Protein 1O7J (pdb70)

Nearest PDB structures (foldseek):
  1hg0-assembly1_D  TM=1.002E+00  e=1.610E-68  Dickeya chrysanthemi
  5i4b-assembly1_A  TM=1.000E+00  e=1.815E-68  Dickeya chrysanthemi
  5i3z-assembly1_D  TM=9.999E-01  e=3.718E-68  Dickeya chrysanthemi
  7u6m-assembly1_D  TM=1.000E+00  e=1.229E-67  Dickeya chrysanthemi
  5i48-assembly1_D  TM=9.981E-01  e=1.425E-66  Dickeya chrysanthemi

B-factor: mean 16.08, std 10.12, range [6.37, 108.49]

Sequence (1300 aa):
KLPNIVILATGGTIAGSSAATGTQTTGYKAGALGVDTLINAVPEVKKLANVKGEQFSNMASENMTGDVVLKLSQRVNELLARDDVDGVVITHGTDTVEESAYFLHLTVKSDKPVVFVAAMRPATAISADGPMNLLEAVRVAGDKQSRGRGVMVVINDRIGSARYITKTNASTLDTFRANEEGYLGVIIGNRIYYQNRIDKLHTTRSVFDVRGLTSLPKVDILYGYQDDPEYLYDAAIQHGVKGIVYAGMGAGSVSVRGIAGMRKALEKGVVVMRSTRTGNGIVPPDEELPGLVSDSLNPAHARILLMLALTRTSDPKVIQEYFHTYKLPNIVILATGGTIAGSAATGTQTTGYKAGALGVDTLINAVPEVKKLANVKGEQFSNMASENMTGDVVLKLSQRVNELLARDDVDGVVITHGTDTVEESAYFLHLTVKSDKPVVFVAAMRPATAISADGPMNLLEAVRVAGDKQSRGRGVMVVINDRIGSARYITKTNASTLDTFRANEEGYLGVIIGNRIYYQNRIDKLHTTRSVFFDVRGLTSLPKVDILYGYQDDPEYLYDAAIQHGVKGIVYAGMGAGSVSVRGIAGMRKALEKGVVVMRSTRTGNGIVPPDEELPGLVSDSLNPAHARILLMLALTRTSDPKVIQEYFHTYKLPNIVILATGGTIAGSAATGTQTTGYKAGALGVDTLINAVPEVKKLANVKGEQFSNMASENMTGDVVLKLSQRVNELLARDDVDGVVITHGTDTVEESAYFLHLTVKSDKPVVFVAAMRPATAISADGPMNLLEAVRVAGDKQSRGRGVMVVINDRIGSARYITKTNASTLDTFRANEEGYLGVIIGNRIYYQNRIDKLHTTRSVFDVRGLTSLPKVDILYGYQDDPEYLYDAAIQHGVKGIVYAGMGAGSVSVRGIAGMRKALEKGVVVMRSTRTGNGIVPPDEELPGLVSDSLNPAHARILLMLALTRTSDPKVIQEYFHTYKLPNIVILATGGTIAGSAATGTQTTGYKAGALGVDTLINAVPEVKKLANVKGEQFSNMASENMTGDVVLKLSQRVNELLARDDVDGVVITHGTDTVEESAYFLHLTVKSDKPVVFVAAMRPATAISADGPMNLLEAVRVAGDKQSRGRGVMVVINDRIGSARYITKTNASTLDTFRANEEGYLGVIIGNRIYYQNRIDKLHTTRSVFDVRRGGLTSLPKVDILYGYQDDPEYLYDAAIQHGVKGIVYAGMGAGSVSVRGIAGMRKALEKGVVVMRSTRTGNGIVPPDEELPGLVSDSLNPAHARILLMLALTRTSDPKVIQEYFHTY

Organism: Dickeya chrysanthemi (NCBI:txid556)

Radius of gyration: 29.21 Å; Cα contacts (8 Å, |Δi|>4): 3507; chains: 4; bounding box: 79×82×82 Å

Secondary structure (DSSP, 8-state):
---EEEEEEEESGGG---SSTT--SS--SS-S-HHHHHHH-GGGGGT-EEEEEEEEEE-GGG--HHHHHHHHHHHHHHHTSTT--EEEEE--STTHHHHHHHHHHH----S-EEEE--SS-TTSTT-SHHHHHHHHHHHHH-GGGTTS--EEEETTEEEETTT-EE-BSS-TT-EE-TTT--SEEEETTEEEE-EEESS--GGG-----TT-S----EEEEE--TT--THHHHHHHHTT-SEEEEEEBTTTB--HHHHHHHHHHHHTT-EEEEEESSSBS-B---TTSSSEE-BT--HHHHHHHHHHHTTT---HHHHHHHHHH-/---EEEEEEEESGGG-B-SSTT-SSSSBSS-S-HHHHHHHSGGGGGT-EEEEEEEEEE-GGG--HHHHHHHHHHHHHHHHSTT--EEEEE--STTHHHHHHHHHHH----S-EEEE--SS-TTSTT-SHHHHHHHHHHHHH-GGGTTS--EEEETTEEEETTT-EE-BSS-TT-EE-TTT--SEEEETTEEEE-EEESS--GGG-----TT-S----EEEEE--TT--THHHHHHHHTT-SEEEEEEBTTTB--HHHHHHHHHHHHTT-EEEEEESSSBS-B---TTSSSEE-BT--HHHHHHHHHHHTTT---HHHHHHHHHH-/---EEEEEEEESGGG-B-SSTT--SS-BSS-S-HHHHHHHSTTHHHH-EEEEEEEEEE-GGG--HHHHHHHHHHHHHHHTSTT--EEEEE--STTHHHHHHHHHHH---SS-EEEE--SS-TTSTT-SHHHHHHHHHHHHH-GGGTTS--EEEETTEEEETTT-EE-BSS-TT-EE-TTT--SEEEETTEEEE-EEE-S--GGG-----TT------EEEEE--TT--THHHHHHHHTT-SEEEEEEBTTTB--HHHHHHHHHHHHTT-EEEEEESSSBS-B---TTSSSEE-BT--HHHHHHHHHHHHTT---HHHHHHHHHH-/-PPEEEEEEEESGGG-B-SSTT--SS-BTT-S-HHHHHHT-GGGGGT-EEEEEEEEEE-GGG--HHHHHHHHHHHHHHHTSTT--EEEEE--STTHHHHHHHHHHH---SS-EEEE--SS-TTSTT-SHHHHHHHHHHHHH-GGGTTS--EEEETTEEEETTT-EE-BSS-TT-EE-TTT--SEEEETTEEEE-EEE-S--GGG-----TT------EEEEE--TT--THHHHHHHHTT-SEEEEEEBTTTB--HHHHHHHHHHHHTT-EEEEEESSSBS-B---TTSSSEE-BT--HHHHHHHHHHHHTT---HHHHHHHHHH-

CATH classification: 3.40.50.1170 (+1 more: 3.40.50.40)

Solvent-accessible surface area: 39413 Å² total; per-residue (Å²): 156,78,28,52,2,13,0,0,2,2,1,0,14,6,3,0,48,17,96,64,21,36,62,23,41,39,55,116,17,4,50,41,32,10,89,73,13,21,104,69,2,60,55,3,141,167,34,1,82,43,145,24,47,79,54,21,54,48,20,5,30,42,1,30,5,66,39,1,0,112,0,0,38,77,0,14,102,7,7,86,129,146,74,6,59,0,0,0,0,0,0,4,8,14,0,0,2,0,0,0,0,1,0,0,0,0,0,60,18,55,42,6,3,0,0,0,0,1,18,14,0,40,52,9,25,15,9,9,6,33,16,2,4,13,12,0,0,70,0,2,23,52,159,98,0,115,28,11,8,1,0,1,0,4,10,10,7,0,0,2,0,5,13,1,18,8,12,7,2,22,4,8,6,0,7,49,6,59,12,16,4,14,4,0,7,5,10,25,66,97,28,12,21,8,1,93,16,38,31,70,25,5,68,191,10,72,0,52,0,129,80,63,111,58,20,31,78,2,1,1,5,19,0,1,0,40,2,10,54,22,7,4,38,8,0,29,140,95,45,6,123,0,0,0,0,0,0,0,0,27,0,20,3,0,96,58,0,54,38,0,0,116,90,0,66,164,154,60,9,11,1,0,2,0,4,32,12,32,30,14,3,0,10,71,37,166,131,38,2,27,24,3,0,2,18,2,27,5,2,4,0,5,2,0,0,6,0,0,30,45,126,29,83,66,72,176,58,0,33,96,30,0,22,41,5,154,69,28,57,2,16,0,0,2,2,1,0,14,6,2,0,27,10,92,65,18,44,48,26,46,47,61,111,31,13,52,45,32,10,88,72,14,8,88,73,2,62,61,0,103,173,40,1,78,33,147,21,48,78,53,21,60,48,18,5,32,50,1,28,4,73,38,0,1,133,0,0,39,79,0,15,100,8,7,84,127,146,71,7,61,0,0,0,0,0,0,3,10,14,0,0,2,0,0,0,0,1,0,0,0,0,0,69,18,55,44,6,3,0,0,0,0,1,21,15,0,40,54,10,23,16,10,8,4,35,10,2,3,6,10,0,0,63,0,2,24,47,162,95,1,115,25,11,8,1,0,1,0,3,11,9,6,0,1,2,0,4,14,2,19,7,12,7,2,21,3,8,6,1,7,50,6,61,14,16,4,14,3,0,7,5,10,24,56,96,29,11,22,7,1,89,15,38,30,39,24,6,69,177,8,64,0,54,1,140,71,67,120,72,29,18,68,2,1,1,5,18,0,1,1,46,3,18,68,24,6,5,48,9,0,32,144,93,49,9,114,0,0,0,0,0,0,0,0,26,0,21,4,0,96,59,1,33,38,0,0,143,79,0,78,110,124,64,9,13,1,0,1,0,4,33,14,32,31,12,4,0,10,59,31,168,145,42,18,26,26,4,0,3,18,2,26,5,2,3,0,5,1,0,0,4,0,0,14,49,119,29,82,68,75,174,58,0,34,98,27,0,23,41,6,157,77,29,51,2,15,0,0,3,2,0,0,14,5,3,0,29,21,103,77,16,44,63,24,34,40,58,134,23,8,35,46,32,10,87,74,12,8,88,68,1,67,43,0,104,154,40,1,80,36,150,22,50,79,54,21,61,49,21,5,31,41,1,32,5,65,31,1,2,123,0,0,49,74,0,34,104,8,6,86,128,147,75,7,56,0,0,0,0,0,0,3,8,14,0,0,2,0,0,0,0,1,0,0,0,1,0,75,18,56,43,5,4,0,0,0,0,1,18,13,0,39,56,10,25,15,9,8,6,33,11,2,2,8,10,0,1,66,0,2,23,52,173,123,0,105,32,11,8,0,0,1,0,3,11,9,7,0,1,2,0,4,13,2,21,8,13,6,2,22,4,8,7,1,8,46,7,62,13,16,4,15,4,0,7,6,12,26,56,96,26,10,22,7,1,98,14,43,33,65,24,5,70,193,16,68,1,54,3,192,72,63,119,71,22,26,74,2,1,1,5,18,0,0,0,39,3,11,52,20,5,5,46,7,0,30,147,94,43,6,121,0,0,0,0,0,0,0,0,25,0,21,2,0,98,59,1,34,36,0,0,140,80,0,75,147,153,60,9,9,1,0,2,0,4,33,15,31,30,12,4,0,10,71,36,178,132,38,14,29,23,4,0,3,20,3,26,5,2,4,0,4,3,0,0,5,0,0,30,49,121,30,77,66,73,177,59,0,32,98,31,0,24,42,5,156,73,30,54,2,13,0,0,4,2,1,0,14,6,3,0,36,20,105,73,17,35,60,24,34,35,54,148,26,12,48,42,32,10,87,71,14,8,97,71,2,75,54,0,113,172,41,0,79,32,150,21,49,81,51,22,59,48,21,5,31,43,1,31,7,74,36,1,1,129,0,0,52,76,0,44,101,7,7,84,127,143,72,7,57,0,0,0,0,1,0,3,8,13,0,0,2,0,0,0,0,1,0,0,0,0,0,84,19,62,44,5,4,0,0,0,0,0,19,13,0,40,54,10,22,15,9,9,5,34,19,2,4,11,11,0,0,66,0,2,20,48,175,123,1,114,32,12,9,1,0,2,0,3,11,10,7,0,1,2,0,4,14,2,20,8,13,6,2,22,4,7,7,1,8,46,7,62,15,17,5,15,3,0,6,5,11,24,68,95,28,10,21,8,1,98,15,42,34,61,20,5,64,174,14,76,0,56,5,196,70,62,112,69,27,30,102,3,4,1,5,19,0,0,1,42,2,10,53,17,5,4,43,7,0,32,144,80,40,6,122,0,0,0,0,0,0,0,0,26,0,22,3,0,95,55,0,35,34,0,0,136,77,0,71,149,158,56,10,7,1,0,2,0,4,32,14,32,31,14,2,0,9,70,44,176,145,40,16,30,21,4,0,2,21,2,27,5,1,3,0,6,3,0,0,4,0,0,29,33,122,36,73,66,72,177,62,0,32,100,30,0,21,41,5

InterPro domains:
  IPR004550 L-asparaginase, type II [TIGR00520] (15-348)
  IPR006034 Asparaginase/glutaminase-like [PIRSF001220] (25-343)
  IPR006034 Asparaginase/glutaminase-like [PR00139] (28-39)
  IPR006034 Asparaginase/glutaminase-like [PR00139] (108-126)
  IPR006034 Asparaginase/glutaminase-like [PR00139] (287-305)
  IPR006034 Asparaginase/glutaminase-like [PS51732] (26-348)
  IPR006034 Asparaginase/glutaminase-like [PTHR11707] (20-308)
  IPR006034 Asparaginase/glutaminase-like [SM00870] (27-342)
  IPR020827 Asparaginase/glutaminase, active site 1 [PS00144] (30-38)
  IPR027473 L-asparaginase, C-terminal [G3DSA:3.40.50.40] (240-348)
  IPR027474 L-asparaginase, N-terminal [PF00710] (27-219)
  IPR027475 Asparaginase/glutaminase, active site 2 [PS00917] (109-119)
  IPR036152 Asparaginase/glutaminase-like superfamily [SSF53774] (25-347)
  IPR037152 L-asparaginase, N-terminal domain superfamily [G3DSA:3.40.50.1170] (22-239)
  IPR040919 Asparaginase/glutaminase, C-terminal [PF17763] (240-345)

Foldseek 3Di:
DAAEEEEEEAWALQQWDDPAQADFDDTAIQHHAPVVLCVVQVVLVVHHNYDYDYLHGHHQVPDDQLSLLVVLLVLLVQQVDPRHQFYEYEHHQQQCLLSQLLSFQAAQFQQEYEYEHWSGHPSYDVTFSNVQVSVRSNLNGDPVNGNQGYWYTFPQFTAHSQQWHQCDPHDRPRTARPPPGTQWGQDPNDIGGDDRDQFDTHNRHPQHCNPDSGWAAEEEAEEDPPGALVVLVVCQVVRHQEYEYQYDDLLDADPSRQVSLVVCVVSLRAYERAHVPRFAANDDDVVGDHAYQGTGGRSSSRSLVRRVVVPDSPRVSSNVNSVHD/DAAEEEEEEAWALQQWDAPAQAPLDDTAIFHHAPVVLCVVQVVLVVRHVYDYDYLHGHHQVPDDPLSLLVVLQVLLVQQPDPRHQFYEYEHHQQCCLLSQLLSQQAAQFQQEYEYEHWSGHPSHDVTFSSVQVSVRSNLNRDPVNGPQGYWYTFDQFTAHSQQWHQCDDHDRPRTARPVPGTQWGQDPNDIGGDDRDQFDGHNRHPQHCPPDSDWAAEEEAEEDPPGALVVLVVCLVVRHQEYEYQYDDLLDDDPRRQVSLVVCVVSNHAYERAHVPRFAANDDDVVGDHAYQGTGGRSSSRSLVRSVVVPDSDRVVSNVNSVHD/DAAEEEEEEAKALLQWDDPAQADFPPTAIQHHAPVVLCVVQVCLVVRHNYDYDYLHRHHQVPDDPLSLLVVLQVLLVQQVDPRHQFYEYEHHQQQCLLSQLLSFQARQFQQEYEYEYWLGHPSHDVTFSNVQVSVRSNLNGDPVNGPQTYWYTFDQFTAHSQQWHQCDDHDRPRTARPPPGTQWGADPNDIGGDDRDQFDTHNRHPQHSPPDRDWAAEEEAEEDPPGALVVLVVCVVVRHQEYEYQYDDLLDADPRRQVSLVVCVVSNRAYERAHVPRFAANDDDVVGDHAYQGTGGRSSSRSLVRSVVVPDSPRVVSNVNSVHD/DAAEEEEEEAWALQQWDDPAQADFPDTAIQPHAPVVLCVVAVVLVVRHNYDYDYLHRHHQVPDDQLSLLVVLLVLLVQQPDPRHQFYEYEHHQQCCLLSQLLSQQERQFQQEYEYEHWLGHPSHDVTFSNVQVSVRSNLRRDPVNGNQTYWYTFDQFTAHSQQWHQCDDHDRPRTARPVPGTQWGADPNDIGGDDRDQFDTHNRHPQYCNPPSDWAAEEEAEEDPPGALVVLVVCVVVRHQEYEYQYDDLLDADPSRQVSLVVCVVSNRAYERAHVPRFAANDDDPVGDHAYQGTGGRSSSRSLVRSVVVPDSDRVVSNVSSVHD

Structure (mmCIF, N/CA/C/O backbone):
data_1O7J
#
_entry.id   1O7J
#
_cell.length_a   106.380
_cell.length_b   90.350
_cell.length_c   127.590
_cell.angle_alpha   90.00
_cell.angle_beta   91.40
_cell.angle_gamma   90.00
#
_symmetry.space_group_name_H-M   'C 1 2 1'
#
loop_
_entity.id
_entity.type
_entity.pdbx_description
1 polymer L-ASPARAGINASE
2 non-polymer 'SULFATE ION'
3 non-polymer GLYCEROL
4 non-polymer 1,2-ETHANEDIOL
5 water water
#
loop_
_atom_site.group_PDB
_atom_site.id
_atom_site.type_symbol
_atom_site.label_atom_id
_atom_site.label_alt_id
_atom_site.label_comp_id
_atom_site.label_asym_id
_atom_site.label_entity_id
_atom_site.label_seq_id
_atom_site.pdbx_PDB_ins_code
_atom_site.Cartn_x
_atom_site.Cartn_y
_atom_site.Cartn_z
_atom_site.occupancy
_atom_site.B_iso_or_equiv
_atom_site.auth_seq_id
_atom_site.auth_comp_id
_atom_site.auth_asym_id
_atom_site.auth_atom_id
_atom_site.pdbx_PDB_model_num
ATOM 1 N N . LYS A 1 3 ? 35.775 39.285 22.715 1.00 57.75 3 LYS A N 1
ATOM 2 C CA . LYS A 1 3 ? 36.574 39.355 23.921 1.00 46.54 3 LYS A CA 1
ATOM 3 C C . LYS A 1 3 ? 36.492 38.068 24.742 1.00 35.94 3 LYS A C 1
ATOM 4 O O . LYS A 1 3 ? 35.475 37.376 24.629 1.00 41.80 3 LYS A O 1
ATOM 10 N N . LEU A 1 4 ? 37.494 37.747 25.556 1.00 27.38 4 LEU A N 1
ATOM 11 C CA . LEU A 1 4 ? 37.465 36.489 26.312 1.00 21.08 4 LEU A CA 1
ATOM 12 C C . LEU A 1 4 ? 36.512 36.551 27.503 1.00 19.66 4 LEU A C 1
ATOM 13 O O . LEU A 1 4 ? 36.291 37.592 28.154 1.00 21.56 4 LEU A O 1
ATOM 29 N N . PRO A 1 5 ? 35.911 35.385 27.843 1.00 17.01 5 PRO A N 1
ATOM 30 C CA . PRO A 1 5 ? 35.086 35.351 29.039 1.00 17.77 5 PRO A CA 1
ATOM 31 C C . PRO A 1 5 ? 35.908 35.559 30.305 1.00 15.47 5 PRO A C 1
ATOM 32 O O . PRO A 1 5 ? 37.065 35.182 30.344 1.00 16.48 5 PRO A O 1
ATOM 43 N N . ASN A 1 6 ? 35.227 36.077 31.346 1.00 16.31 6 ASN A N 1
ATOM 44 C CA . ASN A 1 6 ? 35.784 36.293 32.655 1.00 14.86 6 ASN A CA 1
ATOM 45 C C . ASN A 1 6 ? 35.379 35.140 33.566 1.00 12.57 6 ASN A C 1
ATOM 46 O O . ASN A 1 6 ? 34.162 34.979 33.804 1.00 14.13 6 ASN A O 1
ATOM 57 N N . ILE A 1 7 ? 36.295 34.304 33.971 1.00 11.70 7 ILE A N 1
ATOM 58 C CA . ILE A 1 7 ? 36.020 33.093 34.720 1.00 11.70 7 ILE A CA 1
ATOM 59 C C . ILE A 1 7 ? 36.752 33.133 36.035 1.00 11.72 7 ILE A C 1
ATOM 60 O O . ILE A 1 7 ? 37.972 33.351 36.107 1.00 13.74 7 ILE A O 1
ATOM 76 N N . VAL A 1 8 ? 35.997 32.895 37.120 1.00 11.75 8 VAL A N 1
ATOM 77 C CA . VAL A 1 8 ? 36.570 32.744 38.442 1.00 11.38 8 VAL A CA 1
ATOM 78 C C . VAL A 1 8 ? 36.823 31.242 38.664 1.00 10.81 8 VAL A C 1
ATOM 79 O O . VAL A 1 8 ? 35.917 30.439 38.453 1.00 12.10 8 VAL A O 1
ATOM 92 N N . ILE A 1 9 ? 38.023 30.922 39.119 1.00 10.52 9 ILE A N 1
ATOM 93 C CA . ILE A 1 9 ? 38.390 29.568 39.561 1.00 10.98 9 ILE A CA 1
ATOM 94 C C . ILE A 1 9 ? 38.356 29.585 41.103 1.00 10.58 9 ILE A C 1
ATOM 95 O O . ILE A 1 9 ? 39.201 30.210 41.747 1.00 11.90 9 ILE A O 1
ATOM 111 N N . LEU A 1 10 ? 37.340 28.955 41.671 1.00 10.00 10 LEU A N 1
ATOM 112 C CA . LEU A 1 10 ? 37.030 28.949 43.093 1.00 10.32 10 LEU A CA 1
ATOM 113 C C . LEU A 1 10 ? 37.472 27.615 43.621 1.00 10.33 10 LEU A C 1
ATOM 114 O O . LEU A 1 10 ? 36.893 26.557 43.309 1.00 11.01 10 LEU A O 1
ATOM 130 N N . ALA A 1 11 ? 38.547 27.614 44.428 1.00 10.26 11 ALA A N 1
ATOM 131 C CA . ALA A 1 11 ? 39.190 26.365 44.844 1.00 9.62 11 ALA A CA 1
ATOM 132 C C . ALA A 1 11 ? 38.768 25.931 46.203 1.00 9.91 11 ALA A C 1
ATOM 133 O O . ALA A 1 11 ? 38.687 26.732 47.162 1.00 10.55 11 ALA A O 1
ATOM 140 N N . THR A 1 12 ? 38.482 24.609 46.349 1.00 9.43 12 THR A N 1
ATOM 141 C CA . THR A 1 12 ? 38.040 24.042 47.607 1.00 9.50 12 THR A CA 1
ATOM 142 C C . THR A 1 12 ? 38.963 22.964 48.136 1.00 9.32 12 THR A C 1
ATOM 143 O O . THR A 1 12 ? 38.794 22.530 49.290 1.00 10.17 12 THR A O 1
ATOM 154 N N . GLY A 1 13 ? 39.958 22.503 47.368 1.00 9.49 13 GLY A N 1
ATOM 155 C CA . GLY A 1 13 ? 40.837 21.402 47.750 1.00 9.84 13 GLY A CA 1
ATOM 156 C C . GLY A 1 13 ? 40.822 20.275 46.743 1.00 9.93 13 GLY A C 1
ATOM 157 O O . GLY A 1 13 ? 40.794 20.465 45.515 1.00 10.64 13 GLY A O 1
ATOM 161 N N . GLY A 1 14 ? 40.897 19.046 47.262 1.00 9.36 14 GLY A N 1
ATOM 162 C CA . GLY A 1 14 ? 40.874 17.854 46.449 1.00 8.79 14 GLY A CA 1
ATOM 163 C C . GLY A 1 14 ? 42.236 17.343 45.992 1.00 8.77 14 GLY A C 1
ATOM 164 O O . GLY A 1 14 ? 43.271 18.024 46.058 1.00 9.91 14 GLY A O 1
ATOM 168 N N . THR A 1 15 ? 42.212 16.123 45.458 1.00 9.01 15 THR A N 1
ATOM 169 C CA . THR A 1 15 ? 43.405 15.515 44.851 1.00 8.94 15 THR A CA 1
ATOM 170 C C . THR A 1 15 ? 43.968 16.333 43.697 1.00 9.12 15 THR A C 1
ATOM 171 O O . THR A 1 15 ? 45.187 16.325 43.455 1.00 10.27 15 THR A O 1
ATOM 182 N N . ILE A 1 16 ? 43.112 17.087 42.995 1.00 9.06 16 ILE A N 1
ATOM 183 C CA . ILE A 1 16 ? 43.573 18.013 41.945 1.00 9.45 16 ILE A CA 1
ATOM 184 C C . ILE A 1 16 ? 44.620 18.985 42.503 1.00 9.74 16 ILE A C 1
ATOM 185 O O . ILE A 1 16 ? 45.513 19.416 41.756 1.00 10.94 16 ILE A O 1
ATOM 201 N N . ALA A 1 17 ? 44.541 19.308 43.787 1.00 10.10 17 ALA A N 1
ATOM 202 C CA . ALA A 1 17 ? 45.480 20.187 44.495 1.00 11.29 17 ALA A CA 1
ATOM 203 C C . ALA A 1 17 ? 46.394 19.407 45.428 1.00 11.82 17 ALA A C 1
ATOM 204 O O . ALA A 1 17 ? 46.978 19.970 46.344 1.00 16.18 17 ALA A O 1
ATOM 211 N N . GLY A 1 18 ? 46.558 18.121 45.191 1.00 11.92 18 GLY A N 1
ATOM 212 C CA . GLY A 1 18 ? 47.384 17.282 46.052 1.00 13.56 18 GLY A CA 1
ATOM 213 C C . GLY A 1 18 ? 48.788 17.120 45.535 1.00 13.15 18 GLY A C 1
ATOM 214 O O . GLY A 1 18 ? 49.052 17.124 44.326 1.00 12.25 18 GLY A O 1
ATOM 218 N N A SER A 1 19 ? 49.822 16.991 46.352 0.55 19.68 19 SER A N 1
ATOM 219 N N B SER A 1 19 ? 49.655 16.992 46.522 0.45 19.28 19 SER A N 1
ATOM 220 C CA A SER A 1 19 ? 51.246 16.970 45.956 0.55 19.60 19 SER A CA 1
ATOM 221 C CA B SER A 1 19 ? 51.075 16.767 46.354 0.45 22.08 19 SER A CA 1
ATOM 222 C C A SER A 1 19 ? 51.988 15.941 46.804 0.55 21.07 19 SER A C 1
ATOM 223 C C B SER A 1 19 ? 51.448 15.450 47.004 0.45 21.48 19 SER A C 1
ATOM 224 O O A SER A 1 19 ? 52.284 16.253 47.972 0.55 22.51 19 SER A O 1
ATOM 225 O O B SER A 1 19 ? 51.072 15.078 48.114 0.45 20.69 19 SER A O 1
ATOM 230 N N . ALA A 1 20 ? 52.303 14.764 46.264 1.00 19.61 20 ALA A N 1
ATOM 231 C CA . ALA A 1 20 ? 53.024 13.643 46.822 1.00 20.76 20 ALA A CA 1
ATOM 232 C C . ALA A 1 20 ? 54.533 13.748 46.583 1.00 20.42 20 ALA A C 1
ATOM 233 O O . ALA A 1 20 ? 55.012 14.534 45.747 1.00 24.94 20 ALA A O 1
ATOM 239 N N . ALA A 1 21 ? 55.309 12.921 47.318 1.00 25.28 21 ALA A N 1
ATOM 240 C CA . ALA A 1 21 ? 56.751 12.999 47.355 1.00 27.73 21 ALA A CA 1
ATOM 241 C C . ALA A 1 21 ? 57.358 12.466 46.082 1.00 23.95 21 ALA A C 1
ATOM 242 O O . ALA A 1 21 ? 58.510 12.879 45.838 1.00 29.87 21 ALA A O 1
ATOM 249 N N . THR A 1 22 ? 56.658 11.564 45.401 1.00 18.85 22 THR A N 1
ATOM 250 C CA . THR A 1 22 ? 57.247 11.039 44.144 1.00 17.34 22 THR A CA 1
ATOM 251 C C . THR A 1 22 ? 56.165 11.021 43.093 1.00 16.00 22 THR A C 1
ATOM 252 O O . THR A 1 22 ? 55.004 11.078 43.406 1.00 17.77 22 THR A O 1
ATOM 263 N N . GLY A 1 23 ? 56.590 10.855 41.819 1.00 17.80 23 GLY A N 1
ATOM 264 C CA . GLY A 1 23 ? 55.634 10.834 40.685 1.00 16.69 23 GLY A CA 1
ATOM 265 C C . GLY A 1 23 ? 54.845 9.560 40.610 1.00 15.08 23 GLY A C 1
ATOM 266 O O . GLY A 1 23 ? 53.845 9.492 39.885 1.00 15.68 23 GLY A O 1
ATOM 270 N N . THR A 1 24 ? 55.322 8.512 41.297 1.00 18.00 24 THR A N 1
ATOM 271 C CA . THR A 1 24 ? 54.639 7.239 41.220 1.00 18.77 24 THR A CA 1
ATOM 272 C C . THR A 1 24 ? 53.600 7.103 42.308 1.00 23.76 24 THR A C 1
ATOM 273 O O . THR A 1 24 ? 52.813 6.185 42.240 1.00 33.89 24 THR A O 1
ATOM 284 N N . GLN A 1 25 ? 53.578 7.975 43.313 1.00 21.32 25 GLN A N 1
ATOM 285 C CA . GLN A 1 25 ? 52.523 7.822 44.325 1.00 23.85 25 GLN A CA 1
ATOM 286 C C . GLN A 1 25 ? 51.184 8.390 43.849 1.00 21.86 25 GLN A C 1
ATOM 287 O O . GLN A 1 25 ? 51.004 9.563 43.491 1.00 31.61 25 GLN A O 1
ATOM 299 N N . THR A 1 26 ? 50.193 7.482 43.742 1.00 20.90 26 THR A N 1
ATOM 300 C CA . THR A 1 26 ? 48.875 7.807 43.243 1.00 18.25 26 THR A CA 1
ATOM 301 C C . THR A 1 26 ? 47.835 7.431 44.299 1.00 18.76 26 THR A C 1
ATOM 302 O O . THR A 1 26 ? 46.599 7.667 44.119 1.00 22.08 26 THR A O 1
ATOM 313 N N . THR A 1 27 ? 48.329 6.857 45.373 1.00 21.78 27 THR A N 1
ATOM 314 C CA . THR A 1 27 ? 47.422 6.496 46.480 1.00 26.99 27 THR A CA 1
ATOM 315 C C . THR A 1 27 ? 48.150 7.046 47.711 1.00 31.95 27 THR A C 1
ATOM 316 O O . THR A 1 27 ? 49.402 7.083 47.750 1.00 38.67 27 THR A O 1
ATOM 327 N N . GLY A 1 28 ? 47.483 7.529 48.766 1.00 35.47 28 GLY A N 1
ATOM 328 C CA . GLY A 1 28 ? 48.219 7.868 49.980 1.00 35.32 28 GLY A CA 1
ATOM 329 C C . GLY A 1 28 ? 48.976 9.166 50.061 1.00 40.17 28 GLY A C 1
ATOM 330 O O . GLY A 1 28 ? 49.863 9.254 50.921 1.00 40.70 28 GLY A O 1
ATOM 334 N N . TYR A 1 29 ? 48.603 10.113 49.208 1.00 41.67 29 TYR A N 1
ATOM 335 C CA . TYR A 1 29 ? 49.143 11.476 49.120 1.00 37.32 29 TYR A CA 1
ATOM 336 C C . TYR A 1 29 ? 48.218 12.402 49.914 1.00 37.57 29 TYR A C 1
ATOM 337 O O . TYR A 1 29 ? 47.171 11.965 50.454 1.00 39.20 29 TYR A O 1
ATOM 355 N N . LYS A 1 30 ? 48.552 13.699 50.011 1.00 41.62 30 LYS A N 1
ATOM 356 C CA . LYS A 1 30 ? 47.778 14.733 50.699 1.00 31.38 30 LYS A CA 1
ATOM 357 C C . LYS A 1 30 ? 46.894 15.629 49.838 1.00 33.04 30 LYS A C 1
ATOM 358 O O . LYS A 1 30 ? 47.373 16.487 49.092 1.00 34.32 30 LYS A O 1
ATOM 377 N N . ALA A 1 31 ? 45.561 15.487 49.930 1.00 26.59 31 ALA A N 1
ATOM 378 C CA . ALA A 1 31 ? 44.622 16.119 48.996 1.00 19.83 31 ALA A CA 1
ATOM 379 C C . ALA A 1 31 ? 44.579 17.543 49.549 1.00 27.78 31 ALA A C 1
ATOM 380 O O . ALA A 1 31 ? 44.786 17.671 50.830 1.00 40.96 31 ALA A O 1
ATOM 387 N N . GLY A 1 32 ? 44.441 18.637 48.870 1.00 20.64 32 GLY A N 1
ATOM 388 C CA . GLY A 1 32 ? 44.181 19.960 49.296 1.00 21.97 32 GLY A CA 1
ATOM 389 C C . GLY A 1 32 ? 45.429 20.628 49.876 1.00 23.26 32 GLY A C 1
ATOM 390 O O . GLY A 1 32 ? 45.338 21.305 50.909 1.00 29.04 32 GLY A O 1
ATOM 394 N N . ALA A 1 33 ? 46.585 20.491 49.177 1.00 24.32 33 ALA A N 1
ATOM 395 C CA . ALA A 1 33 ? 47.808 21.165 49.524 1.00 24.99 33 ALA A CA 1
ATOM 396 C C . ALA A 1 33 ? 48.254 22.363 48.705 1.00 24.71 33 ALA A C 1
ATOM 397 O O . ALA A 1 33 ? 48.787 23.319 49.286 1.00 30.15 33 ALA A O 1
ATOM 404 N N . LEU A 1 34 ? 48.088 22.383 47.395 1.00 17.66 34 LEU A N 1
ATOM 405 C CA . LEU A 1 34 ? 48.469 23.422 46.463 1.00 16.07 34 LEU A CA 1
ATOM 406 C C . LEU A 1 34 ? 47.438 24.533 46.385 1.00 13.71 34 LEU A C 1
ATOM 407 O O . LEU A 1 34 ? 46.231 24.256 46.432 1.00 15.56 34 LEU A O 1
ATOM 423 N N . GLY A 1 35 ? 47.910 25.813 46.237 1.00 14.34 35 GLY A N 1
ATOM 424 C CA . GLY A 1 35 ? 47.000 26.917 46.080 1.00 12.80 35 GLY A CA 1
ATOM 425 C C . GLY A 1 35 ? 46.455 27.028 44.688 1.00 12.95 35 GLY A C 1
ATOM 426 O O . GLY A 1 35 ? 47.006 26.540 43.711 1.00 13.56 35 GLY A O 1
ATOM 430 N N . VAL A 1 36 ? 45.318 27.742 44.584 1.00 12.65 36 VAL A N 1
ATOM 431 C CA . VAL A 1 36 ? 44.656 27.944 43.295 1.00 12.27 36 VAL A CA 1
ATOM 432 C C . VAL A 1 36 ? 45.579 28.515 42.240 1.00 13.09 36 VAL A C 1
ATOM 433 O O . VAL A 1 36 ? 45.533 28.127 41.058 1.00 13.59 36 VAL A O 1
ATOM 446 N N . ASP A 1 37 ? 46.438 29.494 42.602 1.00 13.73 37 ASP A N 1
ATOM 447 C CA . ASP A 1 37 ? 47.276 30.094 41.573 1.00 14.91 37 ASP A CA 1
ATOM 448 C C . ASP A 1 37 ? 48.309 29.096 41.063 1.00 14.39 37 ASP A C 1
ATOM 449 O O . ASP A 1 37 ? 48.701 29.160 39.882 1.00 15.62 37 ASP A O 1
ATOM 458 N N . THR A 1 38 ? 48.751 28.180 41.894 1.00 15.37 38 THR A N 1
ATOM 459 C CA . THR A 1 38 ? 49.652 27.100 41.430 1.00 15.57 38 THR A CA 1
ATOM 460 C C . THR A 1 38 ? 48.984 26.154 40.441 1.00 14.52 38 THR A C 1
ATOM 461 O O . THR A 1 38 ? 49.595 25.695 39.477 1.00 16.58 38 THR A O 1
ATOM 472 N N . LEU A 1 39 ? 47.705 25.841 40.656 1.00 13.26 39 LEU A N 1
ATOM 473 C CA . LEU A 1 39 ? 46.930 25.072 39.671 1.00 12.87 39 LEU A CA 1
ATOM 474 C C . LEU A 1 39 ? 46.857 25.812 38.337 1.00 12.94 39 LEU A C 1
ATOM 475 O O . LEU A 1 39 ? 47.086 25.226 37.264 1.00 13.66 39 LEU A O 1
ATOM 491 N N . ILE A 1 40 ? 46.517 27.128 38.411 1.00 12.56 40 ILE A N 1
ATOM 492 C CA . ILE A 1 40 ? 46.391 27.904 37.167 1.00 12.13 40 ILE A CA 1
ATOM 493 C C . ILE A 1 40 ? 47.741 27.957 36.435 1.00 13.49 40 ILE A C 1
ATOM 494 O O . ILE A 1 40 ? 47.819 27.811 35.204 1.00 14.33 40 ILE A O 1
ATOM 510 N N . ASN A 1 41 ? 48.820 28.194 37.212 1.00 13.64 41 ASN A N 1
ATOM 511 C CA . ASN A 1 41 ? 50.106 28.384 36.573 1.00 14.53 41 ASN A CA 1
ATOM 512 C C . ASN A 1 41 ? 50.725 27.107 36.036 1.00 13.40 41 ASN A C 1
ATOM 513 O O . ASN A 1 41 ? 51.664 27.213 35.223 1.00 15.90 41 ASN A O 1
ATOM 524 N N . ALA A 1 42 ? 50.193 25.966 36.409 1.00 13.65 42 ALA A N 1
ATOM 525 C CA . ALA A 1 42 ? 50.628 24.708 35.753 1.00 13.79 42 ALA A CA 1
ATOM 526 C C . ALA A 1 42 ? 50.047 24.579 34.353 1.00 15.09 42 ALA A C 1
ATOM 527 O O . ALA A 1 42 ? 50.609 23.779 33.578 1.00 19.39 42 ALA A O 1
ATOM 534 N N . VAL A 1 43 ? 49.023 25.307 33.988 1.00 13.86 43 VAL A N 1
ATOM 535 C CA . VAL A 1 43 ? 48.375 25.288 32.672 1.00 14.63 43 VAL A CA 1
ATOM 536 C C . VAL A 1 43 ? 48.229 26.704 32.128 1.00 14.69 43 VAL A C 1
ATOM 537 O O . VAL A 1 43 ? 47.092 27.218 31.940 1.00 16.99 43 VAL A O 1
ATOM 550 N N . PRO A 1 44 ? 49.336 27.386 31.886 1.00 15.76 44 PRO A N 1
ATOM 551 C CA . PRO A 1 44 ? 49.232 28.794 31.483 1.00 18.18 44 PRO A CA 1
ATOM 552 C C . PRO A 1 44 ? 48.465 28.944 30.142 1.00 18.69 44 PRO A C 1
ATOM 553 O O . PRO A 1 44 ? 47.988 30.068 29.879 1.00 21.62 44 PRO A O 1
ATOM 564 N N . GLU A 1 45 ? 48.255 27.890 29.351 1.00 19.61 45 GLU A N 1
ATOM 565 C CA . GLU A 1 45 ? 47.377 27.840 28.180 1.00 22.23 45 GLU A CA 1
ATOM 566 C C . GLU A 1 45 ? 45.968 28.330 28.452 1.00 18.29 45 GLU A C 1
ATOM 567 O O . GLU A 1 45 ? 45.193 28.768 27.597 1.00 20.04 45 GLU A O 1
ATOM 579 N N . VAL A 1 46 ? 45.589 28.263 29.734 1.00 17.53 46 VAL A N 1
ATOM 580 C CA . VAL A 1 46 ? 44.276 28.725 30.119 1.00 17.35 46 VAL A CA 1
ATOM 581 C C . VAL A 1 46 ? 44.024 30.202 29.771 1.00 18.90 46 VAL A C 1
ATOM 582 O O . VAL A 1 46 ? 42.845 30.545 29.571 1.00 18.81 46 VAL A O 1
ATOM 595 N N . LYS A 1 47 ? 45.108 30.997 29.706 1.00 20.95 47 LYS A N 1
ATOM 596 C CA . LYS A 1 47 ? 44.952 32.422 29.454 1.00 25.80 47 LYS A CA 1
ATOM 597 C C . LYS A 1 47 ? 44.491 32.677 28.036 1.00 24.86 47 LYS A C 1
ATOM 598 O O . LYS A 1 47 ? 44.071 33.791 27.665 1.00 31.40 47 LYS A O 1
ATOM 617 N N . LYS A 1 48 ? 44.514 31.681 27.197 1.00 23.29 48 LYS A N 1
ATOM 618 C CA . LYS A 1 48 ? 43.990 31.773 25.833 1.00 26.83 48 LYS A CA 1
ATOM 619 C C . LYS A 1 48 ? 42.511 31.417 25.783 1.00 26.11 48 LYS A C 1
ATOM 620 O O . LYS A 1 48 ? 41.826 31.593 24.773 1.00 30.00 48 LYS A O 1
ATOM 639 N N . LEU A 1 49 ? 41.958 30.874 26.857 1.00 18.01 49 LEU A N 1
ATOM 640 C CA . LEU A 1 49 ? 40.556 30.486 26.897 1.00 18.20 49 LEU A CA 1
ATOM 641 C C . LEU A 1 49 ? 39.696 31.520 27.625 1.00 16.17 49 LEU A C 1
ATOM 642 O O . LEU A 1 49 ? 38.523 31.655 27.394 1.00 18.07 49 LEU A O 1
ATOM 658 N N . ALA A 1 50 ? 40.292 32.236 28.567 1.00 15.92 50 ALA A N 1
ATOM 659 C CA . ALA A 1 50 ? 39.530 33.073 29.501 1.00 14.54 50 ALA A CA 1
ATOM 660 C C . ALA A 1 50 ? 40.513 34.021 30.198 1.00 14.77 50 ALA A C 1
ATOM 661 O O . ALA A 1 50 ? 41.689 33.756 30.325 1.00 16.75 50 ALA A O 1
ATOM 668 N N . ASN A 1 51 ? 39.891 35.107 30.691 1.00 14.66 51 ASN A N 1
ATOM 669 C CA . ASN A 1 51 ? 40.575 35.913 31.697 1.00 13.88 51 ASN A CA 1
ATOM 670 C C . ASN A 1 51 ? 40.194 35.276 33.041 1.00 13.48 51 ASN A C 1
ATOM 671 O O . ASN A 1 51 ? 39.017 35.303 33.427 1.00 15.30 51 ASN A O 1
ATOM 682 N N . VAL A 1 52 ? 41.184 34.649 33.679 1.00 14.07 52 VAL A N 1
ATOM 683 C CA . VAL A 1 52 ? 40.905 33.873 34.880 1.00 14.00 52 VAL A CA 1
ATOM 684 C C . VAL A 1 52 ? 41.428 34.605 36.125 1.00 14.17 52 VAL A C 1
ATOM 685 O O . VAL A 1 52 ? 42.450 35.295 36.105 1.00 18.20 52 VAL A O 1
ATOM 698 N N . LYS A 1 53 ? 40.697 34.408 37.221 1.00 14.82 53 LYS A N 1
ATOM 699 C CA . LYS A 1 53 ? 41.037 34.880 38.546 1.00 15.13 53 LYS A CA 1
ATOM 700 C C . LYS A 1 53 ? 40.833 33.764 39.527 1.00 13.63 53 LYS A C 1
ATOM 701 O O . LYS A 1 53 ? 39.767 33.173 39.538 1.00 15.78 53 LYS A O 1
ATOM 720 N N . GLY A 1 54 ? 41.817 33.448 40.346 1.00 13.63 54 GLY A N 1
ATOM 721 C CA . GLY A 1 54 ? 41.683 32.431 41.367 1.00 13.59 54 GLY A CA 1
ATOM 722 C C . GLY A 1 54 ? 41.226 32.984 42.697 1.00 13.47 54 GLY A C 1
ATOM 723 O O . GLY A 1 54 ? 41.630 34.095 43.079 1.00 16.05 54 GLY A O 1
ATOM 727 N N . GLU A 1 55 ? 40.396 32.227 43.412 1.00 12.18 55 GLU A N 1
ATOM 728 C CA . GLU A 1 55 ? 39.953 32.558 44.765 1.00 11.87 55 GLU A CA 1
ATOM 729 C C . GLU A 1 55 ? 40.047 31.274 45.571 1.00 11.53 55 GLU A C 1
ATOM 730 O O . GLU A 1 55 ? 39.471 30.262 45.175 1.00 12.76 55 GLU A O 1
ATOM 742 N N . GLN A 1 56 ? 40.688 31.335 46.702 1.00 11.55 56 GLN A N 1
ATOM 743 C CA . GLN A 1 56 ? 40.808 30.171 47.606 1.00 11.34 56 GLN A CA 1
ATOM 744 C C . GLN A 1 56 ? 39.661 30.121 48.605 1.00 12.22 56 GLN A C 1
ATOM 745 O O . GLN A 1 56 ? 39.674 30.858 49.602 1.00 17.28 56 GLN A O 1
ATOM 759 N N . PHE A 1 57 ? 38.672 29.286 48.417 1.00 11.26 57 PHE A N 1
ATOM 760 C CA . PHE A 1 57 ? 37.515 29.129 49.271 1.00 10.61 57 PHE A CA 1
ATOM 761 C C . PHE A 1 57 ? 37.855 28.248 50.478 1.00 11.26 57 PHE A C 1
ATOM 762 O O . PHE A 1 57 ? 37.521 28.553 51.625 1.00 12.50 57 PHE A O 1
ATOM 779 N N . SER A 1 58 ? 38.481 27.099 50.212 1.00 11.04 58 SER A N 1
ATOM 780 C CA . SER A 1 58 ? 38.909 26.148 51.222 1.00 10.92 58 SER A CA 1
ATOM 781 C C . SER A 1 58 ? 40.050 25.322 50.631 1.00 10.86 58 SER A C 1
ATOM 782 O O . SER A 1 58 ? 40.407 25.492 49.426 1.00 11.71 58 SER A O 1
ATOM 790 N N . ASN A 1 59 ? 40.608 24.408 51.419 1.00 11.65 59 ASN A N 1
ATOM 791 C CA . ASN A 1 59 ? 41.667 23.532 50.886 1.00 12.16 59 ASN A CA 1
ATOM 792 C C . ASN A 1 59 ? 41.622 22.235 51.688 1.00 12.61 59 ASN A C 1
ATOM 793 O O . ASN A 1 59 ? 42.421 21.968 52.605 1.00 17.65 59 ASN A O 1
ATOM 804 N N . MET A 1 60 ? 40.621 21.397 51.379 1.00 10.24 60 MET A N 1
ATOM 805 C CA . MET A 1 60 ? 40.393 20.156 52.133 1.00 10.47 60 MET A CA 1
ATOM 806 C C . MET A 1 60 ? 40.211 18.991 51.135 1.00 9.65 60 MET A C 1
ATOM 807 O O . MET A 1 60 ? 39.794 19.159 49.990 1.00 10.80 60 MET A O 1
ATOM 821 N N . ALA A 1 61 ? 40.469 17.799 51.636 1.00 10.22 61 ALA A N 1
ATOM 822 C CA . ALA A 1 61 ? 40.084 16.542 50.982 1.00 9.64 61 ALA A CA 1
ATOM 823 C C . ALA A 1 61 ? 38.558 16.428 51.041 1.00 9.12 61 ALA A C 1
ATOM 824 O O . ALA A 1 61 ? 37.918 16.764 52.035 1.00 10.26 61 ALA A O 1
ATOM 831 N N . SER A 1 62 ? 37.941 15.976 49.921 1.00 9.06 62 SER A N 1
ATOM 832 C CA . SER A 1 62 ? 36.468 16.110 49.859 1.00 9.00 62 SER A CA 1
ATOM 833 C C . SER A 1 62 ? 35.680 15.169 50.760 1.00 8.71 62 SER A C 1
ATOM 834 O O . SER A 1 62 ? 34.504 15.453 51.007 1.00 9.16 62 SER A O 1
ATOM 842 N N . GLU A 1 63 ? 36.307 14.135 51.309 1.00 8.87 63 GLU A N 1
ATOM 843 C CA . GLU A 1 63 ? 35.623 13.334 52.318 1.00 9.19 63 GLU A CA 1
ATOM 844 C C . GLU A 1 63 ? 35.317 14.154 53.549 1.00 9.32 63 GLU A C 1
ATOM 845 O O . GLU A 1 63 ? 34.460 13.731 54.340 1.00 10.05 63 GLU A O 1
ATOM 857 N N . ASN A 1 64 ? 35.966 15.314 53.722 1.00 9.15 64 ASN A N 1
ATOM 858 C CA . ASN A 1 64 ? 35.699 16.209 54.851 1.00 9.32 64 ASN A CA 1
ATOM 859 C C . ASN A 1 64 ? 34.784 17.370 54.519 1.00 9.66 64 ASN A C 1
ATOM 860 O O . ASN A 1 64 ? 34.475 18.175 55.428 1.00 9.98 64 ASN A O 1
ATOM 871 N N . MET A 1 65 ? 34.292 17.508 53.301 1.00 9.47 65 MET A N 1
ATOM 872 C CA . MET A 1 65 ? 33.330 18.562 52.967 1.00 9.42 65 MET A CA 1
ATOM 873 C C . MET A 1 65 ? 32.030 18.297 53.739 1.00 9.30 65 MET A C 1
ATOM 874 O O . MET A 1 65 ? 31.549 17.156 53.861 1.00 10.06 65 MET A O 1
ATOM 884 N N . THR A 1 66 ? 31.405 19.347 54.254 1.00 9.42 66 THR A N 1
ATOM 885 C CA . THR A 1 66 ? 30.231 19.290 55.088 1.00 9.62 66 THR A CA 1
ATOM 886 C C . THR A 1 66 ? 29.115 20.183 54.562 1.00 9.51 66 THR A C 1
ATOM 887 O O . THR A 1 66 ? 29.417 21.194 53.879 1.00 9.78 66 THR A O 1
ATOM 898 N N . GLY A 1 67 ? 27.863 19.882 54.871 1.00 9.68 67 GLY A N 1
ATOM 899 C CA . GLY A 1 67 ? 26.734 20.692 54.413 1.00 9.68 67 GLY A CA 1
ATOM 900 C C . GLY A 1 67 ? 26.843 22.158 54.743 1.00 9.45 67 GLY A C 1
ATOM 901 O O . GLY A 1 67 ? 26.515 23.012 53.938 1.00 10.61 67 GLY A O 1
ATOM 905 N N . ASP A 1 68 ? 27.312 22.468 55.975 1.00 10.09 68 ASP A N 1
ATOM 906 C CA . ASP A 1 68 ? 27.427 23.876 56.328 1.00 10.24 68 ASP A CA 1
ATOM 907 C C . ASP A 1 68 ? 28.399 24.624 55.406 1.00 10.19 68 ASP A C 1
ATOM 908 O O . ASP A 1 68 ? 28.200 25.797 55.098 1.00 11.67 68 ASP A O 1
ATOM 917 N N . VAL A 1 69 ? 29.465 23.928 54.995 1.00 9.84 69 VAL A N 1
ATOM 918 C CA . VAL A 1 69 ? 30.452 24.498 54.092 1.00 9.66 69 VAL A CA 1
ATOM 919 C C . VAL A 1 69 ? 29.939 24.546 52.644 1.00 9.58 69 VAL A C 1
ATOM 920 O O . VAL A 1 69 ? 30.145 25.556 51.935 1.00 10.19 69 VAL A O 1
ATOM 933 N N . VAL A 1 70 ? 29.270 23.497 52.192 1.00 9.68 70 VAL A N 1
ATOM 934 C CA . VAL A 1 70 ? 28.664 23.472 50.863 1.00 9.44 70 VAL A CA 1
ATOM 935 C C . VAL A 1 70 ? 27.654 24.615 50.739 1.00 9.62 70 VAL A C 1
ATOM 936 O O . VAL A 1 70 ? 27.553 25.265 49.702 1.00 10.22 70 VAL A O 1
ATOM 949 N N . LEU A 1 71 ? 26.902 24.870 51.837 1.00 10.29 71 LEU A N 1
ATOM 950 C CA . LEU A 1 71 ? 25.950 25.973 51.817 1.00 10.79 71 LEU A CA 1
ATOM 951 C C . LEU A 1 71 ? 26.671 27.297 51.581 1.00 10.74 71 LEU A C 1
ATOM 952 O O . LEU A 1 71 ? 26.268 28.125 50.764 1.00 11.32 71 LEU A O 1
ATOM 962 N N . LYS A 1 72 ? 27.776 27.541 52.289 1.00 10.48 72 LYS A N 1
ATOM 963 C CA . LYS A 1 72 ? 28.586 28.723 52.056 1.00 11.34 72 LYS A CA 1
ATOM 964 C C . LYS A 1 72 ? 29.119 28.808 50.645 1.00 10.92 72 LYS A C 1
ATOM 965 O O . LYS A 1 72 ? 29.209 29.874 50.058 1.00 11.48 72 LYS A O 1
ATOM 984 N N . LEU A 1 73 ? 29.539 27.669 50.062 1.00 10.10 73 LEU A N 1
ATOM 985 C CA . LEU A 1 73 ? 30.015 27.611 48.695 1.00 10.08 73 LEU A CA 1
ATOM 986 C C . LEU A 1 73 ? 28.918 28.079 47.737 1.00 9.76 73 LEU A C 1
ATOM 987 O O . LEU A 1 73 ? 29.163 28.885 46.836 1.00 10.43 73 LEU A O 1
ATOM 1003 N N . SER A 1 74 ? 27.711 27.572 47.917 1.00 9.59 74 SER A N 1
ATOM 1004 C CA . SER A 1 74 ? 26.565 27.977 47.078 1.00 9.91 74 SER A CA 1
ATOM 1005 C C . SER A 1 74 ? 26.333 29.476 47.226 1.00 9.74 74 SER A C 1
ATOM 1006 O O . SER A 1 74 ? 26.059 30.153 46.238 1.00 10.47 74 SER A O 1
ATOM 1012 N N . GLN A 1 75 ? 26.389 29.984 48.446 1.00 10.44 75 GLN A N 1
ATOM 1013 C CA . GLN A 1 75 ? 26.157 31.428 48.655 1.00 11.16 75 GLN A CA 1
ATOM 1014 C C . GLN A 1 75 ? 27.223 32.254 47.971 1.00 10.87 75 GLN A C 1
ATOM 1015 O O . GLN A 1 75 ? 26.933 33.305 47.353 1.00 12.18 75 GLN A O 1
ATOM 1029 N N . ARG A 1 76 ? 28.463 31.840 48.030 1.00 10.91 76 ARG A N 1
ATOM 1030 C CA . ARG A 1 76 ? 29.570 32.564 47.395 1.00 10.84 76 ARG A CA 1
ATOM 1031 C C . ARG A 1 76 ? 29.444 32.534 45.870 1.00 10.89 76 ARG A C 1
ATOM 1032 O O . ARG A 1 76 ? 29.635 33.540 45.199 1.00 11.73 76 ARG A O 1
ATOM 1053 N N . VAL A 1 77 ? 29.084 31.356 45.326 1.00 10.64 77 VAL A N 1
ATOM 1054 C CA . VAL A 1 77 ? 28.878 31.285 43.879 1.00 10.47 77 VAL A CA 1
ATOM 1055 C C . VAL A 1 77 ? 27.723 32.186 43.454 1.00 11.00 77 VAL A C 1
ATOM 1056 O O . VAL A 1 77 ? 27.833 32.868 42.425 1.00 11.63 77 VAL A O 1
ATOM 1069 N N . ASN A 1 78 ? 26.622 32.215 44.216 1.00 10.76 78 ASN A N 1
ATOM 1070 C CA . ASN A 1 78 ? 25.537 33.142 43.886 1.00 11.52 78 ASN A CA 1
ATOM 1071 C C . ASN A 1 78 ? 26.037 34.596 43.895 1.00 12.34 78 ASN A C 1
ATOM 1072 O O . ASN A 1 78 ? 25.645 35.350 43.011 1.00 13.91 78 ASN A O 1
ATOM 1083 N N . GLU A 1 79 ? 26.874 34.953 44.859 1.00 12.32 79 GLU A N 1
ATOM 1084 C CA . GLU A 1 79 ? 27.394 36.330 44.884 1.00 13.49 79 GLU A CA 1
ATOM 1085 C C . GLU A 1 79 ? 28.238 36.615 43.629 1.00 13.23 79 GLU A C 1
ATOM 1086 O O . GLU A 1 79 ? 28.136 37.685 43.003 1.00 14.58 79 GLU A O 1
ATOM 1098 N N . LEU A 1 80 ? 29.095 35.675 43.255 1.00 12.17 80 LEU A N 1
ATOM 1099 C CA . LEU A 1 80 ? 29.964 35.868 42.100 1.00 12.86 80 LEU A CA 1
ATOM 1100 C C . LEU A 1 80 ? 29.181 36.022 40.803 1.00 12.77 80 LEU A C 1
ATOM 1101 O O . LEU A 1 80 ? 29.440 36.894 39.994 1.00 13.20 80 LEU A O 1
ATOM 1117 N N . LEU A 1 81 ? 28.198 35.132 40.614 1.00 12.26 81 LEU A N 1
ATOM 1118 C CA . LEU A 1 81 ? 27.434 35.142 39.371 1.00 12.10 81 LEU A CA 1
ATOM 1119 C C . LEU A 1 81 ? 26.482 36.335 39.281 1.00 12.94 81 LEU A C 1
ATOM 1120 O O . LEU A 1 81 ? 26.011 36.662 38.178 1.00 14.17 81 LEU A O 1
ATOM 1136 N N . ALA A 1 82 ? 26.166 36.987 40.413 1.00 14.34 82 ALA A N 1
ATOM 1137 C CA . ALA A 1 82 ? 25.364 38.223 40.364 1.00 16.57 82 ALA A CA 1
ATOM 1138 C C . ALA A 1 82 ? 26.173 39.366 39.781 1.00 16.62 82 ALA A C 1
ATOM 1139 O O . ALA A 1 82 ? 25.607 40.385 39.390 1.00 19.78 82 ALA A O 1
ATOM 1146 N N . ARG A 1 83 ? 27.493 39.297 39.702 1.00 16.84 83 ARG A N 1
ATOM 1147 C CA . ARG A 1 83 ? 28.332 40.338 39.153 1.00 17.82 83 ARG A CA 1
ATOM 1148 C C . ARG A 1 83 ? 28.301 40.346 37.627 1.00 17.20 83 ARG A C 1
ATOM 1149 O O . ARG A 1 83 ? 28.441 39.303 36.983 1.00 17.73 83 ARG A O 1
ATOM 1170 N N . ASP A 1 84 ? 28.217 41.549 37.011 1.00 20.65 84 ASP A N 1
ATOM 1171 C CA . ASP A 1 84 ? 28.335 41.638 35.551 1.00 20.51 84 ASP A CA 1
ATOM 1172 C C . ASP A 1 84 ? 29.709 41.247 35.049 1.00 20.35 84 ASP A C 1
ATOM 1173 O O . ASP A 1 84 ? 29.796 40.799 33.887 1.00 23.03 84 ASP A O 1
ATOM 1182 N N . ASP A 1 85 ? 30.770 41.375 35.833 1.00 19.45 85 ASP A N 1
ATOM 1183 C CA . ASP A 1 85 ? 32.116 41.033 35.369 1.00 18.87 85 ASP A CA 1
ATOM 1184 C C . ASP A 1 85 ? 32.537 39.588 35.578 1.00 17.12 85 ASP A C 1
ATOM 1185 O O . ASP A 1 85 ? 33.723 39.258 35.410 1.00 19.11 85 ASP A O 1
ATOM 1194 N N . VAL A 1 86 ? 31.571 38.710 35.920 1.00 15.54 86 VAL A N 1
ATOM 1195 C CA . VAL A 1 86 ? 31.819 37.281 35.998 1.00 13.90 86 VAL A CA 1
ATOM 1196 C C . VAL A 1 86 ? 30.898 36.553 35.003 1.00 13.42 86 VAL A C 1
ATOM 1197 O O . VAL A 1 86 ? 29.680 36.683 35.119 1.00 15.11 86 VAL A O 1
ATOM 1210 N N . ASP A 1 87 ? 31.488 35.803 34.087 1.00 12.31 87 ASP A N 1
ATOM 1211 C CA . ASP A 1 87 ? 30.667 35.063 33.108 1.00 12.41 87 ASP A CA 1
ATOM 1212 C C . ASP A 1 87 ? 30.443 33.612 33.478 1.00 11.62 87 ASP A C 1
ATOM 1213 O O . ASP A 1 87 ? 29.547 32.958 32.931 1.00 12.12 87 ASP A O 1
ATOM 1222 N N . GLY A 1 88 ? 31.232 33.079 34.413 1.00 12.17 88 GLY A N 1
ATOM 1223 C CA . GLY A 1 88 ? 31.066 31.658 34.823 1.00 10.89 88 GLY A CA 1
ATOM 1224 C C . GLY A 1 88 ? 32.085 31.380 35.915 1.00 10.17 88 GLY A C 1
ATOM 1225 O O . GLY A 1 88 ? 33.011 32.190 36.139 1.00 11.14 88 GLY A O 1
ATOM 1229 N N . VAL A 1 89 ? 31.893 30.223 36.574 1.00 10.01 89 VAL A N 1
ATOM 1230 C CA . VAL A 1 89 ? 32.749 29.809 37.666 1.00 9.60 89 VAL A CA 1
ATOM 1231 C C . VAL A 1 89 ? 33.144 28.349 37.473 1.00 9.51 89 VAL A C 1
ATOM 1232 O O . VAL A 1 89 ? 32.304 27.510 37.147 1.00 10.81 89 VAL A O 1
ATOM 1245 N N . VAL A 1 90 ? 34.430 28.090 37.689 1.00 9.29 90 VAL A N 1
ATOM 1246 C CA . VAL A 1 90 ? 35.007 26.707 37.782 1.00 8.89 90 VAL A CA 1
ATOM 1247 C C . VAL A 1 90 ? 35.314 26.474 39.244 1.00 8.90 90 VAL A C 1
ATOM 1248 O O . VAL A 1 90 ? 35.978 27.311 39.859 1.00 10.49 90 VAL A O 1
ATOM 1261 N N . ILE A 1 91 ? 34.879 25.367 39.802 1.00 8.63 91 ILE A N 1
ATOM 1262 C CA . ILE A 1 91 ? 35.086 25.024 41.205 1.00 8.76 91 ILE A CA 1
ATOM 1263 C C . ILE A 1 91 ? 35.994 23.802 41.251 1.00 8.28 91 ILE A C 1
ATOM 1264 O O . ILE A 1 91 ? 35.583 22.705 40.823 1.00 9.20 91 ILE A O 1
ATOM 1280 N N . THR A 1 92 ? 37.241 23.953 41.720 1.00 8.64 92 THR A N 1
ATOM 1281 C CA . THR A 1 92 ? 38.145 22.805 41.907 1.00 8.44 92 THR A CA 1
ATOM 1282 C C . THR A 1 92 ? 37.773 22.109 43.194 1.00 8.48 92 THR A C 1
ATOM 1283 O O . THR A 1 92 ? 37.585 22.749 44.253 1.00 9.56 92 THR A O 1
ATOM 1294 N N . HIS A 1 93 ? 37.629 20.792 43.149 1.00 8.26 93 HIS A N 1
ATOM 1295 C CA . HIS A 1 93 ? 37.056 20.030 44.265 1.00 8.55 93 HIS A CA 1
ATOM 1296 C C . HIS A 1 93 ? 37.591 18.617 44.265 1.00 8.13 93 HIS A C 1
ATOM 1297 O O . HIS A 1 93 ? 38.010 18.109 43.202 1.00 8.92 93 HIS A O 1
ATOM 1311 N N . GLY A 1 94 ? 37.502 17.954 45.394 1.00 8.43 94 GLY A N 1
ATOM 1312 C CA . GLY A 1 94 ? 37.850 16.532 45.416 1.00 8.44 94 GLY A CA 1
ATOM 1313 C C . GLY A 1 94 ? 36.834 15.683 44.707 1.00 8.07 94 GLY A C 1
ATOM 1314 O O . GLY A 1 94 ? 35.664 16.031 44.555 1.00 8.99 94 GLY A O 1
ATOM 1318 N N . THR A 1 95 ? 37.280 14.494 44.241 1.00 8.08 95 THR A N 1
ATOM 1319 C CA . THR A 1 95 ? 36.359 13.584 43.543 1.00 7.92 95 THR A CA 1
ATOM 1320 C C . THR A 1 95 ? 35.362 12.860 44.476 1.00 7.97 95 THR A C 1
ATOM 1321 O O . THR A 1 95 ? 34.241 12.581 44.059 1.00 8.42 95 THR A O 1
ATOM 1332 N N . ASP A 1 96 ? 35.764 12.526 45.713 1.00 7.88 96 ASP A N 1
ATOM 1333 C CA . ASP A 1 96 ? 34.961 11.618 46.515 1.00 8.11 96 ASP A CA 1
ATOM 1334 C C . ASP A 1 96 ? 33.542 12.103 46.719 1.00 8.55 96 ASP A C 1
ATOM 1335 O O . ASP A 1 96 ? 32.596 11.288 46.691 1.00 9.21 96 ASP A O 1
ATOM 1344 N N . THR A 1 97 ? 33.348 13.406 46.969 1.00 7.87 97 THR A N 1
ATOM 1345 C CA . THR A 1 97 ? 32.019 13.935 47.256 1.00 8.11 97 THR A CA 1
ATOM 1346 C C . THR A 1 97 ? 31.624 15.066 46.323 1.00 7.64 97 THR A C 1
ATOM 1347 O O . THR A 1 97 ? 30.666 15.791 46.605 1.00 8.43 97 THR A O 1
ATOM 1358 N N . VAL A 1 98 ? 32.292 15.198 45.158 1.00 8.22 98 VAL A N 1
ATOM 1359 C CA . VAL A 1 98 ? 31.870 16.202 44.184 1.00 7.85 98 VAL A CA 1
ATOM 1360 C C . VAL A 1 98 ? 30.425 16.038 43.801 1.00 7.76 98 VAL A C 1
ATOM 1361 O O . VAL A 1 98 ? 29.722 17.032 43.536 1.00 8.44 98 VAL A O 1
ATOM 1374 N N . GLU A 1 99 ? 29.901 14.798 43.724 1.00 8.02 99 GLU A N 1
ATOM 1375 C CA . GLU A 1 99 ? 28.513 14.625 43.295 1.00 8.39 99 GLU A CA 1
ATOM 1376 C C . GLU A 1 99 ? 27.528 15.261 44.279 1.00 8.24 99 GLU A C 1
ATOM 1377 O O . GLU A 1 99 ? 26.459 15.726 43.902 1.00 9.63 99 GLU A O 1
ATOM 1389 N N . GLU A 1 100 ? 27.895 15.241 45.575 1.00 8.24 100 GLU A N 1
ATOM 1390 C CA . GLU A 1 100 ? 27.057 15.844 46.625 1.00 8.19 100 GLU A CA 1
ATOM 1391 C C . GLU A 1 100 ? 27.099 17.367 46.532 1.00 8.00 100 GLU A C 1
ATOM 1392 O O . GLU A 1 100 ? 26.066 18.034 46.491 1.00 8.61 100 GLU A O 1
ATOM 1404 N N . SER A 1 101 ? 28.323 17.934 46.528 1.00 7.80 101 SER A N 1
ATOM 1405 C CA . SER A 1 101 ? 28.434 19.419 46.424 1.00 8.04 101 SER A CA 1
ATOM 1406 C C . SER A 1 101 ? 27.821 19.942 45.150 1.00 7.95 101 SER A C 1
ATOM 1407 O O . SER A 1 101 ? 27.132 20.974 45.141 1.00 8.56 101 SER A O 1
ATOM 1415 N N . ALA A 1 102 ? 28.076 19.246 44.023 1.00 8.01 102 ALA A N 1
ATOM 1416 C CA . ALA A 1 102 ? 27.593 19.732 42.742 1.00 7.89 102 ALA A CA 1
ATOM 1417 C C . ALA A 1 102 ? 26.086 19.706 42.690 1.00 7.84 102 ALA A C 1
ATOM 1418 O O . ALA A 1 102 ? 25.446 20.629 42.196 1.00 8.29 102 ALA A O 1
ATOM 1425 N N . TYR A 1 103 ? 25.441 18.603 43.184 1.00 7.89 103 TYR A N 1
ATOM 1426 C CA . TYR A 1 103 ? 23.992 18.546 43.156 1.00 7.84 103 TYR A CA 1
ATOM 1427 C C . TYR A 1 103 ? 23.375 19.591 44.099 1.00 8.17 103 TYR A C 1
ATOM 1428 O O . TYR A 1 103 ? 22.328 20.193 43.789 1.00 8.38 103 TYR A O 1
ATOM 1446 N N . PHE A 1 104 ? 24.030 19.866 45.236 1.00 8.04 104 PHE A N 1
ATOM 1447 C CA . PHE A 1 104 ? 23.509 20.935 46.117 1.00 8.31 104 PHE A CA 1
ATOM 1448 C C . PHE A 1 104 ? 23.480 22.271 45.338 1.00 8.18 104 PHE A C 1
ATOM 1449 O O . PHE A 1 104 ? 22.458 22.988 45.358 1.00 9.08 104 PHE A O 1
ATOM 1466 N N . LEU A 1 105 ? 24.573 22.632 44.670 1.00 8.34 105 LEU A N 1
ATOM 1467 C CA . LEU A 1 105 ? 24.617 23.882 43.919 1.00 8.66 105 LEU A CA 1
ATOM 1468 C C . LEU A 1 105 ? 23.649 23.873 42.736 1.00 8.41 105 LEU A C 1
ATOM 1469 O O . LEU A 1 105 ? 23.026 24.886 42.397 1.00 8.95 105 LEU A O 1
ATOM 1485 N N . HIS A 1 106 ? 23.465 22.701 42.113 1.00 8.36 106 HIS A N 1
ATOM 1486 C CA . HIS A 1 106 ? 22.507 22.539 41.028 1.00 8.65 106 HIS A CA 1
ATOM 1487 C C . HIS A 1 106 ? 21.105 22.992 41.420 1.00 8.71 106 HIS A C 1
ATOM 1488 O O . HIS A 1 106 ? 20.360 23.516 40.589 1.00 9.72 106 HIS A O 1
ATOM 1502 N N . LEU A 1 107 ? 20.735 22.771 42.683 1.00 8.65 107 LEU A N 1
ATOM 1503 C CA . LEU A 1 107 ? 19.437 23.077 43.211 1.00 9.54 107 LEU A CA 1
ATOM 1504 C C . LEU A 1 107 ? 19.306 24.503 43.769 1.00 9.69 107 LEU A C 1
ATOM 1505 O O . LEU A 1 107 ? 18.152 24.956 43.989 1.00 11.40 107 LEU A O 1
ATOM 1521 N N . THR A 1 108 ? 20.421 25.151 44.042 1.00 9.38 108 THR A N 1
ATOM 1522 C CA . THR A 1 108 ? 20.410 26.414 44.840 1.00 9.38 108 THR A CA 1
ATOM 1523 C C . THR A 1 108 ? 21.077 27.604 44.139 1.00 10.27 108 THR A C 1
ATOM 1524 O O . THR A 1 108 ? 20.943 28.726 44.683 1.00 11.04 108 THR A O 1
ATOM 1535 N N . VAL A 1 109 ? 21.766 27.436 43.032 1.00 10.02 109 VAL A N 1
ATOM 1536 C CA . VAL A 1 109 ? 22.357 28.563 42.301 1.00 10.39 109 VAL A CA 1
ATOM 1537 C C . VAL A 1 109 ? 21.280 29.208 41.424 1.00 10.28 109 VAL A C 1
ATOM 1538 O O . VAL A 1 109 ? 20.673 28.570 40.580 1.00 14.09 109 VAL A O 1
ATOM 1551 N N . LYS A 1 110 ? 21.087 30.500 41.602 1.00 11.26 110 LYS A N 1
ATOM 1552 C CA . LYS A 1 110 ? 20.027 31.289 40.977 1.00 12.74 110 LYS A CA 1
ATOM 1553 C C . LYS A 1 110 ? 20.536 32.060 39.770 1.00 12.94 110 LYS A C 1
ATOM 1554 O O . LYS A 1 110 ? 20.357 33.272 39.652 1.00 18.43 110 LYS A O 1
ATOM 1573 N N . SER A 1 111 ? 21.202 31.366 38.856 1.00 12.73 111 SER A N 1
ATOM 1574 C CA . SER A 1 111 ? 21.788 31.944 37.652 1.00 11.69 111 SER A CA 1
ATOM 1575 C C . SER A 1 111 ? 21.856 30.884 36.583 1.00 11.32 111 SER A C 1
ATOM 1576 O O . SER A 1 111 ? 21.992 29.692 36.889 1.00 12.63 111 SER A O 1
ATOM 1584 N N . ASP A 1 112 ? 21.797 31.318 35.339 1.00 11.69 112 ASP A N 1
ATOM 1585 C CA . ASP A 1 112 ? 22.041 30.500 34.178 1.00 11.83 112 ASP A CA 1
ATOM 1586 C C . ASP A 1 112 ? 23.472 30.486 33.730 1.00 10.60 112 ASP A C 1
ATOM 1587 O O . ASP A 1 112 ? 23.839 29.756 32.793 1.00 11.88 112 ASP A O 1
ATOM 1596 N N . LYS A 1 113 ? 24.354 31.294 34.329 1.00 10.87 113 LYS A N 1
ATOM 1597 C CA . LYS A 1 113 ? 25.763 31.300 33.974 1.00 10.54 113 LYS A CA 1
ATOM 1598 C C . LYS A 1 113 ? 26.417 29.963 34.362 1.00 10.02 113 LYS A C 1
ATOM 1599 O O . LYS A 1 113 ? 26.033 29.384 35.393 1.00 10.66 113 LYS A O 1
ATOM 1618 N N . PRO A 1 114 ? 27.397 29.473 33.586 1.00 10.08 114 PRO A N 1
ATOM 1619 C CA . PRO A 1 114 ? 27.924 28.124 33.910 1.00 10.36 114 PRO A CA 1
ATOM 1620 C C . PRO A 1 114 ? 28.602 28.040 35.253 1.00 9.82 114 PRO A C 1
ATOM 1621 O O . PRO A 1 114 ? 29.451 28.898 35.588 1.00 10.35 114 PRO A O 1
ATOM 1632 N N . VAL A 1 115 ? 28.346 26.938 35.954 1.00 9.86 115 VAL A N 1
ATOM 1633 C CA . VAL A 1 115 ? 29.008 26.500 37.145 1.00 9.31 115 VAL A CA 1
ATOM 1634 C C . VAL A 1 115 ? 29.542 25.103 36.862 1.00 8.70 115 VAL A C 1
ATOM 1635 O O . VAL A 1 115 ? 28.749 24.159 36.679 1.00 9.62 115 VAL A O 1
ATOM 1648 N N . VAL A 1 116 ? 30.856 24.998 36.805 1.00 8.65 116 VAL A N 1
ATOM 1649 C CA . VAL A 1 116 ? 31.537 23.771 36.388 1.00 8.25 116 VAL A CA 1
ATOM 1650 C C . VAL A 1 116 ? 32.455 23.299 37.505 1.00 8.56 116 VAL A C 1
ATOM 1651 O O . VAL A 1 116 ? 33.501 23.926 37.760 1.00 10.02 116 VAL A O 1
ATOM 1664 N N . PHE A 1 117 ? 32.100 22.180 38.165 1.00 8.19 117 PHE A N 1
ATOM 1665 C CA . PHE A 1 117 ? 33.015 21.523 39.079 1.00 8.04 117 PHE A CA 1
ATOM 1666 C C . PHE A 1 117 ? 34.041 20.737 38.271 1.00 7.87 117 PHE A C 1
ATOM 1667 O O . PHE A 1 117 ? 33.721 20.140 37.237 1.00 9.23 117 PHE A O 1
ATOM 1684 N N . VAL A 1 118 ? 35.274 20.719 38.756 1.00 7.99 118 VAL A N 1
ATOM 1685 C CA . VAL A 1 118 ? 36.366 19.969 38.149 1.00 7.88 118 VAL A CA 1
ATOM 1686 C C . VAL A 1 118 ? 37.147 19.302 39.277 1.00 7.81 118 VAL A C 1
ATOM 1687 O O . VAL A 1 118 ? 37.235 19.795 40.389 1.00 8.59 118 VAL A O 1
ATOM 1700 N N . ALA A 1 119 ? 37.762 18.142 38.963 1.00 8.50 119 ALA A N 1
ATOM 1701 C CA . ALA A 1 119 ? 38.421 17.308 39.944 1.00 8.40 119 ALA A CA 1
ATOM 1702 C C . ALA A 1 119 ? 39.491 16.501 39.212 1.00 8.09 119 ALA A C 1
ATOM 1703 O O . ALA A 1 119 ? 39.611 16.581 37.989 1.00 9.15 119 ALA A O 1
ATOM 1710 N N . ALA A 1 120 ? 40.276 15.723 39.978 1.00 8.37 120 ALA A N 1
ATOM 1711 C CA . ALA A 1 120 ? 41.316 14.863 39.409 1.00 8.26 120 ALA A CA 1
ATOM 1712 C C . ALA A 1 120 ? 41.398 13.596 40.237 1.00 8.22 120 ALA A C 1
ATOM 1713 O O . ALA A 1 120 ? 41.306 13.656 41.485 1.00 8.55 120 ALA A O 1
ATOM 1720 N N . MET A 1 121 ? 41.633 12.478 39.538 1.00 8.09 121 MET A N 1
ATOM 1721 C CA . MET A 1 121 ? 41.853 11.189 40.223 1.00 8.25 121 MET A CA 1
ATOM 1722 C C . MET A 1 121 ? 43.318 10.932 40.576 1.00 8.77 121 MET A C 1
ATOM 1723 O O . MET A 1 121 ? 43.556 10.083 41.455 1.00 11.12 121 MET A O 1
ATOM 1737 N N . ARG A 1 122 ? 44.276 11.627 39.962 1.00 8.44 122 ARG A N 1
ATOM 1738 C CA . ARG A 1 122 ? 45.679 11.526 40.286 1.00 8.92 122 ARG A CA 1
ATOM 1739 C C . ARG A 1 122 ? 46.158 12.877 40.860 1.00 8.82 122 ARG A C 1
ATOM 1740 O O . ARG A 1 122 ? 45.677 13.923 40.371 1.00 9.41 122 ARG A O 1
ATOM 1761 N N . PRO A 1 123 ? 47.053 12.884 41.828 1.00 9.44 123 PRO A N 1
ATOM 1762 C CA . PRO A 1 123 ? 47.530 14.180 42.360 1.00 10.10 123 PRO A CA 1
ATOM 1763 C C . PRO A 1 123 ? 48.354 14.918 41.329 1.00 9.75 123 PRO A C 1
ATOM 1764 O O . PRO A 1 123 ? 48.812 14.373 40.302 1.00 10.05 123 PRO A O 1
ATOM 1775 N N . ALA A 1 124 ? 48.542 16.230 41.557 1.00 10.53 124 ALA A N 1
ATOM 1776 C CA . ALA A 1 124 ? 49.224 17.099 40.634 1.00 11.14 124 ALA A CA 1
ATOM 1777 C C . ALA A 1 124 ? 50.658 16.672 40.325 1.00 10.83 124 ALA A C 1
ATOM 1778 O O . ALA A 1 124 ? 51.166 17.013 39.228 1.00 12.48 124 ALA A O 1
ATOM 1785 N N . THR A 1 125 ? 51.295 15.958 41.249 1.00 11.02 125 THR A N 1
ATOM 1786 C CA . THR A 1 125 ? 52.662 15.447 41.078 1.00 11.90 125 THR A CA 1
ATOM 1787 C C . THR A 1 125 ? 52.751 14.173 40.270 1.00 11.41 125 THR A C 1
ATOM 1788 O O . THR A 1 125 ? 53.891 13.696 40.024 1.00 12.46 125 THR A O 1
ATOM 1799 N N . ALA A 1 126 ? 51.650 13.511 39.983 1.00 10.67 126 ALA A N 1
ATOM 1800 C CA . ALA A 1 126 ? 51.727 12.173 39.456 1.00 10.65 126 ALA A CA 1
ATOM 1801 C C . ALA A 1 126 ? 52.184 12.132 38.022 1.00 9.93 126 ALA A C 1
ATOM 1802 O O . ALA A 1 126 ? 51.873 13.048 37.219 1.00 10.80 126 ALA A O 1
ATOM 1809 N N . ILE A 1 127 ? 52.855 11.054 37.645 1.00 10.37 127 ILE A N 1
ATOM 1810 C CA . ILE A 1 127 ? 53.062 10.718 36.246 1.00 10.54 127 ILE A CA 1
ATOM 1811 C C . ILE A 1 127 ? 51.700 10.668 35.549 1.00 9.27 127 ILE A C 1
ATOM 1812 O O . ILE A 1 127 ? 50.759 10.066 36.032 1.00 10.00 127 ILE A O 1
ATOM 1828 N N . SER A 1 128 ? 51.584 11.347 34.414 1.00 9.30 128 SER A N 1
ATOM 1829 C CA . SER A 1 128 ? 50.325 11.376 33.676 1.00 9.01 128 SER A CA 1
ATOM 1830 C C . SER A 1 128 ? 49.154 11.906 34.512 1.00 8.86 128 SER A C 1
ATOM 1831 O O . SER A 1 128 ? 47.991 11.481 34.352 1.00 9.24 128 SER A O 1
ATOM 1839 N N . ALA A 1 129 ? 49.419 12.892 35.359 1.00 9.14 129 ALA A N 1
ATOM 1840 C CA . ALA A 1 129 ? 48.318 13.510 36.132 1.00 9.20 129 ALA A CA 1
ATOM 1841 C C . ALA A 1 129 ? 47.228 14.029 35.211 1.00 8.21 129 ALA A C 1
ATOM 1842 O O . ALA A 1 129 ? 47.543 14.669 34.203 1.00 8.88 129 ALA A O 1
ATOM 1849 N N . ASP A 1 130 ? 45.973 13.819 35.600 1.00 8.31 130 ASP A N 1
ATOM 1850 C CA . ASP A 1 130 ? 44.798 14.209 34.829 1.00 8.19 130 ASP A CA 1
ATOM 1851 C C . ASP A 1 130 ? 44.350 15.639 35.088 1.00 8.32 130 ASP A C 1
ATOM 1852 O O . ASP A 1 130 ? 43.614 16.231 34.278 1.00 9.13 130 ASP A O 1
ATOM 1861 N N . GLY A 1 131 ? 44.672 16.214 36.264 1.00 8.71 131 GLY A N 1
ATOM 1862 C CA . GLY A 1 131 ? 44.155 17.503 36.623 1.00 9.01 131 GLY A CA 1
ATOM 1863 C C . GLY A 1 131 ? 44.439 18.621 35.663 1.00 8.73 131 GLY A C 1
ATOM 1864 O O . GLY A 1 131 ? 43.538 19.461 35.439 1.00 9.38 131 GLY A O 1
ATOM 1868 N N . PRO A 1 132 ? 45.639 18.735 35.096 1.00 9.20 132 PRO A N 1
ATOM 1869 C CA . PRO A 1 132 ? 45.910 19.845 34.146 1.00 9.23 132 PRO A CA 1
ATOM 1870 C C . PRO A 1 132 ? 44.929 19.872 33.005 1.00 9.08 132 PRO A C 1
ATOM 1871 O O . PRO A 1 132 ? 44.280 20.912 32.728 1.00 9.28 132 PRO A O 1
ATOM 1882 N N . MET A 1 133 ? 44.733 18.761 32.291 1.00 9.05 133 MET A N 1
ATOM 1883 C CA . MET A 1 133 ? 43.797 18.748 31.176 1.00 8.76 133 MET A CA 1
ATOM 1884 C C . MET A 1 133 ? 42.370 18.915 31.673 1.00 8.14 133 MET A C 1
ATOM 1885 O O . MET A 1 133 ? 41.567 19.611 31.032 1.00 8.73 133 MET A O 1
ATOM 1897 N N . ASN A 1 134 ? 41.997 18.298 32.795 1.00 8.18 134 ASN A N 1
ATOM 1898 C CA . ASN A 1 134 ? 40.630 18.474 33.293 1.00 8.27 134 ASN A CA 1
ATOM 1899 C C . ASN A 1 134 ? 40.321 19.954 33.521 1.00 8.04 134 ASN A C 1
ATOM 1900 O O . ASN A 1 134 ? 39.251 20.432 33.193 1.00 8.41 134 ASN A O 1
ATOM 1911 N N . LEU A 1 135 ? 41.263 20.684 34.146 1.00 8.65 135 LEU A N 1
ATOM 1912 C CA . LEU A 1 135 ? 41.062 22.096 34.439 1.00 8.72 135 LEU A CA 1
ATOM 1913 C C . LEU A 1 135 ? 40.951 22.906 33.162 1.00 8.83 135 LEU A C 1
ATOM 1914 O O . LEU A 1 135 ? 40.060 23.776 33.060 1.00 9.39 135 LEU A O 1
ATOM 1930 N N . LEU A 1 136 ? 41.789 22.656 32.169 1.00 9.29 136 LEU A N 1
ATOM 1931 C CA . LEU A 1 136 ? 41.657 23.359 30.856 1.00 9.73 136 LEU A CA 1
ATOM 1932 C C . LEU A 1 136 ? 40.312 23.114 30.254 1.00 9.38 136 LEU A C 1
ATOM 1933 O O . LEU A 1 136 ? 39.642 24.052 29.771 1.00 10.41 136 LEU A O 1
ATOM 1943 N N . GLU A 1 137 ? 39.840 21.850 30.260 1.00 9.52 137 GLU A N 1
ATOM 1944 C CA . GLU A 1 137 ? 38.517 21.527 29.727 1.00 9.61 137 GLU A CA 1
ATOM 1945 C C . GLU A 1 137 ? 37.418 22.231 30.483 1.00 9.13 137 GLU A C 1
ATOM 1946 O O . GLU A 1 137 ? 36.451 22.719 29.898 1.00 9.55 137 GLU A O 1
ATOM 1958 N N . ALA A 1 138 ? 37.527 22.277 31.823 1.00 9.02 138 ALA A N 1
ATOM 1959 C CA . ALA A 1 138 ? 36.477 22.931 32.627 1.00 8.79 138 ALA A CA 1
ATOM 1960 C C . ALA A 1 138 ? 36.397 24.435 32.296 1.00 8.98 138 ALA A C 1
ATOM 1961 O O . ALA A 1 138 ? 35.280 24.970 32.243 1.00 9.37 138 ALA A O 1
ATOM 1968 N N . VAL A 1 139 ? 37.545 25.085 32.140 1.00 9.52 139 VAL A N 1
ATOM 1969 C CA . VAL A 1 139 ? 37.538 26.529 31.773 1.00 9.42 139 VAL A CA 1
ATOM 1970 C C . VAL A 1 139 ? 36.915 26.700 30.383 1.00 9.26 139 VAL A C 1
ATOM 1971 O O . VAL A 1 139 ? 36.123 27.637 30.168 1.00 10.42 139 VAL A O 1
ATOM 1984 N N . ARG A 1 140 ? 37.245 25.830 29.433 1.00 9.75 140 ARG A N 1
ATOM 1985 C CA . ARG A 1 140 ? 36.632 25.929 28.108 1.00 10.26 140 ARG A CA 1
ATOM 1986 C C . ARG A 1 140 ? 35.104 25.806 28.210 1.00 10.01 140 ARG A C 1
ATOM 1987 O O . ARG A 1 140 ? 34.353 26.605 27.613 1.00 10.83 140 ARG A O 1
ATOM 2008 N N . VAL A 1 141 ? 34.627 24.823 28.982 1.00 9.62 141 VAL A N 1
ATOM 2009 C CA . VAL A 1 141 ? 33.179 24.654 29.181 1.00 9.84 141 VAL A CA 1
ATOM 2010 C C . VAL A 1 141 ? 32.550 25.895 29.841 1.00 9.74 141 VAL A C 1
ATOM 2011 O O . VAL A 1 141 ? 31.498 26.394 29.403 1.00 10.81 141 VAL A O 1
ATOM 2024 N N . ALA A 1 142 ? 33.160 26.381 30.899 1.00 9.36 142 ALA A N 1
ATOM 2025 C CA . ALA A 1 142 ? 32.573 27.495 31.645 1.00 10.02 142 ALA A CA 1
ATOM 2026 C C . ALA A 1 142 ? 32.478 28.783 30.827 1.00 10.55 142 ALA A C 1
ATOM 2027 O O . ALA A 1 142 ? 31.618 29.596 31.084 1.00 11.64 142 ALA A O 1
ATOM 2034 N N . GLY A 1 143 ? 33.379 28.955 29.893 1.00 10.81 143 GLY A N 1
ATOM 2035 C CA . GLY A 1 143 ? 33.477 30.152 29.065 1.00 12.38 143 GLY A CA 1
ATOM 2036 C C . GLY A 1 143 ? 32.670 30.131 27.802 1.00 12.78 143 GLY A C 1
ATOM 2037 O O . GLY A 1 143 ? 32.565 31.147 27.134 1.00 16.67 143 GLY A O 1
ATOM 2041 N N . ASP A 1 144 ? 32.105 28.982 27.424 1.00 13.10 144 ASP A N 1
ATOM 2042 C CA . ASP A 1 144 ? 31.375 28.878 26.162 1.00 14.02 144 ASP A CA 1
ATOM 2043 C C . ASP A 1 144 ? 29.932 29.366 26.355 1.00 14.34 144 ASP A C 1
ATOM 2044 O O . ASP A 1 144 ? 29.220 28.922 27.274 1.00 14.94 144 ASP A O 1
ATOM 2053 N N . LYS A 1 145 ? 29.461 30.266 25.504 1.00 18.25 145 LYS A N 1
ATOM 2054 C CA . LYS A 1 145 ? 28.071 30.728 25.574 1.00 23.02 145 LYS A CA 1
ATOM 2055 C C . LYS A 1 145 ? 27.084 29.565 25.499 1.00 22.48 145 LYS A C 1
ATOM 2056 O O . LYS A 1 145 ? 25.972 29.601 26.072 1.00 20.87 145 LYS A O 1
ATOM 2075 N N . GLN A 1 146 ? 27.453 28.500 24.777 1.00 20.72 146 GLN A N 1
ATOM 2076 C CA . GLN A 1 146 ? 26.496 27.420 24.613 1.00 20.20 146 GLN A CA 1
ATOM 2077 C C . GLN A 1 146 ? 26.323 26.610 25.904 1.00 15.68 146 GLN A C 1
ATOM 2078 O O . GLN A 1 146 ? 25.420 25.813 26.004 1.00 16.69 146 GLN A O 1
ATOM 2092 N N . SER A 1 147 ? 27.151 26.884 26.895 1.00 13.36 147 SER A N 1
ATOM 2093 C CA . SER A 1 147 ? 27.067 26.189 28.168 1.00 12.29 147 SER A CA 1
ATOM 2094 C C . SER A 1 147 ? 26.038 26.772 29.130 1.00 11.48 147 SER A C 1
ATOM 2095 O O . SER A 1 147 ? 25.789 26.145 30.184 1.00 12.21 147 SER A O 1
ATOM 2103 N N . ARG A 1 148 ? 25.432 27.898 28.834 1.00 11.85 148 ARG A N 1
ATOM 2104 C CA . ARG A 1 148 ? 24.460 28.540 29.721 1.00 11.40 148 ARG A CA 1
ATOM 2105 C C . ARG A 1 148 ? 23.171 27.708 29.857 1.00 10.83 148 ARG A C 1
ATOM 2106 O O . ARG A 1 148 ? 22.713 27.091 28.903 1.00 12.12 148 ARG A O 1
ATOM 2127 N N . GLY A 1 149 ? 22.578 27.741 31.054 1.00 10.99 149 GLY A N 1
ATOM 2128 C CA . GLY A 1 149 ? 21.274 27.136 31.295 1.00 11.60 149 GLY A CA 1
ATOM 2129 C C . GLY A 1 149 ? 21.250 25.634 31.319 1.00 10.75 149 GLY A C 1
ATOM 2130 O O . GLY A 1 149 ? 20.177 25.050 31.196 1.00 14.42 149 GLY A O 1
ATOM 2134 N N . ARG A 1 150 ? 22.374 24.991 31.539 1.00 9.80 150 ARG A N 1
ATOM 2135 C CA . ARG A 1 150 ? 22.467 23.533 31.518 1.00 9.98 150 ARG A CA 1
ATOM 2136 C C . ARG A 1 150 ? 22.371 22.872 32.872 1.00 9.09 150 ARG A C 1
ATOM 2137 O O . ARG A 1 150 ? 22.412 21.642 32.946 1.00 9.69 150 ARG A O 1
ATOM 2158 N N . GLY A 1 151 ? 22.267 23.666 33.919 1.00 9.26 151 GLY A N 1
ATOM 2159 C CA . GLY A 1 151 ? 22.392 23.159 35.280 1.00 9.07 151 GLY A CA 1
ATOM 2160 C C . GLY A 1 151 ? 23.856 23.023 35.648 1.00 8.23 151 GLY A C 1
ATOM 2161 O O . GLY A 1 151 ? 24.757 23.331 34.845 1.00 9.35 151 GLY A O 1
ATOM 2165 N N . VAL A 1 152 ? 24.135 22.605 36.883 1.00 8.47 152 VAL A N 1
ATOM 2166 C CA . VAL A 1 152 ? 25.518 22.495 37.299 1.00 8.12 152 VAL A CA 1
ATOM 2167 C C . VAL A 1 152 ? 26.155 21.290 36.634 1.00 7.81 152 VAL A C 1
ATOM 2168 O O . VAL A 1 152 ? 25.494 20.243 36.441 1.00 8.59 152 VAL A O 1
ATOM 2181 N N . MET A 1 153 ? 27.437 21.417 36.264 1.00 8.58 153 MET A N 1
ATOM 2182 C CA . MET A 1 153 ? 28.179 20.413 35.497 1.00 8.80 153 MET A CA 1
ATOM 2183 C C . MET A 1 153 ? 29.413 19.935 36.278 1.00 8.54 153 MET A C 1
ATOM 2184 O O . MET A 1 153 ? 29.962 20.690 37.098 1.00 9.95 153 MET A O 1
ATOM 2198 N N . VAL A 1 154 ? 29.841 18.711 36.002 1.00 8.66 154 VAL A N 1
ATOM 2199 C CA . VAL A 1 154 ? 31.070 18.120 36.484 1.00 8.18 154 VAL A CA 1
ATOM 2200 C C . VAL A 1 154 ? 31.911 17.738 35.267 1.00 8.01 154 VAL A C 1
ATOM 2201 O O . VAL A 1 154 ? 31.424 16.937 34.427 1.00 9.33 154 VAL A O 1
ATOM 2214 N N . VAL A 1 155 ? 33.095 18.300 35.127 1.00 8.04 155 VAL A N 1
ATOM 2215 C CA . VAL A 1 155 ? 33.974 18.079 33.952 1.00 8.06 155 VAL A CA 1
ATOM 2216 C C . VAL A 1 155 ? 35.217 17.354 34.402 1.00 8.16 155 VAL A C 1
ATOM 2217 O O . VAL A 1 155 ? 35.933 17.793 35.303 1.00 8.73 155 VAL A O 1
ATOM 2230 N N . ILE A 1 156 ? 35.533 16.245 33.705 1.00 7.78 156 ILE A N 1
ATOM 2231 C CA . ILE A 1 156 ? 36.659 15.392 34.041 1.00 7.92 156 ILE A CA 1
ATOM 2232 C C . ILE A 1 156 ? 36.795 14.359 32.916 1.00 7.32 156 ILE A C 1
ATOM 2233 O O . ILE A 1 156 ? 35.772 13.864 32.418 1.00 7.65 156 ILE A O 1
ATOM 2249 N N . ASN A 1 157 ? 38.020 14.042 32.527 1.00 7.85 157 ASN A N 1
ATOM 2250 C CA . ASN A 1 157 ? 38.276 12.960 31.574 1.00 7.59 157 ASN A CA 1
ATOM 2251 C C . ASN A 1 157 ? 37.488 13.167 30.271 1.00 7.54 157 ASN A C 1
ATOM 2252 O O . ASN A 1 157 ? 36.940 12.186 29.725 1.00 7.78 157 ASN A O 1
ATOM 2263 N N . ASP A 1 158 ? 37.499 14.394 29.746 1.00 7.69 158 ASP A N 1
ATOM 2264 C CA . ASP A 1 158 ? 36.870 14.736 28.474 1.00 8.12 158 ASP A CA 1
ATOM 2265 C C . ASP A 1 158 ? 35.338 14.688 28.483 1.00 7.66 158 ASP A C 1
ATOM 2266 O O . ASP A 1 158 ? 34.737 14.806 27.402 1.00 8.53 158 ASP A O 1
ATOM 2275 N N . ARG A 1 159 ? 34.716 14.510 29.637 1.00 7.51 159 ARG A N 1
ATOM 2276 C CA . ARG A 1 159 ? 33.277 14.382 29.752 1.00 7.34 159 ARG A CA 1
ATOM 2277 C C . ARG A 1 159 ? 32.672 15.543 30.526 1.00 7.96 159 ARG A C 1
ATOM 2278 O O . ARG A 1 159 ? 33.279 16.060 31.476 1.00 9.13 159 ARG A O 1
ATOM 2299 N N . ILE A 1 160 ? 31.403 15.858 30.164 1.00 7.80 160 ILE A N 1
ATOM 2300 C CA . ILE A 1 160 ? 30.580 16.880 30.873 1.00 7.69 160 ILE A CA 1
ATOM 2301 C C . ILE A 1 160 ? 29.355 16.169 31.445 1.00 7.70 160 ILE A C 1
ATOM 2302 O O . ILE A 1 160 ? 28.460 15.755 30.688 1.00 8.54 160 ILE A O 1
ATOM 2318 N N . GLY A 1 161 ? 29.295 15.995 32.760 1.00 7.78 161 GLY A N 1
ATOM 2319 C CA . GLY A 1 161 ? 28.210 15.311 33.427 1.00 7.99 161 GLY A CA 1
ATOM 2320 C C . GLY A 1 161 ? 27.245 16.262 34.115 1.00 7.75 161 GLY A C 1
ATOM 2321 O O . GLY A 1 161 ? 27.685 17.246 34.746 1.00 9.47 161 GLY A O 1
ATOM 2325 N N . SER A 1 162 ? 25.947 15.979 34.086 1.00 7.65 162 SER A N 1
ATOM 2326 C CA . SER A 1 162 ? 25.000 16.756 34.925 1.00 7.46 162 SER A CA 1
ATOM 2327 C C . SER A 1 162 ? 25.171 16.431 36.366 1.00 7.48 162 SER A C 1
ATOM 2328 O O . SER A 1 162 ? 25.216 15.222 36.730 1.00 8.17 162 SER A O 1
ATOM 2336 N N . ALA A 1 163 ? 25.153 17.406 37.251 1.00 7.66 163 ALA A N 1
ATOM 2337 C CA . ALA A 1 163 ? 25.187 17.131 38.687 1.00 7.82 163 ALA A CA 1
ATOM 2338 C C . ALA A 1 163 ? 24.110 16.219 39.170 1.00 8.11 163 ALA A C 1
ATOM 2339 O O . ALA A 1 163 ? 24.291 15.538 40.178 1.00 9.23 163 ALA A O 1
ATOM 2346 N N . ARG A 1 164 ? 22.931 16.195 38.527 1.00 8.17 164 ARG A N 1
ATOM 2347 C CA . ARG A 1 164 ? 21.799 15.353 38.968 1.00 8.61 164 ARG A CA 1
ATOM 2348 C C . ARG A 1 164 ? 22.037 13.871 38.679 1.00 8.17 164 ARG A C 1
ATOM 2349 O O . ARG A 1 164 ? 21.423 13.026 39.341 1.00 8.75 164 ARG A O 1
ATOM 2370 N N . TYR A 1 165 ? 22.843 13.543 37.656 1.00 7.69 165 TYR A N 1
ATOM 2371 C CA . TYR A 1 165 ? 23.018 12.152 37.211 1.00 7.64 165 TYR A CA 1
ATOM 2372 C C . TYR A 1 165 ? 24.421 11.601 37.464 1.00 8.05 165 TYR A C 1
ATOM 2373 O O . TYR A 1 165 ? 24.597 10.384 37.688 1.00 8.95 165 TYR A O 1
ATOM 2391 N N . ILE A 1 166 ? 25.466 12.416 37.351 1.00 8.05 166 ILE A N 1
ATOM 2392 C CA . ILE A 1 166 ? 26.829 11.929 37.422 1.00 8.22 166 ILE A CA 1
ATOM 2393 C C . ILE A 1 166 ? 27.144 11.418 38.819 1.00 8.05 166 ILE A C 1
ATOM 2394 O O . ILE A 1 166 ? 26.678 11.986 39.845 1.00 9.62 166 ILE A O 1
ATOM 2410 N N . THR A 1 167 ? 27.973 10.392 38.889 1.00 8.06 167 THR A N 1
ATOM 2411 C CA . THR A 1 167 ? 28.396 9.814 40.165 1.00 8.07 167 THR A CA 1
ATOM 2412 C C . THR A 1 167 ? 29.773 9.200 39.968 1.00 7.58 167 THR A C 1
ATOM 2413 O O . THR A 1 167 ? 30.157 8.806 38.856 1.00 7.85 167 THR A O 1
ATOM 2424 N N . LYS A 1 168 ? 30.524 9.118 41.078 1.00 7.55 168 LYS A N 1
ATOM 2425 C CA . LYS A 1 168 ? 31.826 8.407 41.079 1.00 7.46 168 LYS A CA 1
ATOM 2426 C C . LYS A 1 168 ? 31.493 6.908 41.196 1.00 7.12 168 LYS A C 1
ATOM 2427 O O . LYS A 1 168 ? 30.997 6.443 42.209 1.00 7.87 168 LYS A O 1
ATOM 2446 N N . THR A 1 169 ? 31.740 6.170 40.101 1.00 7.02 169 THR A N 1
ATOM 2447 C CA . THR A 1 169 ? 31.344 4.756 40.007 1.00 7.50 169 THR A CA 1
ATOM 2448 C C . THR A 1 169 ? 32.481 3.777 40.328 1.00 7.25 169 THR A C 1
ATOM 2449 O O . THR A 1 169 ? 32.206 2.595 40.536 1.00 8.26 169 THR A O 1
ATOM 2460 N N . ASN A 1 170 ? 33.705 4.251 40.359 1.00 7.23 170 ASN A N 1
ATOM 2461 C CA . ASN A 1 170 ? 34.877 3.405 40.601 1.00 7.32 170 ASN A CA 1
ATOM 2462 C C . ASN A 1 170 ? 35.747 4.087 41.649 1.00 7.18 170 ASN A C 1
ATOM 2463 O O . ASN A 1 170 ? 35.998 5.302 41.630 1.00 8.16 170 ASN A O 1
ATOM 2474 N N . ALA A 1 171 ? 36.271 3.280 42.572 1.00 7.56 171 ALA A N 1
ATOM 2475 C CA . ALA A 1 171 ? 37.142 3.820 43.625 1.00 7.69 171 ALA A CA 1
ATOM 2476 C C . ALA A 1 171 ? 38.340 4.596 43.084 1.00 7.81 171 ALA A C 1
ATOM 2477 O O . ALA A 1 171 ? 38.785 5.527 43.769 1.00 8.58 171 ALA A O 1
ATOM 2484 N N . SER A 1 172 ? 38.928 4.140 41.972 1.00 7.53 172 SER A N 1
ATOM 2485 C CA . SER A 1 172 ? 40.319 4.459 41.679 1.00 7.75 172 SER A CA 1
ATOM 2486 C C . SER A 1 172 ? 40.678 4.826 40.252 1.00 7.79 172 SER A C 1
ATOM 2487 O O . SER A 1 172 ? 41.842 5.217 40.033 1.00 10.06 172 SER A O 1
ATOM 2495 N N . THR A 1 173 ? 39.805 4.705 39.256 1.00 7.93 173 THR A N 1
ATOM 2496 C CA . THR A 1 173 ? 40.160 4.924 37.852 1.00 7.83 173 THR A CA 1
ATOM 2497 C C . THR A 1 173 ? 39.913 6.336 37.367 1.00 7.68 173 THR A C 1
ATOM 2498 O O . THR A 1 173 ? 39.073 7.083 37.904 1.00 7.81 173 THR A O 1
ATOM 2509 N N . LEU A 1 174 ? 40.625 6.719 36.291 1.00 7.61 174 LEU A N 1
ATOM 2510 C CA . LEU A 1 174 ? 40.455 8.050 35.725 1.00 7.83 174 LEU A CA 1
ATOM 2511 C C . LEU A 1 174 ? 39.074 8.291 35.184 1.00 7.43 174 LEU A C 1
ATOM 2512 O O . LEU A 1 174 ? 38.579 9.427 35.147 1.00 8.26 174 LEU A O 1
ATOM 2528 N N . ASP A 1 175 ? 38.432 7.204 34.677 1.00 7.43 175 ASP A N 1
ATOM 2529 C CA . ASP A 1 175 ? 37.140 7.216 33.999 1.00 7.33 175 ASP A CA 1
ATOM 2530 C C . ASP A 1 175 ? 35.985 6.906 34.916 1.00 7.99 175 ASP A C 1
ATOM 2531 O O . ASP A 1 175 ? 34.863 6.568 34.489 1.00 11.17 175 ASP A O 1
ATOM 2540 N N . THR A 1 176 ? 36.191 7.071 36.227 1.00 7.35 176 THR A N 1
ATOM 2541 C CA . THR A 1 176 ? 35.185 6.770 37.223 1.00 7.26 176 THR A CA 1
ATOM 2542 C C . THR A 1 176 ? 33.864 7.493 37.121 1.00 6.97 176 THR A C 1
ATOM 2543 O O . THR A 1 176 ? 32.806 6.933 37.488 1.00 7.56 176 THR A O 1
ATOM 2554 N N . PHE A 1 177 ? 33.854 8.771 36.662 1.00 7.27 177 PHE A N 1
ATOM 2555 C CA . PHE A 1 177 ? 32.584 9.500 36.626 1.00 7.45 177 PHE A CA 1
ATOM 2556 C C . PHE A 1 177 ? 31.773 9.093 35.411 1.00 7.73 177 PHE A C 1
ATOM 2557 O O . PHE A 1 177 ? 32.209 9.341 34.252 1.00 9.65 177 PHE A O 1
ATOM 2574 N N . ARG A 1 178 ? 30.607 8.535 35.656 1.00 8.01 178 ARG A N 1
ATOM 2575 C CA . ARG A 1 178 ? 29.688 8.023 34.633 1.00 8.26 178 ARG A CA 1
ATOM 2576 C C . ARG A 1 178 ? 28.268 8.225 35.126 1.00 8.14 178 ARG A C 1
ATOM 2577 O O . ARG A 1 178 ? 28.003 8.271 36.328 1.00 10.42 178 ARG A O 1
ATOM 2598 N N . ALA A 1 179 ? 27.317 8.265 34.188 1.00 8.54 179 ALA A N 1
ATOM 2599 C CA . ALA A 1 179 ? 25.893 8.237 34.450 1.00 9.39 179 ALA A CA 1
ATOM 2600 C C . ALA A 1 179 ? 25.363 7.101 33.559 1.00 8.90 179 ALA A C 1
ATOM 2601 O O . ALA A 1 179 ? 25.060 7.300 32.376 1.00 9.86 179 ALA A O 1
ATOM 2608 N N . ASN A 1 180 ? 25.351 5.862 34.079 1.00 8.96 180 ASN A N 1
ATOM 2609 C CA . ASN A 1 180 ? 25.190 4.747 33.153 1.00 9.41 180 ASN A CA 1
ATOM 2610 C C . ASN A 1 180 ? 23.898 4.838 32.332 1.00 9.17 180 ASN A C 1
ATOM 2611 O O . ASN A 1 180 ? 23.900 4.533 31.129 1.00 12.97 180 ASN A O 1
ATOM 2622 N N . GLU A 1 181 ? 22.783 5.202 32.947 1.00 7.53 181 GLU A N 1
ATOM 2623 C CA . GLU A 1 181 ? 21.481 5.232 32.269 1.00 7.72 181 GLU A CA 1
ATOM 2624 C C . GLU A 1 181 ? 21.194 6.554 31.585 1.00 7.58 181 GLU A C 1
ATOM 2625 O O . GLU A 1 181 ? 20.342 6.592 30.679 1.00 8.35 181 GLU A O 1
ATOM 2637 N N . GLU A 1 182 ? 21.827 7.635 32.017 1.00 8.02 182 GLU A N 1
ATOM 2638 C CA . GLU A 1 182 ? 21.507 8.988 31.542 1.00 8.69 182 GLU A CA 1
ATOM 2639 C C . GLU A 1 182 ? 22.587 9.600 30.648 1.00 8.50 182 GLU A C 1
ATOM 2640 O O . GLU A 1 182 ? 22.319 10.640 30.016 1.00 9.83 182 GLU A O 1
ATOM 2652 N N . GLY A 1 183 ? 23.776 9.021 30.576 1.00 8.43 183 GLY A N 1
ATOM 2653 C CA . GLY A 1 183 ? 24.847 9.532 29.753 1.00 9.93 183 GLY A CA 1
ATOM 2654 C C . GLY A 1 183 ? 25.370 10.870 30.231 1.00 7.93 183 GLY A C 1
ATOM 2655 O O . GLY A 1 183 ? 25.071 11.375 31.299 1.00 9.24 183 GLY A O 1
ATOM 2659 N N . TYR A 1 184 ? 26.213 11.435 29.356 1.00 7.92 184 TYR A N 1
ATOM 2660 C CA . TYR A 1 184 ? 26.835 12.721 29.572 1.00 7.41 184 TYR A CA 1
ATOM 2661 C C . TYR A 1 184 ? 26.019 13.825 28.880 1.00 7.74 184 TYR A C 1
ATOM 2662 O O . TYR A 1 184 ? 25.474 13.640 27.788 1.00 8.38 184 TYR A O 1
ATOM 2680 N N . LEU A 1 185 ? 26.012 15.037 29.465 1.00 7.72 185 LEU A N 1
ATOM 2681 C CA . LEU A 1 185 ? 25.484 16.173 28.775 1.00 7.81 185 LEU A CA 1
ATOM 2682 C C . LEU A 1 185 ? 26.286 16.475 27.531 1.00 7.76 185 LEU A C 1
ATOM 2683 O O . LEU A 1 185 ? 25.715 16.969 26.512 1.00 8.68 185 LEU A O 1
ATOM 2699 N N . GLY A 1 186 ? 27.609 16.267 27.530 1.00 8.05 186 GLY A N 1
ATOM 2700 C CA . GLY A 1 186 ? 28.472 16.568 26.410 1.00 8.75 186 GLY A CA 1
ATOM 2701 C C . GLY A 1 186 ? 29.846 15.984 26.629 1.00 7.77 186 GLY A C 1
ATOM 2702 O O . GLY A 1 186 ? 30.127 15.377 27.664 1.00 8.23 186 GLY A O 1
ATOM 2706 N N . VAL A 1 187 ? 30.718 16.170 25.631 1.00 8.55 187 VAL A N 1
ATOM 2707 C CA . VAL A 1 187 ? 32.125 15.745 25.667 1.00 8.42 187 VAL A CA 1
ATOM 2708 C C . VAL A 1 187 ? 33.005 16.866 25.111 1.00 9.09 187 VAL A C 1
ATOM 2709 O O . VAL A 1 187 ? 32.525 17.753 24.388 1.00 10.55 187 VAL A O 1
ATOM 2722 N N . ILE A 1 188 ? 34.280 16.833 25.422 1.00 9.62 188 ILE A N 1
ATOM 2723 C CA . ILE A 1 188 ? 35.274 17.808 24.942 1.00 9.42 188 ILE A CA 1
ATOM 2724 C C . ILE A 1 188 ? 36.390 17.000 24.240 1.00 8.69 188 ILE A C 1
ATOM 2725 O O . ILE A 1 188 ? 37.128 16.264 24.898 1.00 9.64 188 ILE A O 1
ATOM 2741 N N . ILE A 1 189 ? 36.449 17.097 22.920 1.00 8.91 189 ILE A N 1
ATOM 2742 C CA . ILE A 1 189 ? 37.418 16.333 22.112 1.00 9.50 189 ILE A CA 1
ATOM 2743 C C . ILE A 1 189 ? 38.060 17.272 21.131 1.00 10.06 189 ILE A C 1
ATOM 2744 O O . ILE A 1 189 ? 37.368 18.055 20.466 1.00 9.84 189 ILE A O 1
ATOM 2760 N N . GLY A 1 190 ? 39.381 17.242 20.985 1.00 12.32 190 GLY A N 1
ATOM 2761 C CA . GLY A 1 190 ? 40.035 18.096 19.997 1.00 12.73 190 GLY A CA 1
ATOM 2762 C C . GLY A 1 190 ? 39.798 19.553 20.224 1.00 12.88 190 GLY A C 1
ATOM 2763 O O . GLY A 1 190 ? 39.675 20.322 19.275 1.00 13.39 190 GLY A O 1
ATOM 2767 N N . ASN A 1 191 ? 39.749 19.956 21.501 1.00 13.57 191 ASN A N 1
ATOM 2768 C CA . ASN A 1 191 ? 39.545 21.365 21.887 1.00 15.33 191 ASN A CA 1
ATOM 2769 C C . ASN A 1 191 ? 38.199 21.923 21.448 1.00 12.75 191 ASN A C 1
ATOM 2770 O O . ASN A 1 191 ? 38.016 23.151 21.304 1.00 16.63 191 ASN A O 1
ATOM 2781 N N . ARG A 1 192 ? 37.202 21.056 21.249 1.00 12.43 192 ARG A N 1
ATOM 2782 C CA . ARG A 1 192 ? 35.851 21.459 20.847 1.00 11.55 192 ARG A CA 1
ATOM 2783 C C . ARG A 1 192 ? 34.833 20.776 21.759 1.00 9.56 192 ARG A C 1
ATOM 2784 O O . ARG A 1 192 ? 34.990 19.594 22.092 1.00 10.53 192 ARG A O 1
ATOM 2805 N N . ILE A 1 193 ? 33.785 21.495 22.145 1.00 10.00 193 ILE A N 1
ATOM 2806 C CA . ILE A 1 193 ? 32.668 20.970 22.944 1.00 9.50 193 ILE A CA 1
ATOM 2807 C C . ILE A 1 193 ? 31.581 20.409 22.042 1.00 10.04 193 ILE A C 1
ATOM 2808 O O . ILE A 1 193 ? 31.163 21.075 21.089 1.00 11.69 193 ILE A O 1
ATOM 2824 N N . TYR A 1 194 ? 31.116 19.214 22.354 1.00 8.83 194 TYR A N 1
ATOM 2825 C CA . TYR A 1 194 ? 30.005 18.558 21.684 1.00 9.24 194 TYR A CA 1
ATOM 2826 C C . TYR A 1 194 ? 28.899 18.350 22.731 1.00 8.72 194 TYR A C 1
ATOM 2827 O O . TYR A 1 194 ? 29.008 17.469 23.606 1.00 10.62 194 TYR A O 1
ATOM 2845 N N . TYR A 1 195 ? 27.837 19.143 22.662 1.00 9.27 195 TYR A N 1
ATOM 2846 C CA . TYR A 1 195 ? 26.684 18.998 23.561 1.00 8.65 195 TYR A CA 1
ATOM 2847 C C . TYR A 1 195 ? 25.685 17.994 22.977 1.00 8.48 195 TYR A C 1
ATOM 2848 O O . TYR A 1 195 ? 25.260 18.091 21.828 1.00 10.03 195 TYR A O 1
ATOM 2866 N N . GLN A 1 196 ? 25.337 17.031 23.832 1.00 8.24 196 GLN A N 1
ATOM 2867 C CA . GLN A 1 196 ? 24.486 15.880 23.464 1.00 8.16 196 GLN A CA 1
ATOM 2868 C C . GLN A 1 196 ? 23.070 15.970 23.974 1.00 7.75 196 GLN A C 1
ATOM 2869 O O . GLN A 1 196 ? 22.105 15.596 23.268 1.00 7.95 196 GLN A O 1
ATOM 2883 N N . ASN A 1 197 ? 22.892 16.370 25.232 1.00 8.27 197 ASN A N 1
ATOM 2884 C CA . ASN A 1 197 ? 21.638 16.303 25.950 1.00 8.20 197 ASN A CA 1
ATOM 2885 C C . ASN A 1 197 ? 21.420 17.592 26.757 1.00 8.47 197 ASN A C 1
ATOM 2886 O O . ASN A 1 197 ? 22.414 18.195 27.180 1.00 9.51 197 ASN A O 1
ATOM 2897 N N . ARG A 1 198 ? 20.147 17.906 27.023 1.00 8.51 198 ARG A N 1
ATOM 2898 C CA . ARG A 1 198 ? 19.747 18.781 28.105 1.00 8.73 198 ARG A CA 1
ATOM 2899 C C . ARG A 1 198 ? 18.966 17.945 29.110 1.00 8.24 198 ARG A C 1
ATOM 2900 O O . ARG A 1 198 ? 18.108 17.151 28.754 1.00 9.37 198 ARG A O 1
ATOM 2921 N N . ILE A 1 199 ? 19.252 18.114 30.420 1.00 9.29 199 ILE A N 1
ATOM 2922 C CA . ILE A 1 199 ? 18.521 17.324 31.408 1.00 9.03 199 ILE A CA 1
ATOM 2923 C C . ILE A 1 199 ? 17.058 17.771 31.451 1.00 9.13 199 ILE A C 1
ATOM 2924 O O . ILE A 1 199 ? 16.713 18.966 31.408 1.00 11.20 199 ILE A O 1
ATOM 2934 N N . ASP A 1 200 ? 16.152 16.802 31.601 1.00 9.57 200 ASP A N 1
ATOM 2935 C CA . ASP A 1 200 ? 14.713 17.044 31.676 1.00 9.99 200 ASP A CA 1
ATOM 2936 C C . ASP A 1 200 ? 14.260 17.069 33.131 1.00 10.08 200 ASP A C 1
ATOM 2937 O O . ASP A 1 200 ? 13.410 16.270 33.579 1.00 12.24 200 ASP A O 1
ATOM 2946 N N . LYS A 1 201 ? 14.824 17.962 33.921 1.00 10.39 201 LYS A N 1
ATOM 2947 C CA . LYS A 1 201 ? 14.536 18.137 35.327 1.00 9.82 201 LYS A CA 1
ATOM 2948 C C . LYS A 1 201 ? 14.662 19.623 35.679 1.00 10.04 201 LYS A C 1
ATOM 2949 O O . LYS A 1 201 ? 15.344 20.376 34.942 1.00 11.76 201 LYS A O 1
ATOM 2968 N N . LEU A 1 202 ? 14.041 20.049 36.755 1.00 9.81 202 LEU A N 1
ATOM 2969 C CA . LEU A 1 202 ? 14.146 21.399 37.264 1.00 10.57 202 LEU A CA 1
ATOM 2970 C C . LEU A 1 202 ? 15.521 21.618 37.917 1.00 9.98 202 LEU A C 1
ATOM 2971 O O . LEU A 1 202 ? 16.020 20.726 38.628 1.00 10.56 202 LEU A O 1
ATOM 2987 N N . HIS A 1 203 ? 16.074 22.829 37.812 1.00 9.97 203 HIS A N 1
ATOM 2988 C CA . HIS A 1 203 ? 17.348 23.138 38.411 1.00 10.20 203 HIS A CA 1
ATOM 2989 C C . HIS A 1 203 ? 17.489 24.678 38.414 1.00 9.92 203 HIS A C 1
ATOM 2990 O O . HIS A 1 203 ? 16.734 25.392 37.770 1.00 10.66 203 HIS A O 1
ATOM 3004 N N . THR A 1 204 ? 18.542 25.120 39.109 1.00 9.80 204 THR A N 1
ATOM 3005 C CA . THR A 1 204 ? 19.057 26.498 39.112 1.00 10.58 204 THR A CA 1
ATOM 3006 C C . THR A 1 204 ? 17.950 27.527 39.093 1.00 10.59 204 THR A C 1
ATOM 3007 O O . THR A 1 204 ? 17.218 27.678 40.072 1.00 11.89 204 THR A O 1
ATOM 3018 N N . THR A 1 205 ? 17.768 28.274 38.021 1.00 11.79 205 THR A N 1
ATOM 3019 C CA . THR A 1 205 ? 16.803 29.393 37.962 1.00 13.30 205 THR A CA 1
ATOM 3020 C C . THR A 1 205 ? 15.365 28.946 37.966 1.00 13.38 205 THR A C 1
ATOM 3021 O O . THR A 1 205 ? 14.436 29.784 38.136 1.00 18.67 205 THR A O 1
ATOM 3032 N N . ARG A 1 206 ? 15.041 27.687 37.846 1.00 13.15 206 ARG A N 1
ATOM 3033 C CA . ARG A 1 206 ? 13.656 27.167 37.923 1.00 14.39 206 ARG A CA 1
ATOM 3034 C C . ARG A 1 206 ? 13.434 26.355 39.189 1.00 15.17 206 ARG A C 1
ATOM 3035 O O . ARG A 1 206 ? 12.360 25.745 39.393 1.00 24.79 206 ARG A O 1
ATOM 3056 N N . SER A 1 207 ? 14.398 26.384 40.123 1.00 13.12 207 SER A N 1
ATOM 3057 C CA . SER A 1 207 ? 14.289 25.640 41.369 1.00 13.04 207 SER A CA 1
ATOM 3058 C C . SER A 1 207 ? 13.683 26.488 42.483 1.00 13.12 207 SER A C 1
ATOM 3059 O O . SER A 1 207 ? 14.002 27.667 42.634 1.00 15.54 207 SER A O 1
ATOM 3067 N N . VAL A 1 208 ? 12.836 25.875 43.300 1.00 12.92 208 VAL A N 1
ATOM 3068 C CA . VAL A 1 208 ? 12.237 26.551 44.453 1.00 14.11 208 VAL A CA 1
ATOM 3069 C C . VAL A 1 208 ? 13.176 26.631 45.644 1.00 13.93 208 VAL A C 1
ATOM 3070 O O . VAL A 1 208 ? 12.890 27.345 46.612 1.00 17.17 208 VAL A O 1
ATOM 3078 N N . PHE A 1 209 ? 14.291 25.921 45.627 1.00 13.33 209 PHE A N 1
ATOM 3079 C CA . PHE A 1 209 ? 15.185 25.845 46.795 1.00 13.64 209 PHE A CA 1
ATOM 3080 C C . PHE A 1 209 ? 16.076 27.073 46.838 1.00 16.12 209 PHE A C 1
ATOM 3081 O O . PHE A 1 209 ? 16.710 27.497 45.883 1.00 26.60 209 PHE A O 1
ATOM 3098 N N . ASP A 1 210 ? 15.992 27.813 47.871 1.00 23.43 210 ASP A N 1
ATOM 3099 C CA . ASP A 1 210 ? 16.779 29.030 48.061 1.00 21.30 210 ASP A CA 1
ATOM 3100 C C . ASP A 1 210 ? 17.265 28.943 49.503 1.00 20.16 210 ASP A C 1
ATOM 3101 O O . ASP A 1 210 ? 16.511 28.810 50.462 1.00 23.73 210 ASP A O 1
ATOM 3110 N N . VAL A 1 211 ? 18.580 29.001 49.582 1.00 17.99 211 VAL A N 1
ATOM 3111 C CA . VAL A 1 211 ? 19.203 28.869 50.907 1.00 18.26 211 VAL A CA 1
ATOM 3112 C C . VAL A 1 211 ? 20.053 30.111 51.212 1.00 15.41 211 VAL A C 1
ATOM 3113 O O . VAL A 1 211 ? 20.859 30.084 52.133 1.00 16.34 211 VAL A O 1
ATOM 3126 N N . ARG A 1 212 ? 19.893 31.205 50.484 1.00 15.61 212 ARG A N 1
ATOM 3127 C CA . ARG A 1 212 ? 20.698 32.406 50.796 1.00 18.71 212 ARG A CA 1
ATOM 3128 C C . ARG A 1 212 ? 20.318 32.924 52.169 1.00 22.03 212 ARG A C 1
ATOM 3129 O O . ARG A 1 212 ? 21.141 33.599 52.792 1.00 30.82 212 ARG A O 1
ATOM 3150 N N . GLY A 1 213 ? 19.160 32.614 52.769 1.00 22.63 213 GLY A N 1
ATOM 3151 C CA . GLY A 1 213 ? 19.036 33.112 54.133 1.00 30.73 213 GLY A CA 1
ATOM 3152 C C . GLY A 1 213 ? 19.290 32.086 55.198 1.00 28.02 213 GLY A C 1
ATOM 3153 O O . GLY A 1 213 ? 18.916 32.306 56.378 1.00 40.24 213 GLY A O 1
ATOM 3157 N N . LEU A 1 214 ? 19.928 30.963 54.905 1.00 19.30 214 LEU A N 1
ATOM 3158 C CA . LEU A 1 214 ? 20.237 29.919 55.895 1.00 16.67 214 LEU A CA 1
ATOM 3159 C C . LEU A 1 214 ? 21.721 29.790 56.205 1.00 15.54 214 LEU A C 1
ATOM 3160 O O . LEU A 1 214 ? 22.535 30.292 55.426 1.00 17.41 214 LEU A O 1
ATOM 3176 N N . THR A 1 215 ? 22.042 29.147 57.348 1.00 14.81 215 THR A N 1
ATOM 3177 C CA . THR A 1 215 ? 23.438 28.852 57.672 1.00 15.51 215 THR A CA 1
ATOM 3178 C C . THR A 1 215 ? 23.672 27.367 57.969 1.00 15.16 215 THR A C 1
ATOM 3179 O O . THR A 1 215 ? 24.837 26.964 58.142 1.00 16.06 215 THR A O 1
ATOM 3190 N N . SER A 1 216 ? 22.658 26.523 57.926 1.00 13.96 216 SER A N 1
ATOM 3191 C CA . SER A 1 216 ? 22.804 25.077 58.030 1.00 13.16 216 SER A CA 1
ATOM 3192 C C . SER A 1 216 ? 21.576 24.439 57.435 1.00 12.46 216 SER A C 1
ATOM 3193 O O . SER A 1 216 ? 20.580 25.125 57.121 1.00 15.23 216 SER A O 1
ATOM 3199 N N . LEU A 1 217 ? 21.627 23.122 57.237 1.00 12.27 217 LEU A N 1
ATOM 3200 C CA . LEU A 1 217 ? 20.546 22.354 56.656 1.00 11.41 217 LEU A CA 1
ATOM 3201 C C . LEU A 1 217 ? 19.997 21.319 57.659 1.00 10.63 217 LEU A C 1
ATOM 3202 O O . LEU A 1 217 ? 20.744 20.853 58.534 1.00 10.96 217 LEU A O 1
ATOM 3218 N N . PRO A 1 218 ? 18.745 20.860 57.496 1.00 10.75 218 PRO A N 1
ATOM 3219 C CA . PRO A 1 218 ? 18.237 19.755 58.294 1.00 10.47 218 PRO A CA 1
ATOM 3220 C C . PRO A 1 218 ? 19.104 18.506 58.214 1.00 10.20 218 PRO A C 1
ATOM 3221 O O . PRO A 1 218 ? 19.632 18.122 57.150 1.00 11.81 218 PRO A O 1
ATOM 3232 N N . LYS A 1 219 ? 19.244 17.837 59.366 1.00 9.77 219 LYS A N 1
ATOM 3233 C CA . LYS A 1 219 ? 20.119 16.643 59.472 1.00 9.28 219 LYS A CA 1
ATOM 3234 C C . LYS A 1 219 ? 19.464 15.429 58.826 1.00 9.06 219 LYS A C 1
ATOM 3235 O O . LYS A 1 219 ? 18.307 15.069 59.144 1.00 9.65 219 LYS A O 1
ATOM 3254 N N . VAL A 1 220 ? 20.202 14.774 57.926 1.00 8.73 220 VAL A N 1
ATOM 3255 C CA . VAL A 1 220 ? 19.726 13.568 57.251 1.00 8.73 220 VAL A CA 1
ATOM 3256 C C . VAL A 1 220 ? 20.858 12.553 57.267 1.00 8.54 220 VAL A C 1
ATOM 3257 O O . VAL A 1 220 ? 21.989 12.843 56.821 1.00 9.33 220 VAL A O 1
ATOM 3270 N N . ASP A 1 221 ? 20.577 11.326 57.731 1.00 8.90 221 ASP A N 1
ATOM 3271 C CA . ASP A 1 221 ? 21.553 10.230 57.698 1.00 8.54 221 ASP A CA 1
ATOM 3272 C C . ASP A 1 221 ? 21.118 9.178 56.701 1.00 8.83 221 ASP A C 1
ATOM 3273 O O . ASP A 1 221 ? 19.980 9.110 56.283 1.00 9.53 221 ASP A O 1
ATOM 3282 N N . ILE A 1 222 ? 22.126 8.354 56.290 1.00 8.81 222 ILE A N 1
ATOM 3283 C CA . ILE A 1 222 ? 21.950 7.295 55.314 1.00 8.36 222 ILE A CA 1
ATOM 3284 C C . ILE A 1 222 ? 22.227 5.961 55.986 1.00 8.18 222 ILE A C 1
ATOM 3285 O O . ILE A 1 222 ? 23.304 5.799 56.578 1.00 9.21 222 ILE A O 1
ATOM 3301 N N . LEU A 1 223 ? 21.272 5.025 55.883 1.00 8.53 223 LEU A N 1
ATOM 3302 C CA . LEU A 1 223 ? 21.385 3.669 56.426 1.00 8.81 223 LEU A CA 1
ATOM 3303 C C . LEU A 1 223 ? 21.361 2.671 55.281 1.00 8.32 223 LEU A C 1
ATOM 3304 O O . LEU A 1 223 ? 20.562 2.781 54.346 1.00 9.45 223 LEU A O 1
ATOM 3320 N N . TYR A 1 224 ? 22.267 1.684 55.331 1.00 8.99 224 TYR A N 1
ATOM 3321 C CA . TYR A 1 224 ? 22.419 0.684 54.272 1.00 8.63 224 TYR A CA 1
ATOM 3322 C C . TYR A 1 224 ? 21.419 -0.465 54.454 1.00 8.76 224 TYR A C 1
ATOM 3323 O O . TYR A 1 224 ? 21.032 -0.810 55.564 1.00 10.58 224 TYR A O 1
ATOM 3341 N N . GLY A 1 225 ? 21.071 -1.096 53.328 1.00 8.88 225 GLY A N 1
ATOM 3342 C CA . GLY A 1 225 ? 20.260 -2.298 53.303 1.00 9.40 225 GLY A CA 1
ATOM 3343 C C . GLY A 1 225 ? 21.075 -3.523 52.867 1.00 8.80 225 GLY A C 1
ATOM 3344 O O . GLY A 1 225 ? 21.828 -3.442 51.887 1.00 9.85 225 GLY A O 1
ATOM 3348 N N . TYR A 1 226 ? 20.900 -4.601 53.593 1.00 9.21 226 TYR A N 1
ATOM 3349 C CA . TYR A 1 226 ? 21.693 -5.821 53.402 1.00 8.76 226 TYR A CA 1
ATOM 3350 C C . TYR A 1 226 ? 21.073 -6.920 54.251 1.00 8.60 226 TYR A C 1
ATOM 3351 O O . TYR A 1 226 ? 20.268 -6.654 55.162 1.00 9.26 226 TYR A O 1
ATOM 3369 N N . GLN A 1 227 ? 21.484 -8.158 53.977 1.00 8.52 227 GLN A N 1
ATOM 3370 C CA . GLN A 1 227 ? 20.998 -9.277 54.807 1.00 8.53 227 GLN A CA 1
ATOM 3371 C C . GLN A 1 227 ? 21.359 -9.010 56.268 1.00 8.64 227 GLN A C 1
ATOM 3372 O O . GLN A 1 227 ? 22.482 -8.607 56.573 1.00 9.21 227 GLN A O 1
ATOM 3386 N N . ASP A 1 228 ? 20.420 -9.257 57.170 1.00 9.02 228 ASP A N 1
ATOM 3387 C CA . ASP A 1 228 ? 20.598 -9.077 58.624 1.00 9.37 228 ASP A CA 1
ATOM 3388 C C . ASP A 1 228 ? 20.729 -7.616 59.021 1.00 9.79 228 ASP A C 1
ATOM 3389 O O . ASP A 1 228 ? 21.212 -7.326 60.161 1.00 11.33 228 ASP A O 1
ATOM 3398 N N . ASP A 1 229 ? 20.267 -6.671 58.232 1.00 9.71 229 ASP A N 1
ATOM 3399 C CA . ASP A 1 229 ? 20.397 -5.289 58.610 1.00 10.20 229 ASP A CA 1
ATOM 3400 C C . ASP A 1 229 ? 19.692 -5.010 59.943 1.00 10.11 229 ASP A C 1
ATOM 3401 O O . ASP A 1 229 ? 18.578 -5.465 60.179 1.00 11.24 229 ASP A O 1
ATOM 3410 N N . PRO A 1 230 ? 20.311 -4.201 60.820 1.00 10.51 230 PRO A N 1
ATOM 3411 C CA . PRO A 1 230 ? 19.761 -4.090 62.184 1.00 12.60 230 PRO A CA 1
ATOM 3412 C C . PRO A 1 230 ? 18.768 -2.956 62.380 1.00 10.90 230 PRO A C 1
ATOM 3413 O O . PRO A 1 230 ? 18.931 -1.825 61.921 1.00 12.20 230 PRO A O 1
ATOM 3424 N N . GLU A 1 231 ? 17.735 -3.229 63.170 1.00 11.81 231 GLU A N 1
ATOM 3425 C CA . GLU A 1 231 ? 16.764 -2.221 63.582 1.00 11.80 231 GLU A CA 1
ATOM 3426 C C . GLU A 1 231 ? 17.415 -1.125 64.413 1.00 11.64 231 GLU A C 1
ATOM 3427 O O . GLU A 1 231 ? 16.989 0.042 64.368 1.00 12.46 231 GLU A O 1
ATOM 3439 N N . TYR A 1 232 ? 18.451 -1.488 65.212 1.00 12.12 232 TYR A N 1
ATOM 3440 C CA . TYR A 1 232 ? 18.990 -0.521 66.211 1.00 12.30 232 TYR A CA 1
ATOM 3441 C C . TYR A 1 232 ? 19.608 0.701 65.531 1.00 11.24 232 TYR A C 1
ATOM 3442 O O . TYR A 1 232 ? 19.709 1.739 66.182 1.00 13.43 232 TYR A O 1
ATOM 3460 N N . LEU A 1 233 ? 20.043 0.630 64.273 1.00 11.21 233 LEU A N 1
ATOM 3461 C CA . LEU A 1 233 ? 20.621 1.823 63.630 1.00 11.42 233 LEU A CA 1
ATOM 3462 C C . LEU A 1 233 ? 19.544 2.866 63.351 1.00 11.13 233 LEU A C 1
ATOM 3463 O O . LEU A 1 233 ? 19.823 4.065 63.391 1.00 11.68 233 LEU A O 1
ATOM 3479 N N . TYR A 1 234 ? 18.297 2.426 63.096 1.00 11.33 234 TYR A N 1
ATOM 3480 C CA . TYR A 1 234 ? 17.163 3.345 63.026 1.00 11.31 234 TYR A CA 1
ATOM 3481 C C . TYR A 1 234 ? 16.947 4.034 64.375 1.00 11.59 234 TYR A C 1
ATOM 3482 O O . TYR A 1 234 ? 16.762 5.255 64.452 1.00 12.47 234 TYR A O 1
ATOM 3500 N N . ASP A 1 235 ? 16.914 3.228 65.438 1.00 12.78 235 ASP A N 1
ATOM 3501 C CA . ASP A 1 235 ? 16.763 3.815 66.779 1.00 12.40 235 ASP A CA 1
ATOM 3502 C C . ASP A 1 235 ? 17.842 4.855 67.050 1.00 12.14 235 ASP A C 1
ATOM 3503 O O . ASP A 1 235 ? 17.554 5.941 67.606 1.00 12.57 235 ASP A O 1
ATOM 3512 N N . ALA A 1 236 ? 19.077 4.578 66.702 1.00 11.63 236 ALA A N 1
ATOM 3513 C CA . ALA A 1 236 ? 20.198 5.465 66.976 1.00 11.53 236 ALA A CA 1
ATOM 3514 C C . ALA A 1 236 ? 20.027 6.771 66.169 1.00 11.10 236 ALA A C 1
ATOM 3515 O O . ALA A 1 236 ? 20.230 7.873 66.732 1.00 12.34 236 ALA A O 1
ATOM 3522 N N . ALA A 1 237 ? 19.657 6.661 64.890 1.00 11.80 237 ALA A N 1
ATOM 3523 C CA . ALA A 1 237 ? 19.425 7.894 64.112 1.00 11.34 237 ALA A CA 1
ATOM 3524 C C . ALA A 1 237 ? 18.320 8.758 64.703 1.00 11.10 237 ALA A C 1
ATOM 3525 O O . ALA A 1 237 ? 18.464 9.981 64.851 1.00 11.74 237 ALA A O 1
ATOM 3532 N N . ILE A 1 238 ? 17.206 8.121 65.032 1.00 11.68 238 ILE A N 1
ATOM 3533 C CA . ILE A 1 238 ? 16.073 8.840 65.646 1.00 12.50 238 ILE A CA 1
ATOM 3534 C C . ILE A 1 238 ? 16.549 9.595 66.898 1.00 11.52 238 ILE A C 1
ATOM 3535 O O . ILE A 1 238 ? 16.283 10.790 67.112 1.00 12.32 238 ILE A O 1
ATOM 3551 N N . GLN A 1 239 ? 17.219 8.851 67.754 1.00 11.91 239 GLN A N 1
ATOM 3552 C CA . GLN A 1 239 ? 17.666 9.420 69.048 1.00 12.98 239 GLN A CA 1
ATOM 3553 C C . GLN A 1 239 ? 18.662 10.575 68.875 1.00 12.50 239 GLN A C 1
ATOM 3554 O O . GLN A 1 239 ? 18.725 11.437 69.766 1.00 13.81 239 GLN A O 1
ATOM 3566 N N . HIS A 1 240 ? 19.408 10.636 67.767 1.00 11.94 240 HIS A N 1
ATOM 3567 C CA . HIS A 1 240 ? 20.375 11.699 67.504 1.00 11.78 240 HIS A CA 1
ATOM 3568 C C . HIS A 1 240 ? 19.755 12.843 66.679 1.00 11.79 240 HIS A C 1
ATOM 3569 O O . HIS A 1 240 ? 20.505 13.701 66.224 1.00 13.32 240 HIS A O 1
ATOM 3583 N N . GLY A 1 241 ? 18.432 12.887 66.585 1.00 11.91 241 GLY A N 1
ATOM 3584 C CA . GLY A 1 241 ? 17.796 14.092 66.089 1.00 12.30 241 GLY A CA 1
ATOM 3585 C C . GLY A 1 241 ? 17.715 14.226 64.584 1.00 11.10 241 GLY A C 1
ATOM 3586 O O . GLY A 1 241 ? 17.486 15.310 64.077 1.00 12.43 241 GLY A O 1
ATOM 3590 N N . VAL A 1 242 ? 17.848 13.127 63.819 1.00 10.32 242 VAL A N 1
ATOM 3591 C CA . VAL A 1 242 ? 17.668 13.248 62.397 1.00 9.78 242 VAL A CA 1
ATOM 3592 C C . VAL A 1 242 ? 16.275 13.805 62.077 1.00 9.36 242 VAL A C 1
ATOM 3593 O O . VAL A 1 242 ? 15.288 13.482 62.736 1.00 10.55 242 VAL A O 1
ATOM 3606 N N . LYS A 1 243 ? 16.208 14.585 61.008 1.00 9.35 243 LYS A N 1
ATOM 3607 C CA . LYS A 1 243 ? 14.966 15.036 60.373 1.00 9.51 243 LYS A CA 1
ATOM 3608 C C . LYS A 1 243 ? 14.562 14.107 59.225 1.00 9.51 243 LYS A C 1
ATOM 3609 O O . LYS A 1 243 ? 13.372 14.034 58.884 1.00 10.15 243 LYS A O 1
ATOM 3628 N N . GLY A 1 244 ? 15.540 13.420 58.626 1.00 9.51 244 GLY A N 1
ATOM 3629 C CA . GLY A 1 244 ? 15.268 12.477 57.540 1.00 9.44 244 GLY A CA 1
ATOM 3630 C C . GLY A 1 244 ? 16.241 11.329 57.631 1.00 9.10 244 GLY A C 1
ATOM 3631 O O . GLY A 1 244 ? 17.372 11.448 58.152 1.00 9.54 244 GLY A O 1
ATOM 3635 N N . ILE A 1 245 ? 15.822 10.190 57.049 1.00 8.86 245 ILE A N 1
ATOM 3636 C CA . ILE A 1 245 ? 16.662 9.027 56.852 1.00 9.25 245 ILE A CA 1
ATOM 3637 C C . ILE A 1 245 ? 16.537 8.636 55.368 1.00 8.83 245 ILE A C 1
ATOM 3638 O O . ILE A 1 245 ? 15.412 8.389 54.935 1.00 9.84 245 ILE A O 1
ATOM 3654 N N . VAL A 1 246 ? 17.673 8.527 54.695 1.00 8.54 246 VAL A N 1
ATOM 3655 C CA . VAL A 1 246 ? 17.740 7.962 53.353 1.00 8.56 246 VAL A CA 1
ATOM 3656 C C . VAL A 1 246 ? 18.218 6.501 53.507 1.00 8.42 246 VAL A C 1
ATOM 3657 O O . VAL A 1 246 ? 19.213 6.241 54.173 1.00 9.33 246 VAL A O 1
ATOM 3670 N N . TYR A 1 247 ? 17.482 5.604 52.924 1.00 9.10 247 TYR A N 1
ATOM 3671 C CA . TYR A 1 247 ? 17.736 4.153 52.977 1.00 8.64 247 TYR A CA 1
ATOM 3672 C C . TYR A 1 247 ? 18.376 3.705 51.696 1.00 8.78 247 TYR A C 1
ATOM 3673 O O . TYR A 1 247 ? 17.765 3.831 50.604 1.00 9.17 247 TYR A O 1
ATOM 3691 N N . ALA A 1 248 ? 19.620 3.245 51.725 1.00 8.48 248 ALA A N 1
ATOM 3692 C CA . ALA A 1 248 ? 20.371 2.726 50.553 1.00 8.85 248 ALA A CA 1
ATOM 3693 C C . ALA A 1 248 ? 19.960 1.271 50.413 1.00 9.10 248 ALA A C 1
ATOM 3694 O O . ALA A 1 248 ? 20.654 0.341 50.861 1.00 10.27 248 ALA A O 1
ATOM 3701 N N . GLY A 1 249 ? 18.768 1.064 49.841 1.00 9.26 249 GLY A N 1
ATOM 3702 C CA . GLY A 1 249 ? 18.071 -0.194 50.012 1.00 9.69 249 GLY A CA 1
ATOM 3703 C C . GLY A 1 249 ? 18.547 -1.323 49.131 1.00 8.91 249 GLY A C 1
ATOM 3704 O O . GLY A 1 249 ? 19.223 -1.183 48.109 1.00 9.18 249 GLY A O 1
ATOM 3708 N N . MET A 1 250 ? 18.173 -2.527 49.564 1.00 9.59 250 MET A N 1
ATOM 3709 C CA . MET A 1 250 ? 18.305 -3.704 48.720 1.00 9.02 250 MET A CA 1
ATOM 3710 C C . MET A 1 250 ? 17.419 -3.559 47.491 1.00 9.23 250 MET A C 1
ATOM 3711 O O . MET A 1 250 ? 16.244 -3.210 47.591 1.00 10.80 250 MET A O 1
ATOM 3725 N N . GLY A 1 251 ? 17.954 -3.856 46.302 1.00 8.96 251 GLY A N 1
ATOM 3726 C CA . GLY A 1 251 ? 17.155 -3.761 45.112 1.00 8.60 251 GLY A CA 1
ATOM 3727 C C . GLY A 1 251 ? 16.391 -2.450 44.999 1.00 8.57 251 GLY A C 1
ATOM 3728 O O . GLY A 1 251 ? 16.972 -1.363 45.165 1.00 9.77 251 GLY A O 1
ATOM 3732 N N . ALA A 1 252 ? 15.105 -2.541 44.667 1.00 8.83 252 ALA A N 1
ATOM 3733 C CA . ALA A 1 252 ? 14.253 -1.369 44.420 1.00 9.52 252 ALA A CA 1
ATOM 3734 C C . ALA A 1 252 ? 13.684 -0.825 45.734 1.00 9.28 252 ALA A C 1
ATOM 3735 O O . ALA A 1 252 ? 12.475 -0.733 45.965 1.00 10.74 252 ALA A O 1
ATOM 3742 N N . GLY A 1 253 ? 14.582 -0.441 46.650 1.00 9.37 253 GLY A N 1
ATOM 3743 C CA . GLY A 1 253 ? 14.182 0.091 47.944 1.00 9.83 253 GLY A CA 1
ATOM 3744 C C . GLY A 1 253 ? 13.498 -0.911 48.838 1.00 9.16 253 GLY A C 1
ATOM 3745 O O . GLY A 1 253 ? 12.727 -0.500 49.718 1.00 10.54 253 GLY A O 1
ATOM 3749 N N . SER A 1 254 ? 13.742 -2.202 48.655 1.00 9.29 254 SER A N 1
ATOM 3750 C CA . SER A 1 254 ? 13.046 -3.216 49.432 1.00 9.44 254 SER A CA 1
ATOM 3751 C C . SER A 1 254 ? 13.568 -3.253 50.849 1.00 9.20 254 SER A C 1
ATOM 3752 O O . SER A 1 254 ? 14.769 -2.967 51.058 1.00 10.46 254 SER A O 1
ATOM 3758 N N . VAL A 1 255 ? 12.676 -3.610 51.786 1.00 9.85 255 VAL A N 1
ATOM 3759 C CA . VAL A 1 255 ? 12.945 -3.432 53.217 1.00 9.76 255 VAL A CA 1
ATOM 3760 C C . VAL A 1 255 ? 12.683 -4.737 53.964 1.00 10.10 255 VAL A C 1
ATOM 3761 O O . VAL A 1 255 ? 11.614 -5.344 53.813 1.00 11.07 255 VAL A O 1
ATOM 3774 N N . SER A 1 256 ? 13.651 -5.172 54.776 1.00 9.91 256 SER A N 1
ATOM 3775 C CA . SER A 1 256 ? 13.471 -6.331 55.628 1.00 9.96 256 SER A CA 1
ATOM 3776 C C . SER A 1 256 ? 12.470 -6.049 56.748 1.00 10.01 256 SER A C 1
ATOM 3777 O O . SER A 1 256 ? 12.104 -4.896 57.020 1.00 10.67 256 SER A O 1
ATOM 3785 N N . VAL A 1 257 ? 12.046 -7.108 57.455 1.00 10.52 257 VAL A N 1
ATOM 3786 C CA . VAL A 1 257 ? 11.109 -6.921 58.576 1.00 11.07 257 VAL A CA 1
ATOM 3787 C C . VAL A 1 257 ? 11.729 -6.003 59.601 1.00 11.10 257 VAL A C 1
ATOM 3788 O O . VAL A 1 257 ? 11.000 -5.243 60.288 1.00 12.26 257 VAL A O 1
ATOM 3796 N N . ARG A 1 258 ? 13.061 -6.040 59.778 1.00 11.01 258 ARG A N 1
ATOM 3797 C CA . ARG A 1 258 ? 13.759 -5.179 60.763 1.00 10.90 258 ARG A CA 1
ATOM 3798 C C . ARG A 1 258 ? 13.791 -3.739 60.311 1.00 10.50 258 ARG A C 1
ATOM 3799 O O . ARG A 1 258 ? 13.535 -2.803 61.097 1.00 11.52 258 ARG A O 1
ATOM 3820 N N . GLY A 1 259 ? 14.105 -3.507 59.046 1.00 10.44 259 GLY A N 1
ATOM 3821 C CA . GLY A 1 259 ? 14.057 -2.157 58.486 1.00 10.42 259 GLY A CA 1
ATOM 3822 C C . GLY A 1 259 ? 12.655 -1.557 58.551 1.00 10.28 259 GLY A C 1
ATOM 3823 O O . GLY A 1 259 ? 12.510 -0.359 58.840 1.00 11.01 259 GLY A O 1
ATOM 3827 N N . ILE A 1 260 ? 11.600 -2.356 58.323 1.00 10.65 260 ILE A N 1
ATOM 3828 C CA . ILE A 1 260 ? 10.245 -1.824 58.382 1.00 10.89 260 ILE A CA 1
ATOM 3829 C C . ILE A 1 260 ? 9.946 -1.379 59.790 1.00 10.97 260 ILE A C 1
ATOM 3830 O O . ILE A 1 260 ? 9.357 -0.272 59.997 1.00 12.24 260 ILE A O 1
ATOM 3846 N N . ALA A 1 261 ? 10.292 -2.168 60.806 1.00 11.23 261 ALA A N 1
ATOM 3847 C CA . ALA A 1 261 ? 10.047 -1.751 62.174 1.00 12.38 261 ALA A CA 1
ATOM 3848 C C . ALA A 1 261 ? 10.788 -0.460 62.485 1.00 11.79 261 ALA A C 1
ATOM 3849 O O . ALA A 1 261 ? 10.255 0.428 63.154 1.00 12.95 261 ALA A O 1
ATOM 3856 N N . GLY A 1 262 ? 12.026 -0.340 62.056 1.00 11.12 262 GLY A N 1
ATOM 3857 C CA . GLY A 1 262 ? 12.786 0.889 62.243 1.00 11.44 262 GLY A CA 1
ATOM 3858 C C . GLY A 1 262 ? 12.178 2.091 61.589 1.00 10.97 262 GLY A C 1
ATOM 3859 O O . GLY A 1 262 ? 12.089 3.197 62.162 1.00 11.74 262 GLY A O 1
ATOM 3863 N N . MET A 1 263 ? 11.742 1.910 60.334 1.00 10.67 263 MET A N 1
ATOM 3864 C CA . MET A 1 263 ? 11.104 3.012 59.591 1.00 10.50 263 MET A CA 1
ATOM 3865 C C . MET A 1 263 ? 9.790 3.446 60.224 1.00 11.05 263 MET A C 1
ATOM 3866 O O . MET A 1 263 ? 9.482 4.640 60.291 1.00 12.02 263 MET A O 1
ATOM 3880 N N . ARG A 1 264 ? 8.988 2.504 60.734 1.00 11.78 264 ARG A N 1
ATOM 3881 C CA . ARG A 1 264 ? 7.734 2.879 61.350 1.00 12.70 264 ARG A CA 1
ATOM 3882 C C . ARG A 1 264 ? 8.010 3.681 62.613 1.00 12.66 264 ARG A C 1
ATOM 3883 O O . ARG A 1 264 ? 7.268 4.657 62.882 1.00 13.85 264 ARG A O 1
ATOM 3899 N N . LYS A 1 265 ? 9.044 3.346 63.383 1.00 12.76 265 LYS A N 1
ATOM 3900 C CA . LYS A 1 265 ? 9.414 4.140 64.569 1.00 13.10 265 LYS A CA 1
ATOM 3901 C C . LYS A 1 265 ? 9.792 5.572 64.127 1.00 13.32 265 LYS A C 1
ATOM 3902 O O . LYS A 1 265 ? 9.422 6.558 64.770 1.00 14.32 265 LYS A O 1
ATOM 3921 N N . ALA A 1 266 ? 10.569 5.663 63.052 1.00 11.44 266 ALA A N 1
ATOM 3922 C CA . ALA A 1 266 ? 10.997 6.993 62.559 1.00 11.53 266 ALA A CA 1
ATOM 3923 C C . ALA A 1 266 ? 9.783 7.844 62.176 1.00 11.59 266 ALA A C 1
ATOM 3924 O O . ALA A 1 266 ? 9.664 9.029 62.542 1.00 12.24 266 ALA A O 1
ATOM 3931 N N . LEU A 1 267 ? 8.878 7.236 61.422 1.00 11.80 267 LEU A N 1
ATOM 3932 C CA . LEU A 1 267 ? 7.672 7.957 60.979 1.00 13.16 267 LEU A CA 1
ATOM 3933 C C . LEU A 1 267 ? 6.838 8.459 62.163 1.00 12.97 267 LEU A C 1
ATOM 3934 O O . LEU A 1 267 ? 6.307 9.574 62.143 1.00 14.58 267 LEU A O 1
ATOM 3950 N N . GLU A 1 268 ? 6.729 7.648 63.220 1.00 14.41 268 GLU A N 1
ATOM 3951 C CA . GLU A 1 268 ? 5.954 8.047 64.395 1.00 14.65 268 GLU A CA 1
ATOM 3952 C C . GLU A 1 268 ? 6.576 9.250 65.084 1.00 14.43 268 GLU A C 1
ATOM 3953 O O . GLU A 1 268 ? 5.821 10.006 65.746 1.00 19.17 268 GLU A O 1
ATOM 3965 N N . LYS A 1 269 ? 7.887 9.486 64.925 1.00 13.77 269 LYS A N 1
ATOM 3966 C CA . LYS A 1 269 ? 8.598 10.613 65.486 1.00 14.47 269 LYS A CA 1
ATOM 3967 C C . LYS A 1 269 ? 8.673 11.797 64.535 1.00 14.59 269 LYS A C 1
ATOM 3968 O O . LYS A 1 269 ? 9.331 12.798 64.866 1.00 17.34 269 LYS A O 1
ATOM 3987 N N . GLY A 1 270 ? 7.998 11.724 63.368 1.00 13.36 270 GLY A N 1
ATOM 3988 C CA . GLY A 1 270 ? 8.015 12.844 62.451 1.00 13.72 270 GLY A CA 1
ATOM 3989 C C . GLY A 1 270 ? 9.215 12.917 61.550 1.00 12.44 270 GLY A C 1
ATOM 3990 O O . GLY A 1 270 ? 9.425 13.908 60.852 1.00 13.96 270 GLY A O 1
ATOM 3994 N N . VAL A 1 271 ? 10.062 11.866 61.514 1.00 11.74 271 VAL A N 1
ATOM 3995 C CA . VAL A 1 271 ? 11.202 11.768 60.628 1.00 10.95 271 VAL A CA 1
ATOM 3996 C C . VAL A 1 271 ? 10.699 11.364 59.226 1.00 10.84 271 VAL A C 1
ATOM 3997 O O . VAL A 1 271 ? 9.845 10.474 59.141 1.00 13.43 271 VAL A O 1
ATOM 4010 N N . VAL A 1 272 ? 11.192 12.020 58.200 1.00 10.35 272 VAL A N 1
ATOM 4011 C CA . VAL A 1 272 ? 10.843 11.622 56.811 1.00 10.42 272 VAL A CA 1
ATOM 4012 C C . VAL A 1 272 ? 11.784 10.501 56.385 1.00 10.20 272 VAL A C 1
ATOM 4013 O O . VAL A 1 272 ? 13.011 10.642 56.455 1.00 11.24 272 VAL A O 1
ATOM 4026 N N . VAL A 1 273 ? 11.217 9.390 55.905 1.00 10.27 273 VAL A N 1
ATOM 4027 C CA . VAL A 1 273 ? 11.963 8.256 55.406 1.00 9.70 273 VAL A CA 1
ATOM 4028 C C . VAL A 1 273 ? 11.912 8.241 53.885 1.00 9.24 273 VAL A C 1
ATOM 4029 O O . VAL A 1 273 ? 10.814 8.328 53.308 1.00 10.05 273 VAL A O 1
ATOM 4042 N N . MET A 1 274 ? 13.083 8.141 53.268 1.00 8.86 274 MET A N 1
ATOM 4043 C CA . MET A 1 274 ? 13.231 8.147 51.800 1.00 8.81 274 MET A CA 1
ATOM 4044 C C . MET A 1 274 ? 13.958 6.871 51.373 1.00 8.43 274 MET A C 1
ATOM 4045 O O . MET A 1 274 ? 15.113 6.654 51.740 1.00 9.87 274 MET A O 1
ATOM 4059 N N . ARG A 1 275 ? 13.295 6.028 50.600 1.00 8.28 275 ARG A N 1
ATOM 4060 C CA . ARG A 1 275 ? 13.847 4.763 50.144 1.00 8.46 275 ARG A CA 1
ATOM 4061 C C . ARG A 1 275 ? 14.526 4.946 48.784 1.00 7.82 275 ARG A C 1
ATOM 4062 O O . ARG A 1 275 ? 13.883 5.216 47.774 1.00 8.71 275 ARG A O 1
ATOM 4083 N N . SER A 1 276 ? 15.862 4.812 48.784 1.00 8.08 276 SER A N 1
ATOM 4084 C CA . SER A 1 276 ? 16.735 4.753 47.608 1.00 8.07 276 SER A CA 1
ATOM 4085 C C . SER A 1 276 ? 17.241 3.303 47.440 1.00 7.77 276 SER A C 1
ATOM 4086 O O . SER A 1 276 ? 16.612 2.350 47.952 1.00 8.55 276 SER A O 1
ATOM 4094 N N . THR A 1 277 ? 18.368 3.142 46.750 1.00 7.91 277 THR A N 1
ATOM 4095 C CA . THR A 1 277 ? 18.934 1.844 46.395 1.00 8.05 277 THR A CA 1
ATOM 4096 C C . THR A 1 277 ? 20.429 1.859 46.536 1.00 7.55 277 THR A C 1
ATOM 4097 O O . THR A 1 277 ? 21.090 2.832 46.211 1.00 8.66 277 THR A O 1
ATOM 4108 N N . ARG A 1 278 ? 20.989 0.727 47.002 1.00 8.20 278 ARG A N 1
ATOM 4109 C CA . ARG A 1 278 ? 22.441 0.499 47.041 1.00 7.86 278 ARG A CA 1
ATOM 4110 C C . ARG A 1 278 ? 22.991 0.059 45.707 1.00 7.87 278 ARG A C 1
ATOM 4111 O O . ARG A 1 278 ? 24.217 -0.067 45.546 1.00 9.02 278 ARG A O 1
ATOM 4127 N N . THR A 1 279 ? 22.137 -0.246 44.729 1.00 7.68 279 THR A N 1
ATOM 4128 C CA . THR A 1 279 ? 22.599 -0.961 43.523 1.00 7.57 279 THR A CA 1
ATOM 4129 C C . THR A 1 279 ? 23.533 -0.123 42.671 1.00 7.64 279 THR A C 1
ATOM 4130 O O . THR A 1 279 ? 24.462 -0.689 42.035 1.00 7.97 279 THR A O 1
ATOM 4141 N N . GLY A 1 280 ? 23.274 1.177 42.572 1.00 7.95 280 GLY A N 1
ATOM 4142 C CA . GLY A 1 280 ? 24.052 2.107 41.788 1.00 8.18 280 GLY A CA 1
ATOM 4143 C C . GLY A 1 280 ? 23.269 2.902 40.760 1.00 7.84 280 GLY A C 1
ATOM 4144 O O . GLY A 1 280 ? 23.752 3.941 40.316 1.00 9.03 280 GLY A O 1
ATOM 4148 N N . ASN A 1 281 ? 22.118 2.378 40.317 1.00 7.94 281 ASN A N 1
ATOM 4149 C CA . ASN A 1 281 ? 21.429 2.943 39.193 1.00 8.24 281 ASN A CA 1
ATOM 4150 C C . ASN A 1 281 ? 19.930 2.611 39.253 1.00 8.10 281 ASN A C 1
ATOM 4151 O O . ASN A 1 281 ? 19.514 1.595 39.840 1.00 8.35 281 ASN A O 1
ATOM 4162 N N . GLY A 1 282 ? 19.126 3.412 38.564 1.00 8.73 282 GLY A N 1
ATOM 4163 C CA . GLY A 1 282 ? 17.758 3.031 38.230 1.00 8.65 282 GLY A CA 1
ATOM 4164 C C . GLY A 1 282 ? 16.717 3.561 39.185 1.00 8.20 282 GLY A C 1
ATOM 4165 O O . GLY A 1 282 ? 16.963 4.360 40.091 1.00 9.74 282 GLY A O 1
ATOM 4169 N N . ILE A 1 283 ? 15.465 3.131 38.928 1.00 8.82 283 ILE A N 1
ATOM 4170 C CA . ILE A 1 283 ? 14.278 3.674 39.565 1.00 8.79 283 ILE A CA 1
ATOM 4171 C C . ILE A 1 283 ? 13.819 2.878 40.761 1.00 8.36 283 ILE A C 1
ATOM 4172 O O . ILE A 1 283 ? 13.593 1.667 40.671 1.00 9.03 283 ILE A O 1
ATOM 4188 N N . VAL A 1 284 ? 13.622 3.552 41.893 1.00 8.27 284 VAL A N 1
ATOM 4189 C CA . VAL A 1 284 ? 12.864 2.981 43.022 1.00 8.54 284 VAL A CA 1
ATOM 4190 C C . VAL A 1 284 ? 11.407 3.397 42.838 1.00 8.94 284 VAL A C 1
ATOM 4191 O O . VAL A 1 284 ? 11.099 4.613 42.964 1.00 9.23 284 VAL A O 1
ATOM 4204 N N . PRO A 1 285 ? 10.522 2.479 42.520 1.00 9.52 285 PRO A N 1
ATOM 4205 C CA . PRO A 1 285 ? 9.126 2.821 42.207 1.00 9.67 285 PRO A CA 1
ATOM 4206 C C . PRO A 1 285 ? 8.283 2.949 43.449 1.00 9.97 285 PRO A C 1
ATOM 4207 O O . PRO A 1 285 ? 8.580 2.379 44.502 1.00 10.66 285 PRO A O 1
ATOM 4218 N N . PRO A 1 286 ? 7.133 3.651 43.371 1.00 10.00 286 PRO A N 1
ATOM 4219 C CA . PRO A 1 286 ? 6.231 3.726 44.529 1.00 11.81 286 PRO A CA 1
ATOM 4220 C C . PRO A 1 286 ? 5.678 2.364 44.889 1.00 11.13 286 PRO A C 1
ATOM 4221 O O . PRO A 1 286 ? 5.488 1.464 44.032 1.00 12.57 286 PRO A O 1
ATOM 4232 N N . ASP A 1 287 ? 5.416 2.180 46.187 1.00 11.72 287 ASP A N 1
ATOM 4233 C CA . ASP A 1 287 ? 4.822 0.978 46.715 1.00 11.73 287 ASP A CA 1
ATOM 4234 C C . ASP A 1 287 ? 4.102 1.315 48.039 1.00 12.44 287 ASP A C 1
ATOM 4235 O O . ASP A 1 287 ? 4.787 1.454 49.060 1.00 13.31 287 ASP A O 1
ATOM 4244 N N . GLU A 1 288 ? 2.780 1.445 48.027 1.00 14.94 288 GLU A N 1
ATOM 4245 C CA . GLU A 1 288 ? 2.012 1.851 49.199 1.00 18.35 288 GLU A CA 1
ATOM 4246 C C . GLU A 1 288 ? 2.045 0.819 50.316 1.00 16.50 288 GLU A C 1
ATOM 4247 O O . GLU A 1 288 ? 1.639 1.205 51.414 1.00 20.64 288 GLU A O 1
ATOM 4259 N N . GLU A 1 289 ? 2.508 -0.401 50.008 1.00 15.25 289 GLU A N 1
ATOM 4260 C CA . GLU A 1 289 ? 2.628 -1.379 51.104 1.00 15.72 289 GLU A CA 1
ATOM 4261 C C . GLU A 1 289 ? 3.890 -1.196 51.946 1.00 15.15 289 GLU A C 1
ATOM 4262 O O . GLU A 1 289 ? 4.031 -1.918 52.970 1.00 20.01 289 GLU A O 1
ATOM 4274 N N . LEU A 1 290 ? 4.809 -0.340 51.558 1.00 12.83 290 LEU A N 1
ATOM 4275 C CA . LEU A 1 290 ? 6.054 -0.123 52.271 1.00 12.00 290 LEU A CA 1
ATOM 4276 C C . LEU A 1 290 ? 6.028 1.260 52.925 1.00 11.71 290 LEU A C 1
ATOM 4277 O O . LEU A 1 290 ? 5.396 2.210 52.390 1.00 12.09 290 LEU A O 1
ATOM 4293 N N . PRO A 1 291 ? 6.727 1.431 54.029 1.00 12.71 291 PRO A N 1
ATOM 4294 C CA . PRO A 1 291 ? 6.855 2.750 54.660 1.00 12.29 291 PRO A CA 1
ATOM 4295 C C . PRO A 1 291 ? 7.669 3.698 53.780 1.00 11.24 291 PRO A C 1
ATOM 4296 O O . PRO A 1 291 ? 8.568 3.328 53.028 1.00 13.26 291 PRO A O 1
ATOM 4307 N N . GLY A 1 292 ? 7.419 5.000 54.025 1.00 11.70 292 GLY A N 1
ATOM 4308 C CA . GLY A 1 292 ? 8.300 6.021 53.455 1.00 12.68 292 GLY A CA 1
ATOM 4309 C C . GLY A 1 292 ? 7.947 6.424 52.036 1.00 10.13 292 GLY A C 1
ATOM 4310 O O . GLY A 1 292 ? 6.994 5.999 51.411 1.00 11.72 292 GLY A O 1
ATOM 4314 N N . LEU A 1 293 ? 8.808 7.309 51.536 1.00 9.39 293 LEU A N 1
ATOM 4315 C CA . LEU A 1 293 ? 8.799 7.820 50.173 1.00 9.25 293 LEU A CA 1
ATOM 4316 C C . LEU A 1 293 ? 9.804 7.059 49.325 1.00 8.73 293 LEU A C 1
ATOM 4317 O O . LEU A 1 293 ? 10.588 6.259 49.857 1.00 9.25 293 LEU A O 1
ATOM 4333 N N . VAL A 1 294 ? 9.805 7.310 48.032 1.00 8.96 294 VAL A N 1
ATOM 4334 C CA . VAL A 1 294 ? 10.733 6.672 47.086 1.00 8.70 294 VAL A CA 1
ATOM 4335 C C . VAL A 1 294 ? 11.567 7.699 46.363 1.00 8.35 294 VAL A C 1
ATOM 4336 O O . VAL A 1 294 ? 11.157 8.840 46.080 1.00 9.25 294 VAL A O 1
ATOM 4349 N N . SER A 1 295 ? 12.790 7.293 45.986 1.00 8.31 295 SER A N 1
ATOM 4350 C CA . SER A 1 295 ? 13.783 8.250 45.495 1.00 8.53 295 SER A CA 1
ATOM 4351 C C . SER A 1 295 ? 13.847 8.421 43.999 1.00 8.29 295 SER A C 1
ATOM 4352 O O . SER A 1 295 ? 14.766 9.129 43.539 1.00 8.73 295 SER A O 1
ATOM 4360 N N . ASP A 1 296 ? 12.937 7.842 43.235 1.00 8.53 296 ASP A N 1
ATOM 4361 C CA . ASP A 1 296 ? 12.994 7.993 41.780 1.00 8.90 296 ASP A CA 1
ATOM 4362 C C . ASP A 1 296 ? 14.352 7.432 41.336 1.00 8.54 296 ASP A C 1
ATOM 4363 O O . ASP A 1 296 ? 14.738 6.339 41.827 1.00 9.67 296 ASP A O 1
ATOM 4372 N N . SER A 1 297 ? 15.128 8.116 40.501 1.00 8.45 297 SER A N 1
ATOM 4373 C CA . SER A 1 297 ? 16.449 7.640 40.094 1.00 8.22 297 SER A CA 1
ATOM 4374 C C . SER A 1 297 ? 17.593 8.253 40.917 1.00 8.20 297 SER A C 1
ATOM 4375 O O . SER A 1 297 ? 18.770 8.108 40.562 1.00 9.23 297 SER A O 1
ATOM 4383 N N . LEU A 1 298 ? 17.286 8.933 42.022 1.00 7.98 298 LEU A N 1
ATOM 4384 C CA . LEU A 1 298 ? 18.356 9.514 42.844 1.00 8.49 298 LEU A CA 1
ATOM 4385 C C . LEU A 1 298 ? 19.032 8.427 43.668 1.00 8.13 298 LEU A C 1
ATOM 4386 O O . LEU A 1 298 ? 18.364 7.673 44.391 1.00 9.15 298 LEU A O 1
ATOM 4396 N N . ASN A 1 299 ? 20.359 8.373 43.568 1.00 7.66 299 ASN A N 1
ATOM 4397 C CA . ASN A 1 299 ? 21.167 7.473 44.402 1.00 7.78 299 ASN A CA 1
ATOM 4398 C C . ASN A 1 299 ? 21.201 8.006 45.837 1.00 7.50 299 ASN A C 1
ATOM 4399 O O . ASN A 1 299 ? 20.660 9.087 46.139 1.00 8.51 299 ASN A O 1
ATOM 4410 N N . PRO A 1 300 ? 21.750 7.256 46.781 1.00 7.97 300 PRO A N 1
ATOM 4411 C CA . PRO A 1 300 ? 21.629 7.689 48.203 1.00 8.01 300 PRO A CA 1
ATOM 4412 C C . PRO A 1 300 ? 22.244 9.051 48.476 1.00 8.04 300 PRO A C 1
ATOM 4413 O O . PRO A 1 300 ? 21.670 9.868 49.198 1.00 8.90 300 PRO A O 1
ATOM 4424 N N . ALA A 1 301 ? 23.452 9.277 47.916 1.00 8.29 301 ALA A N 1
ATOM 4425 C CA . ALA A 1 301 ? 24.154 10.545 48.189 1.00 8.57 301 ALA A CA 1
ATOM 4426 C C . ALA A 1 301 ? 23.351 11.733 47.672 1.00 8.30 301 ALA A C 1
ATOM 4427 O O . ALA A 1 301 ? 23.236 12.783 48.315 1.00 9.17 301 ALA A O 1
ATOM 4434 N N . HIS A 1 302 ? 22.812 11.609 46.426 1.00 8.00 302 HIS A N 1
ATOM 4435 C CA . HIS A 1 302 ? 21.974 12.671 45.844 1.00 8.11 302 HIS A CA 1
ATOM 4436 C C . HIS A 1 302 ? 20.661 12.806 46.584 1.00 7.82 302 HIS A C 1
ATOM 4437 O O . HIS A 1 302 ? 20.157 13.922 46.820 1.00 8.43 302 HIS A O 1
ATOM 4451 N N . ALA A 1 303 ? 20.024 11.674 46.955 1.00 7.86 303 ALA A N 1
ATOM 4452 C CA . ALA A 1 303 ? 18.751 11.704 47.662 1.00 8.05 303 ALA A CA 1
ATOM 4453 C C . ALA A 1 303 ? 18.864 12.433 48.987 1.00 7.96 303 ALA A C 1
ATOM 4454 O O . ALA A 1 303 ? 17.965 13.183 49.379 1.00 8.67 303 ALA A O 1
ATOM 4461 N N . ARG A 1 304 ? 19.999 12.233 49.680 1.00 8.04 304 ARG A N 1
ATOM 4462 C CA . ARG A 1 304 ? 20.193 12.956 50.946 1.00 8.35 304 ARG A CA 1
ATOM 4463 C C . ARG A 1 304 ? 20.230 14.462 50.705 1.00 8.01 304 ARG A C 1
ATOM 4464 O O . ARG A 1 304 ? 19.593 15.224 51.470 1.00 8.57 304 ARG A O 1
ATOM 4485 N N . ILE A 1 305 ? 20.953 14.938 49.699 1.00 8.39 305 ILE A N 1
ATOM 4486 C CA . ILE A 1 305 ? 21.021 16.371 49.394 1.00 8.14 305 ILE A CA 1
ATOM 4487 C C . ILE A 1 305 ? 19.632 16.932 49.105 1.00 8.24 305 ILE A C 1
ATOM 4488 O O . ILE A 1 305 ? 19.234 17.969 49.664 1.00 9.03 305 ILE A O 1
ATOM 4504 N N . LEU A 1 306 ? 18.859 16.266 48.232 1.00 8.35 306 LEU A N 1
ATOM 4505 C CA . LEU A 1 306 ? 17.535 16.774 47.925 1.00 8.57 306 LEU A CA 1
ATOM 4506 C C . LEU A 1 306 ? 16.622 16.731 49.132 1.00 8.81 306 LEU A C 1
ATOM 4507 O O . LEU A 1 306 ? 15.782 17.652 49.350 1.00 9.85 306 LEU A O 1
ATOM 4523 N N . LEU A 1 307 ? 16.727 15.702 49.985 1.00 8.83 307 LEU A N 1
ATOM 4524 C CA . LEU A 1 307 ? 15.865 15.625 51.163 1.00 9.17 307 LEU A CA 1
ATOM 4525 C C . LEU A 1 307 ? 16.183 16.753 52.141 1.00 8.89 307 LEU A C 1
ATOM 4526 O O . LEU A 1 307 ? 15.254 17.370 52.721 1.00 9.85 307 LEU A O 1
ATOM 4542 N N . MET A 1 308 ? 17.469 17.044 52.348 1.00 8.94 308 MET A N 1
ATOM 4543 C CA . MET A 1 308 ? 17.869 18.155 53.219 1.00 9.43 308 MET A CA 1
ATOM 4544 C C . MET A 1 308 ? 17.222 19.444 52.723 1.00 9.57 308 MET A C 1
ATOM 4545 O O . MET A 1 308 ? 16.657 20.237 53.519 1.00 10.28 308 MET A O 1
ATOM 4555 N N . LEU A 1 309 ? 17.319 19.713 51.429 1.00 9.65 309 LEU A N 1
ATOM 4556 C CA . LEU A 1 309 ? 16.749 20.940 50.845 1.00 9.89 309 LEU A CA 1
ATOM 4557 C C . LEU A 1 309 ? 15.226 20.913 50.935 1.00 10.51 309 LEU A C 1
ATOM 4558 O O . LEU A 1 309 ? 14.581 21.935 51.272 1.00 11.60 309 LEU A O 1
ATOM 4574 N N . ALA A 1 310 ? 14.556 19.779 50.663 1.00 10.26 310 ALA A N 1
ATOM 4575 C CA . ALA A 1 310 ? 13.118 19.662 50.759 1.00 10.40 310 ALA A CA 1
ATOM 4576 C C . ALA A 1 310 ? 12.637 20.081 52.166 1.00 10.32 310 ALA A C 1
ATOM 4577 O O . ALA A 1 310 ? 11.651 20.792 52.314 1.00 11.27 310 ALA A O 1
ATOM 4584 N N . LEU A 1 311 ? 13.352 19.606 53.194 1.00 10.66 311 LEU A N 1
ATOM 4585 C CA . LEU A 1 311 ? 13.004 19.845 54.581 1.00 10.99 311 LEU A CA 1
ATOM 4586 C C . LEU A 1 311 ? 13.185 21.291 55.013 1.00 11.93 311 LEU A C 1
ATOM 4587 O O . LEU A 1 311 ? 12.681 21.670 56.077 1.00 14.15 311 LEU A O 1
ATOM 4603 N N . THR A 1 312 ? 13.845 22.117 54.215 1.00 11.93 312 THR A N 1
ATOM 4604 C CA . THR A 1 312 ? 13.872 23.569 54.469 1.00 12.67 312 THR A CA 1
ATOM 4605 C C . THR A 1 312 ? 12.552 24.231 54.107 1.00 13.51 312 THR A C 1
ATOM 4606 O O . THR A 1 312 ? 12.300 25.353 54.530 1.00 16.42 312 THR A O 1
ATOM 4617 N N . ARG A 1 313 ? 11.733 23.566 53.305 1.00 13.84 313 ARG A N 1
ATOM 4618 C CA . ARG A 1 313 ? 10.481 24.126 52.793 1.00 15.15 313 ARG A CA 1
ATOM 4619 C C . ARG A 1 313 ? 9.216 23.495 53.302 1.00 16.01 313 ARG A C 1
ATOM 4620 O O . ARG A 1 313 ? 8.178 24.182 53.332 1.00 20.58 313 ARG A O 1
ATOM 4636 N N . THR A 1 314 ? 9.242 22.207 53.634 1.00 15.41 314 THR A N 1
ATOM 4637 C CA . THR A 1 314 ? 8.047 21.480 53.975 1.00 15.87 314 THR A CA 1
ATOM 4638 C C . THR A 1 314 ? 8.372 20.219 54.776 1.00 16.45 314 THR A C 1
ATOM 4639 O O . THR A 1 314 ? 9.478 19.704 54.673 1.00 17.47 314 THR A O 1
ATOM 4650 N N . SER A 1 315 ? 7.386 19.704 55.527 1.00 19.60 315 SER A N 1
ATOM 4651 C CA . SER A 1 315 ? 7.475 18.330 56.000 1.00 24.45 315 SER A CA 1
ATOM 4652 C C . SER A 1 315 ? 6.332 17.501 55.449 1.00 21.59 315 SER A C 1
ATOM 4653 O O . SER A 1 315 ? 6.108 16.366 55.834 1.00 28.93 315 SER A O 1
ATOM 4661 N N . ASP A 1 316 ? 5.612 18.016 54.468 1.00 18.07 316 ASP A N 1
ATOM 4662 C CA . ASP A 1 316 ? 4.465 17.278 53.883 1.00 17.68 316 ASP A CA 1
ATOM 4663 C C . ASP A 1 316 ? 4.981 16.210 52.942 1.00 15.58 316 ASP A C 1
ATOM 4664 O O . ASP A 1 316 ? 5.604 16.537 51.898 1.00 15.39 316 ASP A O 1
ATOM 4673 N N . PRO A 1 317 ? 4.782 14.937 53.271 1.00 16.46 317 PRO A N 1
ATOM 4674 C CA . PRO A 1 317 ? 5.369 13.877 52.408 1.00 16.40 317 PRO A CA 1
ATOM 4675 C C . PRO A 1 317 ? 4.897 13.955 50.965 1.00 14.47 317 PRO A C 1
ATOM 4676 O O . PRO A 1 317 ? 5.668 13.544 50.068 1.00 14.59 317 PRO A O 1
ATOM 4687 N N . LYS A 1 318 ? 3.682 14.416 50.684 1.00 15.83 318 LYS A N 1
ATOM 4688 C CA . LYS A 1 318 ? 3.222 14.502 49.293 1.00 16.39 318 LYS A CA 1
ATOM 4689 C C . LYS A 1 318 ? 4.030 15.500 48.495 1.00 14.40 318 LYS A C 1
ATOM 4690 O O . LYS A 1 318 ? 4.340 15.267 47.323 1.00 14.30 318 LYS A O 1
ATOM 4702 N N . VAL A 1 319 ? 4.358 16.638 49.129 1.00 13.91 319 VAL A N 1
ATOM 4703 C CA . VAL A 1 319 ? 5.157 17.662 48.477 1.00 12.81 319 VAL A CA 1
ATOM 4704 C C . VAL A 1 319 ? 6.591 17.146 48.242 1.00 11.46 319 VAL A C 1
ATOM 4705 O O . VAL A 1 319 ? 7.163 17.295 47.160 1.00 12.05 319 VAL A O 1
ATOM 4718 N N . ILE A 1 320 ? 7.164 16.551 49.301 1.00 11.27 320 ILE A N 1
ATOM 4719 C CA . ILE A 1 320 ? 8.520 16.008 49.151 1.00 10.37 320 ILE A CA 1
ATOM 4720 C C . ILE A 1 320 ? 8.583 14.950 48.033 1.00 10.04 320 ILE A C 1
ATOM 4721 O O . ILE A 1 320 ? 9.534 14.932 47.236 1.00 10.50 320 ILE A O 1
ATOM 4737 N N . GLN A 1 321 ? 7.597 14.072 48.013 1.00 10.41 321 GLN A N 1
ATOM 4738 C CA . GLN A 1 321 ? 7.592 13.037 46.954 1.00 10.40 321 GLN A CA 1
ATOM 4739 C C . GLN A 1 321 ? 7.586 13.665 45.574 1.00 10.08 321 GLN A C 1
ATOM 4740 O O . GLN A 1 321 ? 8.300 13.162 44.662 1.00 10.40 321 GLN A O 1
ATOM 4754 N N . GLU A 1 322 ? 6.785 14.710 45.379 1.00 10.74 322 GLU A N 1
ATOM 4755 C CA . GLU A 1 322 ? 6.758 15.395 44.077 1.00 10.97 322 GLU A CA 1
ATOM 4756 C C . GLU A 1 322 ? 8.102 16.023 43.749 1.00 10.06 322 GLU A C 1
ATOM 4757 O O . GLU A 1 322 ? 8.567 15.977 42.599 1.00 10.79 322 GLU A O 1
ATOM 4769 N N . TYR A 1 323 ? 8.807 16.629 44.724 1.00 10.22 323 TYR A N 1
ATOM 4770 C CA . TYR A 1 323 ? 10.145 17.121 44.463 1.00 10.05 323 TYR A CA 1
ATOM 4771 C C . TYR A 1 323 ? 11.065 16.013 43.914 1.00 9.44 323 TYR A C 1
ATOM 4772 O O . TYR A 1 323 ? 11.857 16.229 42.991 1.00 9.68 323 TYR A O 1
ATOM 4790 N N . PHE A 1 324 ? 10.993 14.822 44.491 1.00 9.61 324 PHE A N 1
ATOM 4791 C CA . PHE A 1 324 ? 11.855 13.719 44.089 1.00 9.74 324 PHE A CA 1
ATOM 4792 C C . PHE A 1 324 ? 11.545 13.236 42.665 1.00 9.34 324 PHE A C 1
ATOM 4793 O O . PHE A 1 324 ? 12.452 12.644 42.038 1.00 9.81 324 PHE A O 1
ATOM 4810 N N . HIS A 1 325 ? 10.357 13.505 42.141 1.00 9.44 325 HIS A N 1
ATOM 4811 C CA . HIS A 1 325 ? 10.048 13.183 40.751 1.00 9.92 325 HIS A CA 1
ATOM 4812 C C . HIS A 1 325 ? 10.376 14.303 39.762 1.00 9.58 325 HIS A C 1
ATOM 4813 O O . HIS A 1 325 ? 10.294 14.068 38.555 1.00 11.49 325 HIS A O 1
ATOM 4827 N N . THR A 1 326 ? 10.698 15.497 40.249 1.00 9.80 326 THR A N 1
ATOM 4828 C CA . THR A 1 326 ? 10.859 16.633 39.364 1.00 10.13 326 THR A CA 1
ATOM 4829 C C . THR A 1 326 ? 12.246 17.297 39.408 1.00 9.13 326 THR A C 1
ATOM 4830 O O . THR A 1 326 ? 12.554 18.019 38.424 1.00 10.13 326 THR A O 1
ATOM 4841 N N . TYR A 1 327 ? 13.044 17.062 40.418 1.00 8.84 327 TYR A N 1
ATOM 4842 C CA . TYR A 1 327 ? 14.405 17.609 40.605 1.00 8.82 327 TYR A CA 1
ATOM 4843 C C . TYR A 1 327 ? 15.517 16.571 40.397 1.00 8.99 327 TYR A C 1
ATOM 4844 O O . TYR A 1 327 ? 15.194 15.411 40.038 1.00 10.38 327 TYR A O 1
ATOM 4863 N N . LYS B 1 3 ? 68.374 -9.614 39.668 1.00 70.65 3 LYS B N 1
ATOM 4864 C CA . LYS B 1 3 ? 67.330 -9.198 40.594 1.00 57.13 3 LYS B CA 1
ATOM 4865 C C . LYS B 1 3 ? 66.076 -8.736 39.886 1.00 43.03 3 LYS B C 1
ATOM 4866 O O . LYS B 1 3 ? 64.982 -9.276 39.940 1.00 51.37 3 LYS B O 1
ATOM 4872 N N . LEU B 1 4 ? 66.268 -7.622 39.173 1.00 26.35 4 LEU B N 1
ATOM 4873 C CA . LEU B 1 4 ? 65.201 -7.110 38.333 1.00 18.94 4 LEU B CA 1
ATOM 4874 C C . LEU B 1 4 ? 65.090 -7.977 37.078 1.00 18.82 4 LEU B C 1
ATOM 4875 O O . LEU B 1 4 ? 66.081 -8.513 36.569 1.00 21.71 4 LEU B O 1
ATOM 4891 N N . PRO B 1 5 ? 63.872 -8.085 36.568 1.00 17.08 5 PRO B N 1
ATOM 4892 C CA . PRO B 1 5 ? 63.613 -8.804 35.296 1.00 18.47 5 PRO B CA 1
ATOM 4893 C C . PRO B 1 5 ? 64.234 -8.044 34.136 1.00 16.21 5 PRO B C 1
ATOM 4894 O O . PRO B 1 5 ? 64.317 -6.798 34.193 1.00 17.17 5 PRO B O 1
ATOM 4905 N N . ASN B 1 6 ? 64.635 -8.781 33.115 1.00 16.08 6 ASN B N 1
ATOM 4906 C CA . ASN B 1 6 ? 65.172 -8.229 31.873 1.00 15.17 6 ASN B CA 1
ATOM 4907 C C . ASN B 1 6 ? 64.005 -8.082 30.881 1.00 13.40 6 ASN B C 1
ATOM 4908 O O . ASN B 1 6 ? 63.470 -9.104 30.432 1.00 14.11 6 ASN B O 1
ATOM 4919 N N . ILE B 1 7 ? 63.662 -6.851 30.548 1.00 12.59 7 ILE B N 1
ATOM 4920 C CA . ILE B 1 7 ? 62.533 -6.557 29.661 1.00 11.62 7 ILE B CA 1
ATOM 4921 C C . ILE B 1 7 ? 63.039 -5.784 28.446 1.00 11.95 7 ILE B C 1
ATOM 4922 O O . ILE B 1 7 ? 63.701 -4.793 28.555 1.00 14.44 7 ILE B O 1
ATOM 4938 N N . VAL B 1 8 ? 62.691 -6.318 27.264 1.00 11.59 8 VAL B N 1
ATOM 4939 C CA . VAL B 1 8 ? 62.948 -5.587 26.036 1.00 11.68 8 VAL B CA 1
ATOM 4940 C C . VAL B 1 8 ? 61.713 -4.747 25.675 1.00 10.38 8 VAL B C 1
ATOM 4941 O O . VAL B 1 8 ? 60.594 -5.238 25.694 1.00 12.04 8 VAL B O 1
ATOM 4954 N N . ILE B 1 9 ? 61.947 -3.467 25.387 1.00 10.65 9 ILE B N 1
ATOM 4955 C CA . ILE B 1 9 ? 60.927 -2.569 24.888 1.00 10.76 9 ILE B CA 1
ATOM 4956 C C . ILE B 1 9 ? 61.128 -2.453 23.392 1.00 10.57 9 ILE B C 1
ATOM 4957 O O . ILE B 1 9 ? 62.090 -1.840 22.919 1.00 12.50 9 ILE B O 1
ATOM 4973 N N . LEU B 1 10 ? 60.222 -3.070 22.655 1.00 10.38 10 LEU B N 1
ATOM 4974 C CA . LEU B 1 10 ? 60.252 -3.191 21.205 1.00 10.70 10 LEU B CA 1
ATOM 4975 C C . LEU B 1 10 ? 59.291 -2.171 20.634 1.00 10.79 10 LEU B C 1
ATOM 4976 O O . LEU B 1 10 ? 58.083 -2.310 20.781 1.00 11.50 10 LEU B O 1
ATOM 4992 N N . ALA B 1 11 ? 59.856 -1.118 19.993 1.00 10.38 11 ALA B N 1
ATOM 4993 C CA . ALA B 1 11 ? 59.059 0.022 19.605 1.00 9.89 11 ALA B CA 1
ATOM 4994 C C . ALA B 1 11 ? 58.653 -0.053 18.130 1.00 9.93 11 ALA B C 1
ATOM 4995 O O . ALA B 1 11 ? 59.493 -0.318 17.265 1.00 10.76 11 ALA B O 1
ATOM 5002 N N . THR B 1 12 ? 57.349 0.219 17.871 1.00 9.51 12 THR B N 1
ATOM 5003 C CA . THR B 1 12 ? 56.827 0.176 16.504 1.00 9.55 12 THR B CA 1
ATOM 5004 C C . THR B 1 12 ? 56.298 1.494 16.018 1.00 9.65 12 THR B C 1
ATOM 5005 O O . THR B 1 12 ? 55.978 1.598 14.795 1.00 10.29 12 THR B O 1
ATOM 5016 N N . GLY B 1 13 ? 56.118 2.492 16.852 1.00 9.96 13 GLY B N 1
ATOM 5017 C CA . GLY B 1 13 ? 55.530 3.755 16.543 1.00 10.23 13 GLY B CA 1
ATOM 5018 C C . GLY B 1 13 ? 54.361 4.126 17.411 1.00 9.71 13 GLY B C 1
ATOM 5019 O O . GLY B 1 13 ? 54.353 3.878 18.618 1.00 11.41 13 GLY B O 1
ATOM 5023 N N . GLY B 1 14 ? 53.337 4.740 16.807 1.00 9.72 14 GLY B N 1
ATOM 5024 C CA . GLY B 1 14 ? 52.118 5.122 17.473 1.00 9.69 14 GLY B CA 1
ATOM 5025 C C . GLY B 1 14 ? 52.156 6.514 18.069 1.00 9.83 14 GLY B C 1
ATOM 5026 O O . GLY B 1 14 ? 53.167 7.179 18.211 1.00 11.20 14 GLY B O 1
ATOM 5030 N N . THR B 1 15 ? 50.929 6.963 18.491 1.00 9.99 15 THR B N 1
ATOM 5031 C CA . THR B 1 15 ? 50.748 8.239 19.211 1.00 9.96 15 THR B CA 1
ATOM 5032 C C . THR B 1 15 ? 51.580 8.303 20.472 1.00 9.87 15 THR B C 1
ATOM 5033 O O . THR B 1 15 ? 52.012 9.397 20.845 1.00 11.35 15 THR B O 1
ATOM 5044 N N . ILE B 1 16 ? 51.823 7.151 21.136 1.00 10.11 16 ILE B N 1
ATOM 5045 C CA . ILE B 1 16 ? 52.713 7.136 22.293 1.00 10.33 16 ILE B CA 1
ATOM 5046 C C . ILE B 1 16 ? 54.094 7.721 21.984 1.00 11.18 16 ILE B C 1
ATOM 5047 O O . ILE B 1 16 ? 54.733 8.297 22.891 1.00 12.02 16 ILE B O 1
ATOM 5063 N N . ALA B 1 17 ? 54.547 7.635 20.745 1.00 11.74 17 ALA B N 1
ATOM 5064 C CA . ALA B 1 17 ? 55.800 8.211 20.227 1.00 12.63 17 ALA B CA 1
ATOM 5065 C C . ALA B 1 17 ? 55.568 9.445 19.365 1.00 14.43 17 ALA B C 1
ATOM 5066 O O . ALA B 1 17 ? 56.471 9.825 18.591 1.00 19.79 17 ALA B O 1
ATOM 5073 N N . GLY B 1 18 ? 54.418 10.061 19.500 1.00 13.68 18 GLY B N 1
ATOM 5074 C CA . GLY B 1 18 ? 54.141 11.238 18.652 1.00 16.16 18 GLY B CA 1
ATOM 5075 C C . GLY B 1 18 ? 54.501 12.531 19.371 1.00 14.86 18 GLY B C 1
ATOM 5076 O O . GLY B 1 18 ? 54.415 12.651 20.590 1.00 14.60 18 GLY B O 1
ATOM 5080 N N . SER B 1 19 ? 54.901 13.522 18.559 1.00 21.84 19 SER B N 1
ATOM 5081 C CA . SER B 1 19 ? 55.220 14.875 19.064 1.00 26.77 19 SER B CA 1
ATOM 5082 C C . SER B 1 19 ? 54.360 15.846 18.261 1.00 29.84 19 SER B C 1
ATOM 5083 O O . SER B 1 19 ? 54.234 15.793 17.028 1.00 46.25 19 SER B O 1
ATOM 5091 N N . ALA B 1 20 ? 53.708 16.786 18.924 1.00 28.22 20 ALA B N 1
ATOM 5092 C CA . ALA B 1 20 ? 53.027 17.908 18.288 1.00 27.22 20 ALA B CA 1
ATOM 5093 C C . ALA B 1 20 ? 53.631 19.234 18.700 1.00 27.69 20 ALA B C 1
ATOM 5094 O O . ALA B 1 20 ? 54.509 19.253 19.559 1.00 27.99 20 ALA B O 1
ATOM 5101 N N . ALA B 1 21 ? 53.213 20.362 18.086 1.00 24.23 21 ALA B N 1
ATOM 5102 C CA . ALA B 1 21 ? 53.869 21.621 18.218 1.00 24.51 21 ALA B CA 1
ATOM 5103 C C . ALA B 1 21 ? 53.425 22.308 19.514 1.00 28.56 21 ALA B C 1
ATOM 5104 O O . ALA B 1 21 ? 54.154 23.174 20.029 1.00 36.14 21 ALA B O 1
ATOM 5111 N N . THR B 1 22 ? 52.262 21.918 20.030 1.00 28.09 22 THR B N 1
ATOM 5112 C CA . THR B 1 22 ? 51.834 22.511 21.302 1.00 28.08 22 THR B CA 1
ATOM 5113 C C . THR B 1 22 ? 51.312 21.428 22.224 1.00 25.02 22 THR B C 1
ATOM 5114 O O . THR B 1 22 ? 51.015 20.322 21.795 1.00 23.42 22 THR B O 1
ATOM 5125 N N . GLY B 1 23 ? 51.197 21.738 23.522 1.00 27.67 23 GLY B N 1
ATOM 5126 C CA . GLY B 1 23 ? 50.645 20.722 24.412 1.00 23.25 23 GLY B CA 1
ATOM 5127 C C . GLY B 1 23 ? 49.152 20.490 24.292 1.00 24.20 23 GLY B C 1
ATOM 5128 O O . GLY B 1 23 ? 48.569 19.549 24.924 1.00 21.78 23 GLY B O 1
ATOM 5132 N N . THR B 1 24 ? 48.491 21.349 23.527 1.00 28.12 24 THR B N 1
ATOM 5133 C CA . THR B 1 24 ? 47.057 21.303 23.335 1.00 34.50 24 THR B CA 1
ATOM 5134 C C . THR B 1 24 ? 46.686 20.529 22.083 1.00 34.93 24 THR B C 1
ATOM 5135 O O . THR B 1 24 ? 45.556 20.107 21.777 1.00 40.11 24 THR B O 1
ATOM 5146 N N . GLN B 1 25 ? 47.655 20.359 21.205 1.00 34.40 25 GLN B N 1
ATOM 5147 C CA . GLN B 1 25 ? 47.351 19.509 20.061 1.00 38.54 25 GLN B CA 1
ATOM 5148 C C . GLN B 1 25 ? 47.219 18.064 20.553 1.00 44.15 25 GLN B C 1
ATOM 5149 O O . GLN B 1 25 ? 48.133 17.397 21.092 1.00 47.51 25 GLN B O 1
ATOM 5163 N N . THR B 1 26 ? 46.008 17.526 20.389 1.00 41.79 26 THR B N 1
ATOM 5164 C CA . THR B 1 26 ? 45.644 16.157 20.702 1.00 42.76 26 THR B CA 1
ATOM 5165 C C . THR B 1 26 ? 44.985 15.390 19.528 1.00 39.21 26 THR B C 1
ATOM 5166 O O . THR B 1 26 ? 44.751 14.184 19.645 1.00 40.19 26 THR B O 1
ATOM 5177 N N . THR B 1 27 ? 44.681 16.074 18.459 1.00 39.63 27 THR B N 1
ATOM 5178 C CA . THR B 1 27 ? 43.987 15.662 17.263 1.00 47.89 27 THR B CA 1
ATOM 5179 C C . THR B 1 27 ? 44.501 16.451 16.037 1.00 55.45 27 THR B C 1
ATOM 5180 O O . THR B 1 27 ? 43.688 17.138 15.410 1.00 73.43 27 THR B O 1
ATOM 5191 N N . GLY B 1 28 ? 45.778 16.312 15.725 1.00 57.54 28 GLY B N 1
ATOM 5192 C CA . GLY B 1 28 ? 46.461 16.737 14.527 1.00 60.71 28 GLY B CA 1
ATOM 5193 C C . GLY B 1 28 ? 47.972 16.646 14.408 1.00 59.55 28 GLY B C 1
ATOM 5194 O O . GLY B 1 28 ? 48.420 17.188 13.382 1.00 58.61 28 GLY B O 1
ATOM 5198 N N . TYR B 1 29 ? 48.718 16.041 15.320 1.00 59.27 29 TYR B N 1
ATOM 5199 C CA . TYR B 1 29 ? 50.129 15.803 15.536 1.00 55.69 29 TYR B CA 1
ATOM 5200 C C . TYR B 1 29 ? 50.687 14.670 14.687 1.00 59.37 29 TYR B C 1
ATOM 5201 O O . TYR B 1 29 ? 50.014 14.208 13.753 1.00 77.44 29 TYR B O 1
ATOM 5219 N N . LYS B 1 30 ? 51.890 14.148 14.951 1.00 59.86 30 LYS B N 1
ATOM 5220 C CA . LYS B 1 30 ? 52.426 13.071 14.122 1.00 48.69 30 LYS B CA 1
ATOM 5221 C C . LYS B 1 30 ? 52.743 11.774 14.874 1.00 48.16 30 LYS B C 1
ATOM 5222 O O . LYS B 1 30 ? 53.712 11.886 15.643 1.00 48.25 30 LYS B O 1
ATOM 5241 N N . ALA B 1 31 ? 52.032 10.675 14.636 1.00 42.08 31 ALA B N 1
ATOM 5242 C CA . ALA B 1 31 ? 52.236 9.374 15.297 1.00 27.67 31 ALA B CA 1
ATOM 5243 C C . ALA B 1 31 ? 53.545 8.762 14.782 1.00 38.71 31 ALA B C 1
ATOM 5244 O O . ALA B 1 31 ? 53.886 8.759 13.567 1.00 42.37 31 ALA B O 1
ATOM 5251 N N . GLY B 1 32 ? 54.462 8.264 15.615 1.00 26.11 32 GLY B N 1
ATOM 5252 C CA . GLY B 1 32 ? 55.639 7.509 15.264 1.00 27.26 32 GLY B CA 1
ATOM 5253 C C . GLY B 1 32 ? 56.847 8.339 14.925 1.00 24.93 32 GLY B C 1
ATOM 5254 O O . GLY B 1 32 ? 57.451 8.076 13.869 1.00 30.80 32 GLY B O 1
ATOM 5258 N N . ALA B 1 33 ? 57.213 9.314 15.733 1.00 29.02 33 ALA B N 1
ATOM 5259 C CA . ALA B 1 33 ? 58.204 10.348 15.625 1.00 30.07 33 ALA B CA 1
ATOM 5260 C C . ALA B 1 33 ? 59.346 10.290 16.632 1.00 29.76 33 ALA B C 1
ATOM 5261 O O . ALA B 1 33 ? 60.456 10.591 16.162 1.00 39.61 33 ALA B O 1
ATOM 5268 N N . LEU B 1 34 ? 59.152 9.948 17.897 1.00 21.82 34 LEU B N 1
ATOM 5269 C CA . LEU B 1 34 ? 60.184 9.793 18.931 1.00 19.30 34 LEU B CA 1
ATOM 5270 C C . LEU B 1 34 ? 60.804 8.392 19.005 1.00 17.67 34 LEU B C 1
ATOM 5271 O O . LEU B 1 34 ? 60.096 7.411 18.723 1.00 19.15 34 LEU B O 1
ATOM 5287 N N . GLY B 1 35 ? 62.103 8.255 19.353 1.00 15.30 35 GLY B N 1
ATOM 5288 C CA . GLY B 1 35 ? 62.742 6.954 19.444 1.00 15.79 35 GLY B CA 1
ATOM 5289 C C . GLY B 1 35 ? 62.473 6.314 20.787 1.00 13.77 35 GLY B C 1
ATOM 5290 O O . GLY B 1 35 ? 62.122 6.927 21.757 1.00 16.48 35 GLY B O 1
ATOM 5294 N N . VAL B 1 36 ? 62.721 4.982 20.810 1.00 13.85 36 VAL B N 1
ATOM 5295 C CA . VAL B 1 36 ? 62.471 4.192 22.020 1.00 13.55 36 VAL B CA 1
ATOM 5296 C C . VAL B 1 36 ? 63.252 4.668 23.218 1.00 15.53 36 VAL B C 1
ATOM 5297 O O . VAL B 1 36 ? 62.709 4.688 24.345 1.00 16.55 36 VAL B O 1
ATOM 5310 N N . ASP B 1 37 ? 64.523 5.088 23.060 1.00 16.48 37 ASP B N 1
ATOM 5311 C CA . ASP B 1 37 ? 65.228 5.568 24.264 1.00 18.80 37 ASP B CA 1
ATOM 5312 C C . ASP B 1 37 ? 64.630 6.893 24.749 1.00 18.92 37 ASP B C 1
ATOM 5313 O O . ASP B 1 37 ? 64.724 7.133 25.952 1.00 22.00 37 ASP B O 1
ATOM 5322 N N . THR B 1 38 ? 64.045 7.750 23.900 1.00 19.08 38 THR B N 1
ATOM 5323 C CA . THR B 1 38 ? 63.335 8.975 24.328 1.00 20.94 38 THR B CA 1
ATOM 5324 C C . THR B 1 38 ? 62.121 8.610 25.162 1.00 19.98 38 THR B C 1
ATOM 5325 O O . THR B 1 38 ? 61.880 9.246 26.171 1.00 24.41 38 THR B O 1
ATOM 5336 N N . LEU B 1 39 ? 61.383 7.577 24.820 1.00 15.87 39 LEU B N 1
ATOM 5337 C CA . LEU B 1 39 ? 60.218 7.112 25.583 1.00 15.43 39 LEU B CA 1
ATOM 5338 C C . LEU B 1 39 ? 60.702 6.647 26.954 1.00 14.84 39 LEU B C 1
ATOM 5339 O O . LEU B 1 39 ? 60.076 6.991 27.952 1.00 15.04 39 LEU B O 1
ATOM 5355 N N . ILE B 1 40 ? 61.742 5.830 26.965 1.00 13.98 40 ILE B N 1
ATOM 5356 C CA . ILE B 1 40 ? 62.264 5.258 28.215 1.00 14.94 40 ILE B CA 1
ATOM 5357 C C . ILE B 1 40 ? 62.785 6.358 29.135 1.00 17.91 40 ILE B C 1
ATOM 5358 O O . ILE B 1 40 ? 62.429 6.393 30.293 1.00 17.61 40 ILE B O 1
ATOM 5374 N N . ASN B 1 41 ? 63.564 7.293 28.564 1.00 20.93 41 ASN B N 1
ATOM 5375 C CA . ASN B 1 41 ? 64.192 8.280 29.430 1.00 22.68 41 ASN B CA 1
ATOM 5376 C C . ASN B 1 41 ? 63.180 9.299 29.915 1.00 24.34 41 ASN B C 1
ATOM 5377 O O . ASN B 1 41 ? 63.501 9.920 30.952 1.00 28.96 41 ASN B O 1
ATOM 5388 N N . ALA B 1 42 ? 61.995 9.402 29.305 1.00 22.33 42 ALA B N 1
ATOM 5389 C CA . ALA B 1 42 ? 60.889 10.271 29.732 1.00 23.02 42 ALA B CA 1
ATOM 5390 C C . ALA B 1 42 ? 60.125 9.699 30.899 1.00 21.51 42 ALA B C 1
ATOM 5391 O O . ALA B 1 42 ? 59.375 10.412 31.592 1.00 23.85 42 ALA B O 1
ATOM 5398 N N . VAL B 1 43 ? 60.253 8.391 31.154 1.00 18.01 43 VAL B N 1
ATOM 5399 C CA . VAL B 1 43 ? 59.567 7.761 32.302 1.00 15.67 43 VAL B CA 1
ATOM 5400 C C . VAL B 1 43 ? 60.627 6.856 32.923 1.00 14.91 43 VAL B C 1
ATOM 5401 O O . VAL B 1 43 ? 60.560 5.608 32.937 1.00 16.78 43 VAL B O 1
ATOM 5414 N N . PRO B 1 44 ? 61.726 7.449 33.440 1.00 14.84 44 PRO B N 1
ATOM 5415 C CA . PRO B 1 44 ? 62.896 6.692 33.839 1.00 17.18 44 PRO B CA 1
ATOM 5416 C C . PRO B 1 44 ? 62.583 5.811 35.024 1.00 14.49 44 PRO B C 1
ATOM 5417 O O . PRO B 1 44 ? 63.391 4.894 35.328 1.00 15.91 44 PRO B O 1
ATOM 5428 N N . GLU B 1 45 ? 61.494 5.983 35.698 1.00 14.29 45 GLU B N 1
ATOM 5429 C CA . GLU B 1 45 ? 60.948 5.071 36.734 1.00 14.48 45 GLU B CA 1
ATOM 5430 C C . GLU B 1 45 ? 60.860 3.631 36.220 1.00 13.67 45 GLU B C 1
ATOM 5431 O O . GLU B 1 45 ? 60.912 2.719 37.062 1.00 14.67 45 GLU B O 1
ATOM 5443 N N . VAL B 1 46 ? 60.746 3.415 34.920 1.00 13.04 46 VAL B N 1
ATOM 5444 C CA . VAL B 1 46 ? 60.736 2.018 34.447 1.00 13.16 46 VAL B CA 1
ATOM 5445 C C . VAL B 1 46 ? 62.015 1.267 34.856 1.00 13.49 46 VAL B C 1
ATOM 5446 O O . VAL B 1 46 ? 61.981 0.026 35.021 1.00 15.02 46 VAL B O 1
ATOM 5459 N N . LYS B 1 47 ? 63.148 1.947 34.969 1.00 13.87 47 LYS B N 1
ATOM 5460 C CA . LYS B 1 47 ? 64.414 1.356 35.289 1.00 13.94 47 LYS B CA 1
ATOM 5461 C C . LYS B 1 47 ? 64.511 0.813 36.692 1.00 14.18 47 LYS B C 1
ATOM 5462 O O . LYS B 1 47 ? 65.421 0.048 37.019 1.00 17.44 47 LYS B O 1
ATOM 5481 N N . LYS B 1 48 ? 63.578 1.221 37.569 1.00 14.78 48 LYS B N 1
ATOM 5482 C CA . LYS B 1 48 ? 63.472 0.665 38.875 1.00 15.58 48 LYS B CA 1
ATOM 5483 C C . LYS B 1 48 ? 62.634 -0.608 38.899 1.00 16.81 48 LYS B C 1
ATOM 5484 O O . LYS B 1 48 ? 62.689 -1.335 39.871 1.00 19.53 48 LYS B O 1
ATOM 5503 N N . LEU B 1 49 ? 61.853 -0.885 37.863 1.00 14.77 49 LEU B N 1
ATOM 5504 C CA . LEU B 1 49 ? 61.019 -2.101 37.749 1.00 15.76 49 LEU B CA 1
ATOM 5505 C C . LEU B 1 49 ? 61.648 -3.204 36.956 1.00 13.81 49 LEU B C 1
ATOM 5506 O O . LEU B 1 49 ? 61.252 -4.340 37.096 1.00 15.87 49 LEU B O 1
ATOM 5522 N N . ALA B 1 50 ? 62.599 -2.871 36.095 1.00 13.59 50 ALA B N 1
ATOM 5523 C CA . ALA B 1 50 ? 63.184 -3.807 35.169 1.00 12.91 50 ALA B CA 1
ATOM 5524 C C . ALA B 1 50 ? 64.524 -3.273 34.672 1.00 12.81 50 ALA B C 1
ATOM 5525 O O . ALA B 1 50 ? 64.717 -2.055 34.632 1.00 14.87 50 ALA B O 1
ATOM 5532 N N . ASN B 1 51 ? 65.393 -4.170 34.228 1.00 13.30 51 ASN B N 1
ATOM 5533 C CA . ASN B 1 51 ? 66.533 -3.808 33.382 1.00 14.61 51 ASN B CA 1
ATOM 5534 C C . ASN B 1 51 ? 65.955 -3.748 31.966 1.00 13.53 51 ASN B C 1
ATOM 5535 O O . ASN B 1 51 ? 65.610 -4.798 31.426 1.00 15.88 51 ASN B O 1
ATOM 5546 N N . VAL B 1 52 ? 65.806 -2.542 31.435 1.00 14.85 52 VAL B N 1
ATOM 5547 C CA . VAL B 1 52 ? 65.132 -2.358 30.176 1.00 14.08 52 VAL B CA 1
ATOM 5548 C C . VAL B 1 52 ? 66.145 -2.097 29.068 1.00 15.03 52 VAL B C 1
ATOM 5549 O O . VAL B 1 52 ? 67.149 -1.447 29.244 1.00 17.23 52 VAL B O 1
ATOM 5562 N N . LYS B 1 53 ? 65.850 -2.658 27.880 1.00 14.63 53 LYS B N 1
ATOM 5563 C CA . LYS B 1 53 ? 66.649 -2.459 26.708 1.00 15.33 53 LYS B CA 1
ATOM 5564 C C . LYS B 1 53 ? 65.691 -2.073 25.564 1.00 13.42 53 LYS B C 1
ATOM 5565 O O . LYS B 1 53 ? 64.756 -2.849 25.252 1.00 14.50 53 LYS B O 1
ATOM 5584 N N . GLY B 1 54 ? 65.887 -0.925 24.935 1.00 15.08 54 GLY B N 1
ATOM 5585 C CA . GLY B 1 54 ? 65.044 -0.504 23.823 1.00 14.52 54 GLY B CA 1
ATOM 5586 C C . GLY B 1 54 ? 65.564 -1.045 22.512 1.00 13.41 54 GLY B C 1
ATOM 5587 O O . GLY B 1 54 ? 66.773 -1.080 22.271 1.00 17.35 54 GLY B O 1
ATOM 5591 N N . GLU B 1 55 ? 64.662 -1.457 21.663 1.00 12.88 55 GLU B N 1
ATOM 5592 C CA . GLU B 1 55 ? 64.944 -1.884 20.322 1.00 13.08 55 GLU B CA 1
ATOM 5593 C C . GLU B 1 55 ? 63.918 -1.194 19.381 1.00 13.06 55 GLU B C 1
ATOM 5594 O O . GLU B 1 55 ? 62.709 -1.348 19.595 1.00 13.70 55 GLU B O 1
ATOM 5606 N N . GLN B 1 56 ? 64.395 -0.461 18.360 1.00 13.08 56 GLN B N 1
ATOM 5607 C CA . GLN B 1 56 ? 63.517 0.189 17.420 1.00 12.63 56 GLN B CA 1
ATOM 5608 C C . GLN B 1 56 ? 63.161 -0.755 16.253 1.00 13.39 56 GLN B C 1
ATOM 5609 O O . GLN B 1 56 ? 63.996 -0.924 15.349 1.00 20.05 56 GLN B O 1
ATOM 5623 N N . PHE B 1 57 ? 61.989 -1.303 16.286 1.00 11.28 57 PHE B N 1
ATOM 5624 C CA . PHE B 1 57 ? 61.524 -2.216 15.231 1.00 11.23 57 PHE B CA 1
ATOM 5625 C C . PHE B 1 57 ? 60.990 -1.452 14.016 1.00 11.22 57 PHE B C 1
ATOM 5626 O O . PHE B 1 57 ? 61.290 -1.801 12.886 1.00 12.79 57 PHE B O 1
ATOM 5643 N N . SER B 1 58 ? 60.165 -0.435 14.257 1.00 11.42 58 SER B N 1
ATOM 5644 C CA . SER B 1 58 ? 59.589 0.414 13.224 1.00 11.34 58 SER B CA 1
ATOM 5645 C C . SER B 1 58 ? 59.198 1.730 13.852 1.00 11.19 58 SER B C 1
ATOM 5646 O O . SER B 1 58 ? 59.331 1.920 15.052 1.00 11.61 58 SER B O 1
ATOM 5654 N N . ASN B 1 59 ? 58.685 2.683 13.046 1.00 11.56 59 ASN B N 1
ATOM 5655 C CA . ASN B 1 59 ? 58.235 3.945 13.631 1.00 12.69 59 ASN B CA 1
ATOM 5656 C C . ASN B 1 59 ? 57.131 4.492 12.717 1.00 12.50 59 ASN B C 1
ATOM 5657 O O . ASN B 1 59 ? 57.316 5.342 11.873 1.00 18.21 59 ASN B O 1
ATOM 5668 N N . MET B 1 60 ? 55.916 3.915 12.861 1.00 10.87 60 MET B N 1
ATOM 5669 C CA . MET B 1 60 ? 54.769 4.250 12.019 1.00 10.89 60 MET B CA 1
ATOM 5670 C C . MET B 1 60 ? 53.510 4.431 12.865 1.00 10.41 60 MET B C 1
ATOM 5671 O O . MET B 1 60 ? 53.372 3.878 13.951 1.00 11.56 60 MET B O 1
ATOM 5685 N N . ALA B 1 61 ? 52.588 5.177 12.292 1.00 10.54 61 ALA B N 1
ATOM 5686 C CA . ALA B 1 61 ? 51.224 5.270 12.823 1.00 10.03 61 ALA B CA 1
ATOM 5687 C C . ALA B 1 61 ? 50.516 3.961 12.589 1.00 9.11 61 ALA B C 1
ATOM 5688 O O . ALA B 1 61 ? 50.661 3.342 11.513 1.00 10.04 61 ALA B O 1
ATOM 5695 N N . SER B 1 62 ? 49.684 3.506 13.546 1.00 9.17 62 SER B N 1
ATOM 5696 C CA . SER B 1 62 ? 49.209 2.117 13.434 1.00 8.95 62 SER B CA 1
ATOM 5697 C C . SER B 1 62 ? 48.156 1.885 12.373 1.00 9.18 62 SER B C 1
ATOM 5698 O O . SER B 1 62 ? 47.974 0.695 11.993 1.00 9.13 62 SER B O 1
ATOM 5706 N N . GLU B 1 63 ? 47.540 2.916 11.834 1.00 8.73 63 GLU B N 1
ATOM 5707 C CA . GLU B 1 63 ? 46.643 2.707 10.685 1.00 9.47 63 GLU B CA 1
ATOM 5708 C C . GLU B 1 63 ? 47.461 2.180 9.464 1.00 9.16 63 GLU B C 1
ATOM 5709 O O . GLU B 1 63 ? 46.843 1.658 8.519 1.00 9.99 63 GLU B O 1
ATOM 5721 N N . ASN B 1 64 ? 48.772 2.322 9.484 1.00 9.27 64 ASN B N 1
ATOM 5722 C CA . ASN B 1 64 ? 49.645 1.824 8.401 1.00 9.50 64 ASN B CA 1
ATOM 5723 C C . ASN B 1 64 ? 50.317 0.520 8.700 1.00 9.32 64 ASN B C 1
ATOM 5724 O O . ASN B 1 64 ? 51.063 0.005 7.839 1.00 10.19 64 ASN B O 1
ATOM 5735 N N . MET B 1 65 ? 50.077 -0.081 9.861 1.00 9.49 65 MET B N 1
ATOM 5736 C CA . MET B 1 65 ? 50.626 -1.409 10.195 1.00 9.78 65 MET B CA 1
ATOM 5737 C C . MET B 1 65 ? 49.998 -2.433 9.224 1.00 9.40 65 MET B C 1
ATOM 5738 O O . MET B 1 65 ? 48.771 -2.403 8.987 1.00 10.15 65 MET B O 1
ATOM 5752 N N . THR B 1 66 ? 50.782 -3.340 8.711 1.00 9.65 66 THR B N 1
ATOM 5753 C CA . THR B 1 66 ? 50.381 -4.336 7.720 1.00 10.02 66 THR B CA 1
ATOM 5754 C C . THR B 1 66 ? 50.728 -5.733 8.218 1.00 9.72 66 THR B C 1
ATOM 5755 O O . THR B 1 66 ? 51.690 -5.933 8.993 1.00 10.44 66 THR B O 1
ATOM 5766 N N . GLY B 1 67 ? 49.984 -6.724 7.710 1.00 10.43 67 GLY B N 1
ATOM 5767 C CA . GLY B 1 67 ? 50.270 -8.109 8.094 1.00 11.02 67 GLY B CA 1
ATOM 5768 C C . GLY B 1 67 ? 51.682 -8.559 7.856 1.00 10.48 67 GLY B C 1
ATOM 5769 O O . GLY B 1 67 ? 52.233 -9.330 8.654 1.00 11.90 67 GLY B O 1
ATOM 5773 N N . ASP B 1 68 ? 52.304 -8.149 6.757 1.00 11.44 68 ASP B N 1
ATOM 5774 C CA . ASP B 1 68 ? 53.676 -8.537 6.531 1.00 12.57 68 ASP B CA 1
ATOM 5775 C C . ASP B 1 68 ? 54.620 -8.041 7.586 1.00 11.64 68 ASP B C 1
ATOM 5776 O O . ASP B 1 68 ? 55.581 -8.752 7.956 1.00 13.13 68 ASP B O 1
ATOM 5785 N N . VAL B 1 69 ? 54.366 -6.855 8.099 1.00 10.77 69 VAL B N 1
ATOM 5786 C CA . VAL B 1 69 ? 55.169 -6.316 9.201 1.00 10.94 69 VAL B CA 1
ATOM 5787 C C . VAL B 1 69 ? 54.821 -6.998 10.497 1.00 10.03 69 VAL B C 1
ATOM 5788 O O . VAL B 1 69 ? 55.729 -7.312 11.298 1.00 10.64 69 VAL B O 1
ATOM 5801 N N . VAL B 1 70 ? 53.546 -7.271 10.767 1.00 10.03 70 VAL B N 1
ATOM 5802 C CA . VAL B 1 70 ? 53.141 -7.996 11.968 1.00 10.21 70 VAL B CA 1
ATOM 5803 C C . VAL B 1 70 ? 53.807 -9.383 12.008 1.00 10.43 70 VAL B C 1
ATOM 5804 O O . VAL B 1 70 ? 54.198 -9.858 13.076 1.00 10.76 70 VAL B O 1
ATOM 5817 N N . LEU B 1 71 ? 53.897 -10.029 10.857 1.00 11.32 71 LEU B N 1
ATOM 5818 C CA . LEU B 1 71 ? 54.581 -11.321 10.771 1.00 12.95 71 LEU B CA 1
ATOM 5819 C C . LEU B 1 71 ? 56.024 -11.182 11.262 1.00 11.60 71 LEU B C 1
ATOM 5820 O O . LEU B 1 71 ? 56.501 -11.995 12.054 1.00 12.85 71 LEU B O 1
ATOM 5830 N N . LYS B 1 72 ? 56.728 -10.147 10.807 1.00 11.41 72 LYS B N 1
ATOM 5831 C CA . LYS B 1 72 ? 58.103 -9.895 11.241 1.00 12.02 72 LYS B CA 1
ATOM 5832 C C . LYS B 1 72 ? 58.165 -9.555 12.738 1.00 10.55 72 LYS B C 1
ATOM 5833 O O . LYS B 1 72 ? 59.107 -9.976 13.431 1.00 11.44 72 LYS B O 1
ATOM 5847 N N . LEU B 1 73 ? 57.189 -8.835 13.239 1.00 9.97 73 LEU B N 1
ATOM 5848 C CA . LEU B 1 73 ? 57.108 -8.513 14.674 1.00 9.41 73 LEU B CA 1
ATOM 5849 C C . LEU B 1 73 ? 56.987 -9.794 15.488 1.00 9.38 73 LEU B C 1
ATOM 5850 O O . LEU B 1 73 ? 57.660 -9.985 16.496 1.00 9.70 73 LEU B O 1
ATOM 5866 N N . SER B 1 74 ? 56.075 -10.688 15.063 1.00 9.51 74 SER B N 1
ATOM 5867 C CA . SER B 1 74 ? 55.884 -11.961 15.765 1.00 9.81 74 SER B CA 1
ATOM 5868 C C . SER B 1 74 ? 57.197 -12.774 15.760 1.00 9.28 74 SER B C 1
ATOM 5869 O O . SER B 1 74 ? 57.552 -13.395 16.740 1.00 9.94 74 SER B O 1
ATOM 5875 N N . GLN B 1 75 ? 57.877 -12.809 14.592 1.00 10.29 75 GLN B N 1
ATOM 5876 C CA . GLN B 1 75 ? 59.147 -13.565 14.486 1.00 11.36 75 GLN B CA 1
ATOM 5877 C C . GLN B 1 75 ? 60.163 -12.995 15.484 1.00 11.18 75 GLN B C 1
ATOM 5878 O O . GLN B 1 75 ? 60.873 -13.754 16.132 1.00 11.39 75 GLN B O 1
ATOM 5890 N N . ARG B 1 76 ? 60.268 -11.656 15.533 1.00 10.94 76 ARG B N 1
ATOM 5891 C CA . ARG B 1 76 ? 61.284 -11.032 16.409 1.00 11.53 76 ARG B CA 1
ATOM 5892 C C . ARG B 1 76 ? 60.934 -11.332 17.867 1.00 10.75 76 ARG B C 1
ATOM 5893 O O . ARG B 1 76 ? 61.840 -11.622 18.660 1.00 11.55 76 ARG B O 1
ATOM 5914 N N . VAL B 1 77 ? 59.662 -11.221 18.229 1.00 10.66 77 VAL B N 1
ATOM 5915 C CA . VAL B 1 77 ? 59.252 -11.513 19.638 1.00 10.21 77 VAL B CA 1
ATOM 5916 C C . VAL B 1 77 ? 59.575 -12.963 19.980 1.00 10.27 77 VAL B C 1
ATOM 5917 O O . VAL B 1 77 ? 60.082 -13.276 21.049 1.00 10.62 77 VAL B O 1
ATOM 5930 N N . ASN B 1 78 ? 59.288 -13.892 19.032 1.00 9.68 78 ASN B N 1
ATOM 5931 C CA . ASN B 1 78 ? 59.645 -15.296 19.312 1.00 10.62 78 ASN B CA 1
ATOM 5932 C C . ASN B 1 78 ? 61.146 -15.447 19.499 1.00 10.55 78 ASN B C 1
ATOM 5933 O O . ASN B 1 78 ? 61.570 -16.204 20.409 1.00 11.80 78 ASN B O 1
ATOM 5944 N N . GLU B 1 79 ? 61.994 -14.784 18.716 1.00 11.14 79 GLU B N 1
ATOM 5945 C CA . GLU B 1 79 ? 63.435 -14.862 18.902 1.00 12.37 79 GLU B CA 1
ATOM 5946 C C . GLU B 1 79 ? 63.882 -14.280 20.220 1.00 12.23 79 GLU B C 1
ATOM 5947 O O . GLU B 1 79 ? 64.687 -14.918 20.956 1.00 14.07 79 GLU B O 1
ATOM 5959 N N . LEU B 1 80 ? 63.321 -13.140 20.621 1.00 11.52 80 LEU B N 1
ATOM 5960 C CA . LEU B 1 80 ? 63.680 -12.549 21.916 1.00 11.92 80 LEU B CA 1
ATOM 5961 C C . LEU B 1 80 ? 63.302 -13.458 23.054 1.00 11.62 80 LEU B C 1
ATOM 5962 O O . LEU B 1 80 ? 64.102 -13.671 23.969 1.00 12.98 80 LEU B O 1
ATOM 5978 N N . LEU B 1 81 ? 62.068 -14.001 23.055 1.00 10.96 81 LEU B N 1
ATOM 5979 C CA . LEU B 1 81 ? 61.594 -14.785 24.166 1.00 11.35 81 LEU B CA 1
ATOM 5980 C C . LEU B 1 81 ? 62.278 -16.155 24.244 1.00 11.87 81 LEU B C 1
ATOM 5981 O O . LEU B 1 81 ? 62.255 -16.793 25.315 1.00 12.69 81 LEU B O 1
ATOM 5997 N N . ALA B 1 82 ? 62.891 -16.598 23.142 1.00 12.70 82 ALA B N 1
ATOM 5998 C CA . ALA B 1 82 ? 63.704 -17.852 23.158 1.00 13.46 82 ALA B CA 1
ATOM 5999 C C . ALA B 1 82 ? 64.980 -17.655 23.929 1.00 15.18 82 ALA B C 1
ATOM 6000 O O . ALA B 1 82 ? 65.618 -18.635 24.376 1.00 17.74 82 ALA B O 1
ATOM 6007 N N . ARG B 1 83 ? 65.460 -16.437 24.166 1.00 14.82 83 ARG B N 1
ATOM 6008 C CA . ARG B 1 83 ? 66.678 -16.195 24.934 1.00 15.97 83 ARG B CA 1
ATOM 6009 C C . ARG B 1 83 ? 66.456 -16.384 26.413 1.00 15.79 83 ARG B C 1
ATOM 6010 O O . ARG B 1 83 ? 65.461 -15.929 26.978 1.00 16.40 83 ARG B O 1
ATOM 6031 N N . ASP B 1 84 ? 67.418 -17.006 27.083 1.00 17.28 84 ASP B N 1
ATOM 6032 C CA . ASP B 1 84 ? 67.302 -17.145 28.521 1.00 19.51 84 ASP B CA 1
ATOM 6033 C C . ASP B 1 84 ? 67.450 -15.816 29.250 1.00 19.96 84 ASP B C 1
ATOM 6034 O O . ASP B 1 84 ? 66.975 -15.713 30.382 1.00 23.12 84 ASP B O 1
ATOM 6043 N N . ASP B 1 85 ? 68.077 -14.847 28.603 1.00 18.57 85 ASP B N 1
ATOM 6044 C CA . ASP B 1 85 ? 68.297 -13.558 29.298 1.00 19.92 85 ASP B CA 1
ATOM 6045 C C . ASP B 1 85 ? 67.180 -12.554 29.059 1.00 19.81 85 ASP B C 1
ATOM 6046 O O . ASP B 1 85 ? 67.341 -11.363 29.403 1.00 20.88 85 ASP B O 1
ATOM 6055 N N . VAL B 1 86 ? 66.043 -12.946 28.488 1.00 16.59 86 VAL B N 1
ATOM 6056 C CA . VAL B 1 86 ? 64.885 -12.080 28.286 1.00 14.57 86 VAL B CA 1
ATOM 6057 C C . VAL B 1 86 ? 63.716 -12.665 29.075 1.00 14.62 86 VAL B C 1
ATOM 6058 O O . VAL B 1 86 ? 63.318 -13.822 28.899 1.00 16.76 86 VAL B O 1
ATOM 6071 N N . ASP B 1 87 ? 63.139 -11.865 29.950 1.00 13.11 87 ASP B N 1
ATOM 6072 C CA . ASP B 1 87 ? 62.032 -12.291 30.766 1.00 12.82 87 ASP B CA 1
ATOM 6073 C C . ASP B 1 87 ? 60.637 -11.926 30.243 1.00 11.17 87 ASP B C 1
ATOM 6074 O O . ASP B 1 87 ? 59.635 -12.511 30.612 1.00 12.21 87 ASP B O 1
ATOM 6083 N N . GLY B 1 88 ? 60.586 -10.910 29.344 1.00 12.11 88 GLY B N 1
ATOM 6084 C CA . GLY B 1 88 ? 59.310 -10.435 28.814 1.00 11.56 88 GLY B CA 1
ATOM 6085 C C . GLY B 1 88 ? 59.600 -9.302 27.824 1.00 10.32 88 GLY B C 1
ATOM 6086 O O . GLY B 1 88 ? 60.722 -8.784 27.759 1.00 11.18 88 GLY B O 1
ATOM 6090 N N . VAL B 1 89 ? 58.553 -8.958 27.075 1.00 9.63 89 VAL B N 1
ATOM 6091 C CA . VAL B 1 89 ? 58.654 -7.898 26.065 1.00 9.53 89 VAL B CA 1
ATOM 6092 C C . VAL B 1 89 ? 57.458 -6.969 26.202 1.00 9.06 89 VAL B C 1
ATOM 6093 O O . VAL B 1 89 ? 56.300 -7.428 26.363 1.00 10.76 89 VAL B O 1
ATOM 6101 N N . VAL B 1 90 ? 57.743 -5.669 26.125 1.00 9.18 90 VAL B N 1
ATOM 6102 C CA . VAL B 1 90 ? 56.716 -4.630 26.010 1.00 8.77 90 VAL B CA 1
ATOM 6103 C C . VAL B 1 90 ? 56.820 -4.085 24.595 1.00 8.61 90 VAL B C 1
ATOM 6104 O O . VAL B 1 90 ? 57.924 -3.768 24.116 1.00 10.56 90 VAL B O 1
ATOM 6117 N N . ILE B 1 91 ? 55.694 -3.982 23.887 1.00 8.45 91 ILE B N 1
ATOM 6118 C CA . ILE B 1 91 ? 55.661 -3.497 22.507 1.00 8.54 91 ILE B CA 1
ATOM 6119 C C . ILE B 1 91 ? 54.903 -2.188 22.473 1.00 8.23 91 ILE B C 1
ATOM 6120 O O . ILE B 1 91 ? 53.699 -2.170 22.744 1.00 8.67 91 ILE B O 1
ATOM 6136 N N . THR B 1 92 ? 55.616 -1.093 22.179 1.00 8.71 92 THR B N 1
ATOM 6137 C CA . THR B 1 92 ? 54.916 0.202 22.048 1.00 8.78 92 THR B CA 1
ATOM 6138 C C . THR B 1 92 ? 54.331 0.274 20.633 1.00 8.96 92 THR B C 1
ATOM 6139 O O . THR B 1 92 ? 54.989 -0.077 19.614 1.00 10.16 92 THR B O 1
ATOM 6150 N N . HIS B 1 93 ? 53.057 0.683 20.557 1.00 8.68 93 HIS B N 1
ATOM 6151 C CA . HIS B 1 93 ? 52.304 0.572 19.313 1.00 8.47 93 HIS B CA 1
ATOM 6152 C C . HIS B 1 93 ? 51.218 1.637 19.296 1.00 8.48 93 HIS B C 1
ATOM 6153 O O . HIS B 1 93 ? 50.784 2.159 20.343 1.00 8.87 93 HIS B O 1
ATOM 6167 N N . GLY B 1 94 ? 50.715 1.935 18.102 1.00 8.37 94 GLY B N 1
ATOM 6168 C CA . GLY B 1 94 ? 49.564 2.806 17.996 1.00 8.19 94 GLY B CA 1
ATOM 6169 C C . GLY B 1 94 ? 48.274 2.185 18.508 1.00 8.12 94 GLY B C 1
ATOM 6170 O O . GLY B 1 94 ? 48.126 0.950 18.565 1.00 9.14 94 GLY B O 1
ATOM 6174 N N . THR B 1 95 ? 47.307 3.015 18.930 1.00 8.01 95 THR B N 1
ATOM 6175 C CA . THR B 1 95 ? 46.033 2.494 19.417 1.00 8.07 95 THR B CA 1
ATOM 6176 C C . THR B 1 95 ? 45.114 1.980 18.321 1.00 7.58 95 THR B C 1
ATOM 6177 O O . THR B 1 95 ? 44.347 1.034 18.576 1.00 8.46 95 THR B O 1
ATOM 6188 N N . ASP B 1 96 ? 45.103 2.597 17.141 1.00 7.75 96 ASP B N 1
ATOM 6189 C CA . ASP B 1 96 ? 44.051 2.304 16.164 1.00 7.95 96 ASP B CA 1
ATOM 6190 C C . ASP B 1 96 ? 43.972 0.819 15.807 1.00 7.97 96 ASP B C 1
ATOM 6191 O O . ASP B 1 96 ? 42.873 0.310 15.656 1.00 9.01 96 ASP B O 1
ATOM 6200 N N . THR B 1 97 ? 45.122 0.153 15.651 1.00 7.91 97 THR B N 1
ATOM 6201 C CA . THR B 1 97 ? 45.127 -1.256 15.238 1.00 7.87 97 THR B CA 1
ATOM 6202 C C . THR B 1 97 ? 45.871 -2.150 16.244 1.00 7.52 97 THR B C 1
ATOM 6203 O O . THR B 1 97 ? 46.216 -3.295 15.889 1.00 7.95 97 THR B O 1
ATOM 6214 N N . VAL B 1 98 ? 46.084 -1.705 17.471 1.00 7.74 98 VAL B N 1
ATOM 6215 C CA . VAL B 1 98 ? 46.717 -2.569 18.443 1.00 7.53 98 VAL B CA 1
ATOM 6216 C C . VAL B 1 98 ? 45.930 -3.858 18.641 1.00 7.75 98 VAL B C 1
ATOM 6217 O O . VAL B 1 98 ? 46.553 -4.915 18.907 1.00 8.04 98 VAL B O 1
ATOM 6230 N N . GLU B 1 99 ? 44.612 -3.827 18.562 1.00 7.52 99 GLU B N 1
ATOM 6231 C CA . GLU B 1 99 ? 43.832 -5.052 18.786 1.00 7.79 99 GLU B CA 1
ATOM 6232 C C . GLU B 1 99 ? 44.163 -6.118 17.744 1.00 7.86 99 GLU B C 1
ATOM 6233 O O . GLU B 1 99 ? 44.087 -7.318 18.015 1.00 8.77 99 GLU B O 1
ATOM 6245 N N . GLU B 1 100 ? 44.463 -5.661 16.519 1.00 7.51 100 GLU B N 1
ATOM 6246 C CA . GLU B 1 100 ? 44.826 -6.570 15.407 1.00 7.69 100 GLU B CA 1
ATOM 6247 C C . GLU B 1 100 ? 46.228 -7.149 15.617 1.00 7.65 100 GLU B C 1
ATOM 6248 O O . GLU B 1 100 ? 46.412 -8.382 15.591 1.00 8.22 100 GLU B O 1
ATOM 6260 N N . SER B 1 101 ? 47.235 -6.306 15.829 1.00 7.36 101 SER B N 1
ATOM 6261 C CA . SER B 1 101 ? 48.578 -6.800 16.051 1.00 7.58 101 SER B CA 1
ATOM 6262 C C . SER B 1 101 ? 48.661 -7.695 17.287 1.00 7.43 101 SER B C 1
ATOM 6263 O O . SER B 1 101 ? 49.342 -8.734 17.286 1.00 8.10 101 SER B O 1
ATOM 6271 N N . ALA B 1 102 ? 48.009 -7.268 18.371 1.00 7.61 102 ALA B N 1
ATOM 6272 C CA . ALA B 1 102 ? 48.074 -8.019 19.631 1.00 7.46 102 ALA B CA 1
ATOM 6273 C C . ALA B 1 102 ? 47.411 -9.370 19.468 1.00 7.26 102 ALA B C 1
ATOM 6274 O O . ALA B 1 102 ? 47.940 -10.379 19.963 1.00 7.93 102 ALA B O 1
ATOM 6281 N N . TYR B 1 103 ? 46.241 -9.455 18.815 1.00 7.28 103 TYR B N 1
ATOM 6282 C CA . TYR B 1 103 ? 45.594 -10.752 18.651 1.00 7.40 103 TYR B CA 1
ATOM 6283 C C . TYR B 1 103 ? 46.415 -11.655 17.728 1.00 7.41 103 TYR B C 1
ATOM 6284 O O . TYR B 1 103 ? 46.481 -12.880 17.940 1.00 8.06 103 TYR B O 1
ATOM 6302 N N . PHE B 1 104 ? 47.067 -11.081 16.705 1.00 7.39 104 PHE B N 1
ATOM 6303 C CA . PHE B 1 104 ? 47.983 -11.910 15.859 1.00 7.69 104 PHE B CA 1
ATOM 6304 C C . PHE B 1 104 ? 49.028 -12.554 16.737 1.00 7.86 104 PHE B C 1
ATOM 6305 O O . PHE B 1 104 ? 49.247 -13.772 16.669 1.00 9.00 104 PHE B O 1
ATOM 6322 N N . LEU B 1 105 ? 49.763 -11.747 17.530 1.00 7.76 105 LEU B N 1
ATOM 6323 C CA . LEU B 1 105 ? 50.824 -12.332 18.372 1.00 7.72 105 LEU B CA 1
ATOM 6324 C C . LEU B 1 105 ? 50.261 -13.282 19.431 1.00 7.48 105 LEU B C 1
ATOM 6325 O O . LEU B 1 105 ? 50.927 -14.264 19.785 1.00 8.22 105 LEU B O 1
ATOM 6341 N N . HIS B 1 106 ? 49.059 -13.030 19.924 1.00 7.73 106 HIS B N 1
ATOM 6342 C CA . HIS B 1 106 ? 48.374 -13.929 20.880 1.00 7.85 106 HIS B CA 1
ATOM 6343 C C . HIS B 1 106 ? 48.311 -15.349 20.301 1.00 7.88 106 HIS B C 1
ATOM 6344 O O . HIS B 1 106 ? 48.358 -16.333 21.067 1.00 8.82 106 HIS B O 1
ATOM 6358 N N . LEU B 1 107 ? 48.108 -15.451 19.008 1.00 7.80 107 LEU B N 1
ATOM 6359 C CA . LEU B 1 107 ? 47.971 -16.730 18.310 1.00 8.26 107 LEU B CA 1
ATOM 6360 C C . LEU B 1 107 ? 49.298 -17.322 17.876 1.00 8.35 107 LEU B C 1
ATOM 6361 O O . LEU B 1 107 ? 49.361 -18.556 17.678 1.00 9.79 107 LEU B O 1
ATOM 6377 N N . THR B 1 108 ? 50.373 -16.540 17.695 1.00 8.60 108 THR B N 1
ATOM 6378 C CA . THR B 1 108 ? 51.604 -16.959 17.040 1.00 8.90 108 THR B CA 1
ATOM 6379 C C . THR B 1 108 ? 52.856 -16.965 17.898 1.00 9.00 108 THR B C 1
ATOM 6380 O O . THR B 1 108 ? 53.890 -17.465 17.430 1.00 9.90 108 THR B O 1
ATOM 6391 N N . VAL B 1 109 ? 52.830 -16.419 19.104 1.00 9.20 109 VAL B N 1
ATOM 6392 C CA . VAL B 1 109 ? 53.982 -16.390 19.978 1.00 9.71 109 VAL B CA 1
ATOM 6393 C C . VAL B 1 109 ? 54.026 -17.683 20.798 1.00 10.07 109 VAL B C 1
ATOM 6394 O O . VAL B 1 109 ? 53.102 -17.988 21.531 1.00 14.05 109 VAL B O 1
ATOM 6407 N N . LYS B 1 110 ? 55.142 -18.412 20.682 1.00 10.11 110 LYS B N 1
ATOM 6408 C CA . LYS B 1 110 ? 55.321 -19.743 21.226 1.00 12.74 110 LYS B CA 1
ATOM 6409 C C . LYS B 1 110 ? 56.033 -19.697 22.556 1.00 12.84 110 LYS B C 1
ATOM 6410 O O . LYS B 1 110 ? 57.064 -20.353 22.773 1.00 18.23 110 LYS B O 1
ATOM 6429 N N . SER B 1 111 ? 55.586 -18.862 23.464 1.00 11.70 111 SER B N 1
ATOM 6430 C CA . SER B 1 111 ? 56.173 -18.676 24.790 1.00 11.21 111 SER B CA 1
ATOM 6431 C C . SER B 1 111 ? 55.082 -18.293 25.780 1.00 10.73 111 SER B C 1
ATOM 6432 O O . SER B 1 111 ? 54.104 -17.646 25.400 1.00 11.34 111 SER B O 1
ATOM 6440 N N . ASP B 1 112 ? 55.307 -18.664 27.047 1.00 10.76 112 ASP B N 1
ATOM 6441 C CA . ASP B 1 112 ? 54.499 -18.209 28.144 1.00 10.78 112 ASP B CA 1
ATOM 6442 C C . ASP B 1 112 ? 55.022 -16.934 28.804 1.00 10.28 112 ASP B C 1
ATOM 6443 O O . ASP B 1 112 ? 54.387 -16.408 29.741 1.00 10.73 112 ASP B O 1
ATOM 6452 N N . LYS B 1 113 ? 56.195 -16.447 28.399 1.00 10.35 113 LYS B N 1
ATOM 6453 C CA . LYS B 1 113 ? 56.721 -15.191 28.970 1.00 10.26 113 LYS B CA 1
ATOM 6454 C C . LYS B 1 113 ? 55.813 -14.029 28.536 1.00 9.36 113 LYS B C 1
ATOM 6455 O O . LYS B 1 113 ? 55.239 -14.037 27.459 1.00 10.12 113 LYS B O 1
ATOM 6474 N N . PRO B 1 114 ? 55.676 -12.994 29.381 1.00 9.45 114 PRO B N 1
ATOM 6475 C CA . PRO B 1 114 ? 54.706 -11.935 29.033 1.00 9.46 114 PRO B CA 1
ATOM 6476 C C . PRO B 1 114 ? 55.099 -11.149 27.794 1.00 8.82 114 PRO B C 1
ATOM 6477 O O . PRO B 1 114 ? 56.228 -10.734 27.609 1.00 10.08 114 PRO B O 1
ATOM 6488 N N . VAL B 1 115 ? 54.033 -10.886 27.011 1.00 9.06 115 VAL B N 1
ATOM 6489 C CA . VAL B 1 115 ? 54.056 -10.003 25.847 1.00 8.69 115 VAL B CA 1
ATOM 6490 C C . VAL B 1 115 ? 52.960 -8.974 26.058 1.00 8.29 115 VAL B C 1
ATOM 6491 O O . VAL B 1 115 ? 51.772 -9.312 26.113 1.00 9.00 115 VAL B O 1
ATOM 6504 N N . VAL B 1 116 ? 53.398 -7.716 26.275 1.00 8.47 116 VAL B N 1
ATOM 6505 C CA . VAL B 1 116 ? 52.495 -6.655 26.690 1.00 8.04 116 VAL B CA 1
ATOM 6506 C C . VAL B 1 116 ? 52.560 -5.540 25.674 1.00 8.29 116 VAL B C 1
ATOM 6507 O O . VAL B 1 116 ? 53.583 -4.821 25.575 1.00 9.72 116 VAL B O 1
ATOM 6520 N N . PHE B 1 117 ? 51.488 -5.347 24.906 1.00 7.70 117 PHE B N 1
ATOM 6521 C CA . PHE B 1 117 ? 51.367 -4.172 24.060 1.00 7.74 117 PHE B CA 1
ATOM 6522 C C . PHE B 1 117 ? 50.950 -2.991 24.922 1.00 7.74 117 PHE B C 1
ATOM 6523 O O . PHE B 1 117 ? 50.100 -3.132 25.810 1.00 9.14 117 PHE B O 1
ATOM 6540 N N . VAL B 1 118 ? 51.484 -1.806 24.576 1.00 7.86 118 VAL B N 1
ATOM 6541 C CA . VAL B 1 118 ? 51.133 -0.565 25.268 1.00 7.83 118 VAL B CA 1
ATOM 6542 C C . VAL B 1 118 ? 50.984 0.508 24.189 1.00 8.13 118 VAL B C 1
ATOM 6543 O O . VAL B 1 118 ? 51.620 0.459 23.138 1.00 8.64 118 VAL B O 1
ATOM 6556 N N . ALA B 1 119 ? 50.113 1.490 24.506 1.00 8.57 119 ALA B N 1
ATOM 6557 C CA . ALA B 1 119 ? 49.745 2.527 23.538 1.00 8.26 119 ALA B CA 1
ATOM 6558 C C . ALA B 1 119 ? 49.332 3.772 24.325 1.00 8.39 119 ALA B C 1
ATOM 6559 O O . ALA B 1 119 ? 49.274 3.732 25.563 1.00 9.13 119 ALA B O 1
ATOM 6566 N N . ALA B 1 120 ? 49.034 4.853 23.631 1.00 8.58 120 ALA B N 1
ATOM 6567 C CA . ALA B 1 120 ? 48.579 6.102 24.260 1.00 8.47 120 ALA B CA 1
ATOM 6568 C C . ALA B 1 120 ? 47.590 6.768 23.345 1.00 7.98 120 ALA B C 1
ATOM 6569 O O . ALA B 1 120 ? 47.773 6.762 22.112 1.00 8.88 120 ALA B O 1
ATOM 6576 N N . MET B 1 121 ? 46.562 7.362 23.940 1.00 8.26 121 MET B N 1
ATOM 6577 C CA . MET B 1 121 ? 45.565 8.156 23.194 1.00 8.73 121 MET B CA 1
ATOM 6578 C C . MET B 1 121 ? 45.951 9.618 22.993 1.00 9.24 121 MET B C 1
ATOM 6579 O O . MET B 1 121 ? 45.406 10.250 22.083 1.00 11.73 121 MET B O 1
ATOM 6593 N N . ARG B 1 122 ? 46.879 10.150 23.801 1.00 8.70 122 ARG B N 1
ATOM 6594 C CA . ARG B 1 122 ? 47.403 11.499 23.624 1.00 9.47 122 ARG B CA 1
ATOM 6595 C C . ARG B 1 122 ? 48.880 11.405 23.268 1.00 9.69 122 ARG B C 1
ATOM 6596 O O . ARG B 1 122 ? 49.590 10.526 23.748 1.00 9.97 122 ARG B O 1
ATOM 6617 N N . PRO B 1 123 ? 49.401 12.310 22.431 1.00 10.32 123 PRO B N 1
ATOM 6618 C CA . PRO B 1 123 ? 50.826 12.276 22.070 1.00 11.28 123 PRO B CA 1
ATOM 6619 C C . PRO B 1 123 ? 51.699 12.604 23.291 1.00 10.89 123 PRO B C 1
ATOM 6620 O O . PRO B 1 123 ? 51.248 13.159 24.298 1.00 11.09 123 PRO B O 1
ATOM 6631 N N . ALA B 1 124 ? 52.980 12.281 23.164 1.00 12.40 124 ALA B N 1
ATOM 6632 C CA . ALA B 1 124 ? 53.948 12.449 24.232 1.00 12.85 124 ALA B CA 1
ATOM 6633 C C . ALA B 1 124 ? 54.086 13.895 24.703 1.00 12.45 124 ALA B C 1
ATOM 6634 O O . ALA B 1 124 ? 54.429 14.128 25.843 1.00 14.92 124 ALA B O 1
ATOM 6641 N N . THR B 1 125 ? 53.799 14.855 23.825 1.00 13.37 125 THR B N 1
ATOM 6642 C CA . THR B 1 125 ? 53.865 16.291 24.082 1.00 14.08 125 THR B CA 1
ATOM 6643 C C . THR B 1 125 ? 52.603 16.859 24.718 1.00 13.90 125 THR B C 1
ATOM 6644 O O . THR B 1 125 ? 52.605 18.036 25.093 1.00 16.21 125 THR B O 1
ATOM 6655 N N . ALA B 1 126 ? 51.533 16.083 24.872 1.00 13.14 126 ALA B N 1
ATOM 6656 C CA . ALA B 1 126 ? 50.263 16.612 25.315 1.00 12.34 126 ALA B CA 1
ATOM 6657 C C . ALA B 1 126 ? 50.253 16.934 26.814 1.00 11.51 126 ALA B C 1
ATOM 6658 O O . ALA B 1 126 ? 50.861 16.253 27.621 1.00 12.48 126 ALA B O 1
ATOM 6665 N N . ILE B 1 127 ? 49.484 17.942 27.194 1.00 12.38 127 ILE B N 1
ATOM 6666 C CA . ILE B 1 127 ? 49.076 18.137 28.574 1.00 12.13 127 ILE B CA 1
ATOM 6667 C C . ILE B 1 127 ? 48.370 16.852 29.049 1.00 10.70 127 ILE B C 1
ATOM 6668 O O . ILE B 1 127 ? 47.520 16.287 28.383 1.00 10.95 127 ILE B O 1
ATOM 6684 N N . SER B 1 128 ? 48.797 16.336 30.218 1.00 10.07 128 SER B N 1
ATOM 6685 C CA . SER B 1 128 ? 48.186 15.149 30.809 1.00 8.95 128 SER B CA 1
ATOM 6686 C C . SER B 1 128 ? 48.338 13.963 29.838 1.00 8.79 128 SER B C 1
ATOM 6687 O O . SER B 1 128 ? 47.450 13.062 29.805 1.00 9.24 128 SER B O 1
ATOM 6695 N N . ALA B 1 129 ? 49.442 13.856 29.131 1.00 9.50 129 ALA B N 1
ATOM 6696 C CA . ALA B 1 129 ? 49.717 12.695 28.271 1.00 9.61 129 ALA B CA 1
ATOM 6697 C C . ALA B 1 129 ? 49.617 11.405 29.083 1.00 8.53 129 ALA B C 1
ATOM 6698 O O . ALA B 1 129 ? 50.147 11.318 30.180 1.00 9.36 129 ALA B O 1
ATOM 6705 N N . ASP B 1 130 ? 48.948 10.390 28.518 1.00 8.96 130 ASP B N 1
ATOM 6706 C CA . ASP B 1 130 ? 48.723 9.122 29.149 1.00 8.66 130 ASP B CA 1
ATOM 6707 C C . ASP B 1 130 ? 49.863 8.124 28.937 1.00 8.75 130 ASP B C 1
ATOM 6708 O O . ASP B 1 130 ? 49.984 7.148 29.711 1.00 9.58 130 ASP B O 1
ATOM 6717 N N . GLY B 1 131 ? 50.691 8.286 27.897 1.00 9.06 131 GLY B N 1
ATOM 6718 C CA . GLY B 1 131 ? 51.723 7.332 27.585 1.00 9.34 131 GLY B CA 1
ATOM 6719 C C . GLY B 1 131 ? 52.711 7.022 28.689 1.00 8.80 131 GLY B C 1
ATOM 6720 O O . GLY B 1 131 ? 53.079 5.855 28.847 1.00 9.48 131 GLY B O 1
ATOM 6724 N N . PRO B 1 132 ? 53.204 8.022 29.416 1.00 9.25 132 PRO B N 1
ATOM 6725 C CA . PRO B 1 132 ? 54.189 7.708 30.493 1.00 9.91 132 PRO B CA 1
ATOM 6726 C C . PRO B 1 132 ? 53.648 6.701 31.475 1.00 9.01 132 PRO B C 1
ATOM 6727 O O . PRO B 1 132 ? 54.312 5.687 31.765 1.00 9.65 132 PRO B O 1
ATOM 6738 N N . MET B 1 133 ? 52.462 6.940 32.048 1.00 8.97 133 MET B N 1
ATOM 6739 C CA . MET B 1 133 ? 51.919 6.005 33.017 1.00 8.95 133 MET B CA 1
ATOM 6740 C C . MET B 1 133 ? 51.605 4.646 32.346 1.00 8.70 133 MET B C 1
ATOM 6741 O O . MET B 1 133 ? 51.795 3.597 32.937 1.00 8.86 133 MET B O 1
ATOM 6753 N N . ASN B 1 134 ? 51.033 4.690 31.134 1.00 8.40 134 ASN B N 1
ATOM 6754 C CA . ASN B 1 134 ? 50.729 3.430 30.471 1.00 8.04 134 ASN B CA 1
ATOM 6755 C C . ASN B 1 134 ? 51.995 2.592 30.323 1.00 8.11 134 ASN B C 1
ATOM 6756 O O . ASN B 1 134 ? 51.957 1.359 30.563 1.00 8.36 134 ASN B O 1
ATOM 6767 N N . LEU B 1 135 ? 53.109 3.198 29.921 1.00 8.65 135 LEU B N 1
ATOM 6768 C CA . LEU B 1 135 ? 54.371 2.474 29.749 1.00 8.83 135 LEU B CA 1
ATOM 6769 C C . LEU B 1 135 ? 54.884 1.924 31.051 1.00 8.85 135 LEU B C 1
ATOM 6770 O O . LEU B 1 135 ? 55.358 0.783 31.136 1.00 9.35 135 LEU B O 1
ATOM 6786 N N . LEU B 1 136 ? 54.836 2.737 32.124 1.00 9.11 136 LEU B N 1
ATOM 6787 C CA . LEU B 1 136 ? 55.266 2.253 33.422 1.00 9.72 136 LEU B CA 1
ATOM 6788 C C . LEU B 1 136 ? 54.468 1.037 33.842 1.00 9.15 136 LEU B C 1
ATOM 6789 O O . LEU B 1 136 ? 55.011 0.027 34.313 1.00 10.25 136 LEU B O 1
ATOM 6805 N N . GLU B 1 137 ? 53.127 1.102 33.674 1.00 9.15 137 GLU B N 1
ATOM 6806 C CA . GLU B 1 137 ? 52.246 -0.023 33.985 1.00 9.48 137 GLU B CA 1
ATOM 6807 C C . GLU B 1 137 ? 52.589 -1.241 33.165 1.00 8.75 137 GLU B C 1
ATOM 6808 O O . GLU B 1 137 ? 52.559 -2.379 33.654 1.00 9.27 137 GLU B O 1
ATOM 6820 N N . ALA B 1 138 ? 52.851 -1.035 31.870 1.00 8.91 138 ALA B N 1
ATOM 6821 C CA . ALA B 1 138 ? 53.178 -2.162 30.981 1.00 8.89 138 ALA B CA 1
ATOM 6822 C C . ALA B 1 138 ? 54.446 -2.868 31.389 1.00 8.50 138 ALA B C 1
ATOM 6823 O O . ALA B 1 138 ? 54.527 -4.090 31.367 1.00 9.21 138 ALA B O 1
ATOM 6830 N N . VAL B 1 139 ? 55.494 -2.097 31.790 1.00 9.05 139 VAL B N 1
ATOM 6831 C CA . VAL B 1 139 ? 56.732 -2.713 32.254 1.00 9.62 139 VAL B CA 1
ATOM 6832 C C . VAL B 1 139 ? 56.467 -3.490 33.561 1.00 9.65 139 VAL B C 1
ATOM 6833 O O . VAL B 1 139 ? 56.980 -4.580 33.763 1.00 10.14 139 VAL B O 1
ATOM 6846 N N . ARG B 1 140 ? 55.647 -2.917 34.474 1.00 9.74 140 ARG B N 1
ATOM 6847 C CA . ARG B 1 140 ? 55.291 -3.616 35.689 1.00 10.10 140 ARG B CA 1
ATOM 6848 C C . ARG B 1 140 ? 54.640 -4.975 35.389 1.00 9.63 140 ARG B C 1
ATOM 6849 O O . ARG B 1 140 ? 54.991 -6.027 35.955 1.00 10.65 140 ARG B O 1
ATOM 6870 N N . VAL B 1 141 ? 53.661 -4.970 34.490 1.00 9.15 141 VAL B N 1
ATOM 6871 C CA . VAL B 1 141 ? 52.977 -6.191 34.097 1.00 9.18 141 VAL B CA 1
ATOM 6872 C C . VAL B 1 141 ? 53.956 -7.174 33.453 1.00 9.16 141 VAL B C 1
ATOM 6873 O O . VAL B 1 141 ? 53.954 -8.392 33.786 1.00 10.82 141 VAL B O 1
ATOM 6886 N N . ALA B 1 142 ? 54.804 -6.718 32.519 1.00 9.37 142 ALA B N 1
ATOM 6887 C CA . ALA B 1 142 ? 55.681 -7.629 31.790 1.00 10.02 142 ALA B CA 1
ATOM 6888 C C . ALA B 1 142 ? 56.709 -8.301 32.709 1.00 10.57 142 ALA B C 1
ATOM 6889 O O . ALA B 1 142 ? 57.150 -9.427 32.394 1.00 11.90 142 ALA B O 1
ATOM 6896 N N . GLY B 1 143 ? 57.117 -7.599 33.781 1.00 11.32 143 GLY B N 1
ATOM 6897 C CA . GLY B 1 143 ? 58.102 -8.127 34.717 1.00 12.80 143 GLY B CA 1
ATOM 6898 C C . GLY B 1 143 ? 57.594 -8.903 35.901 1.00 13.28 143 GLY B C 1
ATOM 6899 O O . GLY B 1 143 ? 58.417 -9.451 36.625 1.00 16.20 143 GLY B O 1
ATOM 6903 N N . ASP B 1 144 ? 56.285 -8.999 36.062 1.00 12.92 144 ASP B N 1
ATOM 6904 C CA . ASP B 1 144 ? 55.724 -9.727 37.200 1.00 14.42 144 ASP B CA 1
ATOM 6905 C C . ASP B 1 144 ? 55.634 -11.243 36.920 1.00 13.84 144 ASP B C 1
ATOM 6906 O O . ASP B 1 144 ? 55.094 -11.636 35.894 1.00 14.96 144 ASP B O 1
ATOM 6915 N N . LYS B 1 145 ? 56.161 -12.091 37.793 1.00 20.33 145 LYS B N 1
ATOM 6916 C CA . LYS B 1 145 ? 56.072 -13.531 37.546 1.00 23.23 145 LYS B CA 1
ATOM 6917 C C . LYS B 1 145 ? 54.615 -13.963 37.468 1.00 20.92 145 LYS B C 1
ATOM 6918 O O . LYS B 1 145 ? 54.306 -14.984 36.790 1.00 24.31 145 LYS B O 1
ATOM 6937 N N . GLN B 1 146 ? 53.721 -13.198 38.144 1.00 19.04 146 GLN B N 1
ATOM 6938 C CA . GLN B 1 146 ? 52.315 -13.643 38.068 1.00 17.93 146 GLN B CA 1
ATOM 6939 C C . GLN B 1 146 ? 51.737 -13.433 36.679 1.00 15.19 146 GLN B C 1
ATOM 6940 O O . GLN B 1 146 ? 50.618 -13.913 36.447 1.00 15.00 146 GLN B O 1
ATOM 6954 N N . SER B 1 147 ? 52.416 -12.742 35.799 1.00 13.49 147 SER B N 1
ATOM 6955 C CA . SER B 1 147 ? 51.905 -12.419 34.484 1.00 11.99 147 SER B CA 1
ATOM 6956 C C . SER B 1 147 ? 52.095 -13.539 33.446 1.00 11.14 147 SER B C 1
ATOM 6957 O O . SER B 1 147 ? 51.601 -13.417 32.323 1.00 12.19 147 SER B O 1
ATOM 6965 N N . ARG B 1 148 ? 52.839 -14.590 33.776 1.00 11.35 148 ARG B N 1
ATOM 6966 C CA . ARG B 1 148 ? 53.134 -15.639 32.791 1.00 11.42 148 ARG B CA 1
ATOM 6967 C C . ARG B 1 148 ? 51.890 -16.419 32.441 1.00 10.58 148 ARG B C 1
ATOM 6968 O O . ARG B 1 148 ? 50.976 -16.705 33.242 1.00 11.54 148 ARG B O 1
ATOM 6989 N N . GLY B 1 149 ? 51.838 -16.884 31.206 1.00 10.23 149 GLY B N 1
ATOM 6990 C CA . GLY B 1 149 ? 50.819 -17.796 30.749 1.00 10.85 149 GLY B CA 1
ATOM 6991 C C . GLY B 1 149 ? 49.468 -17.226 30.522 1.00 10.47 149 GLY B C 1
ATOM 6992 O O . GLY B 1 149 ? 48.480 -17.972 30.427 1.00 13.35 149 GLY B O 1
ATOM 6996 N N . ARG B 1 150 ? 49.339 -15.894 30.403 1.00 9.62 150 ARG B N 1
ATOM 6997 C CA . ARG B 1 150 ? 48.046 -15.219 30.346 1.00 8.99 150 ARG B CA 1
ATOM 6998 C C . ARG B 1 150 ? 47.587 -14.892 28.937 1.00 8.16 150 ARG B C 1
ATOM 6999 O O . ARG B 1 150 ? 46.471 -14.349 28.770 1.00 8.85 150 ARG B O 1
ATOM 7020 N N . GLY B 1 151 ? 48.389 -15.231 27.935 1.00 8.46 151 GLY B N 1
ATOM 7021 C CA . GLY B 1 151 ? 48.140 -14.781 26.585 1.00 8.30 151 GLY B CA 1
ATOM 7022 C C . GLY B 1 151 ? 48.662 -13.359 26.400 1.00 7.95 151 GLY B C 1
ATOM 7023 O O . GLY B 1 151 ? 49.165 -12.751 27.343 1.00 8.64 151 GLY B O 1
ATOM 7027 N N . VAL B 1 152 ? 48.541 -12.829 25.191 1.00 7.77 152 VAL B N 1
ATOM 7028 C CA . VAL B 1 152 ? 49.054 -11.499 24.930 1.00 7.65 152 VAL B CA 1
ATOM 7029 C C . VAL B 1 152 ? 48.088 -10.496 25.583 1.00 7.45 152 VAL B C 1
ATOM 7030 O O . VAL B 1 152 ? 46.872 -10.672 25.593 1.00 8.04 152 VAL B O 1
ATOM 7043 N N . MET B 1 153 ? 48.684 -9.426 26.113 1.00 8.29 153 MET B N 1
ATOM 7044 C CA . MET B 1 153 ? 47.960 -8.409 26.886 1.00 8.14 153 MET B CA 1
ATOM 7045 C C . MET B 1 153 ? 48.117 -7.044 26.239 1.00 8.38 153 MET B C 1
ATOM 7046 O O . MET B 1 153 ? 49.131 -6.775 25.586 1.00 9.40 153 MET B O 1
ATOM 7060 N N . VAL B 1 154 ? 47.102 -6.194 26.487 1.00 8.08 154 VAL B N 1
ATOM 7061 C CA . VAL B 1 154 ? 47.133 -4.771 26.066 1.00 8.04 154 VAL B CA 1
ATOM 7062 C C . VAL B 1 154 ? 46.936 -3.982 27.385 1.00 7.67 154 VAL B C 1
ATOM 7063 O O . VAL B 1 154 ? 45.910 -4.168 28.061 1.00 8.62 154 VAL B O 1
ATOM 7076 N N . VAL B 1 155 ? 47.895 -3.128 27.721 1.00 7.41 155 VAL B N 1
ATOM 7077 C CA . VAL B 1 155 ? 47.888 -2.356 28.965 1.00 7.83 155 VAL B CA 1
ATOM 7078 C C . VAL B 1 155 ? 47.785 -0.884 28.628 1.00 7.99 155 VAL B C 1
ATOM 7079 O O . VAL B 1 155 ? 48.580 -0.330 27.835 1.00 8.69 155 VAL B O 1
ATOM 7092 N N . ILE B 1 156 ? 46.788 -0.236 29.237 1.00 7.73 156 ILE B N 1
ATOM 7093 C CA . ILE B 1 156 ? 46.489 1.187 28.980 1.00 7.87 156 ILE B CA 1
ATOM 7094 C C . ILE B 1 156 ? 45.451 1.622 29.997 1.00 7.44 156 ILE B C 1
ATOM 7095 O O . ILE B 1 156 ? 44.525 0.847 30.368 1.00 7.77 156 ILE B O 1
ATOM 7111 N N . ASN B 1 157 ? 45.585 2.827 30.551 1.00 7.59 157 ASN B N 1
ATOM 7112 C CA . ASN B 1 157 ? 44.553 3.393 31.437 1.00 7.42 157 ASN B CA 1
ATOM 7113 C C . ASN B 1 157 ? 44.248 2.505 32.636 1.00 7.33 157 ASN B C 1
ATOM 7114 O O . ASN B 1 157 ? 43.084 2.333 33.015 1.00 7.59 157 ASN B O 1
ATOM 7125 N N . ASP B 1 158 ? 45.312 1.964 33.255 1.00 7.83 158 ASP B N 1
ATOM 7126 C CA . ASP B 1 158 ? 45.220 1.168 34.463 1.00 7.94 158 ASP B CA 1
ATOM 7127 C C . ASP B 1 158 ? 44.575 -0.195 34.262 1.00 7.42 158 ASP B C 1
ATOM 7128 O O . ASP B 1 158 ? 44.303 -0.896 35.268 1.00 8.35 158 ASP B O 1
ATOM 7137 N N . ARG B 1 159 ? 44.353 -0.600 33.019 1.00 7.35 159 ARG B N 1
ATOM 7138 C CA . ARG B 1 159 ? 43.679 -1.860 32.730 1.00 7.46 159 ARG B CA 1
ATOM 7139 C C . ARG B 1 159 ? 44.601 -2.816 31.956 1.00 7.54 159 ARG B C 1
ATOM 7140 O O . ARG B 1 159 ? 45.425 -2.389 31.168 1.00 8.84 159 ARG B O 1
ATOM 7161 N N . ILE B 1 160 ? 44.370 -4.114 32.177 1.00 7.59 160 ILE B N 1
ATOM 7162 C CA . ILE B 1 160 ? 45.057 -5.186 31.483 1.00 7.65 160 ILE B CA 1
ATOM 7163 C C . ILE B 1 160 ? 43.983 -5.982 30.702 1.00 7.36 160 ILE B C 1
ATOM 7164 O O . ILE B 1 160 ? 43.159 -6.675 31.301 1.00 8.58 160 ILE B O 1
ATOM 7180 N N . GLY B 1 161 ? 43.992 -5.843 29.368 1.00 7.51 161 GLY B N 1
ATOM 7181 C CA . GLY B 1 161 ? 43.006 -6.530 28.550 1.00 8.17 161 GLY B CA 1
ATOM 7182 C C . GLY B 1 161 ? 43.616 -7.694 27.794 1.00 7.72 161 GLY B C 1
ATOM 7183 O O . GLY B 1 161 ? 44.762 -7.639 27.315 1.00 8.69 161 GLY B O 1
ATOM 7187 N N . SER B 1 162 ? 42.833 -8.773 27.639 1.00 7.50 162 SER B N 1
ATOM 7188 C CA . SER B 1 162 ? 43.289 -9.858 26.782 1.00 7.49 162 SER B CA 1
ATOM 7189 C C . SER B 1 162 ? 43.209 -9.429 25.314 1.00 7.10 162 SER B C 1
ATOM 7190 O O . SER B 1 162 ? 42.199 -8.880 24.880 1.00 7.63 162 SER B O 1
ATOM 7198 N N . ALA B 1 163 ? 44.251 -9.762 24.522 1.00 7.38 163 ALA B N 1
ATOM 7199 C CA . ALA B 1 163 ? 44.218 -9.490 23.092 1.00 7.36 163 ALA B CA 1
ATOM 7200 C C . ALA B 1 163 ? 42.985 -10.047 22.404 1.00 7.73 163 ALA B C 1
ATOM 7201 O O . ALA B 1 163 ? 42.556 -9.494 21.379 1.00 8.60 163 ALA B O 1
ATOM 7208 N N . ARG B 1 164 ? 42.428 -11.163 22.889 1.00 7.46 164 ARG B N 1
ATOM 7209 C CA . ARG B 1 164 ? 41.252 -11.786 22.262 1.00 8.11 164 ARG B CA 1
ATOM 7210 C C . ARG B 1 164 ? 39.957 -11.022 22.472 1.00 7.45 164 ARG B C 1
ATOM 7211 O O . ARG B 1 164 ? 39.037 -11.132 21.639 1.00 8.36 164 ARG B O 1
ATOM 7232 N N . TYR B 1 165 ? 39.851 -10.254 23.568 1.00 7.39 165 TYR B N 1
ATOM 7233 C CA . TYR B 1 165 ? 38.606 -9.564 23.910 1.00 7.67 165 TYR B CA 1
ATOM 7234 C C . TYR B 1 165 ? 38.671 -8.065 23.796 1.00 7.58 165 TYR B C 1
ATOM 7235 O O . TYR B 1 165 ? 37.641 -7.408 23.490 1.00 8.36 165 TYR B O 1
ATOM 7253 N N . ILE B 1 166 ? 39.819 -7.461 24.086 1.00 7.88 166 ILE B N 1
ATOM 7254 C CA . ILE B 1 166 ? 39.925 -6.017 24.154 1.00 7.92 166 ILE B CA 1
ATOM 7255 C C . ILE B 1 166 ? 39.775 -5.419 22.756 1.00 7.94 166 ILE B C 1
ATOM 7256 O O . ILE B 1 166 ? 40.212 -5.987 21.743 1.00 9.00 166 ILE B O 1
ATOM 7272 N N . THR B 1 167 ? 39.149 -4.241 22.718 1.00 8.01 167 THR B N 1
ATOM 7273 C CA . THR B 1 167 ? 38.946 -3.525 21.472 1.00 7.47 167 THR B CA 1
ATOM 7274 C C . THR B 1 167 ? 38.896 -2.036 21.790 1.00 7.24 167 THR B C 1
ATOM 7275 O O . THR B 1 167 ? 38.565 -1.620 22.884 1.00 7.60 167 THR B O 1
ATOM 7286 N N . LYS B 1 168 ? 39.289 -1.231 20.775 1.00 7.36 168 LYS B N 1
ATOM 7287 C CA . LYS B 1 168 ? 39.138 0.222 20.851 1.00 7.20 168 LYS B CA 1
ATOM 7288 C C . LYS B 1 168 ? 37.649 0.532 20.594 1.00 6.94 168 LYS B C 1
ATOM 7289 O O . LYS B 1 168 ? 37.171 0.355 19.482 1.00 7.76 168 LYS B O 1
ATOM 7308 N N . THR B 1 169 ? 36.916 0.970 21.642 1.00 6.95 169 THR B N 1
ATOM 7309 C CA . THR B 1 169 ? 35.487 1.164 21.581 1.00 7.21 169 THR B CA 1
ATOM 7310 C C . THR B 1 169 ? 35.054 2.600 21.325 1.00 6.97 169 THR B C 1
ATOM 7311 O O . THR B 1 169 ? 33.885 2.849 20.988 1.00 8.09 169 THR B O 1
ATOM 7322 N N . ASN B 1 170 ? 35.983 3.551 21.494 1.00 7.33 170 ASN B N 1
ATOM 7323 C CA . ASN B 1 170 ? 35.687 4.974 21.301 1.00 7.51 170 ASN B CA 1
ATOM 7324 C C . ASN B 1 170 ? 36.765 5.578 20.439 1.00 7.33 170 ASN B C 1
ATOM 7325 O O . ASN B 1 170 ? 37.993 5.298 20.581 1.00 7.90 170 ASN B O 1
ATOM 7336 N N . ALA B 1 171 ? 36.381 6.453 19.529 1.00 7.13 171 ALA B N 1
ATOM 7337 C CA . ALA B 1 171 ? 37.326 7.109 18.652 1.00 7.44 171 ALA B CA 1
ATOM 7338 C C . ALA B 1 171 ? 38.436 7.854 19.371 1.00 7.49 171 ALA B C 1
ATOM 7339 O O . ALA B 1 171 ? 39.570 7.920 18.848 1.00 8.40 171 ALA B O 1
ATOM 7346 N N . SER B 1 172 ? 38.116 8.458 20.526 1.00 7.49 172 SER B N 1
ATOM 7347 C CA . SER B 1 172 ? 38.925 9.575 21.014 1.00 7.78 172 SER B CA 1
ATOM 7348 C C . SER B 1 172 ? 39.220 9.643 22.494 1.00 7.96 172 SER B C 1
ATOM 7349 O O . SER B 1 172 ? 40.019 10.518 22.899 1.00 9.87 172 SER B O 1
ATOM 7357 N N . THR B 1 173 ? 38.659 8.802 23.361 1.00 7.91 173 THR B N 1
ATOM 7358 C CA . THR B 1 173 ? 38.783 8.914 24.811 1.00 7.81 173 THR B CA 1
ATOM 7359 C C . THR B 1 173 ? 39.937 8.080 25.368 1.00 7.77 173 THR B C 1
ATOM 7360 O O . THR B 1 173 ? 40.361 7.061 24.808 1.00 8.32 173 THR B O 1
ATOM 7371 N N . LEU B 1 174 ? 40.423 8.482 26.549 1.00 7.74 174 LEU B N 1
ATOM 7372 C CA . LEU B 1 174 ? 41.497 7.748 27.204 1.00 7.79 174 LEU B CA 1
ATOM 7373 C C . LEU B 1 174 ? 41.083 6.341 27.610 1.00 7.24 174 LEU B C 1
ATOM 7374 O O . LEU B 1 174 ? 41.942 5.447 27.659 1.00 8.21 174 LEU B O 1
ATOM 7390 N N . ASP B 1 175 ? 39.808 6.165 27.922 1.00 7.27 175 ASP B N 1
ATOM 7391 C CA . ASP B 1 175 ? 39.204 4.933 28.430 1.00 7.44 175 ASP B CA 1
ATOM 7392 C C . ASP B 1 175 ? 38.597 4.075 27.334 1.00 7.71 175 ASP B C 1
ATOM 7393 O O . ASP B 1 175 ? 37.832 3.149 27.614 1.00 11.23 175 ASP B O 1
ATOM 7402 N N . THR B 1 176 ? 38.987 4.302 26.096 1.00 7.40 176 THR B N 1
ATOM 7403 C CA . THR B 1 176 ? 38.463 3.624 24.937 1.00 7.38 176 THR B CA 1
ATOM 7404 C C . THR B 1 176 ? 38.594 2.099 24.959 1.00 7.26 176 THR B C 1
ATOM 7405 O O . THR B 1 176 ? 37.702 1.424 24.414 1.00 7.60 176 THR B O 1
ATOM 7416 N N . PHE B 1 177 ? 39.681 1.550 25.499 1.00 7.24 177 PHE B N 1
ATOM 7417 C CA . PHE B 1 177 ? 39.860 0.086 25.457 1.00 7.52 177 PHE B CA 1
ATOM 7418 C C . PHE B 1 177 ? 39.008 -0.574 26.529 1.00 7.44 177 PHE B C 1
ATOM 7419 O O . PHE B 1 177 ? 39.228 -0.398 27.723 1.00 9.35 177 PHE B O 1
ATOM 7436 N N . ARG B 1 178 ? 38.037 -1.376 26.080 1.00 8.02 178 ARG B N 1
ATOM 7437 C CA . ARG B 1 178 ? 37.110 -2.094 26.912 1.00 8.21 178 ARG B CA 1
ATOM 7438 C C . ARG B 1 178 ? 36.797 -3.427 26.277 1.00 7.72 178 ARG B C 1
ATOM 7439 O O . ARG B 1 178 ? 36.882 -3.602 25.068 1.00 9.64 178 ARG B O 1
ATOM 7460 N N . ALA B 1 179 ? 36.343 -4.372 27.109 1.00 8.21 179 ALA B N 1
ATOM 7461 C CA . ALA B 1 179 ? 35.778 -5.650 26.677 1.00 8.37 179 ALA B CA 1
ATOM 7462 C C . ALA B 1 179 ? 34.431 -5.746 27.389 1.00 8.22 179 ALA B C 1
ATOM 7463 O O . ALA B 1 179 ? 34.343 -6.221 28.529 1.00 9.24 179 ALA B O 1
ATOM 7470 N N . ASN B 1 180 ? 33.351 -5.233 26.794 1.00 8.47 180 ASN B N 1
ATOM 7471 C CA . ASN B 1 180 ? 32.154 -5.007 27.597 1.00 9.07 180 ASN B CA 1
ATOM 7472 C C . ASN B 1 180 ? 31.631 -6.277 28.239 1.00 8.91 180 ASN B C 1
ATOM 7473 O O . ASN B 1 180 ? 31.203 -6.249 29.396 1.00 13.01 180 ASN B O 1
ATOM 7484 N N . GLU B 1 181 ? 31.588 -7.384 27.543 1.00 7.39 181 GLU B N 1
ATOM 7485 C CA . GLU B 1 181 ? 31.021 -8.639 28.058 1.00 7.43 181 GLU B CA 1
ATOM 7486 C C . GLU B 1 181 ? 32.021 -9.498 28.817 1.00 7.23 181 GLU B C 1
ATOM 7487 O O . GLU B 1 181 ? 31.611 -10.361 29.589 1.00 7.96 181 GLU B O 1
ATOM 7499 N N . GLU B 1 182 ? 33.318 -9.306 28.546 1.00 7.67 182 GLU B N 1
ATOM 7500 C CA . GLU B 1 182 ? 34.381 -10.179 29.089 1.00 7.91 182 GLU B CA 1
ATOM 7501 C C . GLU B 1 182 ? 35.259 -9.533 30.158 1.00 8.04 182 GLU B C 1
ATOM 7502 O O . GLU B 1 182 ? 36.004 -10.234 30.821 1.00 9.09 182 GLU B O 1
ATOM 7514 N N . GLY B 1 183 ? 35.149 -8.222 30.310 1.00 8.39 183 GLY B N 1
ATOM 7515 C CA . GLY B 1 183 ? 35.951 -7.533 31.335 1.00 9.56 183 GLY B CA 1
ATOM 7516 C C . GLY B 1 183 ? 37.438 -7.559 31.019 1.00 7.74 183 GLY B C 1
ATOM 7517 O O . GLY B 1 183 ? 37.921 -7.938 29.940 1.00 8.78 183 GLY B O 1
ATOM 7521 N N . TYR B 1 184 ? 38.172 -7.107 32.036 1.00 7.42 184 TYR B N 1
ATOM 7522 C CA . TYR B 1 184 ? 39.629 -7.058 32.008 1.00 7.54 184 TYR B CA 1
ATOM 7523 C C . TYR B 1 184 ? 40.230 -8.278 32.675 1.00 7.20 184 TYR B C 1
ATOM 7524 O O . TYR B 1 184 ? 39.700 -8.811 33.670 1.00 8.11 184 TYR B O 1
ATOM 7542 N N . LEU B 1 185 ? 41.391 -8.719 32.168 1.00 7.31 185 LEU B N 1
ATOM 7543 C CA . LEU B 1 185 ? 42.182 -9.731 32.870 1.00 7.53 185 LEU B CA 1
ATOM 7544 C C . LEU B 1 185 ? 42.582 -9.228 34.237 1.00 7.46 185 LEU B C 1
ATOM 7545 O O . LEU B 1 185 ? 42.684 -10.020 35.185 1.00 8.17 185 LEU B O 1
ATOM 7561 N N . GLY B 1 186 ? 42.912 -7.937 34.364 1.00 8.04 186 GLY B N 1
ATOM 7562 C CA . GLY B 1 186 ? 43.397 -7.364 35.621 1.00 8.25 186 GLY B CA 1
ATOM 7563 C C . GLY B 1 186 ? 43.401 -5.857 35.521 1.00 7.58 186 GLY B C 1
ATOM 7564 O O . GLY B 1 186 ? 43.111 -5.277 34.471 1.00 7.89 186 GLY B O 1
ATOM 7568 N N . VAL B 1 187 ? 43.764 -5.241 36.631 1.00 8.04 187 VAL B N 1
ATOM 7569 C CA . VAL B 1 187 ? 43.914 -3.797 36.740 1.00 8.27 187 VAL B CA 1
ATOM 7570 C C . VAL B 1 187 ? 45.200 -3.491 37.497 1.00 8.94 187 VAL B C 1
ATOM 7571 O O . VAL B 1 187 ? 45.737 -4.362 38.223 1.00 9.92 187 VAL B O 1
ATOM 7584 N N . ILE B 1 188 ? 45.725 -2.260 37.336 1.00 9.19 188 ILE B N 1
ATOM 7585 C CA . ILE B 1 188 ? 46.940 -1.784 38.004 1.00 8.84 188 ILE B CA 1
ATOM 7586 C C . ILE B 1 188 ? 46.530 -0.521 38.771 1.00 8.85 188 ILE B C 1
ATOM 7587 O O . ILE B 1 188 ? 46.249 0.486 38.150 1.00 9.63 188 ILE B O 1
ATOM 7603 N N . ILE B 1 189 ? 46.503 -0.614 40.099 1.00 9.15 189 ILE B N 1
ATOM 7604 C CA . ILE B 1 189 ? 46.083 0.488 40.951 1.00 9.24 189 ILE B CA 1
ATOM 7605 C C . ILE B 1 189 ? 47.084 0.632 42.080 1.00 9.83 189 ILE B C 1
ATOM 7606 O O . ILE B 1 189 ? 47.443 -0.381 42.704 1.00 9.85 189 ILE B O 1
ATOM 7622 N N . GLY B 1 190 ? 47.575 1.836 42.358 1.00 11.80 190 GLY B N 1
ATOM 7623 C CA . GLY B 1 190 ? 48.502 2.017 43.472 1.00 12.30 190 GLY B CA 1
ATOM 7624 C C . GLY B 1 190 ? 49.764 1.207 43.345 1.00 11.99 190 GLY B C 1
ATOM 7625 O O . GLY B 1 190 ? 50.289 0.697 44.333 1.00 13.13 190 GLY B O 1
ATOM 7629 N N . ASN B 1 191 ? 50.272 1.055 42.108 1.00 12.02 191 ASN B N 1
ATOM 7630 C CA . ASN B 1 191 ? 51.530 0.380 41.849 1.00 13.64 191 ASN B CA 1
ATOM 7631 C C . ASN B 1 191 ? 51.433 -1.107 42.155 1.00 11.27 191 ASN B C 1
ATOM 7632 O O . ASN B 1 191 ? 52.453 -1.757 42.352 1.00 14.31 191 ASN B O 1
ATOM 7643 N N . ARG B 1 192 ? 50.219 -1.667 42.107 1.00 11.53 192 ARG B N 1
ATOM 7644 C CA . ARG B 1 192 ? 49.986 -3.088 42.385 1.00 10.89 192 ARG B CA 1
ATOM 7645 C C . ARG B 1 192 ? 49.072 -3.660 41.271 1.00 9.22 192 ARG B C 1
ATOM 7646 O O . ARG B 1 192 ? 48.095 -3.022 40.888 1.00 9.94 192 ARG B O 1
ATOM 7667 N N . ILE B 1 193 ? 49.405 -4.880 40.858 1.00 9.24 193 ILE B N 1
ATOM 7668 C CA . ILE B 1 193 ? 48.579 -5.595 39.901 1.00 8.82 193 ILE B CA 1
ATOM 7669 C C . ILE B 1 193 ? 47.518 -6.431 40.640 1.00 9.06 193 ILE B C 1
ATOM 7670 O O . ILE B 1 193 ? 47.822 -7.159 41.587 1.00 11.98 193 ILE B O 1
ATOM 7686 N N . TYR B 1 194 ? 46.279 -6.354 40.157 1.00 8.50 194 TYR B N 1
ATOM 7687 C CA . TYR B 1 194 ? 45.144 -7.149 40.631 1.00 8.82 194 TYR B CA 1
ATOM 7688 C C . TYR B 1 194 ? 44.656 -7.978 39.467 1.00 8.46 194 TYR B C 1
ATOM 7689 O O . TYR B 1 194 ? 44.010 -7.471 38.538 1.00 10.08 194 TYR B O 1
ATOM 7707 N N . TYR B 1 195 ? 44.980 -9.293 39.456 1.00 8.85 195 TYR B N 1
ATOM 7708 C CA . TYR B 1 195 ? 44.533 -10.186 38.422 1.00 8.15 195 TYR B CA 1
ATOM 7709 C C . TYR B 1 195 ? 43.163 -10.737 38.785 1.00 8.55 195 TYR B C 1
ATOM 7710 O O . TYR B 1 195 ? 42.897 -11.282 39.883 1.00 10.58 195 TYR B O 1
ATOM 7728 N N . GLN B 1 196 ? 42.243 -10.627 37.836 1.00 7.93 196 GLN B N 1
ATOM 7729 C CA . GLN B 1 196 ? 40.827 -10.923 37.984 1.00 7.81 196 GLN B CA 1
ATOM 7730 C C . GLN B 1 196 ? 40.388 -12.215 37.276 1.00 7.32 196 GLN B C 1
ATOM 7731 O O . GLN B 1 196 ? 39.587 -13.010 37.846 1.00 8.09 196 GLN B O 1
ATOM 7745 N N . ASN B 1 197 ? 40.851 -12.423 36.061 1.00 8.01 197 ASN B N 1
ATOM 7746 C CA . ASN B 1 197 ? 40.402 -13.494 35.176 1.00 8.03 197 ASN B CA 1
ATOM 7747 C C . ASN B 1 197 ? 41.608 -14.106 34.464 1.00 8.15 197 ASN B C 1
ATOM 7748 O O . ASN B 1 197 ? 42.606 -13.427 34.202 1.00 8.86 197 ASN B O 1
ATOM 7759 N N . ARG B 1 198 ? 41.451 -15.382 34.062 1.00 8.39 198 ARG B N 1
ATOM 7760 C CA . ARG B 1 198 ? 42.253 -15.996 33.022 1.00 8.34 198 ARG B CA 1
ATOM 7761 C C . ARG B 1 198 ? 41.313 -16.293 31.861 1.00 7.98 198 ARG B C 1
ATOM 7762 O O . ARG B 1 198 ? 40.191 -16.800 32.055 1.00 8.82 198 ARG B O 1
ATOM 7783 N N . ILE B 1 199 ? 41.731 -15.968 30.631 1.00 8.27 199 ILE B N 1
ATOM 7784 C CA . ILE B 1 199 ? 40.865 -16.226 29.502 1.00 8.71 199 ILE B CA 1
ATOM 7785 C C . ILE B 1 199 ? 40.716 -17.744 29.285 1.00 8.45 199 ILE B C 1
ATOM 7786 O O . ILE B 1 199 ? 41.684 -18.510 29.380 1.00 10.12 199 ILE B O 1
ATOM 7796 N N . ASP B 1 200 ? 39.474 -18.139 28.993 1.00 8.08 200 ASP B N 1
ATOM 7797 C CA . ASP B 1 200 ? 39.130 -19.563 28.741 1.00 8.59 200 ASP B CA 1
ATOM 7798 C C . ASP B 1 200 ? 39.142 -19.879 27.246 1.00 9.00 200 ASP B C 1
ATOM 7799 O O . ASP B 1 200 ? 38.145 -20.309 26.700 1.00 10.81 200 ASP B O 1
ATOM 7808 N N . LYS B 1 201 ? 40.280 -19.608 26.607 1.00 8.71 201 LYS B N 1
ATOM 7809 C CA . LYS B 1 201 ? 40.495 -19.821 25.187 1.00 8.64 201 LYS B CA 1
ATOM 7810 C C . LYS B 1 201 ? 41.939 -20.270 24.984 1.00 8.59 201 LYS B C 1
ATOM 7811 O O . LYS B 1 201 ? 42.825 -20.021 25.828 1.00 10.29 201 LYS B O 1
ATOM 7830 N N . LEU B 1 202 ? 42.220 -20.883 23.829 1.00 8.64 202 LEU B N 1
ATOM 7831 C CA . LEU B 1 202 ? 43.555 -21.276 23.428 1.00 8.58 202 LEU B CA 1
ATOM 7832 C C . LEU B 1 202 ? 44.372 -20.093 22.950 1.00 7.95 202 LEU B C 1
ATOM 7833 O O . LEU B 1 202 ? 43.848 -19.203 22.281 1.00 8.82 202 LEU B O 1
ATOM 7849 N N . HIS B 1 203 ? 45.678 -20.109 23.225 1.00 8.49 203 HIS B N 1
ATOM 7850 C CA . HIS B 1 203 ? 46.600 -19.051 22.823 1.00 8.24 203 HIS B CA 1
ATOM 7851 C C . HIS B 1 203 ? 48.030 -19.526 22.973 1.00 8.47 203 HIS B C 1
ATOM 7852 O O . HIS B 1 203 ? 48.271 -20.579 23.604 1.00 9.15 203 HIS B O 1
ATOM 7866 N N . THR B 1 204 ? 48.975 -18.735 22.472 1.00 8.60 204 THR B N 1
ATOM 7867 C CA . THR B 1 204 ? 50.423 -18.817 22.687 1.00 9.09 204 THR B CA 1
ATOM 7868 C C . THR B 1 204 ? 50.919 -20.280 22.639 1.00 9.98 204 THR B C 1
ATOM 7869 O O . THR B 1 204 ? 50.897 -20.894 21.538 1.00 10.45 204 THR B O 1
ATOM 7880 N N . THR B 1 205 ? 51.359 -20.849 23.727 1.00 10.28 205 THR B N 1
ATOM 7881 C CA . THR B 1 205 ? 51.988 -22.162 23.711 1.00 11.33 205 THR B CA 1
ATOM 7882 C C . THR B 1 205 ? 51.015 -23.303 23.421 1.00 11.99 205 THR B C 1
ATOM 7883 O O . THR B 1 205 ? 51.502 -24.408 23.188 1.00 16.57 205 THR B O 1
ATOM 7894 N N . ARG B 1 206 ? 49.697 -23.085 23.499 1.00 10.49 206 ARG B N 1
ATOM 7895 C CA . ARG B 1 206 ? 48.705 -24.090 23.162 1.00 10.93 206 ARG B CA 1
ATOM 7896 C C . ARG B 1 206 ? 48.082 -23.826 21.794 1.00 11.09 206 ARG B C 1
ATOM 7897 O O . ARG B 1 206 ? 47.109 -24.538 21.402 1.00 15.20 206 ARG B O 1
ATOM 7918 N N . SER B 1 207 ? 48.601 -22.913 21.020 1.00 10.34 207 SER B N 1
ATOM 7919 C CA . SER B 1 207 ? 48.047 -22.574 19.714 1.00 9.87 207 SER B CA 1
ATOM 7920 C C . SER B 1 207 ? 48.737 -23.350 18.595 1.00 10.11 207 SER B C 1
ATOM 7921 O O . SER B 1 207 ? 49.947 -23.525 18.555 1.00 11.40 207 SER B O 1
ATOM 7929 N N . VAL B 1 208 ? 47.936 -23.725 17.565 1.00 10.00 208 VAL B N 1
ATOM 7930 C CA . VAL B 1 208 ? 48.457 -24.378 16.357 1.00 10.34 208 VAL B CA 1
ATOM 7931 C C . VAL B 1 208 ? 49.049 -23.416 15.326 1.00 10.66 208 VAL B C 1
ATOM 7932 O O . VAL B 1 208 ? 49.686 -23.859 14.386 1.00 11.64 208 VAL B O 1
ATOM 7945 N N . PHE B 1 209 ? 48.831 -22.098 15.535 1.00 10.81 209 PHE B N 1
ATOM 7946 C CA A PHE B 1 209 ? 49.210 -21.156 14.468 0.60 10.70 209 PHE B CA 1
ATOM 7947 C CA B PHE B 1 209 ? 49.226 -21.135 14.501 0.40 11.39 209 PHE B CA 1
ATOM 7948 C C A PHE B 1 209 ? 50.631 -20.644 14.416 0.60 10.47 209 PHE B C 1
ATOM 7949 C C B PHE B 1 209 ? 50.706 -21.022 14.776 0.40 13.92 209 PHE B C 1
ATOM 7950 O O A PHE B 1 209 ? 50.976 -19.466 14.633 0.60 12.61 209 PHE B O 1
ATOM 7951 O O B PHE B 1 209 ? 51.249 -20.729 15.834 0.40 16.78 209 PHE B O 1
ATOM 7964 N N A ASP B 1 210 ? 51.543 -21.532 14.097 0.60 13.65 210 ASP B N 1
ATOM 7965 N N B ASP B 1 210 ? 51.491 -21.384 13.782 0.40 16.36 210 ASP B N 1
ATOM 7966 C CA . ASP B 1 210 ? 52.941 -21.127 13.844 1.00 14.47 210 ASP B CA 1
ATOM 7967 C C . ASP B 1 210 ? 53.183 -20.545 12.452 1.00 14.94 210 ASP B C 1
ATOM 7968 O O . ASP B 1 210 ? 52.901 -21.203 11.420 1.00 20.33 210 ASP B O 1
ATOM 7976 N N . VAL B 1 211 ? 53.666 -19.317 12.361 1.00 13.82 211 VAL B N 1
ATOM 7977 C CA . VAL B 1 211 ? 53.884 -18.634 11.090 1.00 15.68 211 VAL B CA 1
ATOM 7978 C C . VAL B 1 211 ? 55.358 -18.262 10.894 1.00 15.55 211 VAL B C 1
ATOM 7979 O O . VAL B 1 211 ? 55.757 -17.532 10.003 1.00 18.69 211 VAL B O 1
ATOM 7992 N N . ARG B 1 212 ? 56.218 -18.796 11.767 1.00 13.87 212 ARG B N 1
ATOM 7993 C CA . ARG B 1 212 ? 57.651 -18.590 11.508 1.00 16.40 212 ARG B CA 1
ATOM 7994 C C . ARG B 1 212 ? 58.029 -19.157 10.143 1.00 17.97 212 ARG B C 1
ATOM 7995 O O . ARG B 1 212 ? 57.569 -20.214 9.705 1.00 20.63 212 ARG B O 1
ATOM 8016 N N . GLY B 1 213 ? 58.812 -18.424 9.364 1.00 20.54 213 GLY B N 1
ATOM 8017 C CA . GLY B 1 213 ? 59.170 -18.772 8.019 1.00 23.81 213 GLY B CA 1
ATOM 8018 C C . GLY B 1 213 ? 58.357 -18.151 6.934 1.00 22.46 213 GLY B C 1
ATOM 8019 O O . GLY B 1 213 ? 58.846 -18.068 5.828 1.00 33.78 213 GLY B O 1
ATOM 8023 N N . LEU B 1 214 ? 57.113 -17.742 7.214 1.00 19.46 214 LEU B N 1
ATOM 8024 C CA . LEU B 1 214 ? 56.360 -17.031 6.207 1.00 17.31 214 LEU B CA 1
ATOM 8025 C C . LEU B 1 214 ? 56.826 -15.609 5.953 1.00 16.16 214 LEU B C 1
ATOM 8026 O O . LEU B 1 214 ? 57.293 -14.911 6.846 1.00 20.09 214 LEU B O 1
ATOM 8042 N N . THR B 1 215 ? 56.647 -15.128 4.710 1.00 15.63 215 THR B N 1
ATOM 8043 C CA . THR B 1 215 ? 56.903 -13.750 4.330 1.00 16.35 215 THR B CA 1
ATOM 8044 C C . THR B 1 215 ? 55.697 -13.108 3.688 1.00 15.68 215 THR B C 1
ATOM 8045 O O . THR B 1 215 ? 55.783 -11.972 3.235 1.00 28.29 215 THR B O 1
ATOM 8056 N N . SER B 1 216 ? 54.547 -13.792 3.689 1.00 16.37 216 SER B N 1
ATOM 8057 C CA . SER B 1 216 ? 53.265 -13.317 3.229 1.00 17.12 216 SER B CA 1
ATOM 8058 C C . SER B 1 216 ? 52.138 -14.058 3.885 1.00 15.56 216 SER B C 1
ATOM 8059 O O . SER B 1 216 ? 52.383 -15.149 4.389 1.00 16.94 216 SER B O 1
ATOM 8067 N N . LEU B 1 217 ? 50.920 -13.544 3.843 1.00 15.45 217 LEU B N 1
ATOM 8068 C CA . LEU B 1 217 ? 49.717 -14.139 4.428 1.00 13.14 217 LEU B CA 1
ATOM 8069 C C . LEU B 1 217 ? 48.561 -14.163 3.454 1.00 12.47 217 LEU B C 1
ATOM 8070 O O . LEU B 1 217 ? 48.503 -13.336 2.530 1.00 13.74 217 LEU B O 1
ATOM 8086 N N . PRO B 1 218 ? 47.601 -15.057 3.654 1.00 11.73 218 PRO B N 1
ATOM 8087 C CA . PRO B 1 218 ? 46.378 -15.054 2.868 1.00 11.47 218 PRO B CA 1
ATOM 8088 C C . PRO B 1 218 ? 45.671 -13.722 2.915 1.00 11.31 218 PRO B C 1
ATOM 8089 O O . PRO B 1 218 ? 45.611 -13.043 3.956 1.00 14.59 218 PRO B O 1
ATOM 8100 N N . LYS B 1 219 ? 45.089 -13.281 1.800 1.00 10.10 219 LYS B N 1
ATOM 8101 C CA . LYS B 1 219 ? 44.350 -12.010 1.736 1.00 9.89 219 LYS B CA 1
ATOM 8102 C C . LYS B 1 219 ? 42.926 -12.195 2.233 1.00 8.96 219 LYS B C 1
ATOM 8103 O O . LYS B 1 219 ? 42.185 -13.089 1.790 1.00 9.42 219 LYS B O 1
ATOM 8115 N N . VAL B 1 220 ? 42.509 -11.346 3.195 1.00 8.60 220 VAL B N 1
ATOM 8116 C CA . VAL B 1 220 ? 41.183 -11.365 3.783 1.00 8.10 220 VAL B CA 1
ATOM 8117 C C . VAL B 1 220 ? 40.660 -9.937 3.864 1.00 8.43 220 VAL B C 1
ATOM 8118 O O . VAL B 1 220 ? 41.308 -9.094 4.477 1.00 9.50 220 VAL B O 1
ATOM 8131 N N . ASP B 1 221 ? 39.518 -9.679 3.236 1.00 8.29 221 ASP B N 1
ATOM 8132 C CA . ASP B 1 221 ? 38.893 -8.357 3.327 1.00 8.44 221 ASP B CA 1
ATOM 8133 C C . ASP B 1 221 ? 37.667 -8.396 4.225 1.00 8.49 221 ASP B C 1
ATOM 8134 O O . ASP B 1 221 ? 37.070 -9.476 4.469 1.00 9.98 221 ASP B O 1
ATOM 8144 N N . ILE B 1 222 ? 37.266 -7.213 4.699 1.00 8.72 222 ILE B N 1
ATOM 8145 C CA . ILE B 1 222 ? 36.096 -7.016 5.578 1.00 8.16 222 ILE B CA 1
ATOM 8146 C C . ILE B 1 222 ? 35.074 -6.176 4.837 1.00 8.48 222 ILE B C 1
ATOM 8147 O O . ILE B 1 222 ? 35.424 -5.082 4.374 1.00 9.52 222 ILE B O 1
ATOM 8163 N N . LEU B 1 223 ? 33.860 -6.690 4.725 1.00 8.13 223 LEU B N 1
ATOM 8164 C CA . LEU B 1 223 ? 32.727 -5.995 4.085 1.00 8.05 223 LEU B CA 1
ATOM 8165 C C . LEU B 1 223 ? 31.643 -5.717 5.097 1.00 7.96 223 LEU B C 1
ATOM 8166 O O . LEU B 1 223 ? 31.268 -6.585 5.912 1.00 9.12 223 LEU B O 1
ATOM 8182 N N . TYR B 1 224 ? 31.095 -4.488 5.097 1.00 8.38 224 TYR B N 1
ATOM 8183 C CA . TYR B 1 224 ? 30.079 -4.048 6.036 1.00 8.38 224 TYR B CA 1
ATOM 8184 C C . TYR B 1 224 ? 28.656 -4.470 5.644 1.00 8.50 224 TYR B C 1
ATOM 8185 O O . TYR B 1 224 ? 28.352 -4.586 4.450 1.00 10.51 224 TYR B O 1
ATOM 8203 N N . GLY B 1 225 ? 27.787 -4.654 6.623 1.00 8.89 225 GLY B N 1
ATOM 8204 C CA . GLY B 1 225 ? 26.378 -4.931 6.449 1.00 8.81 225 GLY B CA 1
ATOM 8205 C C . GLY B 1 225 ? 25.512 -3.756 6.893 1.00 9.04 225 GLY B C 1
ATOM 8206 O O . GLY B 1 225 ? 25.739 -3.175 7.943 1.00 9.32 225 GLY B O 1
ATOM 8210 N N . TYR B 1 226 ? 24.560 -3.385 6.033 1.00 8.92 226 TYR B N 1
ATOM 8211 C CA . TYR B 1 226 ? 23.729 -2.200 6.260 1.00 8.37 226 TYR B CA 1
ATOM 8212 C C . TYR B 1 226 ? 22.557 -2.257 5.260 1.00 8.30 226 TYR B C 1
ATOM 8213 O O . TYR B 1 226 ? 22.611 -3.012 4.253 1.00 8.90 226 TYR B O 1
ATOM 8231 N N . GLN B 1 227 ? 21.559 -1.425 5.477 1.00 8.43 227 GLN B N 1
ATOM 8232 C CA . GLN B 1 227 ? 20.446 -1.335 4.528 1.00 8.66 227 GLN B CA 1
ATOM 8233 C C . GLN B 1 227 ? 21.013 -0.969 3.143 1.00 8.71 227 GLN B C 1
ATOM 8234 O O . GLN B 1 227 ? 21.848 -0.087 3.024 1.00 9.05 227 GLN B O 1
ATOM 8248 N N . ASP B 1 228 ? 20.500 -1.654 2.087 1.00 9.38 228 ASP B N 1
ATOM 8249 C CA . ASP B 1 228 ? 20.945 -1.412 0.716 1.00 9.74 228 ASP B CA 1
ATOM 8250 C C . ASP B 1 228 ? 22.371 -1.822 0.400 1.00 10.14 228 ASP B C 1
ATOM 8251 O O . ASP B 1 228 ? 22.979 -1.407 -0.617 1.00 11.08 228 ASP B O 1
ATOM 8260 N N . ASP B 1 229 ? 22.964 -2.665 1.227 1.00 9.34 229 ASP B N 1
ATOM 8261 C CA . ASP B 1 229 ? 24.350 -3.098 1.001 1.00 9.83 229 ASP B CA 1
ATOM 8262 C C . ASP B 1 229 ? 24.492 -3.751 -0.397 1.00 10.22 229 ASP B C 1
ATOM 8263 O O . ASP B 1 229 ? 23.625 -4.565 -0.789 1.00 11.89 229 ASP B O 1
ATOM 8272 N N . PRO B 1 230 ? 25.551 -3.487 -1.119 1.00 10.75 230 PRO B N 1
ATOM 8273 C CA . PRO B 1 230 ? 25.629 -3.943 -2.511 1.00 12.09 230 PRO B CA 1
ATOM 8274 C C . PRO B 1 230 ? 26.333 -5.242 -2.757 1.00 11.21 230 PRO B C 1
ATOM 8275 O O . PRO B 1 230 ? 27.333 -5.604 -2.164 1.00 11.93 230 PRO B O 1
ATOM 8286 N N . GLU B 1 231 ? 25.834 -5.973 -3.737 1.00 12.22 231 GLU B N 1
ATOM 8287 C CA . GLU B 1 231 ? 26.482 -7.189 -4.200 1.00 11.96 231 GLU B CA 1
ATOM 8288 C C . GLU B 1 231 ? 27.875 -6.932 -4.796 1.00 11.74 231 GLU B C 1
ATOM 8289 O O . GLU B 1 231 ? 28.748 -7.797 -4.673 1.00 12.52 231 GLU B O 1
ATOM 8301 N N . TYR B 1 232 ? 28.079 -5.776 -5.445 1.00 11.93 232 TYR B N 1
ATOM 8302 C CA . TYR B 1 232 ? 29.322 -5.599 -6.239 1.00 12.90 232 TYR B CA 1
ATOM 8303 C C . TYR B 1 232 ? 30.581 -5.578 -5.401 1.00 12.27 232 TYR B C 1
ATOM 8304 O O . TYR B 1 232 ? 31.665 -5.906 -5.903 1.00 13.81 232 TYR B O 1
ATOM 8322 N N . LEU B 1 233 ? 30.512 -5.263 -4.115 1.00 12.10 233 LEU B N 1
ATOM 8323 C CA . LEU B 1 233 ? 31.732 -5.299 -3.279 1.00 12.15 233 LEU B CA 1
ATOM 8324 C C . LEU B 1 233 ? 32.213 -6.719 -3.082 1.00 10.96 233 LEU B C 1
ATOM 8325 O O . LEU B 1 233 ? 33.413 -6.932 -3.000 1.00 12.08 233 LEU B O 1
ATOM 8341 N N . TYR B 1 234 ? 31.293 -7.687 -3.006 1.00 11.57 234 TYR B N 1
ATOM 8342 C CA . TYR B 1 234 ? 31.686 -9.113 -2.991 1.00 11.32 234 TYR B CA 1
ATOM 8343 C C . TYR B 1 234 ? 32.400 -9.500 -4.277 1.00 11.67 234 TYR B C 1
ATOM 8344 O O . TYR B 1 234 ? 33.453 -10.121 -4.289 1.00 13.66 234 TYR B O 1
ATOM 8362 N N . ASP B 1 235 ? 31.830 -9.054 -5.406 1.00 13.21 235 ASP B N 1
ATOM 8363 C CA . ASP B 1 235 ? 32.439 -9.345 -6.708 1.00 14.50 235 ASP B CA 1
ATOM 8364 C C . ASP B 1 235 ? 33.851 -8.798 -6.801 1.00 13.77 235 ASP B C 1
ATOM 8365 O O . ASP B 1 235 ? 34.808 -9.453 -7.277 1.00 15.56 235 ASP B O 1
ATOM 8374 N N . ALA B 1 236 ? 34.001 -7.556 -6.310 1.00 13.86 236 ALA B N 1
ATOM 8375 C CA . ALA B 1 236 ? 35.332 -6.921 -6.373 1.00 13.62 236 ALA B CA 1
ATOM 8376 C C . ALA B 1 236 ? 36.345 -7.687 -5.540 1.00 13.76 236 ALA B C 1
ATOM 8377 O O . ALA B 1 236 ? 37.504 -7.933 -5.964 1.00 14.16 236 ALA B O 1
ATOM 8384 N N . ALA B 1 237 ? 35.954 -8.057 -4.299 1.00 13.30 237 ALA B N 1
ATOM 8385 C CA . ALA B 1 237 ? 36.867 -8.824 -3.456 1.00 13.29 237 ALA B CA 1
ATOM 8386 C C . ALA B 1 237 ? 37.313 -10.109 -4.105 1.00 12.90 237 ALA B C 1
ATOM 8387 O O . ALA B 1 237 ? 38.485 -10.500 -4.120 1.00 14.60 237 ALA B O 1
ATOM 8394 N N . ILE B 1 238 ? 36.343 -10.845 -4.664 1.00 13.55 238 ILE B N 1
ATOM 8395 C CA . ILE B 1 238 ? 36.694 -12.107 -5.325 1.00 13.51 238 ILE B CA 1
ATOM 8396 C C . ILE B 1 238 ? 37.684 -11.915 -6.436 1.00 15.55 238 ILE B C 1
ATOM 8397 O O . ILE B 1 238 ? 38.724 -12.613 -6.548 1.00 16.40 238 ILE B O 1
ATOM 8413 N N . GLN B 1 239 ? 37.380 -10.921 -7.293 1.00 14.84 239 GLN B N 1
ATOM 8414 C CA . GLN B 1 239 ? 38.252 -10.610 -8.419 1.00 16.51 239 GLN B CA 1
ATOM 8415 C C . GLN B 1 239 ? 39.671 -10.231 -8.011 1.00 15.67 239 GLN B C 1
ATOM 8416 O O . GLN B 1 239 ? 40.592 -10.459 -8.821 1.00 18.42 239 GLN B O 1
ATOM 8428 N N . HIS B 1 240 ? 39.897 -9.680 -6.861 1.00 15.09 240 HIS B N 1
ATOM 8429 C CA . HIS B 1 240 ? 41.205 -9.276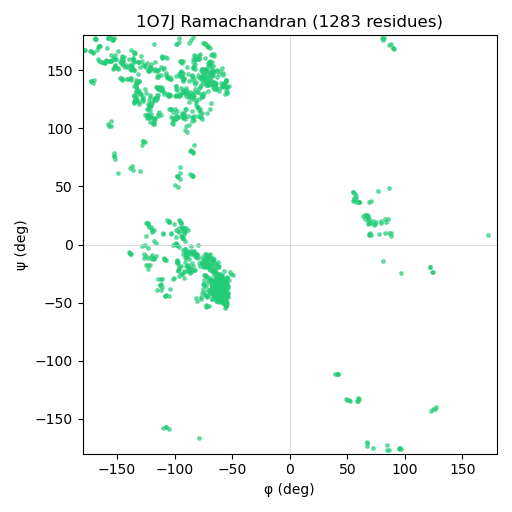 -6.330 1.00 16.90 240 HIS B CA 1
ATOM 8430 C C . HIS B 1 240 ? 41.884 -10.343 -5.472 1.00 16.29 240 HIS B C 1
ATOM 8431 O O . HIS B 1 240 ? 42.911 -10.060 -4.820 1.00 20.32 240 HIS B O 1
ATOM 8445 N N . GLY B 1 241 ? 41.401 -11.563 -5.536 1.00 16.58 241 GLY B N 1
ATOM 8446 C CA . GLY B 1 241 ? 42.181 -12.653 -5.005 1.00 17.20 241 GLY B CA 1
ATOM 8447 C C . GLY B 1 241 ? 42.119 -12.917 -3.552 1.00 14.84 241 GLY B C 1
ATOM 8448 O O . GLY B 1 241 ? 42.998 -13.631 -2.983 1.00 15.68 241 GLY B O 1
ATOM 8452 N N . VAL B 1 242 ? 41.031 -12.446 -2.900 1.00 14.25 242 VAL B N 1
ATOM 8453 C CA . VAL B 1 242 ? 40.883 -12.809 -1.477 1.00 13.21 242 VAL B CA 1
ATOM 8454 C C . VAL B 1 242 ? 40.716 -14.322 -1.322 1.00 11.23 242 VAL B C 1
ATOM 8455 O O . VAL B 1 242 ? 40.057 -14.965 -2.113 1.00 12.27 242 VAL B O 1
ATOM 8468 N N . LYS B 1 243 ? 41.285 -14.833 -0.236 1.00 11.13 243 LYS B N 1
ATOM 8469 C CA . LYS B 1 243 ? 40.991 -16.181 0.233 1.00 10.06 243 LYS B CA 1
ATOM 8470 C C . LYS B 1 243 ? 39.859 -16.221 1.241 1.00 9.15 243 LYS B C 1
ATOM 8471 O O . LYS B 1 243 ? 39.242 -17.291 1.424 1.00 9.73 243 LYS B O 1
ATOM 8490 N N . GLY B 1 244 ? 39.594 -15.119 1.931 1.00 8.98 244 GLY B N 1
ATOM 8491 C CA . GLY B 1 244 ? 38.534 -15.014 2.896 1.00 8.80 244 GLY B CA 1
ATOM 8492 C C . GLY B 1 244 ? 37.848 -13.659 2.840 1.00 8.44 244 GLY B C 1
ATOM 8493 O O . GLY B 1 244 ? 38.474 -12.648 2.473 1.00 9.12 244 GLY B O 1
ATOM 8497 N N . ILE B 1 245 ? 36.573 -13.663 3.249 1.00 8.27 245 ILE B N 1
ATOM 8498 C CA . ILE B 1 245 ? 35.789 -12.430 3.494 1.00 8.64 245 ILE B CA 1
ATOM 8499 C C . ILE B 1 245 ? 35.195 -12.519 4.867 1.00 7.97 245 ILE B C 1
ATOM 8500 O O . ILE B 1 245 ? 34.497 -13.506 5.193 1.00 8.99 245 ILE B O 1
ATOM 8516 N N . VAL B 1 246 ? 35.439 -11.489 5.686 1.00 7.87 246 VAL B N 1
ATOM 8517 C CA . VAL B 1 246 ? 34.765 -11.294 6.970 1.00 7.61 246 VAL B CA 1
ATOM 8518 C C . VAL B 1 246 ? 33.643 -10.276 6.744 1.00 7.45 246 VAL B C 1
ATOM 8519 O O . VAL B 1 246 ? 33.902 -9.194 6.212 1.00 8.77 246 VAL B O 1
ATOM 8532 N N . TYR B 1 247 ? 32.445 -10.627 7.151 1.00 8.25 247 TYR B N 1
ATOM 8533 C CA . TYR B 1 247 ? 31.245 -9.803 7.012 1.00 8.05 247 TYR B CA 1
ATOM 8534 C C . TYR B 1 247 ? 30.919 -9.171 8.360 1.00 8.11 247 TYR B C 1
ATOM 8535 O O . TYR B 1 247 ? 30.632 -9.861 9.341 1.00 8.37 247 TYR B O 1
ATOM 8553 N N . ALA B 1 248 ? 30.979 -7.833 8.439 1.00 8.11 248 ALA B N 1
ATOM 8554 C CA . ALA B 1 248 ? 30.623 -7.085 9.642 1.00 8.73 248 ALA B CA 1
ATOM 8555 C C . ALA B 1 248 ? 29.113 -6.865 9.592 1.00 9.27 248 ALA B C 1
ATOM 8556 O O . ALA B 1 248 ? 28.602 -5.824 9.167 1.00 10.16 248 ALA B O 1
ATOM 8563 N N . GLY B 1 249 ? 28.372 -7.918 10.011 1.00 9.38 249 GLY B N 1
ATOM 8564 C CA . GLY B 1 249 ? 26.986 -8.040 9.695 1.00 9.68 249 GLY B CA 1
ATOM 8565 C C . GLY B 1 249 ? 26.032 -7.216 10.504 1.00 8.83 249 GLY B C 1
ATOM 8566 O O . GLY B 1 249 ? 26.285 -6.741 11.608 1.00 9.07 249 GLY B O 1
ATOM 8570 N N . MET B 1 250 ? 24.833 -7.026 9.946 1.00 9.59 250 MET B N 1
ATOM 8571 C CA . MET B 1 250 ? 23.685 -6.518 10.682 1.00 9.02 250 MET B CA 1
ATOM 8572 C C . MET B 1 250 ? 23.325 -7.483 11.831 1.00 8.45 250 MET B C 1
ATOM 8573 O O . MET B 1 250 ? 23.238 -8.659 11.590 1.00 10.71 250 MET B O 1
ATOM 8587 N N . GLY B 1 251 ? 23.123 -6.983 13.047 1.00 8.31 251 GLY B N 1
ATOM 8588 C CA . GLY B 1 251 ? 22.711 -7.865 14.113 1.00 8.43 251 GLY B CA 1
ATOM 8589 C C . GLY B 1 251 ? 23.627 -9.080 14.226 1.00 8.39 251 GLY B C 1
ATOM 8590 O O . GLY B 1 251 ? 24.865 -8.989 14.215 1.00 9.09 251 GLY B O 1
ATOM 8594 N N . ALA B 1 252 ? 23.019 -10.270 14.356 1.00 8.26 252 ALA B N 1
ATOM 8595 C CA . ALA B 1 252 ? 23.746 -11.503 14.577 1.00 9.23 252 ALA B CA 1
ATOM 8596 C C . ALA B 1 252 ? 24.175 -12.119 13.258 1.00 8.79 252 ALA B C 1
ATOM 8597 O O . ALA B 1 252 ? 23.821 -13.231 12.866 1.00 10.63 252 ALA B O 1
ATOM 8604 N N . GLY B 1 253 ? 24.989 -11.366 12.507 1.00 9.03 253 GLY B N 1
ATOM 8605 C CA . GLY B 1 253 ? 25.481 -11.826 11.220 1.00 9.48 253 GLY B CA 1
ATOM 8606 C C . GLY B 1 253 ? 24.405 -11.964 10.175 1.00 8.76 253 GLY B C 1
ATOM 8607 O O . GLY B 1 253 ? 24.597 -12.740 9.214 1.00 9.64 253 GLY B O 1
ATOM 8611 N N . SER B 1 254 ? 23.299 -11.228 10.298 1.00 9.19 254 SER B N 1
ATOM 8612 C CA . SER B 1 254 ? 22.186 -11.363 9.373 1.00 9.73 254 SER B CA 1
ATOM 8613 C C . SER B 1 254 ? 22.520 -10.747 8.046 1.00 9.46 254 SER B C 1
ATOM 8614 O O . SER B 1 254 ? 23.295 -9.785 7.983 1.00 10.58 254 SER B O 1
ATOM 8620 N N . VAL B 1 255 ? 21.934 -11.262 6.990 1.00 10.50 255 VAL B N 1
ATOM 8621 C CA . VAL B 1 255 ? 22.295 -10.995 5.620 1.00 10.49 255 VAL B CA 1
ATOM 8622 C C . VAL B 1 255 ? 21.093 -10.617 4.757 1.00 9.61 255 VAL B C 1
ATOM 8623 O O . VAL B 1 255 ? 20.103 -11.376 4.764 1.00 11.27 255 VAL B O 1
ATOM 8636 N N . SER B 1 256 ? 21.197 -9.527 4.033 1.00 10.36 256 SER B N 1
ATOM 8637 C CA . SER B 1 256 ? 20.158 -9.138 3.082 1.00 10.21 256 SER B CA 1
ATOM 8638 C C . SER B 1 256 ? 20.164 -10.073 1.878 1.00 9.77 256 SER B C 1
ATOM 8639 O O . SER B 1 256 ? 21.107 -10.821 1.639 1.00 11.08 256 SER B O 1
ATOM 8647 N N . VAL B 1 257 ? 19.141 -9.932 1.052 1.00 11.37 257 VAL B N 1
ATOM 8648 C CA . VAL B 1 257 ? 19.137 -10.723 -0.205 1.00 11.55 257 VAL B CA 1
ATOM 8649 C C . VAL B 1 257 ? 20.365 -10.437 -1.064 1.00 11.35 257 VAL B C 1
ATOM 8650 O O . VAL B 1 257 ? 20.848 -11.316 -1.807 1.00 12.68 257 VAL B O 1
ATOM 8663 N N . ARG B 1 258 ? 20.880 -9.214 -1.072 1.00 10.36 258 ARG B N 1
ATOM 8664 C CA . ARG B 1 258 ? 22.070 -8.835 -1.834 1.00 10.86 258 ARG B CA 1
ATOM 8665 C C . ARG B 1 258 ? 23.356 -9.415 -1.255 1.00 10.48 258 ARG B C 1
ATOM 8666 O O . ARG B 1 258 ? 24.224 -9.957 -1.958 1.00 11.88 258 ARG B O 1
ATOM 8687 N N . GLY B 1 259 ? 23.488 -9.324 0.088 1.00 10.43 259 GLY B N 1
ATOM 8688 C CA . GLY B 1 259 ? 24.632 -9.925 0.746 1.00 11.14 259 GLY B CA 1
ATOM 8689 C C . GLY B 1 259 ? 24.634 -11.443 0.550 1.00 10.26 259 GLY B C 1
ATOM 8690 O O . GLY B 1 259 ? 25.731 -12.028 0.408 1.00 11.41 259 GLY B O 1
ATOM 8694 N N . ILE B 1 260 ? 23.481 -12.076 0.604 1.00 10.61 260 ILE B N 1
ATOM 8695 C CA . ILE B 1 260 ? 23.445 -13.535 0.449 1.00 11.55 260 ILE B CA 1
ATOM 8696 C C . ILE B 1 260 ? 23.916 -13.881 -0.956 1.00 10.81 260 ILE B C 1
ATOM 8697 O O . ILE B 1 260 ? 24.676 -14.841 -1.150 1.00 11.27 260 ILE B O 1
ATOM 8707 N N . ALA B 1 261 ? 23.496 -13.129 -1.984 1.00 11.55 261 ALA B N 1
ATOM 8708 C CA . ALA B 1 261 ? 23.960 -13.353 -3.335 1.00 11.60 261 ALA B CA 1
ATOM 8709 C C . ALA B 1 261 ? 25.467 -13.206 -3.471 1.00 10.56 261 ALA B C 1
ATOM 8710 O O . ALA B 1 261 ? 26.160 -14.008 -4.104 1.00 11.43 261 ALA B O 1
ATOM 8717 N N . GLY B 1 262 ? 26.039 -12.176 -2.823 1.00 10.40 262 GLY B N 1
ATOM 8718 C CA . GLY B 1 262 ? 27.459 -11.986 -2.861 1.00 10.22 262 GLY B CA 1
ATOM 8719 C C . GLY B 1 262 ? 28.251 -13.065 -2.148 1.00 9.19 262 GLY B C 1
ATOM 8720 O O . GLY B 1 262 ? 29.274 -13.541 -2.633 1.00 9.94 262 GLY B O 1
ATOM 8724 N N . MET B 1 263 ? 27.747 -13.483 -0.984 1.00 9.29 263 MET B N 1
ATOM 8725 C CA . MET B 1 263 ? 28.387 -14.568 -0.235 1.00 9.29 263 MET B CA 1
ATOM 8726 C C . MET B 1 263 ? 28.343 -15.874 -1.017 1.00 9.33 263 MET B C 1
ATOM 8727 O O . MET B 1 263 ? 29.311 -16.650 -1.016 1.00 10.10 263 MET B O 1
ATOM 8741 N N . ARG B 1 264 ? 27.207 -16.114 -1.703 1.00 10.05 264 ARG B N 1
ATOM 8742 C CA . ARG B 1 264 ? 27.098 -17.361 -2.487 1.00 10.25 264 ARG B CA 1
ATOM 8743 C C . ARG B 1 264 ? 28.075 -17.326 -3.648 1.00 10.20 264 ARG B C 1
ATOM 8744 O O . ARG B 1 264 ? 28.673 -18.365 -3.995 1.00 10.86 264 ARG B O 1
ATOM 8765 N N . LYS B 1 265 ? 28.268 -16.182 -4.305 1.00 10.59 265 LYS B N 1
ATOM 8766 C CA . LYS B 1 265 ? 29.282 -16.095 -5.342 1.00 10.99 265 LYS B CA 1
ATOM 8767 C C . LYS B 1 265 ? 30.665 -16.364 -4.782 1.00 10.30 265 LYS B C 1
ATOM 8768 O O . LYS B 1 265 ? 31.506 -17.044 -5.424 1.00 10.67 265 LYS B O 1
ATOM 8787 N N . ALA B 1 266 ? 30.971 -15.777 -3.614 1.00 9.88 266 ALA B N 1
ATOM 8788 C CA . ALA B 1 266 ? 32.292 -15.999 -3.032 1.00 9.67 266 ALA B CA 1
ATOM 8789 C C . ALA B 1 266 ? 32.515 -17.481 -2.764 1.00 9.03 266 ALA B C 1
ATOM 8790 O O . ALA B 1 266 ? 33.566 -18.042 -3.050 1.00 9.36 266 ALA B O 1
ATOM 8797 N N . LEU B 1 267 ? 31.489 -18.153 -2.172 1.00 8.84 267 LEU B N 1
ATOM 8798 C CA . LEU B 1 267 ? 31.624 -19.585 -1.872 1.00 9.13 267 LEU B CA 1
ATOM 8799 C C . LEU B 1 267 ? 31.813 -20.378 -3.156 1.00 9.09 267 LEU B C 1
ATOM 8800 O O . LEU B 1 267 ? 32.611 -21.330 -3.229 1.00 9.62 267 LEU B O 1
ATOM 8816 N N . GLU B 1 268 ? 31.087 -20.012 -4.191 1.00 9.67 268 GLU B N 1
ATOM 8817 C CA . GLU B 1 268 ? 31.208 -20.649 -5.495 1.00 9.55 268 GLU B CA 1
ATOM 8818 C C . GLU B 1 268 ? 32.639 -20.547 -6.033 1.00 9.47 268 GLU B C 1
ATOM 8819 O O . GLU B 1 268 ? 33.127 -21.472 -6.715 1.00 10.25 268 GLU B O 1
ATOM 8831 N N . LYS B 1 269 ? 33.298 -19.424 -5.775 1.00 9.72 269 LYS B N 1
ATOM 8832 C CA . LYS B 1 269 ? 34.625 -19.112 -6.268 1.00 9.91 269 LYS B CA 1
ATOM 8833 C C . LYS B 1 269 ? 35.734 -19.492 -5.300 1.00 10.17 269 LYS B C 1
ATOM 8834 O O . LYS B 1 269 ? 36.909 -19.113 -5.507 1.00 11.75 269 LYS B O 1
ATOM 8853 N N . GLY B 1 270 ? 35.424 -20.319 -4.271 1.00 9.79 270 GLY B N 1
ATOM 8854 C CA . GLY B 1 270 ? 36.461 -20.889 -3.446 1.00 10.38 270 GLY B CA 1
ATOM 8855 C C . GLY B 1 270 ? 36.890 -20.075 -2.267 1.00 10.27 270 GLY B C 1
ATOM 8856 O O . GLY B 1 270 ? 37.845 -20.464 -1.613 1.00 12.82 270 GLY B O 1
ATOM 8860 N N . VAL B 1 271 ? 36.194 -18.984 -1.995 1.00 9.05 271 VAL B N 1
ATOM 8861 C CA . VAL B 1 271 ? 36.508 -18.088 -0.846 1.00 9.52 271 VAL B CA 1
ATOM 8862 C C . VAL B 1 271 ? 35.837 -18.648 0.380 1.00 9.41 271 VAL B C 1
ATOM 8863 O O . VAL B 1 271 ? 34.739 -19.223 0.343 1.00 10.58 271 VAL B O 1
ATOM 8876 N N . VAL B 1 272 ? 36.475 -18.484 1.550 1.00 8.79 272 VAL B N 1
ATOM 8877 C CA . VAL B 1 272 ? 35.843 -18.811 2.853 1.00 8.86 272 VAL B CA 1
ATOM 8878 C C . VAL B 1 272 ? 35.137 -17.542 3.351 1.00 8.20 272 VAL B C 1
ATOM 8879 O O . VAL B 1 272 ? 35.773 -16.468 3.415 1.00 9.84 272 VAL B O 1
ATOM 8892 N N . VAL B 1 273 ? 33.861 -17.666 3.693 1.00 8.40 273 VAL B N 1
ATOM 8893 C CA . VAL B 1 273 ? 33.034 -16.574 4.183 1.00 8.25 273 VAL B CA 1
ATOM 8894 C C . VAL B 1 273 ? 32.801 -16.719 5.684 1.00 7.87 273 VAL B C 1
ATOM 8895 O O . VAL B 1 273 ? 32.379 -17.790 6.137 1.00 8.78 273 VAL B O 1
ATOM 8908 N N . MET B 1 274 ? 33.079 -15.641 6.433 1.00 7.94 274 MET B N 1
ATOM 8909 C CA . MET B 1 274 ? 32.929 -15.614 7.879 1.00 7.80 274 MET B CA 1
ATOM 8910 C C . MET B 1 274 ? 31.956 -14.490 8.270 1.00 7.64 274 MET B C 1
ATOM 8911 O O . MET B 1 274 ? 32.263 -13.321 8.018 1.00 8.86 274 MET B O 1
ATOM 8925 N N . ARG B 1 275 ? 30.858 -14.832 8.921 1.00 7.55 275 ARG B N 1
ATOM 8926 C CA . ARG B 1 275 ? 29.854 -13.852 9.361 1.00 7.64 275 ARG B CA 1
ATOM 8927 C C . ARG B 1 275 ? 30.143 -13.418 10.796 1.00 7.38 275 ARG B C 1
ATOM 8928 O O . ARG B 1 275 ? 29.996 -14.211 11.742 1.00 7.88 275 ARG B O 1
ATOM 8949 N N . SER B 1 276 ? 30.547 -12.150 10.945 1.00 7.91 276 SER B N 1
ATOM 8950 C CA . SER B 1 276 ? 30.675 -11.445 12.207 1.00 7.40 276 SER B CA 1
ATOM 8951 C C . SER B 1 276 ? 29.532 -10.423 12.306 1.00 7.42 276 SER B C 1
ATOM 8952 O O . SER B 1 276 ? 28.471 -10.549 11.683 1.00 7.98 276 SER B O 1
ATOM 8960 N N . THR B 1 277 ? 29.751 -9.387 13.130 1.00 7.66 277 THR B N 1
ATOM 8961 C CA . THR B 1 277 ? 28.724 -8.403 13.448 1.00 7.80 277 THR B CA 1
ATOM 8962 C C . THR B 1 277 ? 29.346 -7.023 13.518 1.00 7.47 277 THR B C 1
ATOM 8963 O O . THR B 1 277 ? 30.464 -6.842 14.024 1.00 8.37 277 THR B O 1
ATOM 8974 N N . ARG B 1 278 ? 28.606 -6.026 13.045 1.00 7.48 278 ARG B N 1
ATOM 8975 C CA . ARG B 1 278 ? 28.966 -4.610 13.195 1.00 8.00 278 ARG B CA 1
ATOM 8976 C C . ARG B 1 278 ? 28.592 -4.056 14.559 1.00 7.58 278 ARG B C 1
ATOM 8977 O O . ARG B 1 278 ? 28.941 -2.888 14.848 1.00 8.62 278 ARG B O 1
ATOM 8998 N N . THR B 1 279 ? 27.861 -4.810 15.379 1.00 7.33 279 THR B N 1
ATOM 8999 C CA . THR B 1 279 ? 27.221 -4.208 16.556 1.00 7.42 279 THR B CA 1
ATOM 9000 C C . THR B 1 279 ? 28.255 -3.754 17.598 1.00 7.13 279 THR B C 1
ATOM 9001 O O . THR B 1 279 ? 28.003 -2.738 18.296 1.00 8.06 279 THR B O 1
ATOM 9012 N N . GLY B 1 280 ? 29.317 -4.498 17.758 1.00 7.84 280 GLY B N 1
ATOM 9013 C CA . GLY B 1 280 ? 30.413 -4.245 18.697 1.00 8.06 280 GLY B CA 1
ATOM 9014 C C . GLY B 1 280 ? 30.657 -5.362 19.700 1.00 7.54 280 GLY B C 1
ATOM 9015 O O . GLY B 1 280 ? 31.768 -5.381 20.269 1.00 8.57 280 GLY B O 1
ATOM 9019 N N . ASN B 1 281 ? 29.715 -6.249 19.942 1.00 7.67 281 ASN B N 1
ATOM 9020 C CA . ASN B 1 281 ? 29.805 -7.201 21.021 1.00 8.12 281 ASN B CA 1
ATOM 9021 C C . ASN B 1 281 ? 28.910 -8.423 20.749 1.00 7.72 281 ASN B C 1
ATOM 9022 O O . ASN B 1 281 ? 27.904 -8.319 20.044 1.00 8.23 281 ASN B O 1
ATOM 9033 N N . GLY B 1 282 ? 29.264 -9.528 21.416 1.00 8.19 282 GLY B N 1
ATOM 9034 C CA . GLY B 1 282 ? 28.309 -10.638 21.549 1.00 8.47 282 GLY B CA 1
ATOM 9035 C C . GLY B 1 282 ? 28.485 -11.723 20.485 1.00 7.69 282 GLY B C 1
ATOM 9036 O O . GLY B 1 282 ? 29.435 -11.736 19.697 1.00 9.20 282 GLY B O 1
ATOM 9040 N N . ILE B 1 283 ? 27.574 -12.690 20.556 1.00 8.32 283 ILE B N 1
ATOM 9041 C CA . ILE B 1 283 ? 27.689 -13.940 19.818 1.00 8.14 283 ILE B CA 1
ATOM 9042 C C . ILE B 1 283 ? 26.940 -13.918 18.512 1.00 7.67 283 ILE B C 1
ATOM 9043 O O . ILE B 1 283 ? 25.730 -13.663 18.485 1.00 8.57 283 ILE B O 1
ATOM 9059 N N . VAL B 1 284 ? 27.648 -14.288 17.434 1.00 7.74 284 VAL B N 1
ATOM 9060 C CA . VAL B 1 284 ? 26.996 -14.621 16.157 1.00 7.82 284 VAL B CA 1
ATOM 9061 C C . VAL B 1 284 ? 26.792 -16.152 16.203 1.00 7.97 284 VAL B C 1
ATOM 9062 O O . VAL B 1 284 ? 27.804 -16.892 16.150 1.00 8.28 284 VAL B O 1
ATOM 9075 N N . PRO B 1 285 ? 25.546 -16.624 16.356 1.00 8.49 285 PRO B N 1
ATOM 9076 C CA . PRO B 1 285 ? 25.275 -18.073 16.559 1.00 8.79 285 PRO B CA 1
ATOM 9077 C C . PRO B 1 285 ? 25.250 -18.805 15.256 1.00 8.80 285 PRO B C 1
ATOM 9078 O O . PRO B 1 285 ? 25.002 -18.221 14.200 1.00 9.76 285 PRO B O 1
ATOM 9089 N N . PRO B 1 286 ? 25.451 -20.125 15.271 1.00 9.65 286 PRO B N 1
ATOM 9090 C CA . PRO B 1 286 ? 25.273 -20.907 14.037 1.00 10.45 286 PRO B CA 1
ATOM 9091 C C . PRO B 1 286 ? 23.873 -20.774 13.491 1.00 10.38 286 PRO B C 1
ATOM 9092 O O . PRO B 1 286 ? 22.879 -20.637 14.218 1.00 11.81 286 PRO B O 1
ATOM 9103 N N . ASP B 1 287 ? 23.743 -20.911 12.165 1.00 11.04 287 ASP B N 1
ATOM 9104 C CA . ASP B 1 287 ? 22.447 -20.899 11.527 1.00 11.41 287 ASP B CA 1
ATOM 9105 C C . ASP B 1 287 ? 22.599 -21.609 10.173 1.00 12.90 287 ASP B C 1
ATOM 9106 O O . ASP B 1 287 ? 23.146 -21.004 9.230 1.00 15.45 287 ASP B O 1
ATOM 9115 N N . GLU B 1 288 ? 22.166 -22.821 10.035 1.00 16.10 288 GLU B N 1
ATOM 9116 C CA . GLU B 1 288 ? 22.481 -23.544 8.771 1.00 18.91 288 GLU B CA 1
ATOM 9117 C C . GLU B 1 288 ? 21.547 -23.110 7.645 1.00 19.88 288 GLU B C 1
ATOM 9118 O O . GLU B 1 288 ? 21.676 -23.605 6.518 1.00 22.54 288 GLU B O 1
ATOM 9130 N N . GLU B 1 289 ? 20.613 -22.212 7.890 1.00 16.92 289 GLU B N 1
ATOM 9131 C CA . GLU B 1 289 ? 19.858 -21.656 6.767 1.00 17.13 289 GLU B CA 1
ATOM 9132 C C . GLU B 1 289 ? 20.582 -20.485 6.146 1.00 16.05 289 GLU B C 1
ATOM 9133 O O . GLU B 1 289 ? 20.055 -19.932 5.190 1.00 22.91 289 GLU B O 1
ATOM 9145 N N . LEU B 1 290 ? 21.739 -20.042 6.612 1.00 12.76 290 LEU B N 1
ATOM 9146 C CA . LEU B 1 290 ? 22.546 -18.998 6.026 1.00 12.02 290 LEU B CA 1
ATOM 9147 C C . LEU B 1 290 ? 23.866 -19.533 5.532 1.00 11.86 290 LEU B C 1
ATOM 9148 O O . LEU B 1 290 ? 24.425 -20.464 6.138 1.00 12.30 290 LEU B O 1
ATOM 9164 N N . PRO B 1 291 ? 24.418 -18.926 4.500 1.00 12.36 291 PRO B N 1
ATOM 9165 C CA . PRO B 1 291 ? 25.754 -19.315 4.019 1.00 11.93 291 PRO B CA 1
ATOM 9166 C C . PRO B 1 291 ? 26.837 -18.827 4.983 1.00 9.89 291 PRO B C 1
ATOM 9167 O O . PRO B 1 291 ? 26.633 -17.886 5.759 1.00 11.00 291 PRO B O 1
ATOM 9178 N N . GLY B 1 292 ? 28.008 -19.453 4.862 1.00 9.59 292 GLY B N 1
ATOM 9179 C CA . GLY B 1 292 ? 29.189 -19.009 5.582 1.00 9.90 292 GLY B CA 1
ATOM 9180 C C . GLY B 1 292 ? 29.295 -19.596 6.988 1.00 8.49 292 GLY B C 1
ATOM 9181 O O . GLY B 1 292 ? 28.413 -20.239 7.539 1.00 10.29 292 GLY B O 1
ATOM 9185 N N . LEU B 1 293 ? 30.455 -19.332 7.568 1.00 8.08 293 LEU B N 1
ATOM 9186 C CA . LEU B 1 293 ? 30.757 -19.656 8.950 1.00 7.85 293 LEU B CA 1
ATOM 9187 C C . LEU B 1 293 ? 30.297 -18.508 9.859 1.00 7.55 293 LEU B C 1
ATOM 9188 O O . LEU B 1 293 ? 29.923 -17.434 9.367 1.00 7.94 293 LEU B O 1
ATOM 9204 N N . VAL B 1 294 ? 30.381 -18.725 11.163 1.00 7.53 294 VAL B N 1
ATOM 9205 C CA . VAL B 1 294 ? 29.997 -17.699 12.161 1.00 7.68 294 VAL B CA 1
ATOM 9206 C C . VAL B 1 294 ? 31.175 -17.392 13.080 1.00 7.37 294 VAL B C 1
ATOM 9207 O O . VAL B 1 294 ? 32.030 -18.257 13.400 1.00 8.05 294 VAL B O 1
ATOM 9220 N N . SER B 1 295 ? 31.211 -16.149 13.555 1.00 7.58 295 SER B N 1
ATOM 9221 C CA . SER B 1 295 ? 32.428 -15.654 14.236 1.00 7.46 295 SER B CA 1
ATOM 9222 C C . SER B 1 295 ? 32.411 -15.825 15.768 1.00 7.53 295 SER B C 1
ATOM 9223 O O . SER B 1 295 ? 33.373 -15.322 16.372 1.00 7.91 295 SER B O 1
ATOM 9231 N N . ASP B 1 296 ? 31.418 -16.478 16.334 1.00 7.65 296 ASP B N 1
ATOM 9232 C CA . ASP B 1 296 ? 31.395 -16.609 17.809 1.00 8.02 296 ASP B CA 1
ATOM 9233 C C . ASP B 1 296 ? 31.391 -15.171 18.351 1.00 7.56 296 ASP B C 1
ATOM 9234 O O . ASP B 1 296 ? 30.614 -14.351 17.825 1.00 8.67 296 ASP B O 1
ATOM 9243 N N . SER B 1 297 ? 32.202 -14.841 19.358 1.00 7.73 297 SER B N 1
ATOM 9244 C CA . SER B 1 297 ? 32.251 -13.458 19.861 1.00 7.62 297 SER B CA 1
ATOM 9245 C C . SER B 1 297 ? 33.376 -12.653 19.267 1.00 7.86 297 SER B C 1
ATOM 9246 O O . SER B 1 297 ? 33.668 -11.546 19.762 1.00 9.05 297 SER B O 1
ATOM 9254 N N . LEU B 1 298 ? 34.033 -13.097 18.183 1.00 7.49 298 LEU B N 1
ATOM 9255 C CA . LEU B 1 298 ? 35.067 -12.288 17.543 1.00 7.66 298 LEU B CA 1
ATOM 9256 C C . LEU B 1 298 ? 34.428 -11.160 16.721 1.00 7.82 298 LEU B C 1
ATOM 9257 O O . LEU B 1 298 ? 33.600 -11.396 15.862 1.00 8.54 298 LEU B O 1
ATOM 9273 N N . ASN B 1 299 ? 34.914 -9.930 16.989 1.00 7.90 299 ASN B N 1
ATOM 9274 C CA . ASN B 1 299 ? 34.490 -8.784 16.199 1.00 7.48 299 ASN B CA 1
ATOM 9275 C C . ASN B 1 299 ? 35.200 -8.835 14.822 1.00 7.05 299 ASN B C 1
ATOM 9276 O O . ASN B 1 299 ? 36.031 -9.715 14.552 1.00 8.01 299 ASN B O 1
ATOM 9287 N N . PRO B 1 300 ? 34.834 -7.940 13.896 1.00 7.58 300 PRO B N 1
ATOM 9288 C CA . PRO B 1 300 ? 35.386 -8.088 12.518 1.00 7.78 300 PRO B CA 1
ATOM 9289 C C . PRO B 1 300 ? 36.903 -8.056 12.439 1.00 7.60 300 PRO B C 1
ATOM 9290 O O . PRO B 1 300 ? 37.521 -8.843 11.709 1.00 8.07 300 PRO B O 1
ATOM 9301 N N . ALA B 1 301 ? 37.529 -7.103 13.166 1.00 7.87 301 ALA B N 1
ATOM 9302 C CA . ALA B 1 301 ? 38.983 -6.954 13.074 1.00 8.34 301 ALA B CA 1
ATOM 9303 C C . ALA B 1 301 ? 39.686 -8.208 13.590 1.00 7.61 301 ALA B C 1
ATOM 9304 O O . ALA B 1 301 ? 40.668 -8.693 13.003 1.00 8.40 301 ALA B O 1
ATOM 9311 N N . HIS B 1 302 ? 39.195 -8.749 14.721 1.00 7.52 302 HIS B N 1
ATOM 9312 C CA . HIS B 1 302 ? 39.793 -9.978 15.272 1.00 7.48 302 HIS B CA 1
ATOM 9313 C C . HIS B 1 302 ? 39.476 -11.174 14.364 1.00 7.16 302 HIS B C 1
ATOM 9314 O O . HIS B 1 302 ? 40.344 -12.043 14.181 1.00 7.45 302 HIS B O 1
ATOM 9328 N N . ALA B 1 303 ? 38.256 -11.246 13.866 1.00 7.39 303 ALA B N 1
ATOM 9329 C CA . ALA B 1 303 ? 37.862 -12.355 12.962 1.00 7.72 303 ALA B CA 1
ATOM 9330 C C . ALA B 1 303 ? 38.767 -12.397 11.753 1.00 7.25 303 ALA B C 1
ATOM 9331 O O . ALA B 1 303 ? 39.132 -13.483 11.272 1.00 7.74 303 ALA B O 1
ATOM 9338 N N . ARG B 1 304 ? 39.105 -11.236 11.186 1.00 7.51 304 ARG B N 1
ATOM 9339 C CA . ARG B 1 304 ? 40.015 -11.233 10.033 1.00 7.28 304 ARG B CA 1
ATOM 9340 C C . ARG B 1 304 ? 41.354 -11.848 10.383 1.00 7.30 304 ARG B C 1
ATOM 9341 O O . ARG B 1 304 ? 41.921 -12.623 9.612 1.00 7.95 304 ARG B O 1
ATOM 9362 N N . ILE B 1 305 ? 41.944 -11.439 11.533 1.00 7.57 305 ILE B N 1
ATOM 9363 C CA . ILE B 1 305 ? 43.232 -12.009 11.937 1.00 7.65 305 ILE B CA 1
ATOM 9364 C C . ILE B 1 305 ? 43.158 -13.522 12.064 1.00 7.55 305 ILE B C 1
ATOM 9365 O O . ILE B 1 305 ? 44.040 -14.243 11.530 1.00 8.28 305 ILE B O 1
ATOM 9381 N N . LEU B 1 306 ? 42.149 -14.041 12.794 1.00 7.69 306 LEU B N 1
ATOM 9382 C CA . LEU B 1 306 ? 42.046 -15.500 12.959 1.00 7.76 306 LEU B CA 1
ATOM 9383 C C . LEU B 1 306 ? 41.799 -16.188 11.623 1.00 7.81 306 LEU B C 1
ATOM 9384 O O . LEU B 1 306 ? 42.386 -17.263 11.372 1.00 8.83 306 LEU B O 1
ATOM 9400 N N . LEU B 1 307 ? 40.982 -15.617 10.740 1.00 8.14 307 LEU B N 1
ATOM 9401 C CA . LEU B 1 307 ? 40.719 -16.256 9.467 1.00 8.15 307 LEU B CA 1
ATOM 9402 C C . LEU B 1 307 ? 41.970 -16.291 8.594 1.00 7.83 307 LEU B C 1
ATOM 9403 O O . LEU B 1 307 ? 42.287 -17.326 7.971 1.00 9.03 307 LEU B O 1
ATOM 9419 N N . MET B 1 308 ? 42.738 -15.210 8.553 1.00 8.32 308 MET B N 1
ATOM 9420 C CA . MET B 1 308 ? 43.989 -15.168 7.798 1.00 9.31 308 MET B CA 1
ATOM 9421 C C . MET B 1 308 ? 44.968 -16.228 8.267 1.00 9.34 308 MET B C 1
ATOM 9422 O O . MET B 1 308 ? 45.585 -16.959 7.494 1.00 10.44 308 MET B O 1
ATOM 9432 N N . LEU B 1 309 ? 45.113 -16.361 9.614 1.00 8.94 309 LEU B N 1
ATOM 9433 C CA . LEU B 1 309 ? 46.016 -17.375 10.163 1.00 9.70 309 LEU B CA 1
ATOM 9434 C C . LEU B 1 309 ? 45.446 -18.767 9.923 1.00 9.95 309 LEU B C 1
ATOM 9435 O O . LEU B 1 309 ? 46.219 -19.716 9.606 1.00 10.73 309 LEU B O 1
ATOM 9451 N N . ALA B 1 310 ? 44.142 -18.969 10.056 1.00 9.11 310 ALA B N 1
ATOM 9452 C CA . ALA B 1 310 ? 43.518 -20.275 9.744 1.00 9.62 310 ALA B CA 1
ATOM 9453 C C . ALA B 1 310 ? 43.860 -20.726 8.341 1.00 9.79 310 ALA B C 1
ATOM 9454 O O . ALA B 1 310 ? 44.200 -21.900 8.107 1.00 10.77 310 ALA B O 1
ATOM 9461 N N . LEU B 1 311 ? 43.797 -19.795 7.385 1.00 9.85 311 LEU B N 1
ATOM 9462 C CA . LEU B 1 311 ? 44.033 -20.083 5.982 1.00 10.54 311 LEU B CA 1
ATOM 9463 C C . LEU B 1 311 ? 45.502 -20.419 5.677 1.00 11.68 311 LEU B C 1
ATOM 9464 O O . LEU B 1 311 ? 45.777 -20.926 4.577 1.00 14.35 311 LEU B O 1
ATOM 9480 N N . THR B 1 312 ? 46.448 -20.189 6.609 1.00 11.39 312 THR B N 1
ATOM 9481 C CA . THR B 1 312 ? 47.806 -20.696 6.414 1.00 12.50 312 THR B CA 1
ATOM 9482 C C . THR B 1 312 ? 47.869 -22.206 6.678 1.00 13.64 312 THR B C 1
ATOM 9483 O O . THR B 1 312 ? 48.881 -22.841 6.300 1.00 16.72 312 THR B O 1
ATOM 9494 N N . ARG B 1 313 ? 46.843 -22.774 7.293 1.00 12.24 313 ARG B N 1
ATOM 9495 C CA . ARG B 1 313 ? 46.860 -24.186 7.707 1.00 13.41 313 ARG B CA 1
ATOM 9496 C C . ARG B 1 313 ? 45.859 -25.044 6.989 1.00 12.69 313 ARG B C 1
ATOM 9497 O O . ARG B 1 313 ? 46.078 -26.244 6.874 1.00 15.13 313 ARG B O 1
ATOM 9518 N N . THR B 1 314 ? 44.738 -24.495 6.575 1.00 12.14 314 THR B N 1
ATOM 9519 C CA . THR B 1 314 ? 43.578 -25.259 6.071 1.00 12.49 314 THR B CA 1
ATOM 9520 C C . THR B 1 314 ? 42.684 -24.377 5.248 1.00 12.53 314 THR B C 1
ATOM 9521 O O . THR B 1 314 ? 42.651 -23.189 5.445 1.00 15.02 314 THR B O 1
ATOM 9532 N N . SER B 1 315 ? 41.864 -24.985 4.384 1.00 14.60 315 SER B N 1
ATOM 9533 C CA . SER B 1 315 ? 40.698 -24.331 3.843 1.00 16.59 315 SER B CA 1
ATOM 9534 C C . SER B 1 315 ? 39.429 -25.096 4.227 1.00 16.29 315 SER B C 1
ATOM 9535 O O . SER B 1 315 ? 38.361 -24.905 3.642 1.00 20.42 315 SER B O 1
ATOM 9541 N N . ASP B 1 316 ? 39.492 -26.043 5.153 1.00 12.80 316 ASP B N 1
ATOM 9542 C CA . ASP B 1 316 ? 38.361 -26.881 5.560 1.00 12.82 316 ASP B CA 1
ATOM 9543 C C . ASP B 1 316 ? 37.416 -26.111 6.457 1.00 11.91 316 ASP B C 1
ATOM 9544 O O . ASP B 1 316 ? 37.814 -25.742 7.596 1.00 11.97 316 ASP B O 1
ATOM 9554 N N . PRO B 1 317 ? 36.179 -25.827 6.021 1.00 11.81 317 PRO B N 1
ATOM 9555 C CA . PRO B 1 317 ? 35.264 -24.995 6.840 1.00 11.98 317 PRO B CA 1
ATOM 9556 C C . PRO B 1 317 ? 35.033 -25.571 8.221 1.00 10.98 317 PRO B C 1
ATOM 9557 O O . PRO B 1 317 ? 34.873 -24.794 9.200 1.00 11.47 317 PRO B O 1
ATOM 9568 N N . LYS B 1 318 ? 34.929 -26.890 8.418 1.00 11.86 318 LYS B N 1
ATOM 9569 C CA . LYS B 1 318 ? 34.679 -27.443 9.736 1.00 11.80 318 LYS B CA 1
ATOM 9570 C C . LYS B 1 318 ? 35.829 -27.131 10.686 1.00 10.55 318 LYS B C 1
ATOM 9571 O O . LYS B 1 318 ? 35.619 -26.837 11.889 1.00 11.45 318 LYS B O 1
ATOM 9583 N N . VAL B 1 319 ? 37.060 -27.267 10.196 1.00 10.43 319 VAL B N 1
ATOM 9584 C CA . VAL B 1 319 ? 38.268 -26.974 10.994 1.00 10.43 319 VAL B CA 1
ATOM 9585 C C . VAL B 1 319 ? 38.270 -25.489 11.385 1.00 9.12 319 VAL B C 1
ATOM 9586 O O . VAL B 1 319 ? 38.498 -25.122 12.543 1.00 9.36 319 VAL B O 1
ATOM 9599 N N . ILE B 1 320 ? 38.036 -24.632 10.387 1.00 8.94 320 ILE B N 1
ATOM 9600 C CA . ILE B 1 320 ? 38.046 -23.186 10.635 1.00 9.17 320 ILE B CA 1
ATOM 9601 C C . ILE B 1 320 ? 36.960 -22.796 11.638 1.00 8.15 320 ILE B C 1
ATOM 9602 O O . ILE B 1 320 ? 37.169 -22.005 12.554 1.00 8.72 320 ILE B O 1
ATOM 9618 N N . GLN B 1 321 ? 35.763 -23.372 11.503 1.00 8.64 321 GLN B N 1
ATOM 9619 C CA . GLN B 1 321 ? 34.674 -23.045 12.411 1.00 8.25 321 GLN B CA 1
ATOM 9620 C C . GLN B 1 321 ? 35.036 -23.415 13.851 1.00 7.95 321 GLN B C 1
ATOM 9621 O O . GLN B 1 321 ? 34.746 -22.652 14.785 1.00 8.49 321 GLN B O 1
ATOM 9635 N N . GLU B 1 322 ? 35.666 -24.579 14.046 1.00 8.55 322 GLU B N 1
ATOM 9636 C CA . GLU B 1 322 ? 36.076 -24.976 15.386 1.00 8.71 322 GLU B CA 1
ATOM 9637 C C . GLU B 1 322 ? 37.166 -24.046 15.920 1.00 8.24 322 GLU B C 1
ATOM 9638 O O . GLU B 1 322 ? 37.142 -23.721 17.129 1.00 8.80 322 GLU B O 1
ATOM 9650 N N . TYR B 1 323 ? 38.079 -23.543 15.074 1.00 8.43 323 TYR B N 1
ATOM 9651 C CA . TYR B 1 323 ? 39.039 -22.522 15.533 1.00 8.09 323 TYR B CA 1
ATOM 9652 C C . TYR B 1 323 ? 38.273 -21.333 16.118 1.00 7.97 323 TYR B C 1
ATOM 9653 O O . TYR B 1 323 ? 38.657 -20.788 17.163 1.00 8.11 323 TYR B O 1
ATOM 9671 N N . PHE B 1 324 ? 37.233 -20.878 15.441 1.00 7.87 324 PHE B N 1
ATOM 9672 C CA . PHE B 1 324 ? 36.491 -19.698 15.900 1.00 7.69 324 PHE B CA 1
ATOM 9673 C C . PHE B 1 324 ? 35.778 -19.911 17.194 1.00 7.63 324 PHE B C 1
ATOM 9674 O O . PHE B 1 324 ? 35.485 -18.907 17.891 1.00 8.21 324 PHE B O 1
ATOM 9691 N N . HIS B 1 325 ? 35.467 -21.157 17.589 1.00 8.00 325 HIS B N 1
ATOM 9692 C CA . HIS B 1 325 ? 34.865 -21.438 18.872 1.00 8.12 325 HIS B CA 1
ATOM 9693 C C . HIS B 1 325 ? 35.856 -21.686 19.990 1.00 8.32 325 HIS B C 1
ATOM 9694 O O . HIS B 1 325 ? 35.434 -21.777 21.161 1.00 9.73 325 HIS B O 1
ATOM 9708 N N . THR B 1 326 ? 37.170 -21.766 19.668 1.00 8.05 326 THR B N 1
ATOM 9709 C CA . THR B 1 326 ? 38.160 -22.147 20.662 1.00 8.21 326 THR B CA 1
ATOM 9710 C C . THR B 1 326 ? 39.322 -21.174 20.860 1.00 7.65 326 THR B C 1
ATOM 9711 O O . THR B 1 326 ? 40.009 -21.290 21.890 1.00 8.65 326 THR B O 1
ATOM 9722 N N . TYR B 1 327 ? 39.557 -20.255 19.911 1.00 7.74 327 TYR B N 1
ATOM 9723 C CA . TYR B 1 327 ? 40.595 -19.246 19.968 1.00 7.69 327 TYR B CA 1
ATOM 9724 C C . TYR B 1 327 ? 40.030 -17.833 20.220 1.00 7.97 327 TYR B C 1
ATOM 9725 O O . TYR B 1 327 ? 38.808 -17.680 20.421 1.00 9.18 327 TYR B O 1
ATOM 9744 N N . LYS C 1 3 ? 21.835 -40.072 28.618 1.00 46.48 3 LYS C N 1
ATOM 9745 C CA . LYS C 1 3 ? 21.807 -40.100 30.097 1.00 37.15 3 LYS C CA 1
ATOM 9746 C C . LYS C 1 3 ? 21.849 -38.675 30.575 1.00 29.28 3 LYS C C 1
ATOM 9747 O O . LYS C 1 3 ? 22.865 -37.963 30.479 1.00 40.65 3 LYS C O 1
ATOM 9753 N N . LEU C 1 4 ? 20.710 -38.254 31.016 1.00 20.31 4 LEU C N 1
ATOM 9754 C CA . LEU C 1 4 ? 20.525 -36.893 31.454 1.00 18.24 4 LEU C CA 1
ATOM 9755 C C . LEU C 1 4 ? 21.211 -36.644 32.791 1.00 16.96 4 LEU C C 1
ATOM 9756 O O . LEU C 1 4 ? 21.193 -37.524 33.660 1.00 18.60 4 LEU C O 1
ATOM 9772 N N . PRO C 1 5 ? 21.750 -35.439 32.991 1.00 16.05 5 PRO C N 1
ATOM 9773 C CA . PRO C 1 5 ? 22.298 -35.079 34.298 1.00 17.57 5 PRO C CA 1
ATOM 9774 C C . PRO C 1 5 ? 21.187 -35.017 35.335 1.00 14.79 5 PRO C C 1
ATOM 9775 O O . PRO C 1 5 ? 20.059 -34.662 34.988 1.00 15.04 5 PRO C O 1
ATOM 9786 N N . ASN C 1 6 ? 21.534 -35.323 36.586 1.00 14.58 6 ASN C N 1
ATOM 9787 C CA . ASN C 1 6 ? 20.594 -35.254 37.704 1.00 12.91 6 ASN C CA 1
ATOM 9788 C C . ASN C 1 6 ? 20.794 -33.923 38.431 1.00 12.29 6 ASN C C 1
ATOM 9789 O O . ASN C 1 6 ? 21.858 -33.673 38.996 1.00 13.74 6 ASN C O 1
ATOM 9800 N N . ILE C 1 7 ? 19.790 -33.085 38.380 1.00 11.54 7 ILE C N 1
ATOM 9801 C CA . ILE C 1 7 ? 19.848 -31.698 38.876 1.00 10.86 7 ILE C CA 1
ATOM 9802 C C . ILE C 1 7 ? 18.762 -31.500 39.931 1.00 10.77 7 ILE C C 1
ATOM 9803 O O . ILE C 1 7 ? 17.581 -31.708 39.681 1.00 12.23 7 ILE C O 1
ATOM 9819 N N . VAL C 1 8 ? 19.195 -31.050 41.129 1.00 10.51 8 VAL C N 1
ATOM 9820 C CA . VAL C 1 8 ? 18.227 -30.636 42.132 1.00 10.64 8 VAL C CA 1
ATOM 9821 C C . VAL C 1 8 ? 17.967 -29.118 41.940 1.00 10.30 8 VAL C C 1
ATOM 9822 O O . VAL C 1 8 ? 18.932 -28.349 41.862 1.00 11.51 8 VAL C O 1
ATOM 9835 N N . ILE C 1 9 ? 16.702 -28.743 41.927 1.00 9.74 9 ILE C N 1
ATOM 9836 C CA . ILE C 1 9 ? 16.274 -27.333 41.933 1.00 10.02 9 ILE C CA 1
ATOM 9837 C C . ILE C 1 9 ? 15.833 -27.029 43.374 1.00 9.69 9 ILE C C 1
ATOM 9838 O O . ILE C 1 9 ? 14.757 -27.473 43.818 1.00 11.01 9 ILE C O 1
ATOM 9854 N N . LEU C 1 10 ? 16.661 -26.322 44.106 1.00 9.68 10 LEU C N 1
ATOM 9855 C CA . LEU C 1 10 ? 16.517 -25.990 45.499 1.00 9.79 10 LEU C CA 1
ATOM 9856 C C . LEU C 1 10 ? 15.916 -24.572 45.584 1.00 9.70 10 LEU C C 1
ATOM 9857 O O . LEU C 1 10 ? 16.629 -23.618 45.266 1.00 10.62 10 LEU C O 1
ATOM 9873 N N . ALA C 1 11 ? 14.683 -24.452 46.007 1.00 9.39 11 ALA C N 1
ATOM 9874 C CA . ALA C 1 11 ? 13.971 -23.180 45.960 1.00 9.47 11 ALA C CA 1
ATOM 9875 C C . ALA C 1 11 ? 13.980 -22.453 47.291 1.00 9.10 11 ALA C C 1
ATOM 9876 O O . ALA C 1 11 ? 13.702 -23.060 48.334 1.00 10.19 11 ALA C O 1
ATOM 9883 N N . THR C 1 12 ? 14.224 -21.131 47.245 1.00 9.46 12 THR C N 1
ATOM 9884 C CA . THR C 1 12 ? 14.264 -20.313 48.437 1.00 9.15 12 THR C CA 1
ATOM 9885 C C . THR C 1 12 ? 13.217 -19.177 48.456 1.00 9.48 12 THR C C 1
ATOM 9886 O O . THR C 1 12 ? 13.078 -18.529 49.502 1.00 9.70 12 THR C O 1
ATOM 9897 N N . GLY C 1 13 ? 12.591 -18.924 47.322 1.00 9.71 13 GLY C N 1
ATOM 9898 C CA . GLY C 1 13 ? 11.658 -17.797 47.196 1.00 9.80 13 GLY C CA 1
ATOM 9899 C C . GLY C 1 13 ? 11.992 -16.888 46.057 1.00 9.28 13 GLY C C 1
ATOM 9900 O O . GLY C 1 13 ? 12.386 -17.306 44.956 1.00 10.38 13 GLY C O 1
ATOM 9904 N N . GLY C 1 14 ? 11.820 -15.586 46.278 1.00 9.60 14 GLY C N 1
ATOM 9905 C CA . GLY C 1 14 ? 12.129 -14.560 45.325 1.00 9.44 14 GLY C CA 1
ATOM 9906 C C . GLY C 1 14 ? 11.026 -14.199 44.353 1.00 8.92 14 GLY C C 1
ATOM 9907 O O . GLY C 1 14 ? 9.960 -14.852 44.239 1.00 9.87 14 GLY C O 1
ATOM 9911 N N . THR C 1 15 ? 11.300 -13.140 43.600 1.00 9.35 15 THR C N 1
ATOM 9912 C CA . THR C 1 15 ? 10.406 -12.679 42.527 1.00 9.39 15 THR C CA 1
ATOM 9913 C C . THR C 1 15 ? 10.211 -13.751 41.441 1.00 9.67 15 THR C C 1
ATOM 9914 O O . THR C 1 15 ? 9.151 -13.823 40.832 1.00 10.02 15 THR C O 1
ATOM 9925 N N . ILE C 1 16 ? 11.225 -14.603 41.234 1.00 9.33 16 ILE C N 1
ATOM 9926 C CA . ILE C 1 16 ? 11.067 -15.728 40.310 1.00 9.43 16 ILE C CA 1
ATOM 9927 C C . ILE C 1 16 ? 9.866 -16.606 40.686 1.00 9.99 16 ILE C C 1
ATOM 9928 O O . ILE C 1 16 ? 9.260 -17.218 39.804 1.00 10.70 16 ILE C O 1
ATOM 9944 N N . ALA C 1 17 ? 9.533 -16.672 41.979 1.00 10.23 17 ALA C N 1
ATOM 9945 C CA . ALA C 1 17 ? 8.360 -17.387 42.507 1.00 10.83 17 ALA C CA 1
ATOM 9946 C C . ALA C 1 17 ? 7.240 -16.424 42.910 1.00 12.28 17 ALA C C 1
ATOM 9947 O O . ALA C 1 17 ? 6.384 -16.758 43.713 1.00 15.95 17 ALA C O 1
ATOM 9954 N N . GLY C 1 18 ? 7.232 -15.205 42.405 1.00 12.51 18 GLY C N 1
ATOM 9955 C CA . GLY C 1 18 ? 6.334 -14.183 42.814 1.00 13.32 18 GLY C CA 1
ATOM 9956 C C . GLY C 1 18 ? 5.126 -14.116 41.912 1.00 11.73 18 GLY C C 1
ATOM 9957 O O . GLY C 1 18 ? 5.134 -14.513 40.721 1.00 11.40 18 GLY C O 1
ATOM 9961 N N . SER C 1 19 ? 4.063 -13.540 42.485 1.00 14.95 19 SER C N 1
ATOM 9962 C CA . SER C 1 19 ? 2.830 -13.435 41.772 1.00 15.02 19 SER C CA 1
ATOM 9963 C C . SER C 1 19 ? 2.110 -12.110 42.088 1.00 15.51 19 SER C C 1
ATOM 9964 O O . SER C 1 19 ? 2.270 -11.520 43.174 1.00 19.98 19 SER C O 1
ATOM 9972 N N . ALA C 1 20 ? 1.330 -11.670 41.129 1.00 15.22 20 ALA C N 1
ATOM 9973 C CA . ALA C 1 20 ? 0.410 -10.548 41.267 1.00 14.50 20 ALA C CA 1
ATOM 9974 C C . ALA C 1 20 ? -0.890 -10.918 40.587 1.00 14.56 20 ALA C C 1
ATOM 9975 O O . ALA C 1 20 ? -0.992 -11.889 39.853 1.00 18.33 20 ALA C O 1
ATOM 9982 N N . ALA C 1 21 ? -1.898 -10.120 40.841 1.00 16.45 21 ALA C N 1
ATOM 9983 C CA . ALA C 1 21 ? -3.209 -10.363 40.311 1.00 17.33 21 ALA C CA 1
ATOM 9984 C C . ALA C 1 21 ? -3.296 -10.239 38.803 1.00 17.59 21 ALA C C 1
ATOM 9985 O O . ALA C 1 21 ? -4.108 -10.977 38.240 1.00 24.69 21 ALA C O 1
ATOM 9992 N N . THR C 1 22 ? -2.537 -9.343 38.220 1.00 15.64 22 THR C N 1
ATOM 9993 C CA . THR C 1 22 ? -2.581 -9.077 36.791 1.00 16.18 22 THR C CA 1
ATOM 9994 C C . THR C 1 22 ? -1.186 -9.128 36.211 1.00 15.29 22 THR C C 1
ATOM 9995 O O . THR C 1 22 ? -0.164 -9.043 36.894 1.00 16.47 22 THR C O 1
ATOM 10006 N N . GLY C 1 23 ? -1.143 -9.264 34.863 1.00 17.41 23 GLY C N 1
ATOM 10007 C CA . GLY C 1 23 ? 0.124 -9.395 34.145 1.00 15.93 23 GLY C CA 1
ATOM 10008 C C . GLY C 1 23 ? 0.915 -8.132 33.981 1.00 15.80 23 GLY C C 1
ATOM 10009 O O . GLY C 1 23 ? 2.112 -8.150 33.656 1.00 15.72 23 GLY C O 1
ATOM 10013 N N . THR C 1 24 ? 0.245 -7.011 34.208 1.00 17.32 24 THR C N 1
ATOM 10014 C CA . THR C 1 24 ? 0.917 -5.692 34.090 1.00 18.75 24 THR C CA 1
ATOM 10015 C C . THR C 1 24 ? 1.583 -5.275 35.403 1.00 19.02 24 THR C C 1
ATOM 10016 O O . THR C 1 24 ? 2.355 -4.318 35.454 1.00 24.58 24 THR C O 1
ATOM 10027 N N . GLN C 1 25 ? 1.317 -5.937 36.534 1.00 15.37 25 GLN C N 1
ATOM 10028 C CA . GLN C 1 25 ? 1.941 -5.546 37.784 1.00 15.99 25 GLN C CA 1
ATOM 10029 C C . GLN C 1 25 ? 3.328 -6.154 37.918 1.00 15.73 25 GLN C C 1
ATOM 10030 O O . GLN C 1 25 ? 3.520 -7.350 38.095 1.00 18.35 25 GLN C O 1
ATOM 10044 N N . THR C 1 26 ? 4.329 -5.270 37.829 1.00 14.91 26 THR C N 1
ATOM 10045 C CA . THR C 1 26 ? 5.722 -5.651 37.884 1.00 14.45 26 THR C CA 1
ATOM 10046 C C . THR C 1 26 ? 6.416 -5.019 39.087 1.00 13.67 26 THR C C 1
ATOM 10047 O O . THR C 1 26 ? 7.626 -5.253 39.279 1.00 17.23 26 THR C O 1
ATOM 10058 N N . THR C 1 27 ? 5.668 -4.285 39.924 1.00 14.05 27 THR C N 1
ATOM 10059 C CA . THR C 1 27 ? 6.221 -3.727 41.179 1.00 15.11 27 THR C CA 1
ATOM 10060 C C . THR C 1 27 ? 5.191 -3.993 42.264 1.00 18.19 27 THR C C 1
ATOM 10061 O O . THR C 1 27 ? 3.981 -4.081 42.011 1.00 20.05 27 THR C O 1
ATOM 10072 N N . GLY C 1 28 ? 5.622 -4.167 43.530 1.00 18.53 28 GLY C N 1
ATOM 10073 C CA . GLY C 1 28 ? 4.759 -4.289 44.629 1.00 20.57 28 GLY C CA 1
ATOM 10074 C C . GLY C 1 28 ? 3.936 -5.557 44.778 1.00 18.19 28 GLY C C 1
ATOM 10075 O O . GLY C 1 28 ? 2.949 -5.601 45.512 1.00 23.16 28 GLY C O 1
ATOM 10079 N N . TYR C 1 29 ? 4.360 -6.602 44.085 1.00 20.95 29 TYR C N 1
ATOM 10080 C CA . TYR C 1 29 ? 3.775 -7.946 44.019 1.00 19.13 29 TYR C CA 1
ATOM 10081 C C . TYR C 1 29 ? 4.307 -8.735 45.204 1.00 17.71 29 TYR C C 1
ATOM 10082 O O . TYR C 1 29 ? 5.121 -8.262 46.059 1.00 21.58 29 TYR C O 1
ATOM 10100 N N . LYS C 1 30 ? 3.852 -10.003 45.329 1.00 17.82 30 LYS C N 1
ATOM 10101 C CA . LYS C 1 30 ? 4.271 -10.888 46.420 1.00 16.81 30 LYS C CA 1
ATOM 10102 C C . LYS C 1 30 ? 5.404 -11.806 45.984 1.00 15.92 30 LYS C C 1
ATOM 10103 O O . LYS C 1 30 ? 5.161 -12.693 45.151 1.00 18.22 30 LYS C O 1
ATOM 10122 N N . ALA C 1 31 ? 6.633 -11.619 46.468 1.00 15.11 31 ALA C N 1
ATOM 10123 C CA . ALA C 1 31 ? 7.735 -12.514 46.191 1.00 15.89 31 ALA C CA 1
ATOM 10124 C C . ALA C 1 31 ? 7.586 -13.772 47.017 1.00 16.08 31 ALA C C 1
ATOM 10125 O O . ALA C 1 31 ? 6.965 -13.787 48.097 1.00 17.96 31 ALA C O 1
ATOM 10132 N N . GLY C 1 32 ? 8.091 -14.922 46.552 1.00 15.69 32 GLY C N 1
ATOM 10133 C CA . GLY C 1 32 ? 8.093 -16.120 47.352 1.00 17.81 32 GLY C CA 1
ATOM 10134 C C . GLY C 1 32 ? 6.705 -16.701 47.538 1.00 15.85 32 GLY C C 1
ATOM 10135 O O . GLY C 1 32 ? 6.372 -17.218 48.660 1.00 20.43 32 GLY C O 1
ATOM 10139 N N . ALA C 1 33 ? 5.844 -16.638 46.497 1.00 17.04 33 ALA C N 1
ATOM 10140 C CA . ALA C 1 33 ? 4.470 -17.145 46.601 1.00 17.21 33 ALA C CA 1
ATOM 10141 C C . ALA C 1 33 ? 4.182 -18.480 45.998 1.00 18.05 33 ALA C C 1
ATOM 10142 O O . ALA C 1 33 ? 3.273 -19.201 46.474 1.00 24.59 33 ALA C O 1
ATOM 10149 N N . LEU C 1 34 ? 4.865 -18.869 44.970 1.00 15.86 34 LEU C N 1
ATOM 10150 C CA . LEU C 1 34 ? 4.679 -20.098 44.181 1.00 14.93 34 LEU C CA 1
ATOM 10151 C C . LEU C 1 34 ? 5.656 -21.203 44.571 1.00 14.63 34 LEU C C 1
ATOM 10152 O O . LEU C 1 34 ? 6.805 -20.938 44.883 1.00 14.79 34 LEU C O 1
ATOM 10168 N N . GLY C 1 35 ? 5.188 -22.479 44.513 1.00 14.10 35 GLY C N 1
ATOM 10169 C CA . GLY C 1 35 ? 6.093 -23.589 44.841 1.00 14.06 35 GLY C CA 1
ATOM 10170 C C . GLY C 1 35 ? 7.025 -23.962 43.688 1.00 12.84 35 GLY C C 1
ATOM 10171 O O . GLY C 1 35 ? 6.772 -23.657 42.523 1.00 14.39 35 GLY C O 1
ATOM 10175 N N . VAL C 1 36 ? 8.123 -24.637 44.053 1.00 12.60 36 VAL C N 1
ATOM 10176 C CA . VAL C 1 36 ? 9.144 -25.024 43.085 1.00 12.84 36 VAL C CA 1
ATOM 10177 C C . VAL C 1 36 ? 8.601 -25.847 41.936 1.00 12.48 36 VAL C C 1
ATOM 10178 O O . VAL C 1 36 ? 9.009 -25.621 40.781 1.00 13.74 36 VAL C O 1
ATOM 10191 N N . ASP C 1 37 ? 7.653 -26.743 42.192 1.00 13.39 37 ASP C N 1
ATOM 10192 C CA . ASP C 1 37 ? 7.154 -27.582 41.092 1.00 15.18 37 ASP C CA 1
ATOM 10193 C C . ASP C 1 37 ? 6.360 -26.735 40.119 1.00 14.50 37 ASP C C 1
ATOM 10194 O O . ASP C 1 37 ? 6.303 -27.066 38.919 1.00 15.93 37 ASP C O 1
ATOM 10203 N N . THR C 1 38 ? 5.688 -25.676 40.549 1.00 15.83 38 THR C N 1
ATOM 10204 C CA . THR C 1 38 ? 5.001 -24.751 39.639 1.00 16.30 38 THR C CA 1
ATOM 10205 C C . THR C 1 38 ? 5.989 -24.047 38.742 1.00 15.00 38 THR C C 1
ATOM 10206 O O . THR C 1 38 ? 5.691 -23.863 37.547 1.00 16.36 38 THR C O 1
ATOM 10217 N N . LEU C 1 39 ? 7.162 -23.648 39.272 1.00 13.60 39 LEU C N 1
ATOM 10218 C CA . LEU C 1 39 ? 8.174 -23.047 38.394 1.00 13.39 39 LEU C CA 1
ATOM 10219 C C . LEU C 1 39 ? 8.667 -24.008 37.365 1.00 12.69 39 LEU C C 1
ATOM 10220 O O . LEU C 1 39 ? 8.822 -23.681 36.187 1.00 13.77 39 LEU C O 1
ATOM 10236 N N . ILE C 1 40 ? 8.964 -25.250 37.793 1.00 12.55 40 ILE C N 1
ATOM 10237 C CA . ILE C 1 40 ? 9.463 -26.273 36.868 1.00 12.19 40 ILE C CA 1
ATOM 10238 C C . ILE C 1 40 ? 8.453 -26.496 35.759 1.00 12.55 40 ILE C C 1
ATOM 10239 O O . ILE C 1 40 ? 8.794 -26.564 34.605 1.00 13.76 40 ILE C O 1
ATOM 10255 N N . ASN C 1 41 ? 7.204 -26.687 36.147 1.00 13.96 41 ASN C N 1
ATOM 10256 C CA . ASN C 1 41 ? 6.164 -27.045 35.165 1.00 14.68 41 ASN C CA 1
ATOM 10257 C C . ASN C 1 41 ? 5.778 -25.848 34.297 1.00 13.92 41 ASN C C 1
ATOM 10258 O O . ASN C 1 41 ? 5.147 -26.086 33.258 1.00 16.85 41 ASN C O 1
ATOM 10269 N N . ALA C 1 42 ? 6.182 -24.635 34.627 1.00 14.26 42 ALA C N 1
ATOM 10270 C CA . ALA C 1 42 ? 5.958 -23.500 33.738 1.00 14.49 42 ALA C CA 1
ATOM 10271 C C . ALA C 1 42 ? 6.984 -23.466 32.602 1.00 15.48 42 ALA C C 1
ATOM 10272 O O . ALA C 1 42 ? 6.733 -22.721 31.659 1.00 18.13 42 ALA C O 1
ATOM 10279 N N . VAL C 1 43 ? 8.078 -24.210 32.724 1.00 13.82 43 VAL C N 1
ATOM 10280 C CA . VAL C 1 43 ? 9.124 -24.249 31.696 1.00 14.42 43 VAL C CA 1
ATOM 10281 C C . VAL C 1 43 ? 9.550 -25.700 31.587 1.00 14.41 43 VAL C C 1
ATOM 10282 O O . VAL C 1 43 ? 10.654 -26.114 31.900 1.00 16.13 43 VAL C O 1
ATOM 10295 N N . PRO C 1 44 ? 8.626 -26.544 31.118 1.00 16.57 44 PRO C N 1
ATOM 10296 C CA . PRO C 1 44 ? 8.836 -27.993 31.170 1.00 17.66 44 PRO C CA 1
ATOM 10297 C C . PRO C 1 44 ? 9.934 -28.489 30.218 1.00 16.60 44 PRO C C 1
ATOM 10298 O O . PRO C 1 44 ? 10.386 -29.639 30.373 1.00 17.06 44 PRO C O 1
ATOM 10309 N N . GLU C 1 45 ? 10.454 -27.620 29.339 1.00 16.34 45 GLU C N 1
ATOM 10310 C CA . GLU C 1 45 ? 11.646 -27.903 28.566 1.00 17.29 45 GLU C CA 1
ATOM 10311 C C . GLU C 1 45 ? 12.845 -28.229 29.478 1.00 14.84 45 GLU C C 1
ATOM 10312 O O . GLU C 1 45 ? 13.803 -28.873 29.020 1.00 16.27 45 GLU C O 1
ATOM 10324 N N . VAL C 1 46 ? 12.838 -27.792 30.732 1.00 14.81 46 VAL C N 1
ATOM 10325 C CA . VAL C 1 46 ? 13.958 -28.183 31.606 1.00 15.12 46 VAL C CA 1
ATOM 10326 C C . VAL C 1 46 ? 14.063 -29.694 31.698 1.00 14.00 46 VAL C C 1
ATOM 10327 O O . VAL C 1 46 ? 15.164 -30.192 31.889 1.00 15.03 46 VAL C O 1
ATOM 10340 N N . LYS C 1 47 ? 12.939 -30.394 31.596 1.00 14.29 47 LYS C N 1
ATOM 10341 C CA . LYS C 1 47 ? 12.922 -31.860 31.761 1.00 13.72 47 LYS C CA 1
ATOM 10342 C C . LYS C 1 47 ? 13.562 -32.573 30.543 1.00 14.69 47 LYS C C 1
ATOM 10343 O O . LYS C 1 47 ? 13.873 -33.762 30.615 1.00 16.20 47 LYS C O 1
ATOM 10362 N N . LYS C 1 48 ? 13.844 -31.854 29.452 1.00 16.12 48 LYS C N 1
ATOM 10363 C CA . LYS C 1 48 ? 14.620 -32.373 28.307 1.00 15.87 48 LYS C CA 1
ATOM 10364 C C . LYS C 1 48 ? 16.131 -32.280 28.538 1.00 17.06 48 LYS C C 1
ATOM 10365 O O . LYS C 1 48 ? 16.917 -32.985 27.881 1.00 20.30 48 LYS C O 1
ATOM 10384 N N . LEU C 1 49 ? 16.547 -31.413 29.426 1.00 15.64 49 LEU C N 1
ATOM 10385 C CA . LEU C 1 49 ? 17.942 -31.125 29.705 1.00 16.91 49 LEU C CA 1
ATOM 10386 C C . LEU C 1 49 ? 18.467 -31.900 30.905 1.00 15.83 49 LEU C C 1
ATOM 10387 O O . LEU C 1 49 ? 19.681 -32.079 31.033 1.00 19.76 49 LEU C O 1
ATOM 10403 N N . ALA C 1 50 ? 17.577 -32.334 31.796 1.00 14.83 50 ALA C N 1
ATOM 10404 C CA . ALA C 1 50 ? 18.016 -32.912 33.033 1.00 14.70 50 ALA C CA 1
ATOM 10405 C C . ALA C 1 50 ? 16.882 -33.710 33.631 1.00 13.61 50 ALA C C 1
ATOM 10406 O O . ALA C 1 50 ? 15.697 -33.443 33.375 1.00 14.34 50 ALA C O 1
ATOM 10413 N N . ASN C 1 51 ? 17.242 -34.637 34.443 1.00 13.15 51 ASN C N 1
ATOM 10414 C CA . ASN C 1 51 ? 16.322 -35.265 35.403 1.00 12.73 51 ASN C CA 1
ATOM 10415 C C . ASN C 1 51 ? 16.309 -34.371 36.617 1.00 12.16 51 ASN C C 1
ATOM 10416 O O . ASN C 1 51 ? 17.288 -34.252 37.324 1.00 13.41 51 ASN C O 1
ATOM 10426 N N . VAL C 1 52 ? 15.185 -33.628 36.764 1.00 13.19 52 VAL C N 1
ATOM 10427 C CA . VAL C 1 52 ? 15.104 -32.588 37.765 1.00 12.68 52 VAL C CA 1
ATOM 10428 C C . VAL C 1 52 ? 14.241 -33.003 38.942 1.00 12.91 52 VAL C C 1
ATOM 10429 O O . VAL C 1 52 ? 13.215 -33.685 38.826 1.00 15.26 52 VAL C O 1
ATOM 10442 N N . LYS C 1 53 ? 14.656 -32.569 40.127 1.00 13.26 53 LYS C N 1
ATOM 10443 C CA . LYS C 1 53 ? 13.911 -32.776 41.350 1.00 14.16 53 LYS C CA 1
ATOM 10444 C C . LYS C 1 53 ? 13.806 -31.441 42.084 1.00 12.27 53 LYS C C 1
ATOM 10445 O O . LYS C 1 53 ? 14.852 -30.875 42.408 1.00 13.89 53 LYS C O 1
ATOM 10464 N N . GLY C 1 54 ? 12.604 -30.963 42.338 1.00 13.24 54 GLY C N 1
ATOM 10465 C CA . GLY C 1 54 ? 12.407 -29.768 43.138 1.00 12.90 54 GLY C CA 1
ATOM 10466 C C . GLY C 1 54 ? 12.418 -30.042 44.634 1.00 12.44 54 GLY C C 1
ATOM 10467 O O . GLY C 1 54 ? 11.829 -31.021 45.089 1.00 17.47 54 GLY C O 1
ATOM 10471 N N . GLU C 1 55 ? 13.038 -29.155 45.388 1.00 11.67 55 GLU C N 1
ATOM 10472 C CA . GLU C 1 55 ? 13.054 -29.221 46.855 1.00 11.55 55 GLU C CA 1
ATOM 10473 C C . GLU C 1 55 ? 12.762 -27.808 47.377 1.00 11.01 55 GLU C C 1
ATOM 10474 O O . GLU C 1 55 ? 13.462 -26.879 46.957 1.00 12.45 55 GLU C O 1
ATOM 10486 N N . GLN C 1 56 ? 11.757 -27.671 48.229 1.00 11.10 56 GLN C N 1
ATOM 10487 C CA . GLN C 1 56 ? 11.387 -26.365 48.761 1.00 11.56 56 GLN C CA 1
ATOM 10488 C C . GLN C 1 56 ? 12.148 -26.103 50.069 1.00 11.46 56 GLN C C 1
ATOM 10489 O O . GLN C 1 56 ? 11.766 -26.598 51.123 1.00 16.24 56 GLN C O 1
ATOM 10503 N N . PHE C 1 57 ? 13.241 -25.351 50.003 1.00 10.80 57 PHE C N 1
ATOM 10504 C CA . PHE C 1 57 ? 14.038 -25.003 51.145 1.00 10.65 57 PHE C CA 1
ATOM 10505 C C . PHE C 1 57 ? 13.394 -23.897 51.986 1.00 10.75 57 PHE C C 1
ATOM 10506 O O . PHE C 1 57 ? 13.339 -23.967 53.212 1.00 12.33 57 PHE C O 1
ATOM 10523 N N . SER C 1 58 ? 12.887 -22.834 51.315 1.00 10.61 58 SER C N 1
ATOM 10524 C CA . SER C 1 58 ? 12.224 -21.702 51.952 1.00 10.78 58 SER C CA 1
ATOM 10525 C C . SER C 1 58 ? 11.335 -21.031 50.891 1.00 10.74 58 SER C C 1
ATOM 10526 O O . SER C 1 58 ? 11.370 -21.428 49.722 1.00 11.30 58 SER C O 1
ATOM 10534 N N . ASN C 1 59 ? 10.589 -19.995 51.281 1.00 11.50 59 ASN C N 1
ATOM 10535 C CA . ASN C 1 59 ? 9.794 -19.289 50.267 1.00 12.04 59 ASN C CA 1
ATOM 10536 C C . ASN C 1 59 ? 9.623 -17.860 50.769 1.00 11.95 59 ASN C C 1
ATOM 10537 O O . ASN C 1 59 ? 8.562 -17.467 51.257 1.00 17.33 59 ASN C O 1
ATOM 10548 N N . MET C 1 60 ? 10.695 -17.073 50.649 1.00 10.06 60 MET C N 1
ATOM 10549 C CA . MET C 1 60 ? 10.717 -15.696 51.145 1.00 10.53 60 MET C CA 1
ATOM 10550 C C . MET C 1 60 ? 11.238 -14.727 50.102 1.00 10.18 60 MET C C 1
ATOM 10551 O O . MET C 1 60 ? 11.991 -15.108 49.174 1.00 11.00 60 MET C O 1
ATOM 10565 N N . ALA C 1 61 ? 10.854 -13.455 50.288 1.00 10.39 61 ALA C N 1
ATOM 10566 C CA . ALA C 1 61 ? 11.456 -12.362 49.530 1.00 10.23 61 ALA C CA 1
ATOM 10567 C C . ALA C 1 61 ? 12.920 -12.199 49.961 1.00 9.48 61 ALA C C 1
ATOM 10568 O O . ALA C 1 61 ? 13.189 -12.300 51.169 1.00 9.87 61 ALA C O 1
ATOM 10575 N N . SER C 1 62 ? 13.866 -11.965 49.063 1.00 8.80 62 SER C N 1
ATOM 10576 C CA . SER C 1 62 ? 15.275 -12.069 49.457 1.00 8.77 62 SER C CA 1
ATOM 10577 C C . SER C 1 62 ? 15.768 -10.938 50.331 1.00 8.68 62 SER C C 1
ATOM 10578 O O . SER C 1 62 ? 16.812 -11.115 50.981 1.00 9.05 62 SER C O 1
ATOM 10586 N N . GLU C 1 63 ? 15.046 -9.834 50.450 1.00 9.18 63 GLU C N 1
ATOM 10587 C CA . GLU C 1 63 ? 15.391 -8.804 51.458 1.00 9.66 63 GLU C CA 1
ATOM 10588 C C . GLU C 1 63 ? 15.292 -9.371 52.871 1.00 9.16 63 GLU C C 1
ATOM 10589 O O . GLU C 1 63 ? 15.875 -8.789 53.781 1.00 10.46 63 GLU C O 1
ATOM 10601 N N . ASN C 1 64 ? 14.568 -10.495 53.069 1.00 9.25 64 ASN C N 1
ATOM 10602 C CA . ASN C 1 64 ? 14.421 -11.130 54.351 1.00 9.54 64 ASN C CA 1
ATOM 10603 C C . ASN C 1 64 ? 15.373 -12.341 54.548 1.00 9.32 64 ASN C C 1
ATOM 10604 O O . ASN C 1 64 ? 15.364 -12.931 55.631 1.00 10.16 64 ASN C O 1
ATOM 10615 N N . MET C 1 65 ? 16.222 -12.670 53.579 1.00 9.53 65 MET C N 1
ATOM 10616 C CA . MET C 1 65 ? 17.214 -13.738 53.752 1.00 9.40 65 MET C CA 1
ATOM 10617 C C . MET C 1 65 ? 18.214 -13.301 54.790 1.00 9.11 65 MET C C 1
ATOM 10618 O O . MET C 1 65 ? 18.681 -12.163 54.792 1.00 9.76 65 MET C O 1
ATOM 10632 N N . THR C 1 66 ? 18.603 -14.227 55.670 1.00 10.07 66 THR C N 1
ATOM 10633 C CA . THR C 1 66 ? 19.473 -13.974 56.817 1.00 10.06 66 THR C CA 1
ATOM 10634 C C . THR C 1 66 ? 20.657 -14.925 56.792 1.00 10.15 66 THR C C 1
ATOM 10635 O O . THR C 1 66 ? 20.547 -16.043 56.261 1.00 10.09 66 THR C O 1
ATOM 10646 N N . GLY C 1 67 ? 21.768 -14.498 57.368 1.00 10.54 67 GLY C N 1
ATOM 10647 C CA . GLY C 1 67 ? 22.965 -15.316 57.351 1.00 10.85 67 GLY C CA 1
ATOM 10648 C C . GLY C 1 67 ? 22.766 -16.691 57.962 1.00 10.74 67 GLY C C 1
ATOM 10649 O O . GLY C 1 67 ? 23.321 -17.674 57.456 1.00 11.47 67 GLY C O 1
ATOM 10653 N N . ASP C 1 68 ? 21.961 -16.810 59.022 1.00 11.57 68 ASP C N 1
ATOM 10654 C CA . ASP C 1 68 ? 21.797 -18.142 59.628 1.00 13.46 68 ASP C CA 1
ATOM 10655 C C . ASP C 1 68 ? 21.074 -19.052 58.662 1.00 11.68 68 ASP C C 1
ATOM 10656 O O . ASP C 1 68 ? 21.289 -20.290 58.699 1.00 12.95 68 ASP C O 1
ATOM 10665 N N . VAL C 1 69 ? 20.169 -18.531 57.840 1.00 11.51 69 VAL C N 1
ATOM 10666 C CA . VAL C 1 69 ? 19.479 -19.312 56.811 1.00 10.93 69 VAL C CA 1
ATOM 10667 C C . VAL C 1 69 ? 20.427 -19.623 55.657 1.00 9.81 69 VAL C C 1
ATOM 10668 O O . VAL C 1 69 ? 20.433 -20.750 55.121 1.00 10.36 69 VAL C O 1
ATOM 10681 N N . VAL C 1 70 ? 21.234 -18.650 55.198 1.00 9.33 70 VAL C N 1
ATOM 10682 C CA . VAL C 1 70 ? 22.210 -18.910 54.161 1.00 9.72 70 VAL C CA 1
ATOM 10683 C C . VAL C 1 70 ? 23.177 -19.994 54.588 1.00 9.47 70 VAL C C 1
ATOM 10684 O O . VAL C 1 70 ? 23.619 -20.838 53.760 1.00 9.58 70 VAL C O 1
ATOM 10697 N N . LEU C 1 71 ? 23.558 -19.995 55.853 1.00 9.76 71 LEU C N 1
ATOM 10698 C CA . LEU C 1 71 ? 24.423 -21.038 56.379 1.00 9.97 71 LEU C CA 1
ATOM 10699 C C . LEU C 1 71 ? 23.826 -22.412 56.184 1.00 9.57 71 LEU C C 1
ATOM 10700 O O . LEU C 1 71 ? 24.452 -23.383 55.719 1.00 10.39 71 LEU C O 1
ATOM 10716 N N . LYS C 1 72 ? 22.541 -22.560 56.542 1.00 9.66 72 LYS C N 1
ATOM 10717 C CA . LYS C 1 72 ? 21.793 -23.796 56.354 1.00 10.45 72 LYS C CA 1
ATOM 10718 C C . LYS C 1 72 ? 21.715 -24.164 54.896 1.00 9.77 72 LYS C C 1
ATOM 10719 O O . LYS C 1 72 ? 21.816 -25.361 54.523 1.00 10.85 72 LYS C O 1
ATOM 10738 N N . LEU C 1 73 ? 21.496 -23.212 53.988 1.00 9.82 73 LEU C N 1
ATOM 10739 C CA . LEU C 1 73 ? 21.470 -23.426 52.569 1.00 9.71 73 LEU C CA 1
ATOM 10740 C C . LEU C 1 73 ? 22.775 -24.000 52.109 1.00 9.22 73 LEU C C 1
ATOM 10741 O O . LEU C 1 73 ? 22.814 -24.983 51.328 1.00 10.09 73 LEU C O 1
ATOM 10757 N N . SER C 1 74 ? 23.903 -23.415 52.494 1.00 9.36 74 SER C N 1
ATOM 10758 C CA . SER C 1 74 ? 25.222 -23.914 52.125 1.00 10.33 74 SER C CA 1
ATOM 10759 C C . SER C 1 74 ? 25.408 -25.344 52.581 1.00 9.41 74 SER C C 1
ATOM 10760 O O . SER C 1 74 ? 25.912 -26.195 51.823 1.00 10.39 74 SER C O 1
ATOM 10766 N N . GLN C 1 75 ? 25.009 -25.635 53.810 1.00 9.73 75 GLN C N 1
ATOM 10767 C CA . GLN C 1 75 ? 25.163 -27.005 54.342 1.00 10.22 75 GLN C CA 1
ATOM 10768 C C . GLN C 1 75 ? 24.351 -27.987 53.554 1.00 10.23 75 GLN C C 1
ATOM 10769 O O . GLN C 1 75 ? 24.816 -29.097 53.256 1.00 11.04 75 GLN C O 1
ATOM 10783 N N . ARG C 1 76 ? 23.094 -27.617 53.204 1.00 10.24 76 ARG C N 1
ATOM 10784 C CA . ARG C 1 76 ? 22.241 -28.498 52.412 1.00 10.54 76 ARG C CA 1
ATOM 10785 C C . ARG C 1 76 ? 22.848 -28.754 51.043 1.00 10.68 76 ARG C C 1
ATOM 10786 O O . ARG C 1 76 ? 22.844 -29.900 50.537 1.00 10.93 76 ARG C O 1
ATOM 10807 N N . VAL C 1 77 ? 23.368 -27.713 50.382 1.00 9.76 77 VAL C N 1
ATOM 10808 C CA . VAL C 1 77 ? 23.991 -27.891 49.057 1.00 10.11 77 VAL C CA 1
ATOM 10809 C C . VAL C 1 77 ? 25.232 -28.782 49.159 1.00 10.06 77 VAL C C 1
ATOM 10810 O O . VAL C 1 77 ? 25.400 -29.672 48.322 1.00 10.72 77 VAL C O 1
ATOM 10823 N N . ASN C 1 78 ? 26.072 -28.601 50.187 1.00 10.52 78 ASN C N 1
ATOM 10824 C CA . ASN C 1 78 ? 27.206 -29.497 50.342 1.00 11.42 78 ASN C CA 1
ATOM 10825 C C . ASN C 1 78 ? 26.747 -30.941 50.512 1.00 12.33 78 ASN C C 1
ATOM 10826 O O . ASN C 1 78 ? 27.389 -31.843 49.961 1.00 14.36 78 ASN C O 1
ATOM 10837 N N . GLU C 1 79 ? 25.704 -31.165 51.299 1.00 12.56 79 GLU C N 1
ATOM 10838 C CA . GLU C 1 79 ? 25.136 -32.530 51.477 1.00 14.74 79 GLU C CA 1
ATOM 10839 C C . GLU C 1 79 ? 24.702 -33.106 50.144 1.00 14.64 79 GLU C C 1
ATOM 10840 O O . GLU C 1 79 ? 25.041 -34.264 49.775 1.00 15.13 79 GLU C O 1
ATOM 10852 N N . LEU C 1 80 ? 23.926 -32.332 49.379 1.00 12.73 80 LEU C N 1
ATOM 10853 C CA . LEU C 1 80 ? 23.465 -32.792 48.080 1.00 12.33 80 LEU C CA 1
ATOM 10854 C C . LEU C 1 80 ? 24.617 -33.153 47.145 1.00 12.28 80 LEU C C 1
ATOM 10855 O O . LEU C 1 80 ? 24.576 -34.207 46.472 1.00 13.40 80 LEU C O 1
ATOM 10871 N N . LEU C 1 81 ? 25.625 -32.300 47.035 1.00 11.71 81 LEU C N 1
ATOM 10872 C CA . LEU C 1 81 ? 26.690 -32.477 46.090 1.00 10.81 81 LEU C CA 1
ATOM 10873 C C . LEU C 1 81 ? 27.645 -33.606 46.452 1.00 11.88 81 LEU C C 1
ATOM 10874 O O . LEU C 1 81 ? 28.355 -34.149 45.604 1.00 13.03 81 LEU C O 1
ATOM 10890 N N . ALA C 1 82 ? 27.604 -34.041 47.717 1.00 13.19 82 ALA C N 1
ATOM 10891 C CA . ALA C 1 82 ? 28.371 -35.222 48.118 1.00 16.00 82 ALA C CA 1
ATOM 10892 C C . ALA C 1 82 ? 27.761 -36.496 47.587 1.00 16.83 82 ALA C C 1
ATOM 10893 O O . ALA C 1 82 ? 28.452 -37.540 47.655 1.00 21.12 82 ALA C O 1
ATOM 10900 N N . ARG C 1 83 ? 26.546 -36.481 47.115 1.00 16.32 83 ARG C N 1
ATOM 10901 C CA . ARG C 1 83 ? 25.877 -37.687 46.625 1.00 17.66 83 ARG C CA 1
ATOM 10902 C C . ARG C 1 83 ? 26.290 -38.015 45.205 1.00 18.75 83 ARG C C 1
ATOM 10903 O O . ARG C 1 83 ? 26.374 -37.118 44.370 1.00 16.78 83 ARG C O 1
ATOM 10924 N N . ASP C 1 84 ? 26.489 -39.283 44.880 1.00 2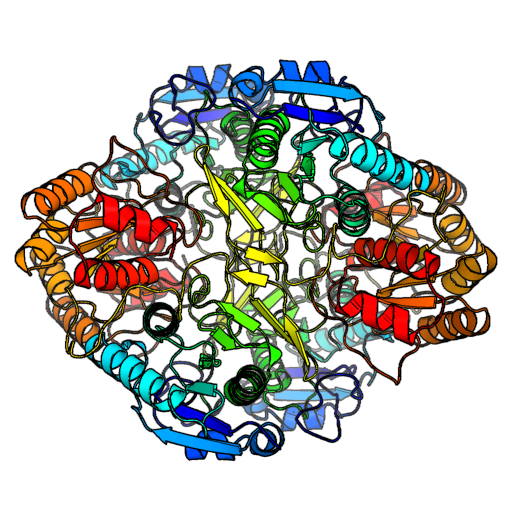0.71 84 ASP C N 1
ATOM 10925 C CA . ASP C 1 84 ? 26.822 -39.652 43.481 1.00 21.87 84 ASP C CA 1
ATOM 10926 C C . ASP C 1 84 ? 25.677 -39.422 42.517 1.00 21.48 84 ASP C C 1
ATOM 10927 O O . ASP C 1 84 ? 25.871 -39.258 41.309 1.00 22.38 84 ASP C O 1
ATOM 10936 N N . ASP C 1 85 ? 24.435 -39.395 43.019 1.00 20.53 85 ASP C N 1
ATOM 10937 C CA . ASP C 1 85 ? 23.252 -39.252 42.173 1.00 21.40 85 ASP C CA 1
ATOM 10938 C C . ASP C 1 85 ? 22.858 -37.795 41.984 1.00 18.28 85 ASP C C 1
ATOM 10939 O O . ASP C 1 85 ? 21.761 -37.594 41.472 1.00 19.21 85 ASP C O 1
ATOM 10948 N N . VAL C 1 86 ? 23.701 -36.831 42.377 1.00 15.00 86 VAL C N 1
ATOM 10949 C CA . VAL C 1 86 ? 23.463 -35.405 42.117 1.00 13.50 86 VAL C CA 1
ATOM 10950 C C . VAL C 1 86 ? 24.653 -34.884 41.294 1.00 12.58 86 VAL C C 1
ATOM 10951 O O . VAL C 1 86 ? 25.799 -34.950 41.745 1.00 14.69 86 VAL C O 1
ATOM 10964 N N . ASP C 1 87 ? 24.349 -34.353 40.096 1.00 11.66 87 ASP C N 1
ATOM 10965 C CA . ASP C 1 87 ? 25.385 -33.803 39.245 1.00 11.21 87 ASP C CA 1
ATOM 10966 C C . ASP C 1 87 ? 25.549 -32.276 39.392 1.00 10.29 87 ASP C C 1
ATOM 10967 O O . ASP C 1 87 ? 26.620 -31.749 39.017 1.00 11.21 87 ASP C O 1
ATOM 10976 N N . GLY C 1 88 ? 24.571 -31.596 39.923 1.00 11.16 88 GLY C N 1
ATOM 10977 C CA . GLY C 1 88 ? 24.588 -30.130 40.055 1.00 10.73 88 GLY C CA 1
ATOM 10978 C C . GLY C 1 88 ? 23.335 -29.672 40.766 1.00 9.84 88 GLY C C 1
ATOM 10979 O O . GLY C 1 88 ? 22.358 -30.421 40.883 1.00 10.96 88 GLY C O 1
ATOM 10983 N N . VAL C 1 89 ? 23.343 -28.412 41.190 1.00 9.29 89 VAL C N 1
ATOM 10984 C CA . VAL C 1 89 ? 22.221 -27.818 41.884 1.00 8.99 89 VAL C CA 1
ATOM 10985 C C . VAL C 1 89 ? 21.967 -26.429 41.297 1.00 8.77 89 VAL C C 1
ATOM 10986 O O . VAL C 1 89 ? 22.883 -25.638 41.107 1.00 10.70 89 VAL C O 1
ATOM 10994 N N . VAL C 1 90 ? 20.675 -26.154 41.089 1.00 8.62 90 VAL C N 1
ATOM 10995 C CA . VAL C 1 90 ? 20.155 -24.826 40.725 1.00 8.21 90 VAL C CA 1
ATOM 10996 C C . VAL C 1 90 ? 19.412 -24.315 41.945 1.00 8.46 90 VAL C C 1
ATOM 10997 O O . VAL C 1 90 ? 18.567 -25.032 42.487 1.00 10.01 90 VAL C O 1
ATOM 11010 N N . ILE C 1 91 ? 19.714 -23.076 42.385 1.00 8.47 91 ILE C N 1
ATOM 11011 C CA . ILE C 1 91 ? 19.068 -22.488 43.560 1.00 8.53 91 ILE C CA 1
ATOM 11012 C C . ILE C 1 91 ? 18.225 -21.299 43.088 1.00 8.01 91 ILE C C 1
ATOM 11013 O O . ILE C 1 91 ? 18.803 -20.297 42.601 1.00 8.71 91 ILE C O 1
ATOM 11022 N N . THR C 1 92 ? 16.901 -21.377 43.205 1.00 8.18 92 THR C N 1
ATOM 11023 C CA . THR C 1 92 ? 16.046 -20.245 42.850 1.00 8.31 92 THR C CA 1
ATOM 11024 C C . THR C 1 92 ? 16.006 -19.290 44.055 1.00 8.80 92 THR C C 1
ATOM 11025 O O . THR C 1 92 ? 15.843 -19.728 45.190 1.00 9.67 92 THR C O 1
ATOM 11036 N N . HIS C 1 93 ? 16.223 -17.988 43.782 1.00 8.43 93 HIS C N 1
ATOM 11037 C CA . HIS C 1 93 ? 16.431 -17.032 44.844 1.00 8.30 93 HIS C CA 1
ATOM 11038 C C . HIS C 1 93 ? 15.943 -15.656 44.385 1.00 8.18 93 HIS C C 1
ATOM 11039 O O . HIS C 1 93 ? 15.890 -15.364 43.191 1.00 8.86 93 HIS C O 1
ATOM 11053 N N . GLY C 1 94 ? 15.682 -14.786 45.360 1.00 8.18 94 GLY C N 1
ATOM 11054 C CA . GLY C 1 94 ? 15.383 -13.422 45.010 1.00 8.19 94 GLY C CA 1
ATOM 11055 C C . GLY C 1 94 ? 16.605 -12.673 44.487 1.00 7.90 94 GLY C C 1
ATOM 11056 O O . GLY C 1 94 ? 17.760 -13.014 44.750 1.00 9.07 94 GLY C O 1
ATOM 11060 N N . THR C 1 95 ? 16.356 -11.625 43.669 1.00 8.17 95 THR C N 1
ATOM 11061 C CA . THR C 1 95 ? 17.449 -10.838 43.112 1.00 7.71 95 THR C CA 1
ATOM 11062 C C . THR C 1 95 ? 18.124 -9.927 44.154 1.00 7.83 95 THR C C 1
ATOM 11063 O O . THR C 1 95 ? 19.338 -9.682 44.021 1.00 8.25 95 THR C O 1
ATOM 11074 N N . ASP C 1 96 ? 17.369 -9.367 45.099 1.00 8.16 96 ASP C N 1
ATOM 11075 C CA . ASP C 1 96 ? 17.933 -8.285 45.928 1.00 8.09 96 ASP C CA 1
ATOM 11076 C C . ASP C 1 96 ? 19.219 -8.703 46.632 1.00 8.13 96 ASP C C 1
ATOM 11077 O O . ASP C 1 96 ? 20.137 -7.877 46.744 1.00 9.11 96 ASP C O 1
ATOM 11086 N N . THR C 1 97 ? 19.252 -9.922 47.161 1.00 8.06 97 THR C N 1
ATOM 11087 C CA . THR C 1 97 ? 20.424 -10.358 47.947 1.00 7.85 97 THR C CA 1
ATOM 11088 C C . THR C 1 97 ? 21.052 -11.627 47.408 1.00 7.66 97 THR C C 1
ATOM 11089 O O . THR C 1 97 ? 21.855 -12.267 48.105 1.00 8.27 97 THR C O 1
ATOM 11100 N N . VAL C 1 98 ? 20.780 -11.996 46.145 1.00 7.79 98 VAL C N 1
ATOM 11101 C CA . VAL C 1 98 ? 21.454 -13.168 45.571 1.00 8.00 98 VAL C CA 1
ATOM 11102 C C . VAL C 1 98 ? 22.951 -13.021 45.608 1.00 7.73 98 VAL C C 1
ATOM 11103 O O . VAL C 1 98 ? 23.683 -14.035 45.748 1.00 8.37 98 VAL C O 1
ATOM 11116 N N . GLU C 1 99 ? 23.519 -11.827 45.451 1.00 8.03 99 GLU C N 1
ATOM 11117 C CA . GLU C 1 99 ? 24.961 -11.704 45.402 1.00 8.21 99 GLU C CA 1
ATOM 11118 C C . GLU C 1 99 ? 25.571 -12.095 46.748 1.00 8.15 99 GLU C C 1
ATOM 11119 O O . GLU C 1 99 ? 26.702 -12.595 46.811 1.00 9.19 99 GLU C O 1
ATOM 11131 N N . GLU C 1 100 ? 24.840 -11.826 47.831 1.00 7.73 100 GLU C N 1
ATOM 11132 C CA . GLU C 1 100 ? 25.283 -12.201 49.190 1.00 8.05 100 GLU C CA 1
ATOM 11133 C C . GLU C 1 100 ? 25.227 -13.709 49.400 1.00 7.55 100 GLU C C 1
ATOM 11134 O O . GLU C 1 100 ? 26.212 -14.338 49.774 1.00 8.40 100 GLU C O 1
ATOM 11146 N N . SER C 1 101 ? 24.063 -14.307 49.119 1.00 7.73 101 SER C N 1
ATOM 11147 C CA . SER C 1 101 ? 23.909 -15.775 49.287 1.00 7.76 101 SER C CA 1
ATOM 11148 C C . SER C 1 101 ? 24.880 -16.522 48.368 1.00 7.40 101 SER C C 1
ATOM 11149 O O . SER C 1 101 ? 25.519 -17.511 48.796 1.00 8.35 101 SER C O 1
ATOM 11157 N N . ALA C 1 102 ? 24.992 -16.098 47.115 1.00 7.69 102 ALA C N 1
ATOM 11158 C CA . ALA C 1 102 ? 25.852 -16.793 46.175 1.00 7.76 102 ALA C CA 1
ATOM 11159 C C . ALA C 1 102 ? 27.313 -16.715 46.568 1.00 7.40 102 ALA C C 1
ATOM 11160 O O . ALA C 1 102 ? 28.035 -17.728 46.482 1.00 7.76 102 ALA C O 1
ATOM 11167 N N . TYR C 1 103 ? 27.799 -15.560 46.990 1.00 7.32 103 TYR C N 1
ATOM 11168 C CA . TYR C 1 103 ? 29.180 -15.446 47.412 1.00 7.16 103 TYR C CA 1
ATOM 11169 C C . TYR C 1 103 ? 29.468 -16.283 48.678 1.00 7.36 103 TYR C C 1
ATOM 11170 O O . TYR C 1 103 ? 30.528 -16.894 48.810 1.00 7.77 103 TYR C O 1
ATOM 11188 N N . PHE C 1 104 ? 28.490 -16.339 49.596 1.00 7.81 104 PHE C N 1
ATOM 11189 C CA . PHE C 1 104 ? 28.651 -17.190 50.773 1.00 7.70 104 PHE C CA 1
ATOM 11190 C C . PHE C 1 104 ? 28.900 -18.639 50.322 1.00 7.76 104 PHE C C 1
ATOM 11191 O O . PHE C 1 104 ? 29.824 -19.312 50.785 1.00 8.29 104 PHE C O 1
ATOM 11208 N N . LEU C 1 105 ? 28.039 -19.161 49.430 1.00 7.60 105 LEU C N 1
ATOM 11209 C CA . LEU C 1 105 ? 28.205 -20.548 48.979 1.00 8.09 105 LEU C CA 1
ATOM 11210 C C . LEU C 1 105 ? 29.484 -20.724 48.183 1.00 7.85 105 LEU C C 1
ATOM 11211 O O . LEU C 1 105 ? 30.138 -21.782 48.236 1.00 8.43 105 LEU C O 1
ATOM 11227 N N . HIS C 1 106 ? 29.901 -19.701 47.406 1.00 7.73 106 HIS C N 1
ATOM 11228 C CA . HIS C 1 106 ? 31.160 -19.737 46.653 1.00 8.17 106 HIS C CA 1
ATOM 11229 C C . HIS C 1 106 ? 32.351 -20.058 47.544 1.00 7.69 106 HIS C C 1
ATOM 11230 O O . HIS C 1 106 ? 33.303 -20.709 47.096 1.00 8.85 106 HIS C O 1
ATOM 11244 N N . LEU C 1 107 ? 32.298 -19.544 48.770 1.00 7.91 107 LEU C N 1
ATOM 11245 C CA . LEU C 1 107 ? 33.404 -19.689 49.705 1.00 8.36 107 LEU C CA 1
ATOM 11246 C C . LEU C 1 107 ? 33.295 -20.982 50.513 1.00 8.41 107 LEU C C 1
ATOM 11247 O O . LEU C 1 107 ? 34.308 -21.420 51.090 1.00 10.69 107 LEU C O 1
ATOM 11263 N N . THR C 1 108 ? 32.133 -21.616 50.608 1.00 8.47 108 THR C N 1
ATOM 11264 C CA . THR C 1 108 ? 31.858 -22.649 51.612 1.00 8.62 108 THR C CA 1
ATOM 11265 C C . THR C 1 108 ? 31.413 -23.995 51.052 1.00 8.99 108 THR C C 1
ATOM 11266 O O . THR C 1 108 ? 31.334 -24.957 51.833 1.00 10.69 108 THR C O 1
ATOM 11277 N N . VAL C 1 109 ? 31.084 -24.101 49.772 1.00 9.25 109 VAL C N 1
ATOM 11278 C CA . VAL C 1 109 ? 30.683 -25.361 49.174 1.00 9.81 109 VAL C CA 1
ATOM 11279 C C . VAL C 1 109 ? 31.938 -26.059 48.611 1.00 9.86 109 VAL C C 1
ATOM 11280 O O . VAL C 1 109 ? 32.610 -25.571 47.717 1.00 11.07 109 VAL C O 1
ATOM 11293 N N . LYS C 1 110 ? 32.251 -27.231 49.173 1.00 10.08 110 LYS C N 1
ATOM 11294 C CA . LYS C 1 110 ? 33.468 -27.961 48.854 1.00 11.35 110 LYS C CA 1
ATOM 11295 C C . LYS C 1 110 ? 33.243 -28.991 47.797 1.00 11.29 110 LYS C C 1
ATOM 11296 O O . LYS C 1 110 ? 33.334 -30.195 48.027 1.00 14.90 110 LYS C O 1
ATOM 11315 N N . SER C 1 111 ? 32.936 -28.522 46.592 1.00 11.23 111 SER C N 1
ATOM 11316 C CA . SER C 1 111 ? 32.651 -29.360 45.450 1.00 10.70 111 SER C CA 1
ATOM 11317 C C . SER C 1 111 ? 32.995 -28.592 44.186 1.00 10.08 111 SER C C 1
ATOM 11318 O O . SER C 1 111 ? 32.828 -27.360 44.163 1.00 11.36 111 SER C O 1
ATOM 11326 N N . ASP C 1 112 ? 33.376 -29.325 43.130 1.00 10.73 112 ASP C N 1
ATOM 11327 C CA . ASP C 1 112 ? 33.525 -28.780 41.779 1.00 10.57 112 ASP C CA 1
ATOM 11328 C C . ASP C 1 112 ? 32.258 -28.945 40.956 1.00 10.01 112 ASP C C 1
ATOM 11329 O O . ASP C 1 112 ? 32.225 -28.435 39.817 1.00 10.71 112 ASP C O 1
ATOM 11338 N N . LYS C 1 113 ? 31.236 -29.622 41.476 1.00 9.83 113 LYS C N 1
ATOM 11339 C CA . LYS C 1 113 ? 29.977 -29.770 40.744 1.00 9.72 113 LYS C CA 1
ATOM 11340 C C . LYS C 1 113 ? 29.296 -28.387 40.644 1.00 9.21 113 LYS C C 1
ATOM 11341 O O . LYS C 1 113 ? 29.364 -27.592 41.566 1.00 10.09 113 LYS C O 1
ATOM 11360 N N . PRO C 1 114 ? 28.572 -28.108 39.559 1.00 8.97 114 PRO C N 1
ATOM 11361 C CA . PRO C 1 114 ? 27.986 -26.750 39.439 1.00 9.15 114 PRO C CA 1
ATOM 11362 C C . PRO C 1 114 ? 26.944 -26.408 40.489 1.00 8.83 114 PRO C C 1
ATOM 11363 O O . PRO C 1 114 ? 26.025 -27.204 40.771 1.00 9.73 114 PRO C O 1
ATOM 11374 N N . VAL C 1 115 ? 27.052 -25.173 40.976 1.00 8.71 115 VAL C N 1
ATOM 11375 C CA . VAL C 1 115 ? 26.092 -24.524 41.867 1.00 9.03 115 VAL C CA 1
ATOM 11376 C C . VAL C 1 115 ? 25.709 -23.237 41.148 1.00 8.54 115 VAL C C 1
ATOM 11377 O O . VAL C 1 115 ? 26.531 -22.331 40.990 1.00 8.95 115 VAL C O 1
ATOM 11390 N N . VAL C 1 116 ? 24.437 -23.211 40.707 1.00 8.13 116 VAL C N 1
ATOM 11391 C CA . VAL C 1 116 ? 23.945 -22.124 39.861 1.00 7.97 116 VAL C CA 1
ATOM 11392 C C . VAL C 1 116 ? 22.752 -21.460 40.524 1.00 7.83 116 VAL C C 1
ATOM 11393 O O . VAL C 1 116 ? 21.644 -22.020 40.590 1.00 9.50 116 VAL C O 1
ATOM 11406 N N . PHE C 1 117 ? 22.935 -20.230 41.009 1.00 7.51 117 PHE C N 1
ATOM 11407 C CA . PHE C 1 117 ? 21.822 -19.428 41.477 1.00 7.87 117 PHE C CA 1
ATOM 11408 C C . PHE C 1 117 ? 21.102 -18.843 40.247 1.00 7.55 117 PHE C C 1
ATOM 11409 O O . PHE C 1 117 ? 21.753 -18.468 39.274 1.00 9.28 117 PHE C O 1
ATOM 11426 N N . VAL C 1 118 ? 19.781 -18.758 40.350 1.00 7.53 118 VAL C N 1
ATOM 11427 C CA . VAL C 1 118 ? 18.932 -18.164 39.315 1.00 7.76 118 VAL C CA 1
ATOM 11428 C C . VAL C 1 118 ? 17.883 -17.303 40.005 1.00 7.62 118 VAL C C 1
ATOM 11429 O O . VAL C 1 118 ? 17.441 -17.581 41.121 1.00 8.58 118 VAL C O 1
ATOM 11442 N N . ALA C 1 119 ? 17.462 -16.243 39.294 1.00 8.42 119 ALA C N 1
ATOM 11443 C CA . ALA C 1 119 ? 16.538 -15.255 39.833 1.00 8.22 119 ALA C CA 1
ATOM 11444 C C . ALA C 1 119 ? 15.771 -14.651 38.665 1.00 8.23 119 ALA C C 1
ATOM 11445 O O . ALA C 1 119 ? 16.034 -14.981 37.512 1.00 9.10 119 ALA C O 1
ATOM 11452 N N . ALA C 1 120 ? 14.832 -13.749 38.995 1.00 8.29 120 ALA C N 1
ATOM 11453 C CA . ALA C 1 120 ? 14.046 -13.041 37.973 1.00 8.13 120 ALA C CA 1
ATOM 11454 C C . ALA C 1 120 ? 13.716 -11.652 38.477 1.00 7.79 120 ALA C C 1
ATOM 11455 O O . ALA C 1 120 ? 13.450 -11.471 39.681 1.00 8.74 120 ALA C O 1
ATOM 11462 N N . MET C 1 121 ? 13.729 -10.693 37.553 1.00 7.82 121 MET C N 1
ATOM 11463 C CA . MET C 1 121 ? 13.361 -9.303 37.865 1.00 8.37 121 MET C CA 1
ATOM 11464 C C . MET C 1 121 ? 11.874 -9.037 37.717 1.00 8.39 121 MET C C 1
ATOM 11465 O O . MET C 1 121 ? 11.407 -8.018 38.263 1.00 11.52 121 MET C O 1
ATOM 11479 N N . ARG C 1 122 ? 11.121 -9.843 36.964 1.00 8.00 122 ARG C N 1
ATOM 11480 C CA . ARG C 1 122 ? 9.680 -9.735 36.871 1.00 8.26 122 ARG C CA 1
ATOM 11481 C C . ARG C 1 122 ? 9.025 -10.943 37.534 1.00 8.33 122 ARG C C 1
ATOM 11482 O O . ARG C 1 122 ? 9.583 -12.041 37.452 1.00 8.42 122 ARG C O 1
ATOM 11503 N N . PRO C 1 123 ? 7.864 -10.773 38.168 1.00 8.88 123 PRO C N 1
ATOM 11504 C CA . PRO C 1 123 ? 7.184 -11.936 38.786 1.00 9.44 123 PRO C CA 1
ATOM 11505 C C . PRO C 1 123 ? 6.733 -12.928 37.710 1.00 9.43 123 PRO C C 1
ATOM 11506 O O . PRO C 1 123 ? 6.609 -12.589 36.522 1.00 9.56 123 PRO C O 1
ATOM 11517 N N . ALA C 1 124 ? 6.458 -14.145 38.149 1.00 9.79 124 ALA C N 1
ATOM 11518 C CA . ALA C 1 124 ? 6.118 -15.236 37.254 1.00 10.34 124 ALA C CA 1
ATOM 11519 C C . ALA C 1 124 ? 4.856 -14.920 36.462 1.00 10.64 124 ALA C C 1
ATOM 11520 O O . ALA C 1 124 ? 4.655 -15.498 35.363 1.00 11.25 124 ALA C O 1
ATOM 11527 N N . THR C 1 125 ? 3.953 -14.088 36.997 1.00 10.19 125 THR C N 1
ATOM 11528 C CA . THR C 1 125 ? 2.703 -13.710 36.410 1.00 10.31 125 THR C CA 1
ATOM 11529 C C . THR C 1 125 ? 2.826 -12.582 35.398 1.00 10.68 125 THR C C 1
ATOM 11530 O O . THR C 1 125 ? 1.832 -12.223 34.743 1.00 12.18 125 THR C O 1
ATOM 11541 N N . ALA C 1 126 ? 3.994 -11.941 35.271 1.00 10.18 126 ALA C N 1
ATOM 11542 C CA . ALA C 1 126 ? 4.115 -10.749 34.444 1.00 10.44 126 ALA C CA 1
ATOM 11543 C C . ALA C 1 126 ? 4.114 -11.103 32.964 1.00 10.40 126 ALA C C 1
ATOM 11544 O O . ALA C 1 126 ? 4.637 -12.113 32.490 1.00 11.12 126 ALA C O 1
ATOM 11551 N N . ILE C 1 127 ? 3.619 -10.143 32.188 1.00 10.92 127 ILE C N 1
ATOM 11552 C CA . ILE C 1 127 ? 3.858 -10.125 30.738 1.00 10.68 127 ILE C CA 1
ATOM 11553 C C . ILE C 1 127 ? 5.361 -10.155 30.517 1.00 9.59 127 ILE C C 1
ATOM 11554 O O . ILE C 1 127 ? 6.138 -9.399 31.122 1.00 10.19 127 ILE C O 1
ATOM 11570 N N . SER C 1 128 ? 5.846 -11.021 29.598 1.00 9.32 128 SER C N 1
ATOM 11571 C CA . SER C 1 128 ? 7.253 -11.147 29.293 1.00 8.37 128 SER C CA 1
ATOM 11572 C C . SER C 1 128 ? 8.096 -11.433 30.540 1.00 8.31 128 SER C C 1
ATOM 11573 O O . SER C 1 128 ? 9.250 -10.995 30.631 1.00 8.77 128 SER C O 1
ATOM 11581 N N . ALA C 1 129 ? 7.582 -12.234 31.455 1.00 8.88 129 ALA C N 1
ATOM 11582 C CA . ALA C 1 129 ? 8.351 -12.659 32.629 1.00 8.59 129 ALA C CA 1
ATOM 11583 C C . ALA C 1 129 ? 9.669 -13.295 32.197 1.00 7.95 129 ALA C C 1
ATOM 11584 O O . ALA C 1 129 ? 9.678 -14.130 31.266 1.00 8.61 129 ALA C O 1
ATOM 11591 N N . ASP C 1 130 ? 10.749 -12.950 32.857 1.00 8.37 130 ASP C N 1
ATOM 11592 C CA . ASP C 1 130 ? 12.104 -13.440 32.548 1.00 8.11 130 ASP C CA 1
ATOM 11593 C C . ASP C 1 130 ? 12.461 -14.767 33.217 1.00 8.05 130 ASP C C 1
ATOM 11594 O O . ASP C 1 130 ? 13.383 -15.465 32.782 1.00 8.68 130 ASP C O 1
ATOM 11603 N N . GLY C 1 131 ? 11.756 -15.114 34.290 1.00 8.61 131 GLY C N 1
ATOM 11604 C CA . GLY C 1 131 ? 12.083 -16.312 35.046 1.00 9.03 131 GLY C CA 1
ATOM 11605 C C . GLY C 1 131 ? 12.075 -17.597 34.277 1.00 8.67 131 GLY C C 1
ATOM 11606 O O . GLY C 1 131 ? 12.998 -18.424 34.494 1.00 9.13 131 GLY C O 1
ATOM 11610 N N . PRO C 1 132 ? 11.119 -17.860 33.396 1.00 8.80 132 PRO C N 1
ATOM 11611 C CA . PRO C 1 132 ? 11.166 -19.135 32.636 1.00 9.31 132 PRO C CA 1
ATOM 11612 C C . PRO C 1 132 ? 12.467 -19.335 31.881 1.00 8.33 132 PRO C C 1
ATOM 11613 O O . PRO C 1 132 ? 13.127 -20.389 32.003 1.00 9.03 132 PRO C O 1
ATOM 11624 N N . MET C 1 133 ? 12.899 -18.346 31.062 1.00 8.45 133 MET C N 1
ATOM 11625 C CA . MET C 1 133 ? 14.154 -18.533 30.334 1.00 8.40 133 MET C CA 1
ATOM 11626 C C . MET C 1 133 ? 15.345 -18.571 31.273 1.00 7.96 133 MET C C 1
ATOM 11627 O O . MET C 1 133 ? 16.301 -19.334 31.045 1.00 8.43 133 MET C O 1
ATOM 11641 N N . ASN C 1 134 ? 15.344 -17.737 32.319 1.00 7.88 134 ASN C N 1
ATOM 11642 C CA . ASN C 1 134 ? 16.464 -17.755 33.250 1.00 7.94 134 ASN C CA 1
ATOM 11643 C C . ASN C 1 134 ? 16.633 -19.175 33.828 1.00 7.56 134 ASN C C 1
ATOM 11644 O O . ASN C 1 134 ? 17.754 -19.665 33.937 1.00 8.10 134 ASN C O 1
ATOM 11655 N N . LEU C 1 135 ? 15.513 -19.777 34.253 1.00 8.07 135 LEU C N 1
ATOM 11656 C CA . LEU C 1 135 ? 15.571 -21.122 34.842 1.00 8.44 135 LEU C CA 1
ATOM 11657 C C . LEU C 1 135 ? 16.052 -22.165 33.832 1.00 8.71 135 LEU C C 1
ATOM 11658 O O . LEU C 1 135 ? 16.878 -23.034 34.171 1.00 9.00 135 LEU C O 1
ATOM 11674 N N . LEU C 1 136 ? 15.547 -22.096 32.586 1.00 8.48 136 LEU C N 1
ATOM 11675 C CA . LEU C 1 136 ? 16.045 -23.012 31.565 1.00 8.88 136 LEU C CA 1
ATOM 11676 C C . LEU C 1 136 ? 17.531 -22.906 31.386 1.00 8.61 136 LEU C C 1
ATOM 11677 O O . LEU C 1 136 ? 18.294 -23.897 31.301 1.00 9.61 136 LEU C O 1
ATOM 11693 N N . GLU C 1 137 ? 18.042 -21.647 31.290 1.00 8.37 137 GLU C N 1
ATOM 11694 C CA . GLU C 1 137 ? 19.484 -21.427 31.145 1.00 8.72 137 GLU C CA 1
ATOM 11695 C C . GLU C 1 137 ? 20.266 -21.959 32.314 1.00 8.25 137 GLU C C 1
ATOM 11696 O O . GLU C 1 137 ? 21.352 -22.525 32.150 1.00 8.89 137 GLU C O 1
ATOM 11708 N N . ALA C 1 138 ? 19.737 -21.738 33.519 1.00 8.22 138 ALA C N 1
ATOM 11709 C CA . ALA C 1 138 ? 20.422 -22.195 34.706 1.00 8.18 138 ALA C CA 1
ATOM 11710 C C . ALA C 1 138 ? 20.560 -23.727 34.749 1.00 8.07 138 ALA C C 1
ATOM 11711 O O . ALA C 1 138 ? 21.594 -24.258 35.123 1.00 8.63 138 ALA C O 1
ATOM 11718 N N . VAL C 1 139 ? 19.473 -24.426 34.364 1.00 8.52 139 VAL C N 1
ATOM 11719 C CA . VAL C 1 139 ? 19.544 -25.897 34.278 1.00 8.69 139 VAL C CA 1
ATOM 11720 C C . VAL C 1 139 ? 20.548 -26.349 33.221 1.00 8.80 139 VAL C C 1
ATOM 11721 O O . VAL C 1 139 ? 21.326 -27.291 33.455 1.00 9.32 139 VAL C O 1
ATOM 11734 N N . ARG C 1 140 ? 20.556 -25.673 32.079 1.00 8.67 140 ARG C N 1
ATOM 11735 C CA . ARG C 1 140 ? 21.557 -26.003 31.052 1.00 8.77 140 ARG C CA 1
ATOM 11736 C C . ARG C 1 140 ? 22.974 -25.862 31.585 1.00 8.51 140 ARG C C 1
ATOM 11737 O O . ARG C 1 140 ? 23.833 -26.731 31.385 1.00 9.71 140 ARG C O 1
ATOM 11758 N N . VAL C 1 141 ? 23.250 -24.744 32.247 1.00 8.69 141 VAL C N 1
ATOM 11759 C CA . VAL C 1 141 ? 24.571 -24.521 32.821 1.00 8.70 141 VAL C CA 1
ATOM 11760 C C . VAL C 1 141 ? 24.900 -25.585 33.855 1.00 8.50 141 VAL C C 1
ATOM 11761 O O . VAL C 1 141 ? 26.003 -26.169 33.849 1.00 9.70 141 VAL C O 1
ATOM 11774 N N . ALA C 1 142 ? 23.967 -25.851 34.760 1.00 8.66 142 ALA C N 1
ATOM 11775 C CA . ALA C 1 142 ? 24.245 -26.806 35.866 1.00 8.89 142 ALA C CA 1
ATOM 11776 C C . ALA C 1 142 ? 24.523 -28.203 35.369 1.00 9.49 142 ALA C C 1
ATOM 11777 O O . ALA C 1 142 ? 25.264 -28.961 36.023 1.00 10.87 142 ALA C O 1
ATOM 11784 N N . GLY C 1 143 ? 23.895 -28.587 34.269 1.00 9.94 143 GLY C N 1
ATOM 11785 C CA . GLY C 1 143 ? 24.055 -29.934 33.715 1.00 10.72 143 GLY C CA 1
ATOM 11786 C C . GLY C 1 143 ? 25.178 -30.167 32.755 1.00 11.50 143 GLY C C 1
ATOM 11787 O O . GLY C 1 143 ? 25.405 -31.285 32.319 1.00 14.23 143 GLY C O 1
ATOM 11791 N N . ASP C 1 144 ? 25.913 -29.113 32.350 1.00 11.07 144 ASP C N 1
ATOM 11792 C CA . ASP C 1 144 ? 26.955 -29.244 31.361 1.00 12.16 144 ASP C CA 1
ATOM 11793 C C . ASP C 1 144 ? 28.285 -29.598 32.019 1.00 12.23 144 ASP C C 1
ATOM 11794 O O . ASP C 1 144 ? 28.725 -28.972 32.979 1.00 12.78 144 ASP C O 1
ATOM 11803 N N . LYS C 1 145 ? 28.955 -30.651 31.583 1.00 15.97 145 LYS C N 1
ATOM 11804 C CA . LYS C 1 145 ? 30.240 -31.086 32.130 1.00 18.68 145 LYS C CA 1
ATOM 11805 C C . LYS C 1 145 ? 31.264 -29.952 32.108 1.00 16.20 145 LYS C C 1
ATOM 11806 O O . LYS C 1 145 ? 32.151 -29.784 32.963 1.00 17.31 145 LYS C O 1
ATOM 11825 N N . GLN C 1 146 ? 31.162 -29.070 31.068 1.00 14.25 146 GLN C N 1
ATOM 11826 C CA . GLN C 1 146 ? 32.129 -28.008 30.946 1.00 13.40 146 GLN C CA 1
ATOM 11827 C C . GLN C 1 146 ? 31.971 -26.939 32.022 1.00 11.16 146 GLN C C 1
ATOM 11828 O O . GLN C 1 146 ? 32.834 -26.081 32.168 1.00 11.67 146 GLN C O 1
ATOM 11842 N N . SER C 1 147 ? 30.872 -26.991 32.787 1.00 10.40 147 SER C N 1
ATOM 11843 C CA . SER C 1 147 ? 30.608 -25.997 33.847 1.00 9.85 147 SER C CA 1
ATOM 11844 C C . SER C 1 147 ? 31.312 -26.309 35.164 1.00 9.93 147 SER C C 1
ATOM 11845 O O . SER C 1 147 ? 31.217 -25.505 36.111 1.00 10.93 147 SER C O 1
ATOM 11853 N N . ARG C 1 148 ? 31.988 -27.443 35.303 1.00 10.71 148 ARG C N 1
ATOM 11854 C CA . ARG C 1 148 ? 32.596 -27.838 36.568 1.00 10.37 148 ARG C CA 1
ATOM 11855 C C . ARG C 1 148 ? 33.811 -26.981 36.895 1.00 9.63 148 ARG C C 1
ATOM 11856 O O . ARG C 1 148 ? 34.565 -26.554 36.040 1.00 10.86 148 ARG C O 1
ATOM 11877 N N . GLY C 1 149 ? 34.019 -26.786 38.221 1.00 9.57 149 GLY C N 1
ATOM 11878 C CA . GLY C 1 149 ? 35.212 -26.149 38.715 1.00 10.63 149 GLY C CA 1
ATOM 11879 C C . GLY C 1 149 ? 35.304 -24.643 38.528 1.00 9.70 149 GLY C C 1
ATOM 11880 O O . GLY C 1 149 ? 36.382 -24.095 38.578 1.00 13.46 149 GLY C O 1
ATOM 11884 N N . ARG C 1 150 ? 34.171 -23.978 38.301 1.00 8.87 150 ARG C N 1
ATOM 11885 C CA . ARG C 1 150 ? 34.142 -22.570 37.937 1.00 8.77 150 ARG C CA 1
ATOM 11886 C C . ARG C 1 150 ? 33.794 -21.645 39.102 1.00 8.61 150 ARG C C 1
ATOM 11887 O O . ARG C 1 150 ? 33.742 -20.428 38.915 1.00 8.92 150 ARG C O 1
ATOM 11908 N N . GLY C 1 151 ? 33.556 -22.189 40.284 1.00 8.61 151 GLY C N 1
ATOM 11909 C CA . GLY C 1 151 ? 33.026 -21.429 41.391 1.00 8.42 151 GLY C CA 1
ATOM 11910 C C . GLY C 1 151 ? 31.532 -21.261 41.278 1.00 8.09 151 GLY C C 1
ATOM 11911 O O . GLY C 1 151 ? 30.914 -21.737 40.316 1.00 8.49 151 GLY C O 1
ATOM 11915 N N . VAL C 1 152 ? 30.895 -20.627 42.257 1.00 8.02 152 VAL C N 1
ATOM 11916 C CA . VAL C 1 152 ? 29.442 -20.477 42.214 1.00 7.89 152 VAL C CA 1
ATOM 11917 C C . VAL C 1 152 ? 29.077 -19.421 41.160 1.00 7.47 152 VAL C C 1
ATOM 11918 O O . VAL C 1 152 ? 29.779 -18.417 40.971 1.00 8.06 152 VAL C O 1
ATOM 11931 N N . MET C 1 153 ? 27.991 -19.686 40.466 1.00 8.09 153 MET C N 1
ATOM 11932 C CA . MET C 1 153 ? 27.526 -18.867 39.347 1.00 8.19 153 MET C CA 1
ATOM 11933 C C . MET C 1 153 ? 26.147 -18.319 39.612 1.00 8.54 153 MET C C 1
ATOM 11934 O O . MET C 1 153 ? 25.327 -18.900 40.339 1.00 9.64 153 MET C O 1
ATOM 11948 N N . VAL C 1 154 ? 25.860 -17.145 38.994 1.00 7.85 154 VAL C N 1
ATOM 11949 C CA . VAL C 1 154 ? 24.556 -16.532 38.993 1.00 7.79 154 VAL C CA 1
ATOM 11950 C C . VAL C 1 154 ? 24.142 -16.387 37.516 1.00 7.72 154 VAL C C 1
ATOM 11951 O O . VAL C 1 154 ? 24.845 -15.737 36.737 1.00 8.57 154 VAL C O 1
ATOM 11964 N N . VAL C 1 155 ? 23.030 -17.009 37.143 1.00 7.38 155 VAL C N 1
ATOM 11965 C CA . VAL C 1 155 ? 22.570 -17.036 35.771 1.00 7.88 155 VAL C CA 1
ATOM 11966 C C . VAL C 1 155 ? 21.251 -16.283 35.668 1.00 7.60 155 VAL C C 1
ATOM 11967 O O . VAL C 1 155 ? 20.269 -16.555 36.386 1.00 8.57 155 VAL C O 1
ATOM 11980 N N . ILE C 1 156 ? 21.217 -15.352 34.708 1.00 7.67 156 ILE C N 1
ATOM 11981 C CA . ILE C 1 156 ? 20.052 -14.476 34.507 1.00 7.53 156 ILE C CA 1
ATOM 11982 C C . ILE C 1 156 ? 20.321 -13.695 33.226 1.00 7.16 156 ILE C C 1
ATOM 11983 O O . ILE C 1 156 ? 21.435 -13.275 32.958 1.00 7.45 156 ILE C O 1
ATOM 11999 N N . ASN C 1 157 ? 19.256 -13.501 32.432 1.00 7.39 157 ASN C N 1
ATOM 12000 C CA . ASN C 1 157 ? 19.357 -12.619 31.244 1.00 7.29 157 ASN C CA 1
ATOM 12001 C C . ASN C 1 157 ? 20.489 -13.030 30.328 1.00 7.05 157 ASN C C 1
ATOM 12002 O O . ASN C 1 157 ? 21.229 -12.186 29.784 1.00 7.35 157 ASN C O 1
ATOM 12013 N N . ASP C 1 158 ? 20.616 -14.337 30.050 1.00 7.53 158 ASP C N 1
ATOM 12014 C CA . ASP C 1 158 ? 21.593 -14.909 29.114 1.00 7.64 158 ASP C CA 1
ATOM 12015 C C . ASP C 1 158 ? 23.030 -14.818 29.566 1.00 7.29 158 ASP C C 1
ATOM 12016 O O . ASP C 1 158 ? 23.948 -15.132 28.794 1.00 8.15 158 ASP C O 1
ATOM 12025 N N . ARG C 1 159 ? 23.284 -14.407 30.832 1.00 7.19 159 ARG C N 1
ATOM 12026 C CA . ARG C 1 159 ? 24.644 -14.212 31.316 1.00 7.30 159 ARG C CA 1
ATOM 12027 C C . ARG C 1 159 ? 24.946 -15.180 32.467 1.00 6.93 159 ARG C C 1
ATOM 12028 O O . ARG C 1 159 ? 24.043 -15.530 33.240 1.00 8.47 159 ARG C O 1
ATOM 12049 N N . ILE C 1 160 ? 26.214 -15.519 32.583 1.00 7.19 160 ILE C N 1
ATOM 12050 C CA . ILE C 1 160 ? 26.770 -16.338 33.675 1.00 7.32 160 ILE C CA 1
ATOM 12051 C C . ILE C 1 160 ? 27.765 -15.492 34.423 1.00 7.33 160 ILE C C 1
ATOM 12052 O O . ILE C 1 160 ? 28.860 -15.213 33.900 1.00 8.11 160 ILE C O 1
ATOM 12068 N N . GLY C 1 161 ? 27.441 -15.078 35.642 1.00 7.62 161 GLY C N 1
ATOM 12069 C CA . GLY C 1 161 ? 28.342 -14.251 36.440 1.00 7.68 161 GLY C CA 1
ATOM 12070 C C . GLY C 1 161 ? 28.980 -15.019 37.568 1.00 7.83 161 GLY C C 1
ATOM 12071 O O . GLY C 1 161 ? 28.337 -15.888 38.188 1.00 8.70 161 GLY C O 1
ATOM 12075 N N . SER C 1 162 ? 30.229 -14.720 37.882 1.00 7.50 162 SER C N 1
ATOM 12076 C CA . SER C 1 162 ? 30.838 -15.299 39.078 1.00 7.31 162 SER C CA 1
ATOM 12077 C C . SER C 1 162 ? 30.235 -14.678 40.333 1.00 7.37 162 SER C C 1
ATOM 12078 O O . SER C 1 162 ? 30.130 -13.451 40.422 1.00 7.48 162 SER C O 1
ATOM 12086 N N . ALA C 1 163 ? 29.938 -15.489 41.331 1.00 7.36 163 ALA C N 1
ATOM 12087 C CA . ALA C 1 163 ? 29.457 -14.963 42.600 1.00 7.53 163 ALA C CA 1
ATOM 12088 C C . ALA C 1 163 ? 30.390 -13.917 43.221 1.00 7.35 163 ALA C C 1
ATOM 12089 O O . ALA C 1 163 ? 29.899 -13.060 43.956 1.00 8.92 163 ALA C O 1
ATOM 12096 N N . ARG C 1 164 ? 31.701 -13.988 42.970 1.00 7.76 164 ARG C N 1
ATOM 12097 C CA . ARG C 1 164 ? 32.681 -13.033 43.544 1.00 8.25 164 ARG C CA 1
ATOM 12098 C C . ARG C 1 164 ? 32.591 -11.648 42.921 1.00 7.56 164 ARG C C 1
ATOM 12099 O O . ARG C 1 164 ? 32.990 -10.662 43.557 1.00 8.51 164 ARG C O 1
ATOM 12120 N N . TYR C 1 165 ? 32.150 -11.557 41.653 1.00 7.50 165 TYR C N 1
ATOM 12121 C CA . TYR C 1 165 ? 32.171 -10.300 40.913 1.00 7.61 165 TYR C CA 1
ATOM 12122 C C . TYR C 1 165 ? 30.772 -9.736 40.645 1.00 7.70 165 TYR C C 1
ATOM 12123 O O . TYR C 1 165 ? 30.578 -8.513 40.546 1.00 8.52 165 TYR C O 1
ATOM 12141 N N . ILE C 1 166 ? 29.780 -10.587 40.374 1.00 7.76 166 ILE C N 1
ATOM 12142 C CA . ILE C 1 166 ? 28.487 -10.128 39.926 1.00 7.90 166 ILE C CA 1
ATOM 12143 C C . ILE C 1 166 ? 27.761 -9.398 41.036 1.00 7.98 166 ILE C C 1
ATOM 12144 O O . ILE C 1 166 ? 27.864 -9.725 42.247 1.00 8.89 166 ILE C O 1
ATOM 12160 N N . THR C 1 167 ? 26.975 -8.378 40.648 1.00 7.82 167 THR C N 1
ATOM 12161 C CA . THR C 1 167 ? 26.202 -7.578 41.587 1.00 7.66 167 THR C CA 1
ATOM 12162 C C . THR C 1 167 ? 24.967 -7.053 40.863 1.00 7.43 167 THR C C 1
ATOM 12163 O O . THR C 1 167 ? 24.944 -6.887 39.652 1.00 7.61 167 THR C O 1
ATOM 12174 N N . LYS C 1 168 ? 23.901 -6.786 41.647 1.00 7.45 168 LYS C N 1
ATOM 12175 C CA . LYS C 1 168 ? 22.688 -6.119 41.171 1.00 7.14 168 LYS C CA 1
ATOM 12176 C C . LYS C 1 168 ? 23.027 -4.622 41.041 1.00 7.09 168 LYS C C 1
ATOM 12177 O O . LYS C 1 168 ? 23.195 -3.952 42.079 1.00 7.84 168 LYS C O 1
ATOM 12196 N N . THR C 1 169 ? 23.141 -4.113 39.825 1.00 7.03 169 THR C N 1
ATOM 12197 C CA . THR C 1 169 ? 23.596 -2.743 39.560 1.00 7.30 169 THR C CA 1
ATOM 12198 C C . THR C 1 169 ? 22.449 -1.750 39.341 1.00 7.23 169 THR C C 1
ATOM 12199 O O . THR C 1 169 ? 22.683 -0.534 39.388 1.00 8.17 169 THR C O 1
ATOM 12210 N N . ASN C 1 170 ? 21.237 -2.250 39.110 1.00 7.20 170 ASN C N 1
ATOM 12211 C CA . ASN C 1 170 ? 20.080 -1.412 38.817 1.00 7.20 170 ASN C CA 1
ATOM 12212 C C . ASN C 1 170 ? 18.916 -1.900 39.660 1.00 7.25 170 ASN C C 1
ATOM 12213 O O . ASN C 1 170 ? 18.644 -3.095 39.823 1.00 7.80 170 ASN C O 1
ATOM 12224 N N . ALA C 1 171 ? 18.146 -0.952 40.214 1.00 7.25 171 ALA C N 1
ATOM 12225 C CA . ALA C 1 171 ? 17.001 -1.288 41.026 1.00 7.64 171 ALA C CA 1
ATOM 12226 C C . ALA C 1 171 ? 15.958 -2.172 40.339 1.00 7.67 171 ALA C C 1
ATOM 12227 O O . ALA C 1 171 ? 15.341 -2.978 41.026 1.00 8.66 171 ALA C O 1
ATOM 12234 N N . SER C 1 172 ? 15.765 -1.979 39.025 1.00 7.36 172 SER C N 1
ATOM 12235 C CA . SER C 1 172 ? 14.517 -2.403 38.387 1.00 7.57 172 SER C CA 1
ATOM 12236 C C . SER C 1 172 ? 14.603 -3.049 37.027 1.00 7.71 172 SER C C 1
ATOM 12237 O O . SER C 1 172 ? 13.549 -3.517 36.547 1.00 9.62 172 SER C O 1
ATOM 12245 N N . THR C 1 173 ? 15.746 -3.095 36.353 1.00 7.79 173 THR C N 1
ATOM 12246 C CA . THR C 1 173 ? 15.831 -3.573 34.968 1.00 7.72 173 THR C CA 1
ATOM 12247 C C . THR C 1 173 ? 16.190 -5.057 34.884 1.00 7.36 173 THR C C 1
ATOM 12248 O O . THR C 1 173 ? 16.811 -5.653 35.772 1.00 8.01 173 THR C O 1
ATOM 12259 N N . LEU C 1 174 ? 15.838 -5.675 33.735 1.00 7.53 174 LEU C N 1
ATOM 12260 C CA . LEU C 1 174 ? 16.142 -7.085 33.510 1.00 7.56 174 LEU C CA 1
ATOM 12261 C C . LEU C 1 174 ? 17.621 -7.385 33.451 1.00 7.50 174 LEU C C 1
ATOM 12262 O O . LEU C 1 174 ? 18.064 -8.491 33.800 1.00 8.11 174 LEU C O 1
ATOM 12278 N N . ASP C 1 175 ? 18.415 -6.400 32.968 1.00 7.08 175 ASP C N 1
ATOM 12279 C CA . ASP C 1 175 ? 19.850 -6.503 32.717 1.00 7.08 175 ASP C CA 1
ATOM 12280 C C . ASP C 1 175 ? 20.687 -5.961 33.873 1.00 7.69 175 ASP C C 1
ATOM 12281 O O . ASP C 1 175 ? 21.897 -5.697 33.731 1.00 11.21 175 ASP C O 1
ATOM 12290 N N . THR C 1 176 ? 20.099 -5.892 35.051 1.00 7.32 176 THR C N 1
ATOM 12291 C CA . THR C 1 176 ? 20.723 -5.356 36.251 1.00 7.18 176 THR C CA 1
ATOM 12292 C C . THR C 1 176 ? 22.010 -6.059 36.663 1.00 6.97 176 THR C C 1
ATOM 12293 O O . THR C 1 176 ? 22.912 -5.400 37.212 1.00 7.54 176 THR C O 1
ATOM 12304 N N . PHE C 1 177 ? 22.112 -7.379 36.508 1.00 7.06 177 PHE C N 1
ATOM 12305 C CA . PHE C 1 177 ? 23.325 -8.086 36.995 1.00 7.36 177 PHE C CA 1
ATOM 12306 C C . PHE C 1 177 ? 24.487 -7.894 36.023 1.00 7.70 177 PHE C C 1
ATOM 12307 O O . PHE C 1 177 ? 24.403 -8.367 34.858 1.00 9.14 177 PHE C O 1
ATOM 12324 N N . ARG C 1 178 ? 25.530 -7.248 36.478 1.00 7.72 178 ARG C N 1
ATOM 12325 C CA . ARG C 1 178 ? 26.738 -6.945 35.703 1.00 8.23 178 ARG C CA 1
ATOM 12326 C C . ARG C 1 178 ? 27.940 -7.018 36.616 1.00 7.74 178 ARG C C 1
ATOM 12327 O O . ARG C 1 178 ? 27.818 -6.815 37.848 1.00 9.73 178 ARG C O 1
ATOM 12344 N N . ALA C 1 179 ? 29.118 -7.218 36.034 1.00 7.97 179 ALA C N 1
ATOM 12345 C CA . ALA C 1 179 ? 30.408 -7.124 36.706 1.00 8.28 179 ALA C CA 1
ATOM 12346 C C . ALA C 1 179 ? 31.233 -6.173 35.813 1.00 8.53 179 ALA C C 1
ATOM 12347 O O . ALA C 1 179 ? 31.878 -6.591 34.856 1.00 9.62 179 ALA C O 1
ATOM 12354 N N . ASN C 1 180 ? 31.106 -4.868 36.026 1.00 8.76 180 ASN C N 1
ATOM 12355 C CA . ASN C 1 180 ? 31.608 -3.952 35.006 1.00 8.92 180 ASN C CA 1
ATOM 12356 C C . ASN C 1 180 ? 33.068 -4.141 34.619 1.00 9.15 180 ASN C C 1
ATOM 12357 O O . ASN C 1 180 ? 33.423 -4.152 33.428 1.00 12.42 180 ASN C O 1
ATOM 12368 N N . GLU C 1 181 ? 33.928 -4.325 35.612 1.00 7.69 181 GLU C N 1
ATOM 12369 C CA . GLU C 1 181 ? 35.380 -4.446 35.368 1.00 7.51 181 GLU C CA 1
ATOM 12370 C C . GLU C 1 181 ? 35.827 -5.851 35.090 1.00 7.17 181 GLU C C 1
ATOM 12371 O O . GLU C 1 181 ? 36.918 -6.052 34.509 1.00 7.97 181 GLU C O 1
ATOM 12383 N N . GLU C 1 182 ? 35.050 -6.864 35.523 1.00 7.53 182 GLU C N 1
ATOM 12384 C CA . GLU C 1 182 ? 35.475 -8.274 35.457 1.00 8.32 182 GLU C CA 1
ATOM 12385 C C . GLU C 1 182 ? 34.720 -9.059 34.407 1.00 8.12 182 GLU C C 1
ATOM 12386 O O . GLU C 1 182 ? 35.119 -10.199 34.085 1.00 9.59 182 GLU C O 1
ATOM 12398 N N . GLY C 1 183 ? 33.635 -8.550 33.858 1.00 8.42 183 GLY C N 1
ATOM 12399 C CA . GLY C 1 183 ? 32.910 -9.289 32.841 1.00 9.04 183 GLY C CA 1
ATOM 12400 C C . GLY C 1 183 ? 32.156 -10.472 33.392 1.00 7.58 183 GLY C C 1
ATOM 12401 O O . GLY C 1 183 ? 32.073 -10.745 34.602 1.00 8.58 183 GLY C O 1
ATOM 12405 N N . TYR C 1 184 ? 31.576 -11.205 32.434 1.00 7.35 184 TYR C N 1
ATOM 12406 C CA . TYR C 1 184 ? 30.883 -12.453 32.716 1.00 7.47 184 TYR C CA 1
ATOM 12407 C C . TYR C 1 184 ? 31.827 -13.635 32.517 1.00 7.23 184 TYR C C 1
ATOM 12408 O O . TYR C 1 184 ? 32.684 -13.651 31.631 1.00 7.91 184 TYR C O 1
ATOM 12426 N N . LEU C 1 185 ? 31.588 -14.690 33.320 1.00 7.45 185 LEU C N 1
ATOM 12427 C CA . LEU C 1 185 ? 32.276 -15.956 33.048 1.00 7.57 185 LEU C CA 1
ATOM 12428 C C . LEU C 1 185 ? 31.879 -16.537 31.705 1.00 7.35 185 LEU C C 1
ATOM 12429 O O . LEU C 1 185 ? 32.703 -17.190 31.049 1.00 8.04 185 LEU C O 1
ATOM 12445 N N . GLY C 1 186 ? 30.635 -16.339 31.301 1.00 7.49 186 GLY C N 1
ATOM 12446 C CA . GLY C 1 186 ? 30.138 -16.881 30.050 1.00 7.97 186 GLY C CA 1
ATOM 12447 C C . GLY C 1 186 ? 28.780 -16.285 29.714 1.00 7.47 186 GLY C C 1
ATOM 12448 O O . GLY C 1 186 ? 28.211 -15.512 30.498 1.00 7.52 186 GLY C O 1
ATOM 12452 N N . VAL C 1 187 ? 28.277 -16.672 28.546 1.00 7.79 187 VAL C N 1
ATOM 12453 C CA . VAL C 1 187 ? 26.949 -16.273 28.090 1.00 8.24 187 VAL C CA 1
ATOM 12454 C C . VAL C 1 187 ? 26.245 -17.519 27.496 1.00 8.95 187 VAL C C 1
ATOM 12455 O O . VAL C 1 187 ? 26.927 -18.497 27.136 1.00 10.01 187 VAL C O 1
ATOM 12468 N N . ILE C 1 188 ? 24.930 -17.484 27.442 1.00 9.04 188 ILE C N 1
ATOM 12469 C CA . ILE C 1 188 ? 24.088 -18.565 26.884 1.00 8.99 188 ILE C CA 1
ATOM 12470 C C . ILE C 1 188 ? 23.260 -17.961 25.751 1.00 8.22 188 ILE C C 1
ATOM 12471 O O . ILE C 1 188 ? 22.382 -17.127 26.037 1.00 9.14 188 ILE C O 1
ATOM 12487 N N . ILE C 1 189 ? 23.552 -18.343 24.517 1.00 8.37 189 ILE C N 1
ATOM 12488 C CA . ILE C 1 189 ? 22.895 -17.800 23.330 1.00 9.10 189 ILE C CA 1
ATOM 12489 C C . ILE C 1 189 ? 22.520 -18.953 22.444 1.00 9.06 189 ILE C C 1
ATOM 12490 O O . ILE C 1 189 ? 23.361 -19.837 22.182 1.00 9.15 189 ILE C O 1
ATOM 12506 N N . GLY C 1 190 ? 21.294 -19.010 21.944 1.00 10.74 190 GLY C N 1
ATOM 12507 C CA . GLY C 1 190 ? 20.917 -20.079 21.044 1.00 11.69 190 GLY C CA 1
ATOM 12508 C C . GLY C 1 190 ? 21.093 -21.461 21.611 1.00 10.81 190 GLY C C 1
ATOM 12509 O O . GLY C 1 190 ? 21.474 -22.409 20.928 1.00 12.31 190 GLY C O 1
ATOM 12513 N N . ASN C 1 191 ? 20.774 -21.626 22.889 1.00 11.49 191 ASN C N 1
ATOM 12514 C CA . ASN C 1 191 ? 20.854 -22.949 23.550 1.00 11.94 191 ASN C CA 1
ATOM 12515 C C . ASN C 1 191 ? 22.273 -23.481 23.641 1.00 10.55 191 ASN C C 1
ATOM 12516 O O . ASN C 1 191 ? 22.446 -24.685 23.842 1.00 13.15 191 ASN C O 1
ATOM 12527 N N . ARG C 1 192 ? 23.283 -22.624 23.575 1.00 10.75 192 ARG C N 1
ATOM 12528 C CA . ARG C 1 192 ? 24.697 -23.011 23.662 1.00 10.27 192 ARG C CA 1
ATOM 12529 C C . ARG C 1 192 ? 25.376 -22.101 24.684 1.00 8.52 192 ARG C C 1
ATOM 12530 O O . ARG C 1 192 ? 25.151 -20.894 24.739 1.00 9.18 192 ARG C O 1
ATOM 12551 N N . ILE C 1 193 ? 26.271 -22.697 25.474 1.00 9.07 193 ILE C N 1
ATOM 12552 C CA . ILE C 1 193 ? 27.088 -21.976 26.440 1.00 8.50 193 ILE C CA 1
ATOM 12553 C C . ILE C 1 193 ? 28.414 -21.573 25.818 1.00 8.77 193 ILE C C 1
ATOM 12554 O O . ILE C 1 193 ? 29.104 -22.388 25.200 1.00 11.28 193 ILE C O 1
ATOM 12570 N N . TYR C 1 194 ? 28.788 -20.308 26.010 1.00 8.26 194 TYR C N 1
ATOM 12571 C CA . TYR C 1 194 ? 30.061 -19.750 25.572 1.00 8.27 194 TYR C CA 1
ATOM 12572 C C . TYR C 1 194 ? 30.817 -19.309 26.797 1.00 7.96 194 TYR C C 1
ATOM 12573 O O . TYR C 1 194 ? 30.500 -18.279 27.398 1.00 9.84 194 TYR C O 1
ATOM 12591 N N . TYR C 1 195 ? 31.819 -20.101 27.205 1.00 8.16 195 TYR C N 1
ATOM 12592 C CA . TYR C 1 195 ? 32.623 -19.746 28.367 1.00 7.88 195 TYR C CA 1
ATOM 12593 C C . TYR C 1 195 ? 33.776 -18.832 27.924 1.00 7.60 195 TYR C C 1
ATOM 12594 O O . TYR C 1 195 ? 34.543 -19.102 26.987 1.00 9.84 195 TYR C O 1
ATOM 12612 N N . GLN C 1 196 ? 33.922 -17.731 28.660 1.00 8.01 196 GLN C N 1
ATOM 12613 C CA . GLN C 1 196 ? 34.838 -16.646 28.354 1.00 7.92 196 GLN C CA 1
ATOM 12614 C C . GLN C 1 196 ? 36.033 -16.552 29.283 1.00 7.28 196 GLN C C 1
ATOM 12615 O O . GLN C 1 196 ? 37.173 -16.296 28.828 1.00 7.82 196 GLN C O 1
ATOM 12629 N N . ASN C 1 197 ? 35.792 -16.689 30.584 1.00 7.69 197 ASN C N 1
ATOM 12630 C CA . ASN C 1 197 ? 36.783 -16.439 31.617 1.00 7.61 197 ASN C CA 1
ATOM 12631 C C . ASN C 1 197 ? 36.687 -17.542 32.688 1.00 8.23 197 ASN C C 1
ATOM 12632 O O . ASN C 1 197 ? 35.592 -18.061 32.914 1.00 8.85 197 ASN C O 1
ATOM 12643 N N . ARG C 1 198 ? 37.808 -17.769 33.360 1.00 8.15 198 ARG C N 1
ATOM 12644 C CA . ARG C 1 198 ? 37.838 -18.447 34.645 1.00 8.26 198 ARG C CA 1
ATOM 12645 C C . ARG C 1 198 ? 38.311 -17.425 35.684 1.00 8.10 198 ARG C C 1
ATOM 12646 O O . ARG C 1 198 ? 39.300 -16.715 35.474 1.00 8.89 198 ARG C O 1
ATOM 12663 N N . ILE C 1 199 ? 37.617 -17.355 36.838 1.00 8.31 199 ILE C N 1
ATOM 12664 C CA . ILE C 1 199 ? 38.018 -16.391 37.859 1.00 8.53 199 ILE C CA 1
ATOM 12665 C C . ILE C 1 199 ? 39.359 -16.792 38.427 1.00 8.55 199 ILE C C 1
ATOM 12666 O O . ILE C 1 199 ? 39.640 -17.959 38.716 1.00 10.55 199 ILE C O 1
ATOM 12676 N N . ASP C 1 200 ? 40.235 -15.803 38.624 1.00 8.54 200 ASP C N 1
ATOM 12677 C CA . ASP C 1 200 ? 41.585 -16.005 39.153 1.00 8.89 200 ASP C CA 1
ATOM 12678 C C . ASP C 1 200 ? 41.624 -15.719 40.655 1.00 8.92 200 ASP C C 1
ATOM 12679 O O . ASP C 1 200 ? 42.367 -14.883 41.122 1.00 10.77 200 ASP C O 1
ATOM 12688 N N . LYS C 1 201 ? 40.817 -16.459 41.400 1.00 8.96 201 LYS C N 1
ATOM 12689 C CA . LYS C 1 201 ? 40.651 -16.341 42.841 1.00 8.81 201 LYS C CA 1
ATOM 12690 C C . LYS C 1 201 ? 40.391 -17.721 43.413 1.00 8.97 201 LYS C C 1
ATOM 12691 O O . LYS C 1 201 ? 39.953 -18.639 42.707 1.00 10.38 201 LYS C O 1
ATOM 12710 N N . LEU C 1 202 ? 40.607 -17.864 44.726 1.00 9.10 202 LEU C N 1
ATOM 12711 C CA . LEU C 1 202 ? 40.274 -19.097 45.445 1.00 8.82 202 LEU C CA 1
ATOM 12712 C C . LEU C 1 202 ? 38.783 -19.195 45.690 1.00 8.43 202 LEU C C 1
ATOM 12713 O O . LEU C 1 202 ? 38.106 -18.211 45.977 1.00 9.39 202 LEU C O 1
ATOM 12729 N N . HIS C 1 203 ? 38.253 -20.425 45.647 1.00 9.03 203 HIS C N 1
ATOM 12730 C CA . HIS C 1 203 ? 36.839 -20.698 45.875 1.00 8.71 203 HIS C CA 1
ATOM 12731 C C . HIS C 1 203 ? 36.658 -22.196 46.072 1.00 8.89 203 HIS C C 1
ATOM 12732 O O . HIS C 1 203 ? 37.582 -22.988 45.824 1.00 9.46 203 HIS C O 1
ATOM 12746 N N . THR C 1 204 ? 35.435 -22.562 46.494 1.00 8.92 204 THR C N 1
ATOM 12747 C CA . THR C 1 204 ? 34.903 -23.930 46.546 1.00 9.21 204 THR C CA 1
ATOM 12748 C C . THR C 1 204 ? 35.951 -24.916 47.054 1.00 9.55 204 THR C C 1
ATOM 12749 O O . THR C 1 204 ? 36.281 -24.882 48.235 1.00 10.50 204 THR C O 1
ATOM 12760 N N . THR C 1 205 ? 36.444 -25.815 46.207 1.00 10.62 205 THR C N 1
ATOM 12761 C CA . THR C 1 205 ? 37.370 -26.866 46.662 1.00 11.96 205 THR C CA 1
ATOM 12762 C C . THR C 1 205 ? 38.711 -26.416 47.126 1.00 12.65 205 THR C C 1
ATOM 12763 O O . THR C 1 205 ? 39.428 -27.208 47.758 1.00 17.71 205 THR C O 1
ATOM 12774 N N . ARG C 1 206 ? 39.137 -25.201 46.829 1.00 10.96 206 ARG C N 1
ATOM 12775 C CA . ARG C 1 206 ? 40.395 -24.649 47.289 1.00 12.17 206 ARG C CA 1
ATOM 12776 C C . ARG C 1 206 ? 40.213 -23.656 48.439 1.00 12.44 206 ARG C C 1
ATOM 12777 O O . ARG C 1 206 ? 41.177 -22.984 48.828 1.00 19.20 206 ARG C O 1
ATOM 12793 N N . SER C 1 207 ? 39.021 -23.537 49.004 1.00 11.47 207 SER C N 1
ATOM 12794 C CA . SER C 1 207 ? 38.753 -22.576 50.056 1.00 10.45 207 SER C CA 1
ATOM 12795 C C . SER C 1 207 ? 38.942 -23.164 51.452 1.00 11.13 207 SER C C 1
ATOM 12796 O O . SER C 1 207 ? 38.623 -24.318 51.720 1.00 12.71 207 SER C O 1
ATOM 12804 N N . VAL C 1 208 ? 39.451 -22.344 52.362 1.00 10.83 208 VAL C N 1
ATOM 12805 C CA . VAL C 1 208 ? 39.607 -22.713 53.750 1.00 11.26 208 VAL C CA 1
ATOM 12806 C C . VAL C 1 208 ? 38.333 -22.559 54.589 1.00 11.05 208 VAL C C 1
ATOM 12807 O O . VAL C 1 208 ? 38.305 -22.963 55.766 1.00 12.32 208 VAL C O 1
ATOM 12820 N N . PHE C 1 209 ? 37.257 -21.955 54.075 1.00 10.70 209 PHE C N 1
ATOM 12821 C CA . PHE C 1 209 ? 36.087 -21.618 54.876 1.00 10.96 209 PHE C CA 1
ATOM 12822 C C . PHE C 1 209 ? 35.128 -22.758 55.021 1.00 11.57 209 PHE C C 1
ATOM 12823 O O . PHE C 1 209 ? 34.015 -22.830 54.454 1.00 16.33 209 PHE C O 1
ATOM 12840 N N . ASP C 1 210 ? 35.424 -23.666 55.904 1.00 12.17 210 ASP C N 1
ATOM 12841 C CA . ASP C 1 210 ? 34.617 -24.807 56.303 1.00 11.35 210 ASP C CA 1
ATOM 12842 C C . ASP C 1 210 ? 33.578 -24.341 57.319 1.00 11.06 210 ASP C C 1
ATOM 12843 O O . ASP C 1 210 ? 33.976 -23.797 58.353 1.00 12.72 210 ASP C O 1
ATOM 12852 N N . VAL C 1 211 ? 32.284 -24.541 57.050 1.00 10.18 211 VAL C N 1
ATOM 12853 C CA . VAL C 1 211 ? 31.214 -24.161 57.962 1.00 10.55 211 VAL C CA 1
ATOM 12854 C C . VAL C 1 211 ? 30.362 -25.351 58.376 1.00 10.19 211 VAL C C 1
ATOM 12855 O O . VAL C 1 211 ? 29.247 -25.171 58.922 1.00 10.72 211 VAL C O 1
ATOM 12868 N N . ARG C 1 212 ? 30.846 -26.581 58.139 1.00 10.25 212 ARG C N 1
ATOM 12869 C CA . ARG C 1 212 ? 30.106 -27.743 58.631 1.00 10.29 212 ARG C CA 1
ATOM 12870 C C . ARG C 1 212 ? 29.827 -27.598 60.119 1.00 10.89 212 ARG C C 1
ATOM 12871 O O . ARG C 1 212 ? 30.749 -27.230 60.878 1.00 11.57 212 ARG C O 1
ATOM 12892 N N . GLY C 1 213 ? 28.607 -27.916 60.531 1.00 10.46 213 GLY C N 1
ATOM 12893 C CA . GLY C 1 213 ? 28.233 -27.933 61.921 1.00 10.89 213 GLY C CA 1
ATOM 12894 C C . GLY C 1 213 ? 27.887 -26.618 62.557 1.00 10.82 213 GLY C C 1
ATOM 12895 O O . GLY C 1 213 ? 27.350 -26.591 63.666 1.00 11.27 213 GLY C O 1
ATOM 12899 N N . LEU C 1 214 ? 28.213 -25.489 61.911 1.00 10.66 214 LEU C N 1
ATOM 12900 C CA . LEU C 1 214 ? 27.936 -24.198 62.500 1.00 10.46 214 LEU C CA 1
ATOM 12901 C C . LEU C 1 214 ? 26.444 -23.923 62.484 1.00 10.50 214 LEU C C 1
ATOM 12902 O O . LEU C 1 214 ? 25.711 -24.386 61.595 1.00 11.53 214 LEU C O 1
ATOM 12918 N N . THR C 1 215 ? 25.985 -23.089 63.445 1.00 10.33 215 THR C N 1
ATOM 12919 C CA . THR C 1 215 ? 24.610 -22.646 63.545 1.00 10.83 215 THR C CA 1
ATOM 12920 C C . THR C 1 215 ? 24.449 -21.122 63.659 1.00 11.59 215 THR C C 1
ATOM 12921 O O . THR C 1 215 ? 23.321 -20.651 63.695 1.00 18.85 215 THR C O 1
ATOM 12932 N N . SER C 1 216 ? 25.531 -20.390 63.682 1.00 11.39 216 SER C N 1
ATOM 12933 C CA . SER C 1 216 ? 25.535 -18.942 63.760 1.00 12.51 216 SER C CA 1
ATOM 12934 C C . SER C 1 216 ? 26.797 -18.394 63.083 1.00 12.14 216 SER C C 1
ATOM 12935 O O . SER C 1 216 ? 27.794 -19.132 62.921 1.00 15.94 216 SER C O 1
ATOM 12943 N N . LEU C 1 217 ? 26.792 -17.118 62.755 1.00 12.63 217 LEU C N 1
ATOM 12944 C CA . LEU C 1 217 ? 27.908 -16.434 62.133 1.00 12.49 217 LEU C CA 1
ATOM 12945 C C . LEU C 1 217 ? 28.208 -15.145 62.887 1.00 11.48 217 LEU C C 1
ATOM 12946 O O . LEU C 1 217 ? 27.278 -14.548 63.472 1.00 13.24 217 LEU C O 1
ATOM 12962 N N . PRO C 1 218 ? 29.464 -14.688 62.847 1.00 11.95 218 PRO C N 1
ATOM 12963 C CA . PRO C 1 218 ? 29.828 -13.404 63.471 1.00 11.92 218 PRO C CA 1
ATOM 12964 C C . PRO C 1 218 ? 28.986 -12.243 62.954 1.00 12.04 218 PRO C C 1
ATOM 12965 O O . PRO C 1 218 ? 28.721 -12.155 61.739 1.00 13.58 218 PRO C O 1
ATOM 12976 N N . LYS C 1 219 ? 28.612 -11.315 63.817 1.00 11.47 219 LYS C N 1
ATOM 12977 C CA . LYS C 1 219 ? 27.808 -10.159 63.469 1.00 10.36 219 LYS C CA 1
ATOM 12978 C C . LYS C 1 219 ? 28.678 -9.080 62.802 1.00 9.72 219 LYS C C 1
ATOM 12979 O O . LYS C 1 219 ? 29.700 -8.659 63.348 1.00 10.43 219 LYS C O 1
ATOM 12991 N N . VAL C 1 220 ? 28.247 -8.669 61.594 1.00 9.49 220 VAL C N 1
ATOM 12992 C CA . VAL C 1 220 ? 28.965 -7.617 60.822 1.00 9.07 220 VAL C CA 1
ATOM 12993 C C . VAL C 1 220 ? 27.942 -6.637 60.318 1.00 8.95 220 VAL C C 1
ATOM 12994 O O . VAL C 1 220 ? 26.991 -7.041 59.631 1.00 10.21 220 VAL C O 1
ATOM 13007 N N . ASP C 1 221 ? 28.110 -5.332 60.603 1.00 9.15 221 ASP C N 1
ATOM 13008 C CA . ASP C 1 221 ? 27.238 -4.309 60.054 1.00 9.32 221 ASP C CA 1
ATOM 13009 C C . ASP C 1 221 ? 27.979 -3.503 59.010 1.00 8.56 221 ASP C C 1
ATOM 13010 O O . ASP C 1 221 ? 29.204 -3.502 58.938 1.00 9.98 221 ASP C O 1
ATOM 13020 N N . ILE C 1 222 ? 27.184 -2.804 58.166 1.00 8.97 222 ILE C N 1
ATOM 13021 C CA . ILE C 1 222 ? 27.688 -1.969 57.093 1.00 8.34 222 ILE C CA 1
ATOM 13022 C C . ILE C 1 222 ? 27.265 -0.521 57.353 1.00 8.57 222 ILE C C 1
ATOM 13023 O O . ILE C 1 222 ? 26.056 -0.302 57.551 1.00 9.70 222 ILE C O 1
ATOM 13039 N N . LEU C 1 223 ? 28.228 0.387 57.376 1.00 8.37 223 LEU C N 1
ATOM 13040 C CA . LEU C 1 223 ? 28.013 1.818 57.583 1.00 8.27 223 LEU C CA 1
ATOM 13041 C C . LEU C 1 223 ? 28.404 2.577 56.337 1.00 8.28 223 LEU C C 1
ATOM 13042 O O . LEU C 1 223 ? 29.463 2.321 55.743 1.00 8.82 223 LEU C O 1
ATOM 13058 N N . TYR C 1 224 ? 27.564 3.530 55.955 1.00 8.59 224 TYR C N 1
ATOM 13059 C CA . TYR C 1 224 ? 27.787 4.330 54.733 1.00 8.19 224 TYR C CA 1
ATOM 13060 C C . TYR C 1 224 ? 28.738 5.499 54.978 1.00 8.48 224 TYR C C 1
ATOM 13061 O O . TYR C 1 224 ? 28.760 6.068 56.089 1.00 10.53 224 TYR C O 1
ATOM 13079 N N . GLY C 1 225 ? 29.423 5.937 53.938 1.00 8.65 225 GLY C N 1
ATOM 13080 C CA . GLY C 1 225 ? 30.256 7.135 53.946 1.00 9.21 225 GLY C CA 1
ATOM 13081 C C . GLY C 1 225 ? 29.645 8.209 53.072 1.00 8.93 225 GLY C C 1
ATOM 13082 O O . GLY C 1 225 ? 29.252 7.942 51.914 1.00 9.27 225 GLY C O 1
ATOM 13086 N N . TYR C 1 226 ? 29.629 9.446 53.567 1.00 9.14 226 TYR C N 1
ATOM 13087 C CA . TYR C 1 226 ? 28.961 10.563 52.884 1.00 8.50 226 TYR C CA 1
ATOM 13088 C C . TYR C 1 226 ? 29.313 11.840 53.682 1.00 8.51 226 TYR C C 1
ATOM 13089 O O . TYR C 1 226 ? 29.776 11.787 54.808 1.00 8.93 226 TYR C O 1
ATOM 13107 N N . GLN C 1 227 ? 29.033 12.982 53.041 1.00 8.56 227 GLN C N 1
ATOM 13108 C CA . GLN C 1 227 ? 29.265 14.256 53.755 1.00 8.30 227 GLN C CA 1
ATOM 13109 C C . GLN C 1 227 ? 28.457 14.285 55.040 1.00 8.48 227 GLN C C 1
ATOM 13110 O O . GLN C 1 227 ? 27.289 13.921 55.075 1.00 8.91 227 GLN C O 1
ATOM 13124 N N . ASP C 1 228 ? 29.084 14.758 56.128 1.00 8.88 228 ASP C N 1
ATOM 13125 C CA . ASP C 1 228 ? 28.453 14.869 57.444 1.00 9.13 228 ASP C CA 1
ATOM 13126 C C . ASP C 1 228 ? 28.155 13.499 58.075 1.00 8.77 228 ASP C C 1
ATOM 13127 O O . ASP C 1 228 ? 27.362 13.410 59.049 1.00 10.33 228 ASP C O 1
ATOM 13136 N N . ASP C 1 229 ? 28.823 12.428 57.638 1.00 9.24 229 ASP C N 1
ATOM 13137 C CA . ASP C 1 229 ? 28.549 11.124 58.214 1.00 9.52 229 ASP C CA 1
ATOM 13138 C C . ASP C 1 229 ? 28.821 11.114 59.729 1.00 9.61 229 ASP C C 1
ATOM 13139 O O . ASP C 1 229 ? 29.837 11.656 60.199 1.00 11.12 229 ASP C O 1
ATOM 13148 N N . PRO C 1 230 ? 27.932 10.528 60.537 1.00 10.15 230 PRO C N 1
ATOM 13149 C CA . PRO C 1 230 ? 28.059 10.721 61.980 1.00 11.01 230 PRO C CA 1
ATOM 13150 C C . PRO C 1 230 ? 28.853 9.654 62.699 1.00 11.03 230 PRO C C 1
ATOM 13151 O O . PRO C 1 230 ? 28.773 8.438 62.427 1.00 11.66 230 PRO C O 1
ATOM 13162 N N . GLU C 1 231 ? 29.576 10.098 63.740 1.00 11.19 231 GLU C N 1
ATOM 13163 C CA . GLU C 1 231 ? 30.281 9.138 64.626 1.00 11.81 231 GLU C CA 1
ATOM 13164 C C . GLU C 1 231 ? 29.350 8.233 65.366 1.00 11.68 231 GLU C C 1
ATOM 13165 O O . GLU C 1 231 ? 29.737 7.096 65.664 1.00 12.59 231 GLU C O 1
ATOM 13177 N N . TYR C 1 232 ? 28.124 8.658 65.696 1.00 12.00 232 TYR C N 1
ATOM 13178 C CA . TYR C 1 232 ? 27.243 7.887 66.555 1.00 13.06 232 TYR C CA 1
ATOM 13179 C C . TYR C 1 232 ? 26.877 6.529 65.981 1.00 12.42 232 TYR C C 1
ATOM 13180 O O . TYR C 1 232 ? 26.562 5.604 66.754 1.00 13.97 232 TYR C O 1
ATOM 13198 N N . LEU C 1 233 ? 26.921 6.357 64.649 1.00 11.42 233 LEU C N 1
ATOM 13199 C CA . LEU C 1 233 ? 26.561 5.048 64.099 1.00 12.35 233 LEU C CA 1
ATOM 13200 C C . LEU C 1 233 ? 27.633 4.004 64.407 1.00 11.66 233 LEU C C 1
ATOM 13201 O O . LEU C 1 233 ? 27.309 2.837 64.608 1.00 12.68 233 LEU C O 1
ATOM 13211 N N . TYR C 1 234 ? 28.889 4.428 64.478 1.00 11.47 234 TYR C N 1
ATOM 13212 C CA . TYR C 1 234 ? 29.997 3.564 64.956 1.00 11.96 234 TYR C CA 1
ATOM 13213 C C . TYR C 1 234 ? 29.758 3.137 66.403 1.00 12.33 234 TYR C C 1
ATOM 13214 O O . TYR C 1 234 ? 29.845 1.978 66.778 1.00 13.63 234 TYR C O 1
ATOM 13232 N N . ASP C 1 235 ? 29.431 4.121 67.239 1.00 13.14 235 ASP C N 1
ATOM 13233 C CA . ASP C 1 235 ? 29.167 3.843 68.659 1.00 13.94 235 ASP C CA 1
ATOM 13234 C C . ASP C 1 235 ? 28.046 2.803 68.794 1.00 13.75 235 ASP C C 1
ATOM 13235 O O . ASP C 1 235 ? 28.116 1.866 69.594 1.00 14.29 235 ASP C O 1
ATOM 13244 N N . ALA C 1 236 ? 26.970 3.013 68.033 1.00 12.97 236 ALA C N 1
ATOM 13245 C CA . ALA C 1 236 ? 25.814 2.113 68.133 1.00 13.24 236 ALA C CA 1
ATOM 13246 C C . ALA C 1 236 ? 26.198 0.690 67.720 1.00 13.28 236 ALA C C 1
ATOM 13247 O O . ALA C 1 236 ? 25.818 -0.294 68.395 1.00 14.09 236 ALA C O 1
ATOM 13254 N N . ALA C 1 237 ? 26.948 0.547 66.609 1.00 13.24 237 ALA C N 1
ATOM 13255 C CA . ALA C 1 237 ? 27.368 -0.781 66.193 1.00 13.37 237 ALA C CA 1
ATOM 13256 C C . ALA C 1 237 ? 28.226 -1.464 67.234 1.00 13.49 237 ALA C C 1
ATOM 13257 O O . ALA C 1 237 ? 28.035 -2.660 67.581 1.00 14.57 237 ALA C O 1
ATOM 13264 N N . ILE C 1 238 ? 29.196 -0.764 67.795 1.00 14.04 238 ILE C N 1
ATOM 13265 C CA . ILE C 1 238 ? 30.046 -1.287 68.825 1.00 14.82 238 ILE C CA 1
ATOM 13266 C C . ILE C 1 238 ? 29.200 -1.767 70.015 1.00 15.57 238 ILE C C 1
ATOM 13267 O O . ILE C 1 238 ? 29.400 -2.880 70.539 1.00 15.83 238 ILE C O 1
ATOM 13283 N N . GLN C 1 239 ? 28.283 -0.932 70.477 1.00 15.12 239 GLN C N 1
ATOM 13284 C CA . GLN C 1 239 ? 27.442 -1.211 71.656 1.00 15.09 239 GLN C CA 1
ATOM 13285 C C . GLN C 1 239 ? 26.558 -2.430 71.451 1.00 16.08 239 GLN C C 1
ATOM 13286 O O . GLN C 1 239 ? 26.192 -3.090 72.406 1.00 20.51 239 GLN C O 1
ATOM 13300 N N . HIS C 1 240 ? 26.192 -2.744 70.213 1.00 14.62 240 HIS C N 1
ATOM 13301 C CA . HIS C 1 240 ? 25.372 -3.902 69.910 1.00 15.99 240 HIS C CA 1
ATOM 13302 C C . HIS C 1 240 ? 26.183 -5.125 69.574 1.00 16.64 240 HIS C C 1
ATOM 13303 O O . HIS C 1 240 ? 25.732 -6.158 69.078 1.00 21.01 240 HIS C O 1
ATOM 13317 N N . GLY C 1 241 ? 27.496 -5.098 69.808 1.00 16.85 241 GLY C N 1
ATOM 13318 C CA . GLY C 1 241 ? 28.252 -6.341 69.759 1.00 18.51 241 GLY C CA 1
ATOM 13319 C C . GLY C 1 241 ? 28.757 -6.797 68.420 1.00 17.44 241 GLY C C 1
ATOM 13320 O O . GLY C 1 241 ? 29.107 -7.955 68.238 1.00 18.84 241 GLY C O 1
ATOM 13324 N N . VAL C 1 242 ? 28.892 -5.870 67.445 1.00 13.64 242 VAL C N 1
ATOM 13325 C CA . VAL C 1 242 ? 29.453 -6.302 66.177 1.00 12.33 242 VAL C CA 1
ATOM 13326 C C . VAL C 1 242 ? 30.855 -6.827 66.368 1.00 11.53 242 VAL C C 1
ATOM 13327 O O . VAL C 1 242 ? 31.609 -6.333 67.192 1.00 13.52 242 VAL C O 1
ATOM 13340 N N . LYS C 1 243 ? 31.228 -7.814 65.558 1.00 11.21 243 LYS C N 1
ATOM 13341 C CA . LYS C 1 243 ? 32.607 -8.293 65.462 1.00 10.76 243 LYS C CA 1
ATOM 13342 C C . LYS C 1 243 ? 33.340 -7.643 64.287 1.00 10.25 243 LYS C C 1
ATOM 13343 O O . LYS C 1 243 ? 34.585 -7.622 64.269 1.00 11.26 243 LYS C O 1
ATOM 13362 N N . GLY C 1 244 ? 32.620 -7.132 63.307 1.00 10.23 244 GLY C N 1
ATOM 13363 C CA . GLY C 1 244 ? 33.192 -6.388 62.175 1.00 10.22 244 GLY C CA 1
ATOM 13364 C C . GLY C 1 244 ? 32.276 -5.281 61.741 1.00 9.61 244 GLY C C 1
ATOM 13365 O O . GLY C 1 244 ? 31.052 -5.330 61.926 1.00 9.93 244 GLY C O 1
ATOM 13369 N N . ILE C 1 245 ? 32.912 -4.258 61.135 1.00 9.30 245 ILE C N 1
ATOM 13370 C CA . ILE C 1 245 ? 32.223 -3.176 60.449 1.00 9.26 245 ILE C CA 1
ATOM 13371 C C . ILE C 1 245 ? 32.819 -3.085 59.061 1.00 8.93 245 ILE C C 1
ATOM 13372 O O . ILE C 1 245 ? 34.026 -2.941 58.905 1.00 10.12 245 ILE C O 1
ATOM 13388 N N . VAL C 1 246 ? 31.946 -3.181 58.057 1.00 8.59 246 VAL C N 1
ATOM 13389 C CA . VAL C 1 246 ? 32.294 -2.858 56.672 1.00 8.33 246 VAL C CA 1
ATOM 13390 C C . VAL C 1 246 ? 31.843 -1.410 56.402 1.00 8.30 246 VAL C C 1
ATOM 13391 O O . VAL C 1 246 ? 30.687 -1.056 56.671 1.00 9.05 246 VAL C O 1
ATOM 13404 N N . TYR C 1 247 ? 32.770 -0.625 55.869 1.00 8.79 247 TYR C N 1
ATOM 13405 C CA . TYR C 1 247 ? 32.539 0.790 55.587 1.00 8.64 247 TYR C CA 1
ATOM 13406 C C . TYR C 1 247 ? 32.361 0.942 54.074 1.00 8.45 247 TYR C C 1
ATOM 13407 O O . TYR C 1 247 ? 33.280 0.658 53.298 1.00 9.25 247 TYR C O 1
ATOM 13425 N N . ALA C 1 248 ? 31.150 1.387 53.671 1.00 8.58 248 ALA C N 1
ATOM 13426 C CA . ALA C 1 248 ? 30.847 1.641 52.266 1.00 8.80 248 ALA C CA 1
ATOM 13427 C C . ALA C 1 248 ? 31.320 3.067 51.972 1.00 9.11 248 ALA C C 1
ATOM 13428 O O . ALA C 1 248 ? 30.550 4.027 52.014 1.00 9.94 248 ALA C O 1
ATOM 13435 N N . GLY C 1 249 ? 32.647 3.195 51.750 1.00 9.25 249 GLY C N 1
ATOM 13436 C CA . GLY C 1 249 ? 33.294 4.473 51.843 1.00 9.86 249 GLY C CA 1
ATOM 13437 C C . GLY C 1 249 ? 33.144 5.408 50.683 1.00 8.71 249 GLY C C 1
ATOM 13438 O O . GLY C 1 249 ? 32.809 5.047 49.554 1.00 9.30 249 GLY C O 1
ATOM 13442 N N . MET C 1 250 ? 33.427 6.671 50.966 1.00 9.71 250 MET C N 1
ATOM 13443 C CA . MET C 1 250 ? 33.570 7.664 49.894 1.00 8.94 250 MET C CA 1
ATOM 13444 C C . MET C 1 250 ? 34.776 7.303 49.069 1.00 8.95 250 MET C C 1
ATOM 13445 O O . MET C 1 250 ? 35.849 7.007 49.588 1.00 10.61 250 MET C O 1
ATOM 13459 N N . GLY C 1 251 ? 34.644 7.325 47.725 1.00 8.66 251 GLY C N 1
ATOM 13460 C CA . GLY C 1 251 ? 35.787 7.032 46.875 1.00 8.92 251 GLY C CA 1
ATOM 13461 C C . GLY C 1 251 ? 36.511 5.760 47.257 1.00 8.40 251 GLY C C 1
ATOM 13462 O O . GLY C 1 251 ? 35.872 4.712 47.460 1.00 9.27 251 GLY C O 1
ATOM 13466 N N . ALA C 1 252 ? 37.830 5.789 47.324 1.00 8.49 252 ALA C N 1
ATOM 13467 C CA . ALA C 1 252 ? 38.669 4.642 47.580 1.00 9.11 252 ALA C CA 1
ATOM 13468 C C . ALA C 1 252 ? 38.786 4.386 49.079 1.00 9.22 252 ALA C C 1
ATOM 13469 O O . ALA C 1 252 ? 39.859 4.376 49.680 1.00 10.31 252 ALA C O 1
ATOM 13476 N N . GLY C 1 253 ? 37.632 4.159 49.704 1.00 9.14 253 GLY C N 1
ATOM 13477 C CA . GLY C 1 253 ? 37.586 3.893 51.150 1.00 10.03 253 GLY C CA 1
ATOM 13478 C C . GLY C 1 253 ? 38.021 5.081 52.012 1.00 9.23 253 GLY C C 1
ATOM 13479 O O . GLY C 1 253 ? 38.448 4.876 53.137 1.00 9.90 253 GLY C O 1
ATOM 13483 N N . SER C 1 254 ? 37.891 6.323 51.483 1.00 9.35 254 SER C N 1
ATOM 13484 C CA . SER C 1 254 ? 38.324 7.496 52.230 1.00 9.15 254 SER C CA 1
ATOM 13485 C C . SER C 1 254 ? 37.384 7.779 53.373 1.00 9.28 254 SER C C 1
ATOM 13486 O O . SER C 1 254 ? 36.173 7.484 53.313 1.00 10.12 254 SER C O 1
ATOM 13494 N N . VAL C 1 255 ? 37.925 8.362 54.450 1.00 9.83 255 VAL C N 1
ATOM 13495 C CA . VAL C 1 255 ? 37.235 8.457 55.744 1.00 10.16 255 VAL C CA 1
ATOM 13496 C C . VAL C 1 255 ? 37.305 9.900 56.235 1.00 9.52 255 VAL C C 1
ATOM 13497 O O . VAL C 1 255 ? 38.412 10.474 56.288 1.00 10.26 255 VAL C O 1
ATOM 13510 N N . SER C 1 256 ? 36.157 10.437 56.636 1.00 9.77 256 SER C N 1
ATOM 13511 C CA . SER C 1 256 ? 36.104 11.765 57.242 1.00 9.61 256 SER C CA 1
ATOM 13512 C C . SER C 1 256 ? 36.718 11.722 58.643 1.00 10.22 256 SER C C 1
ATOM 13513 O O . SER C 1 256 ? 36.935 10.682 59.240 1.00 10.21 256 SER C O 1
ATOM 13521 N N . VAL C 1 257 ? 36.928 12.951 59.229 1.00 10.42 257 VAL C N 1
ATOM 13522 C CA . VAL C 1 257 ? 37.448 12.997 60.574 1.00 10.85 257 VAL C CA 1
ATOM 13523 C C . VAL C 1 257 ? 36.503 12.267 61.535 1.00 10.62 257 VAL C C 1
ATOM 13524 O O . VAL C 1 257 ? 36.957 11.693 62.528 1.00 11.80 257 VAL C O 1
ATOM 13532 N N . ARG C 1 258 ? 35.181 12.275 61.303 1.00 10.51 258 ARG C N 1
ATOM 13533 C CA . ARG C 1 258 ? 34.203 11.653 62.156 1.00 10.66 258 ARG C CA 1
ATOM 13534 C C . ARG C 1 258 ? 34.266 10.127 62.020 1.00 10.65 258 ARG C C 1
ATOM 13535 O O . ARG C 1 258 ? 34.231 9.390 63.002 1.00 11.37 258 ARG C O 1
ATOM 13556 N N . GLY C 1 259 ? 34.359 9.636 60.783 1.00 10.68 259 GLY C N 1
ATOM 13557 C CA . GLY C 1 259 ? 34.521 8.221 60.570 1.00 10.69 259 GLY C CA 1
ATOM 13558 C C . GLY C 1 259 ? 35.814 7.692 61.151 1.00 10.38 259 GLY C C 1
ATOM 13559 O O . GLY C 1 259 ? 35.849 6.559 61.675 1.00 10.93 259 GLY C O 1
ATOM 13563 N N . ILE C 1 260 ? 36.903 8.458 61.099 1.00 10.56 260 ILE C N 1
ATOM 13564 C CA . ILE C 1 260 ? 38.170 8.005 61.643 1.00 10.67 260 ILE C CA 1
ATOM 13565 C C . ILE C 1 260 ? 37.997 7.823 63.167 1.00 10.89 260 ILE C C 1
ATOM 13566 O O . ILE C 1 260 ? 38.484 6.825 63.723 1.00 11.72 260 ILE C O 1
ATOM 13582 N N . ALA C 1 261 ? 37.385 8.803 63.823 1.00 10.96 261 ALA C N 1
ATOM 13583 C CA . ALA C 1 261 ? 37.154 8.680 65.267 1.00 11.39 261 ALA C CA 1
ATOM 13584 C C . ALA C 1 261 ? 36.317 7.462 65.606 1.00 11.76 261 ALA C C 1
ATOM 13585 O O . ALA C 1 261 ? 36.624 6.700 66.555 1.00 12.03 261 ALA C O 1
ATOM 13592 N N . GLY C 1 262 ? 35.268 7.180 64.829 1.00 11.56 262 GLY C N 1
ATOM 13593 C CA . GLY C 1 262 ? 34.452 6.010 65.070 1.00 11.11 262 GLY C CA 1
ATOM 13594 C C . GLY C 1 262 ? 35.224 4.694 64.820 1.00 11.08 262 GLY C C 1
ATOM 13595 O O . GLY C 1 262 ? 35.099 3.740 65.582 1.00 11.87 262 GLY C O 1
ATOM 13599 N N . MET C 1 263 ? 36.018 4.660 63.744 1.00 10.51 263 MET C N 1
ATOM 13600 C CA . MET C 1 263 ? 36.810 3.479 63.467 1.00 10.72 263 MET C CA 1
ATOM 13601 C C . MET C 1 263 ? 37.883 3.203 64.525 1.00 11.44 263 MET C C 1
ATOM 13602 O O . MET C 1 263 ? 38.119 2.039 64.884 1.00 12.39 263 MET C O 1
ATOM 13616 N N . ARG C 1 264 ? 38.527 4.265 65.040 1.00 12.05 264 ARG C N 1
ATOM 13617 C CA . ARG C 1 264 ? 39.515 4.070 66.102 1.00 12.80 264 ARG C CA 1
ATOM 13618 C C . ARG C 1 264 ? 38.840 3.522 67.331 1.00 12.76 264 ARG C C 1
ATOM 13619 O O . ARG C 1 264 ? 39.414 2.643 68.007 1.00 13.94 264 ARG C O 1
ATOM 13635 N N . LYS C 1 265 ? 37.645 3.974 67.675 1.00 13.04 265 LYS C N 1
ATOM 13636 C CA . LYS C 1 265 ? 36.905 3.395 68.818 1.00 13.75 265 LYS C CA 1
ATOM 13637 C C . LYS C 1 265 ? 36.631 1.924 68.579 1.00 12.90 265 LYS C C 1
ATOM 13638 O O . LYS C 1 265 ? 36.765 1.107 69.500 1.00 14.50 265 LYS C O 1
ATOM 13657 N N . ALA C 1 266 ? 36.200 1.568 67.367 1.00 12.30 266 ALA C N 1
ATOM 13658 C CA . ALA C 1 266 ? 35.906 0.181 67.046 1.00 12.99 266 ALA C CA 1
ATOM 13659 C C . ALA C 1 266 ? 37.137 -0.689 67.199 1.00 11.93 266 ALA C C 1
ATOM 13660 O O . ALA C 1 266 ? 37.105 -1.778 67.802 1.00 12.63 266 ALA C O 1
ATOM 13667 N N . LEU C 1 267 ? 38.298 -0.234 66.660 1.00 12.22 267 LEU C N 1
ATOM 13668 C CA . LEU C 1 267 ? 39.510 -0.987 66.747 1.00 13.04 267 LEU C CA 1
ATOM 13669 C C . LEU C 1 267 ? 39.940 -1.189 68.187 1.00 13.53 267 LEU C C 1
ATOM 13670 O O . LEU C 1 267 ? 40.413 -2.282 68.554 1.00 16.21 267 LEU C O 1
ATOM 13686 N N . GLU C 1 268 ? 39.776 -0.204 69.045 1.00 14.04 268 GLU C N 1
ATOM 13687 C CA . GLU C 1 268 ? 40.123 -0.306 70.459 1.00 15.98 268 GLU C CA 1
ATOM 13688 C C . GLU C 1 268 ? 39.304 -1.374 71.164 1.00 16.68 268 GLU C C 1
ATOM 13689 O O . GLU C 1 268 ? 39.787 -1.965 72.118 1.00 19.89 268 GLU C O 1
ATOM 13701 N N . LYS C 1 269 ? 38.083 -1.609 70.681 1.00 15.41 269 LYS C N 1
ATOM 13702 C CA . LYS C 1 269 ? 37.201 -2.593 71.262 1.00 17.60 269 LYS C CA 1
ATOM 13703 C C . LYS C 1 269 ? 37.309 -3.968 70.603 1.00 18.60 269 LYS C C 1
ATOM 13704 O O . LYS C 1 269 ? 36.542 -4.884 70.869 1.00 22.53 269 LYS C O 1
ATOM 13723 N N . GLY C 1 270 ? 38.266 -4.116 69.683 1.00 15.23 270 GLY C N 1
ATOM 13724 C CA . GLY C 1 270 ? 38.536 -5.393 69.053 1.00 16.81 270 GLY C CA 1
ATOM 13725 C C . GLY C 1 270 ? 37.692 -5.728 67.833 1.00 13.97 270 GLY C C 1
ATOM 13726 O O . GLY C 1 270 ? 37.714 -6.864 67.349 1.00 15.23 270 GLY C O 1
ATOM 13730 N N . VAL C 1 271 ? 36.933 -4.758 67.318 1.00 12.45 271 VAL C N 1
ATOM 13731 C CA . VAL C 1 271 ? 36.137 -4.898 66.130 1.00 11.59 271 VAL C CA 1
ATOM 13732 C C . VAL C 1 271 ? 37.089 -4.782 64.935 1.00 10.98 271 VAL C C 1
ATOM 13733 O O . VAL C 1 271 ? 37.956 -3.924 64.884 1.00 13.79 271 VAL C O 1
ATOM 13746 N N . VAL C 1 272 ? 36.930 -5.671 63.933 1.00 10.63 272 VAL C N 1
ATOM 13747 C CA . VAL C 1 272 ? 37.675 -5.570 62.698 1.00 10.64 272 VAL C CA 1
ATOM 13748 C C . VAL C 1 272 ? 36.969 -4.593 61.765 1.00 10.32 272 VAL C C 1
ATOM 13749 O O . VAL C 1 272 ? 35.773 -4.756 61.497 1.00 11.91 272 VAL C O 1
ATOM 13762 N N . VAL C 1 273 ? 37.693 -3.581 61.288 1.00 10.25 273 VAL C N 1
ATOM 13763 C CA . VAL C 1 273 ? 37.163 -2.571 60.375 1.00 9.80 273 VAL C CA 1
ATOM 13764 C C . VAL C 1 273 ? 37.705 -2.872 58.974 1.00 9.06 273 VAL C C 1
ATOM 13765 O O . VAL C 1 273 ? 38.894 -3.012 58.787 1.00 10.01 273 VAL C O 1
ATOM 13778 N N . MET C 1 274 ? 36.749 -2.910 58.029 1.00 9.03 274 MET C N 1
ATOM 13779 C CA . MET C 1 274 ? 37.071 -3.216 56.629 1.00 8.38 274 MET C CA 1
ATOM 13780 C C . MET C 1 274 ? 36.551 -2.066 55.741 1.00 8.30 274 MET C C 1
ATOM 13781 O O . MET C 1 274 ? 35.353 -1.830 55.690 1.00 9.50 274 MET C O 1
ATOM 13795 N N . ARG C 1 275 ? 37.461 -1.371 55.078 1.00 8.23 275 ARG C N 1
ATOM 13796 C CA . ARG C 1 275 ? 37.097 -0.226 54.226 1.00 8.26 275 ARG C CA 1
ATOM 13797 C C . ARG C 1 275 ? 36.869 -0.706 52.784 1.00 7.99 275 ARG C C 1
ATOM 13798 O O . ARG C 1 275 ? 37.792 -1.162 52.088 1.00 8.60 275 ARG C O 1
ATOM 13819 N N . SER C 1 276 ? 35.591 -0.593 52.373 1.00 8.33 276 SER C N 1
ATOM 13820 C CA . SER C 1 276 ? 35.147 -0.809 50.991 1.00 7.79 276 SER C CA 1
ATOM 13821 C C . SER C 1 276 ? 34.747 0.571 50.427 1.00 7.84 276 SER C C 1
ATOM 13822 O O . SER C 1 276 ? 35.236 1.619 50.889 1.00 8.48 276 SER C O 1
ATOM 13830 N N . THR C 1 277 ? 33.917 0.553 49.402 1.00 8.01 277 THR C N 1
ATOM 13831 C CA . THR C 1 277 ? 33.513 1.741 48.648 1.00 8.10 277 THR C CA 1
ATOM 13832 C C . THR C 1 277 ? 32.056 1.719 48.347 1.00 7.85 277 THR C C 1
ATOM 13833 O O . THR C 1 277 ? 31.475 0.655 48.021 1.00 8.39 277 THR C O 1
ATOM 13844 N N . ARG C 1 278 ? 31.404 2.904 48.378 1.00 7.79 278 ARG C N 1
ATOM 13845 C CA . ARG C 1 278 ? 30.012 3.089 47.962 1.00 7.95 278 ARG C CA 1
ATOM 13846 C C . ARG C 1 278 ? 29.896 3.230 46.446 1.00 7.87 278 ARG C C 1
ATOM 13847 O O . ARG C 1 278 ? 28.789 3.292 45.917 1.00 8.61 278 ARG C O 1
ATOM 13868 N N . THR C 1 279 ? 31.030 3.368 45.725 1.00 7.37 279 THR C N 1
ATOM 13869 C CA . THR C 1 279 ? 30.999 3.808 44.357 1.00 7.66 279 THR C CA 1
ATOM 13870 C C . THR C 1 279 ? 30.342 2.807 43.401 1.00 7.50 279 THR C C 1
ATOM 13871 O O . THR C 1 279 ? 29.682 3.203 42.456 1.00 8.15 279 THR C O 1
ATOM 13882 N N . GLY C 1 280 ? 30.572 1.519 43.658 1.00 8.02 280 GLY C N 1
ATOM 13883 C CA . GLY C 1 280 ? 30.041 0.409 42.893 1.00 8.25 280 GLY C CA 1
ATOM 13884 C C . GLY C 1 280 ? 31.098 -0.508 42.306 1.00 7.67 280 GLY C C 1
ATOM 13885 O O . GLY C 1 280 ? 30.756 -1.659 41.961 1.00 8.62 280 GLY C O 1
ATOM 13889 N N . ASN C 1 281 ? 32.341 -0.075 42.167 1.00 7.76 281 ASN C N 1
ATOM 13890 C CA . ASN C 1 281 ? 33.337 -0.822 41.424 1.00 8.02 281 ASN C CA 1
ATOM 13891 C C . ASN C 1 281 ? 34.738 -0.442 41.863 1.00 8.10 281 ASN C C 1
ATOM 13892 O O . ASN C 1 281 ? 35.001 0.678 42.302 1.00 8.30 281 ASN C O 1
ATOM 13903 N N . GLY C 1 282 ? 35.695 -1.356 41.609 1.00 8.68 282 GLY C N 1
ATOM 13904 C CA . GLY C 1 282 ? 37.114 -1.019 41.635 1.00 8.67 282 GLY C CA 1
ATOM 13905 C C . GLY C 1 282 ? 37.802 -1.309 42.953 1.00 7.88 282 GLY C C 1
ATOM 13906 O O . GLY C 1 282 ? 37.286 -1.951 43.854 1.00 9.44 282 GLY C O 1
ATOM 13910 N N . ILE C 1 283 ? 39.089 -0.887 42.979 1.00 8.52 283 ILE C N 1
ATOM 13911 C CA . ILE C 1 283 ? 40.018 -1.286 44.034 1.00 8.49 283 ILE C CA 1
ATOM 13912 C C . ILE C 1 283 ? 40.088 -0.235 45.146 1.00 8.51 283 ILE C C 1
ATOM 13913 O O . ILE C 1 283 ? 40.373 0.927 44.855 1.00 9.02 283 ILE C O 1
ATOM 13929 N N . VAL C 1 284 ? 39.909 -0.690 46.373 1.00 8.21 284 VAL C N 1
ATOM 13930 C CA . VAL C 1 284 ? 40.279 0.128 47.544 1.00 8.44 284 VAL C CA 1
ATOM 13931 C C . VAL C 1 284 ? 41.718 -0.277 47.883 1.00 8.28 284 VAL C C 1
ATOM 13932 O O . VAL C 1 284 ? 41.948 -1.435 48.321 1.00 9.13 284 VAL C O 1
ATOM 13945 N N . PRO C 1 285 ? 42.712 0.579 47.670 1.00 9.33 285 PRO C N 1
ATOM 13946 C CA . PRO C 1 285 ? 44.123 0.244 47.833 1.00 9.71 285 PRO C CA 1
ATOM 13947 C C . PRO C 1 285 ? 44.543 0.390 49.291 1.00 9.82 285 PRO C C 1
ATOM 13948 O O . PRO C 1 285 ? 43.932 1.126 50.053 1.00 10.35 285 PRO C O 1
ATOM 13959 N N . PRO C 1 286 ? 45.628 -0.299 49.698 1.00 10.66 286 PRO C N 1
ATOM 13960 C CA . PRO C 1 286 ? 46.139 -0.118 51.062 1.00 11.84 286 PRO C CA 1
ATOM 13961 C C . PRO C 1 286 ? 46.567 1.352 51.309 1.00 11.57 286 PRO C C 1
ATOM 13962 O O . PRO C 1 286 ? 47.016 2.067 50.390 1.00 12.83 286 PRO C O 1
ATOM 13973 N N . ASP C 1 287 ? 46.428 1.749 52.544 1.00 11.55 287 ASP C N 1
ATOM 13974 C CA . ASP C 1 287 ? 46.855 3.084 52.986 1.00 12.07 287 ASP C CA 1
ATOM 13975 C C . ASP C 1 287 ? 47.107 3.032 54.496 1.00 12.90 287 ASP C C 1
ATOM 13976 O O . ASP C 1 287 ? 46.167 3.024 55.293 1.00 13.31 287 ASP C O 1
ATOM 13985 N N . GLU C 1 288 ? 48.399 2.967 54.871 1.00 15.77 288 GLU C N 1
ATOM 13986 C CA . GLU C 1 288 ? 48.752 2.822 56.270 1.00 18.88 288 GLU C CA 1
ATOM 13987 C C . GLU C 1 288 ? 48.417 4.041 57.097 1.00 17.23 288 GLU C C 1
ATOM 13988 O O . GLU C 1 288 ? 48.509 3.930 58.316 1.00 20.93 288 GLU C O 1
ATOM 14000 N N . GLU C 1 289 ? 48.074 5.158 56.468 1.00 15.99 289 GLU C N 1
ATOM 14001 C CA . GLU C 1 289 ? 47.664 6.340 57.251 1.00 16.97 289 GLU C CA 1
ATOM 14002 C C . GLU C 1 289 ? 46.196 6.299 57.655 1.00 14.93 289 GLU C C 1
ATOM 14003 O O . GLU C 1 289 ? 45.784 7.170 58.449 1.00 19.96 289 GLU C O 1
ATOM 14015 N N . LEU C 1 290 ? 45.388 5.354 57.214 1.00 12.56 290 LEU C N 1
ATOM 14016 C CA . LEU C 1 290 ? 43.993 5.241 57.556 1.00 11.94 290 LEU C CA 1
ATOM 14017 C C . LEU C 1 290 ? 43.775 4.004 58.411 1.00 11.97 290 LEU C C 1
ATOM 14018 O O . LEU C 1 290 ? 44.510 2.999 58.297 1.00 12.16 290 LEU C O 1
ATOM 14034 N N . PRO C 1 291 ? 42.744 4.028 59.257 1.00 12.76 291 PRO C N 1
ATOM 14035 C CA . PRO C 1 291 ? 42.430 2.836 60.088 1.00 12.39 291 PRO C CA 1
ATOM 14036 C C . PRO C 1 291 ? 41.896 1.695 59.229 1.00 11.01 291 PRO C C 1
ATOM 14037 O O . PRO C 1 291 ? 41.289 1.900 58.189 1.00 12.67 291 PRO C O 1
ATOM 14048 N N . GLY C 1 292 ? 42.022 0.494 59.763 1.00 11.39 292 GLY C N 1
ATOM 14049 C CA . GLY C 1 292 ? 41.317 -0.658 59.211 1.00 12.83 292 GLY C CA 1
ATOM 14050 C C . GLY C 1 292 ? 42.086 -1.326 58.073 1.00 10.00 292 GLY C C 1
ATOM 14051 O O . GLY C 1 292 ? 43.190 -0.987 57.653 1.00 11.81 292 GLY C O 1
ATOM 14055 N N . LEU C 1 293 ? 41.379 -2.329 57.557 1.00 9.33 293 LEU C N 1
ATOM 14056 C CA . LEU C 1 293 ? 41.805 -3.101 56.372 1.00 9.00 293 LEU C CA 1
ATOM 14057 C C . LEU C 1 293 ? 41.138 -2.529 55.132 1.00 8.73 293 LEU C C 1
ATOM 14058 O O . LEU C 1 293 ? 40.238 -1.663 55.232 1.00 9.29 293 LEU C O 1
ATOM 14074 N N . VAL C 1 294 ? 41.528 -3.051 53.966 1.00 8.40 294 VAL C N 1
ATOM 14075 C CA . VAL C 1 294 ? 40.957 -2.619 52.695 1.00 8.70 294 VAL C CA 1
ATOM 14076 C C . VAL C 1 294 ? 40.354 -3.816 51.955 1.00 8.26 294 VAL C C 1
ATOM 14077 O O . VAL C 1 294 ? 40.805 -4.960 52.051 1.00 8.81 294 VAL C O 1
ATOM 14090 N N . SER C 1 295 ? 39.311 -3.504 51.154 1.00 8.16 295 SER C N 1
ATOM 14091 C CA . SER C 1 295 ? 38.483 -4.565 50.596 1.00 8.08 295 SER C CA 1
ATOM 14092 C C . SER C 1 295 ? 38.900 -5.048 49.209 1.00 8.02 295 SER C C 1
ATOM 14093 O O . SER C 1 295 ? 38.152 -5.872 48.654 1.00 8.54 295 SER C O 1
ATOM 14101 N N . ASP C 1 296 ? 40.024 -4.609 48.667 1.00 8.43 296 ASP C N 1
ATOM 14102 C CA . ASP C 1 296 ? 40.411 -5.069 47.322 1.00 8.62 296 ASP C CA 1
ATOM 14103 C C . ASP C 1 296 ? 39.269 -4.626 46.387 1.00 8.45 296 ASP C C 1
ATOM 14104 O O . ASP C 1 296 ? 38.802 -3.479 46.511 1.00 9.13 296 ASP C O 1
ATOM 14113 N N . SER C 1 297 ? 38.770 -5.495 45.521 1.00 8.00 297 SER C N 1
ATOM 14114 C CA . SER C 1 297 ? 37.667 -5.122 44.657 1.00 8.28 297 SER C CA 1
ATOM 14115 C C . SER C 1 297 ? 36.314 -5.613 45.208 1.00 7.95 297 SER C C 1
ATOM 14116 O O . SER C 1 297 ? 35.295 -5.555 44.486 1.00 9.38 297 SER C O 1
ATOM 14124 N N . LEU C 1 298 ? 36.225 -6.074 46.447 1.00 8.06 298 LEU C N 1
ATOM 14125 C CA . LEU C 1 298 ? 34.939 -6.483 47.006 1.00 7.84 298 LEU C CA 1
ATOM 14126 C C . LEU C 1 298 ? 34.092 -5.275 47.335 1.00 8.00 298 LEU C C 1
ATOM 14127 O O . LEU C 1 298 ? 34.518 -4.366 48.092 1.00 8.92 298 LEU C O 1
ATOM 14137 N N . ASN C 1 299 ? 32.829 -5.279 46.873 1.00 7.87 299 ASN C N 1
ATOM 14138 C CA . ASN C 1 299 ? 31.828 -4.264 47.243 1.00 7.87 299 ASN C CA 1
ATOM 14139 C C . ASN C 1 299 ? 31.356 -4.497 48.670 1.00 7.72 299 ASN C C 1
ATOM 14140 O O . ASN C 1 299 ? 31.720 -5.503 49.308 1.00 8.13 299 ASN C O 1
ATOM 14151 N N . PRO C 1 300 ? 30.566 -3.593 49.239 1.00 7.92 300 PRO C N 1
ATOM 14152 C CA . PRO C 1 300 ? 30.230 -3.732 50.665 1.00 7.87 300 PRO C CA 1
ATOM 14153 C C . PRO C 1 300 ? 29.513 -5.019 51.010 1.00 7.83 300 PRO C C 1
ATOM 14154 O O . PRO C 1 300 ? 29.797 -5.678 52.006 1.00 8.61 300 PRO C O 1
ATOM 14165 N N . ALA C 1 301 ? 28.513 -5.397 50.177 1.00 8.25 301 ALA C N 1
ATOM 14166 C CA . ALA C 1 301 ? 27.734 -6.612 50.435 1.00 9.02 301 ALA C CA 1
ATOM 14167 C C . ALA C 1 301 ? 28.599 -7.856 50.444 1.00 8.07 301 ALA C C 1
ATOM 14168 O O . ALA C 1 301 ? 28.480 -8.741 51.313 1.00 9.16 301 ALA C O 1
ATOM 14175 N N . HIS C 1 302 ? 29.506 -7.954 49.434 1.00 8.03 302 HIS C N 1
ATOM 14176 C CA . HIS C 1 302 ? 30.434 -9.086 49.354 1.00 8.23 302 HIS C CA 1
ATOM 14177 C C . HIS C 1 302 ? 31.459 -9.037 50.476 1.00 7.74 302 HIS C C 1
ATOM 14178 O O . HIS C 1 302 ? 31.822 -10.083 51.061 1.00 8.10 302 HIS C O 1
ATOM 14192 N N . ALA C 1 303 ? 31.997 -7.847 50.787 1.00 7.98 303 ALA C N 1
ATOM 14193 C CA . ALA C 1 303 ? 32.984 -7.698 51.823 1.00 7.87 303 ALA C CA 1
ATOM 14194 C C . ALA C 1 303 ? 32.430 -8.175 53.167 1.00 7.77 303 ALA C C 1
ATOM 14195 O O . ALA C 1 303 ? 33.141 -8.789 53.946 1.00 8.48 303 ALA C O 1
ATOM 14202 N N . ARG C 1 304 ? 31.150 -7.864 53.454 1.00 7.78 304 ARG C N 1
ATOM 14203 C CA . ARG C 1 304 ? 30.534 -8.316 54.698 1.00 8.45 304 ARG C CA 1
ATOM 14204 C C . ARG C 1 304 ? 30.532 -9.847 54.768 1.00 8.10 304 ARG C C 1
ATOM 14205 O O . ARG C 1 304 ? 30.846 -10.425 55.823 1.00 8.76 304 ARG C O 1
ATOM 14226 N N . ILE C 1 305 ? 30.124 -10.523 53.699 1.00 8.15 305 ILE C N 1
ATOM 14227 C CA . ILE C 1 305 ? 30.108 -11.992 53.673 1.00 8.40 305 ILE C CA 1
ATOM 14228 C C . ILE C 1 305 ? 31.494 -12.563 53.928 1.00 7.80 305 ILE C C 1
ATOM 14229 O O . ILE C 1 305 ? 31.669 -13.464 54.774 1.00 8.67 305 ILE C O 1
ATOM 14245 N N . LEU C 1 306 ? 32.535 -12.091 53.236 1.00 8.26 306 LEU C N 1
ATOM 14246 C CA . LEU C 1 306 ? 33.877 -12.615 53.447 1.00 8.37 306 LEU C CA 1
ATOM 14247 C C . LEU C 1 306 ? 34.369 -12.306 54.859 1.00 8.63 306 LEU C C 1
ATOM 14248 O O . LEU C 1 306 ? 35.025 -13.144 55.488 1.00 9.37 306 LEU C O 1
ATOM 14264 N N . LEU C 1 307 ? 34.044 -11.113 55.383 1.00 8.56 307 LEU C N 1
ATOM 14265 C CA . LEU C 1 307 ? 34.496 -10.781 56.733 1.00 8.60 307 LEU C CA 1
ATOM 14266 C C . LEU C 1 307 ? 33.847 -11.675 57.776 1.00 8.63 307 LEU C C 1
ATOM 14267 O O . LEU C 1 307 ? 34.502 -12.140 58.704 1.00 9.41 307 LEU C O 1
ATOM 14283 N N . MET C 1 308 ? 32.542 -11.948 57.648 1.00 9.09 308 MET C N 1
ATOM 14284 C CA . MET C 1 308 ? 31.852 -12.856 58.556 1.00 9.63 308 MET C CA 1
ATOM 14285 C C . MET C 1 308 ? 32.533 -14.218 58.580 1.00 9.91 308 MET C C 1
ATOM 14286 O O . MET C 1 308 ? 32.797 -14.826 59.637 1.00 11.17 308 MET C O 1
ATOM 14300 N N . LEU C 1 309 ? 32.841 -14.748 57.384 1.00 9.94 309 LEU C N 1
ATOM 14301 C CA . LEU C 1 309 ? 33.516 -16.034 57.277 1.00 10.03 309 LEU C CA 1
ATOM 14302 C C . LEU C 1 309 ? 34.938 -15.985 57.776 1.00 10.31 309 LEU C C 1
ATOM 14303 O O . LEU C 1 309 ? 35.395 -16.930 58.492 1.00 11.44 309 LEU C O 1
ATOM 14319 N N . ALA C 1 310 ? 35.688 -14.950 57.497 1.00 9.77 310 ALA C N 1
ATOM 14320 C CA . ALA C 1 310 ? 37.029 -14.775 58.026 1.00 10.48 310 ALA C CA 1
ATOM 14321 C C . ALA C 1 310 ? 37.015 -14.871 59.557 1.00 10.42 310 ALA C C 1
ATOM 14322 O O . ALA C 1 310 ? 37.886 -15.529 60.146 1.00 11.48 310 ALA C O 1
ATOM 14329 N N . LEU C 1 311 ? 36.018 -14.206 60.181 1.00 10.53 311 LEU C N 1
ATOM 14330 C CA . LEU C 1 311 ? 35.923 -14.112 61.637 1.00 10.89 311 LEU C CA 1
ATOM 14331 C C . LEU C 1 311 ? 35.534 -15.453 62.265 1.00 11.72 311 LEU C C 1
ATOM 14332 O O . LEU C 1 311 ? 35.651 -15.598 63.475 1.00 13.93 311 LEU C O 1
ATOM 14348 N N . THR C 1 312 ? 35.112 -16.450 61.497 1.00 11.54 312 THR C N 1
ATOM 14349 C CA . THR C 1 312 ? 34.960 -17.790 62.041 1.00 12.03 312 THR C CA 1
ATOM 14350 C C . THR C 1 312 ? 36.294 -18.475 62.269 1.00 13.10 312 THR C C 1
ATOM 14351 O O . THR C 1 312 ? 36.365 -19.457 63.007 1.00 16.27 312 THR C O 1
ATOM 14362 N N . ARG C 1 313 ? 37.357 -17.998 61.622 1.00 12.60 313 ARG C N 1
ATOM 14363 C CA . ARG C 1 313 ? 38.675 -18.617 61.684 1.00 13.53 313 ARG C CA 1
ATOM 14364 C C . ARG C 1 313 ? 39.724 -17.839 62.411 1.00 14.43 313 ARG C C 1
ATOM 14365 O O . ARG C 1 313 ? 40.646 -18.447 62.941 1.00 18.25 313 ARG C O 1
ATOM 14381 N N . THR C 1 314 ? 39.645 -16.498 62.430 1.00 13.44 314 THR C N 1
ATOM 14382 C CA . THR C 1 314 ? 40.714 -15.640 62.930 1.00 14.91 314 THR C CA 1
ATOM 14383 C C . THR C 1 314 ? 40.185 -14.255 63.233 1.00 14.72 314 THR C C 1
ATOM 14384 O O . THR C 1 314 ? 39.194 -13.818 62.630 1.00 15.70 314 THR C O 1
ATOM 14395 N N . SER C 1 315 ? 40.879 -13.528 64.109 1.00 19.40 315 SER C N 1
ATOM 14396 C CA . SER C 1 315 ? 40.649 -12.078 64.171 1.00 21.38 315 SER C CA 1
ATOM 14397 C C . SER C 1 315 ? 41.962 -11.325 63.862 1.00 21.36 315 SER C C 1
ATOM 14398 O O . SER C 1 315 ? 42.049 -10.105 64.065 1.00 22.62 315 SER C O 1
ATOM 14406 N N . ASP C 1 316 ? 42.967 -12.071 63.340 1.00 17.43 316 ASP C N 1
ATOM 14407 C CA . ASP C 1 316 ? 44.262 -11.472 62.978 1.00 16.35 316 ASP C CA 1
ATOM 14408 C C . ASP C 1 316 ? 44.135 -10.613 61.741 1.00 14.43 316 ASP C C 1
ATOM 14409 O O . ASP C 1 316 ? 43.846 -11.172 60.671 1.00 14.25 316 ASP C O 1
ATOM 14418 N N . PRO C 1 317 ? 44.310 -9.303 61.850 1.00 16.50 317 PRO C N 1
ATOM 14419 C CA . PRO C 1 317 ? 44.094 -8.445 60.664 1.00 15.78 317 PRO C CA 1
ATOM 14420 C C . PRO C 1 317 ? 44.991 -8.824 59.503 1.00 14.05 317 PRO C C 1
ATOM 14421 O O . PRO C 1 317 ? 44.550 -8.650 58.337 1.00 13.33 317 PRO C O 1
ATOM 14432 N N . LYS C 1 318 ? 46.218 -9.280 59.697 1.00 15.24 318 LYS C N 1
ATOM 14433 C CA . LYS C 1 318 ? 47.117 -9.623 58.576 1.00 15.64 318 LYS C CA 1
ATOM 14434 C C . LYS C 1 318 ? 46.532 -10.816 57.789 1.00 13.04 318 LYS C C 1
ATOM 14435 O O . LYS C 1 318 ? 46.570 -10.836 56.578 1.00 14.05 318 LYS C O 1
ATOM 14454 N N . VAL C 1 319 ? 45.999 -11.805 58.506 1.00 12.75 319 VAL C N 1
ATOM 14455 C CA . VAL C 1 319 ? 45.421 -12.966 57.883 1.00 12.19 319 VAL C CA 1
ATOM 14456 C C . VAL C 1 319 ? 44.153 -12.554 57.126 1.00 11.11 319 VAL C C 1
ATOM 14457 O O . VAL C 1 319 ? 43.941 -12.957 55.964 1.00 11.27 319 VAL C O 1
ATOM 14470 N N . ILE C 1 320 ? 43.294 -11.778 57.755 1.00 10.66 320 ILE C N 1
ATOM 14471 C CA . ILE C 1 320 ? 42.052 -11.325 57.113 1.00 10.00 320 ILE C CA 1
ATOM 14472 C C . ILE C 1 320 ? 42.375 -10.512 55.853 1.00 9.80 320 ILE C C 1
ATOM 14473 O O . ILE C 1 320 ? 41.756 -10.702 54.806 1.00 9.87 320 ILE C O 1
ATOM 14489 N N . GLN C 1 321 ? 43.384 -9.621 55.930 1.00 10.08 321 GLN C N 1
ATOM 14490 C CA . GLN C 1 321 ? 43.727 -8.821 54.766 1.00 9.79 321 GLN C CA 1
ATOM 14491 C C . GLN C 1 321 ? 44.147 -9.708 53.600 1.00 9.93 321 GLN C C 1
ATOM 14492 O O . GLN C 1 321 ? 43.785 -9.454 52.441 1.00 10.00 321 GLN C O 1
ATOM 14506 N N . GLU C 1 322 ? 44.937 -10.756 53.875 1.00 9.76 322 GLU C N 1
ATOM 14507 C CA . GLU C 1 322 ? 45.357 -11.648 52.825 1.00 10.25 322 GLU C CA 1
ATOM 14508 C C . GLU C 1 322 ? 44.162 -12.406 52.210 1.00 8.98 322 GLU C C 1
ATOM 14509 O O . GLU C 1 322 ? 44.115 -12.611 51.004 1.00 9.87 322 GLU C O 1
ATOM 14521 N N . TYR C 1 323 ? 43.170 -12.809 53.028 1.00 9.38 323 TYR C N 1
ATOM 14522 C CA . TYR C 1 323 ? 41.950 -13.400 52.486 1.00 9.16 323 TYR C CA 1
ATOM 14523 C C . TYR C 1 323 ? 41.312 -12.441 51.500 1.00 8.77 323 TYR C C 1
ATOM 14524 O O . TYR C 1 323 ? 40.830 -12.850 50.427 1.00 9.03 323 TYR C O 1
ATOM 14542 N N . PHE C 1 324 ? 41.231 -11.153 51.840 1.00 8.97 324 PHE C N 1
ATOM 14543 C CA . PHE C 1 324 ? 40.567 -10.170 50.950 1.00 8.69 324 PHE C CA 1
ATOM 14544 C C . PHE C 1 324 ? 41.301 -9.997 49.655 1.00 8.61 324 PHE C C 1
ATOM 14545 O O . PHE C 1 324 ? 40.684 -9.563 48.669 1.00 9.25 324 PHE C O 1
ATOM 14562 N N . HIS C 1 325 ? 42.619 -10.304 49.571 1.00 8.89 325 HIS C N 1
ATOM 14563 C CA . HIS C 1 325 ? 43.363 -10.233 48.316 1.00 8.95 325 HIS C CA 1
ATOM 14564 C C . HIS C 1 325 ? 43.345 -11.522 47.493 1.00 8.89 325 HIS C C 1
ATOM 14565 O O . HIS C 1 325 ? 43.818 -11.512 46.365 1.00 9.78 325 HIS C O 1
ATOM 14579 N N . THR C 1 326 ? 42.822 -12.614 48.063 1.00 8.87 326 THR C N 1
ATOM 14580 C CA . THR C 1 326 ? 42.900 -13.918 47.411 1.00 8.94 326 THR C CA 1
ATOM 14581 C C . THR C 1 326 ? 41.568 -14.600 47.162 1.00 8.06 326 THR C C 1
ATOM 14582 O O . THR C 1 326 ? 41.552 -15.526 46.327 1.00 9.11 326 THR C O 1
ATOM 14593 N N . TYR C 1 327 ? 40.482 -14.200 47.821 1.00 8.22 327 TYR C N 1
ATOM 14594 C CA . TYR C 1 327 ? 39.137 -14.744 47.705 1.00 8.09 327 TYR C CA 1
ATOM 14595 C C . TYR C 1 327 ? 38.186 -13.797 46.950 1.00 8.31 327 TYR C C 1
ATOM 14596 O O . TYR C 1 327 ? 38.627 -12.721 46.510 1.00 9.82 327 TYR C O 1
ATOM 14615 N N . LYS D 1 3 ? -11.388 9.663 25.350 1.00 50.09 3 LYS D N 1
ATOM 14616 C CA . LYS D 1 3 ? -10.668 9.807 26.598 1.00 42.63 3 LYS D CA 1
ATOM 14617 C C . LYS D 1 3 ? -9.348 9.033 26.528 1.00 32.95 3 LYS D C 1
ATOM 14618 O O . LYS D 1 3 ? -8.358 9.560 27.075 1.00 41.76 3 LYS D O 1
ATOM 14624 N N . LEU D 1 4 ? -9.200 7.870 25.908 1.00 22.37 4 LEU D N 1
ATOM 14625 C CA . LEU D 1 4 ? -7.871 7.300 25.674 1.00 20.35 4 LEU D CA 1
ATOM 14626 C C . LEU D 1 4 ? -7.207 7.886 24.438 1.00 17.13 4 LEU D C 1
ATOM 14627 O O . LEU D 1 4 ? -7.931 8.299 23.543 1.00 19.26 4 LEU D O 1
ATOM 14643 N N . PRO D 1 5 ? -5.878 7.877 24.352 1.00 15.77 5 PRO D N 1
ATOM 14644 C CA . PRO D 1 5 ? -5.219 8.319 23.112 1.00 15.96 5 PRO D CA 1
ATOM 14645 C C . PRO D 1 5 ? -5.498 7.315 22.001 1.00 13.99 5 PRO D C 1
ATOM 14646 O O . PRO D 1 5 ? -5.714 6.131 22.244 1.00 14.53 5 PRO D O 1
ATOM 14657 N N . ASN D 1 6 ? -5.481 7.832 20.785 1.00 13.69 6 ASN D N 1
ATOM 14658 C CA . ASN D 1 6 ? -5.668 7.055 19.566 1.00 13.02 6 ASN D CA 1
ATOM 14659 C C . ASN D 1 6 ? -4.283 6.782 18.957 1.00 11.74 6 ASN D C 1
ATOM 14660 O O . ASN D 1 6 ? -3.571 7.691 18.563 1.00 12.57 6 ASN D O 1
ATOM 14671 N N . ILE D 1 7 ? -3.915 5.486 18.900 1.00 11.52 7 ILE D N 1
ATOM 14672 C CA . ILE D 1 7 ? -2.564 5.085 18.453 1.00 10.76 7 ILE D CA 1
ATOM 14673 C C . ILE D 1 7 ? -2.688 4.105 17.311 1.00 10.83 7 ILE D C 1
ATOM 14674 O O . ILE D 1 7 ? -3.401 3.104 17.441 1.00 13.36 7 ILE D O 1
ATOM 14690 N N . VAL D 1 8 ? -1.966 4.361 16.231 1.00 10.96 8 VAL D N 1
ATOM 14691 C CA . VAL D 1 8 ? -1.840 3.409 15.142 1.00 10.57 8 VAL D CA 1
ATOM 14692 C C . VAL D 1 8 ? -0.591 2.577 15.388 1.00 9.93 8 VAL D C 1
ATOM 14693 O O . VAL D 1 8 ? 0.478 3.146 15.621 1.00 11.65 8 VAL D O 1
ATOM 14706 N N . ILE D 1 9 ? -0.738 1.258 15.282 1.00 10.30 9 ILE D N 1
ATOM 14707 C CA . ILE D 1 9 ? 0.395 0.323 15.307 1.00 10.10 9 ILE D CA 1
ATOM 14708 C C . ILE D 1 9 ? 0.670 -0.080 13.848 1.00 9.97 9 ILE D C 1
ATOM 14709 O O . ILE D 1 9 ? -0.104 -0.814 13.251 1.00 12.01 9 ILE D O 1
ATOM 14725 N N . LEU D 1 10 ? 1.732 0.499 13.303 1.00 9.99 10 LEU D N 1
ATOM 14726 C CA . LEU D 1 10 ? 2.123 0.389 11.902 1.00 10.12 10 LEU D CA 1
ATOM 14727 C C . LEU D 1 10 ? 3.215 -0.683 11.820 1.00 9.59 10 LEU D C 1
ATOM 14728 O O . LEU D 1 10 ? 4.348 -0.471 12.285 1.00 10.60 10 LEU D O 1
ATOM 14744 N N . ALA D 1 11 ? 2.890 -1.841 11.277 1.00 9.67 11 ALA D N 1
ATOM 14745 C CA . ALA D 1 11 ? 3.737 -3.023 11.356 1.00 9.65 11 ALA D CA 1
ATOM 14746 C C . ALA D 1 11 ? 4.556 -3.197 10.114 1.00 9.35 11 ALA D C 1
ATOM 14747 O O . ALA D 1 11 ? 4.049 -3.130 8.986 1.00 10.45 11 ALA D O 1
ATOM 14754 N N . THR D 1 12 ? 5.882 -3.471 10.289 1.00 9.21 12 THR D N 1
ATOM 14755 C CA . THR D 1 12 ? 6.807 -3.679 9.185 1.00 9.36 12 THR D CA 1
ATOM 14756 C C . THR D 1 12 ? 7.457 -5.067 9.126 1.00 9.26 12 THR D C 1
ATOM 14757 O O . THR D 1 12 ? 8.123 -5.377 8.125 1.00 9.96 12 THR D O 1
ATOM 14768 N N . GLY D 1 13 ? 7.319 -5.848 10.194 1.00 9.48 13 GLY D N 1
ATOM 14769 C CA . GLY D 1 13 ? 7.957 -7.146 10.308 1.00 10.32 13 GLY D CA 1
ATOM 14770 C C . GLY D 1 13 ? 8.763 -7.316 11.558 1.00 9.04 13 GLY D C 1
ATOM 14771 O O . GLY D 1 13 ? 8.419 -6.878 12.643 1.00 10.39 13 GLY D O 1
ATOM 14775 N N . GLY D 1 14 ? 9.938 -7.965 11.391 1.00 9.18 14 GLY D N 1
ATOM 14776 C CA . GLY D 1 14 ? 10.866 -8.132 12.491 1.00 8.81 14 GLY D CA 1
ATOM 14777 C C . GLY D 1 14 ? 10.639 -9.413 13.313 1.00 9.03 14 GLY D C 1
ATOM 14778 O O . GLY D 1 14 ? 9.625 -10.093 13.238 1.00 9.55 14 GLY D O 1
ATOM 14782 N N . THR D 1 15 ? 11.633 -9.671 14.167 1.00 9.03 15 THR D N 1
ATOM 14783 C CA . THR D 1 15 ? 11.583 -10.758 15.135 1.00 9.47 15 THR D CA 1
ATOM 14784 C C . THR D 1 15 ? 10.398 -10.605 16.080 1.00 9.10 15 THR D C 1
ATOM 14785 O O . THR D 1 15 ? 9.836 -11.609 16.557 1.00 10.34 15 THR D O 1
ATOM 14796 N N . ILE D 1 16 ? 9.960 -9.358 16.365 1.00 8.96 16 ILE D N 1
ATOM 14797 C CA . ILE D 1 16 ? 8.749 -9.145 17.177 1.00 9.46 16 ILE D CA 1
ATOM 14798 C C . ILE D 1 16 ? 7.545 -9.869 16.593 1.00 9.71 16 ILE D C 1
ATOM 14799 O O . ILE D 1 16 ? 6.607 -10.265 17.313 1.00 10.80 16 ILE D O 1
ATOM 14815 N N . ALA D 1 17 ? 7.511 -10.033 15.263 1.00 10.19 17 ALA D N 1
ATOM 14816 C CA . ALA D 1 17 ? 6.474 -10.754 14.512 1.00 10.76 17 ALA D CA 1
ATOM 14817 C C . ALA D 1 17 ? 6.987 -12.124 14.053 1.00 11.31 17 ALA D C 1
ATOM 14818 O O . ALA D 1 17 ? 6.462 -12.711 13.137 1.00 15.42 17 ALA D O 1
ATOM 14825 N N . GLY D 1 18 ? 8.035 -12.653 14.669 1.00 11.49 18 GLY D N 1
ATOM 14826 C CA . GLY D 1 18 ? 8.628 -13.902 14.323 1.00 14.29 18 GLY D CA 1
ATOM 14827 C C . GLY D 1 18 ? 8.055 -15.080 15.025 1.00 12.69 18 GLY D C 1
ATOM 14828 O O . GLY D 1 18 ? 7.566 -15.006 16.139 1.00 12.09 18 GLY D O 1
ATOM 14832 N N . SER D 1 19 ? 8.150 -16.229 14.347 1.00 17.90 19 SER D N 1
ATOM 14833 C CA . SER D 1 19 ? 7.605 -17.456 14.819 1.00 20.13 19 SER D CA 1
ATOM 14834 C C . SER D 1 19 ? 8.565 -18.596 14.575 1.00 21.25 19 SER D C 1
ATOM 14835 O O . SER D 1 19 ? 9.226 -18.662 13.511 1.00 28.19 19 SER D O 1
ATOM 14843 N N . ALA D 1 20 ? 8.655 -19.519 15.521 1.00 18.71 20 ALA D N 1
ATOM 14844 C CA . ALA D 1 20 ? 9.431 -20.745 15.433 1.00 19.57 20 ALA D CA 1
ATOM 14845 C C . ALA D 1 20 ? 8.527 -21.872 15.940 1.00 18.74 20 ALA D C 1
ATOM 14846 O O . ALA D 1 20 ? 7.530 -21.588 16.594 1.00 21.53 20 ALA D O 1
ATOM 14853 N N . ALA D 1 21 ? 8.919 -23.119 15.653 1.00 22.38 21 ALA D N 1
ATOM 14854 C CA . ALA D 1 21 ? 8.133 -24.273 15.973 1.00 23.31 21 ALA D CA 1
ATOM 14855 C C . ALA D 1 21 ? 8.174 -24.673 17.437 1.00 21.03 21 ALA D C 1
ATOM 14856 O O . ALA D 1 21 ? 7.263 -25.439 17.822 1.00 32.17 21 ALA D O 1
ATOM 14863 N N . THR D 1 22 ? 9.143 -24.192 18.205 1.00 18.72 22 THR D N 1
ATOM 14864 C CA . THR D 1 22 ? 9.260 -24.496 19.643 1.00 18.03 22 THR D CA 1
ATOM 14865 C C . THR D 1 22 ? 9.666 -23.255 20.393 1.00 15.34 22 THR D C 1
ATOM 14866 O O . THR D 1 22 ? 10.216 -22.301 19.830 1.00 16.89 22 THR D O 1
ATOM 14877 N N . GLY D 1 23 ? 9.405 -23.261 21.708 1.00 16.76 23 GLY D N 1
ATOM 14878 C CA . GLY D 1 23 ? 9.743 -22.126 22.554 1.00 15.77 23 GLY D CA 1
ATOM 14879 C C . GLY D 1 23 ? 11.208 -21.911 22.777 1.00 15.15 23 GLY D C 1
ATOM 14880 O O . GLY D 1 23 ? 11.604 -20.832 23.249 1.00 15.02 23 GLY D O 1
ATOM 14884 N N . THR D 1 24 ? 12.020 -22.942 22.507 1.00 17.29 24 THR D N 1
ATOM 14885 C CA . THR D 1 24 ? 13.438 -22.819 22.807 1.00 17.38 24 THR D CA 1
ATOM 14886 C C . THR D 1 24 ? 14.196 -22.278 21.610 1.00 17.35 24 THR D C 1
ATOM 14887 O O . THR D 1 24 ? 15.384 -21.939 21.689 1.00 24.85 24 THR D O 1
ATOM 14898 N N . GLN D 1 25 ? 13.546 -22.174 20.446 1.00 16.84 25 GLN D N 1
ATOM 14899 C CA . GLN D 1 25 ? 14.291 -21.628 19.311 1.00 17.02 25 GLN D CA 1
ATOM 14900 C C . GLN D 1 25 ? 14.285 -20.104 19.298 1.00 16.68 25 GLN D C 1
ATOM 14901 O O . GLN D 1 25 ? 13.282 -19.462 19.046 1.00 18.96 25 GLN D O 1
ATOM 14915 N N . THR D 1 26 ? 15.461 -19.579 19.607 1.00 14.59 26 THR D N 1
ATOM 14916 C CA . THR D 1 26 ? 15.660 -18.145 19.692 1.00 14.01 26 THR D CA 1
ATOM 14917 C C . THR D 1 26 ? 16.650 -17.649 18.634 1.00 14.12 26 THR D C 1
ATOM 14918 O O . THR D 1 26 ? 16.941 -16.447 18.583 1.00 15.77 26 THR D O 1
ATOM 14929 N N . THR D 1 27 ? 17.122 -18.542 17.828 1.00 14.29 27 THR D N 1
ATOM 14930 C CA . THR D 1 27 ? 18.027 -18.214 16.695 1.00 16.63 27 THR D CA 1
ATOM 14931 C C . THR D 1 27 ? 17.497 -19.014 15.509 1.00 20.49 27 THR D C 1
ATOM 14932 O O . THR D 1 27 ? 16.856 -20.072 15.560 1.00 21.17 27 THR D O 1
ATOM 14943 N N . GLY D 1 28 ? 17.700 -18.479 14.278 1.00 21.93 28 GLY D N 1
ATOM 14944 C CA . GLY D 1 28 ? 17.294 -19.229 13.121 1.00 22.33 28 GLY D CA 1
ATOM 14945 C C . GLY D 1 28 ? 15.857 -19.298 12.727 1.00 23.88 28 GLY D C 1
ATOM 14946 O O . GLY D 1 28 ? 15.509 -20.115 11.824 1.00 23.84 28 GLY D O 1
ATOM 14950 N N . TYR D 1 29 ? 14.984 -18.515 13.344 1.00 19.53 29 TYR D N 1
ATOM 14951 C CA . TYR D 1 29 ? 13.522 -18.501 13.200 1.00 20.49 29 TYR D CA 1
ATOM 14952 C C . TYR D 1 29 ? 13.143 -17.621 12.042 1.00 19.65 29 TYR D C 1
ATOM 14953 O O . TYR D 1 29 ? 14.003 -16.925 11.406 1.00 21.24 29 TYR D O 1
ATOM 14971 N N . LYS D 1 30 ? 11.870 -17.567 11.720 1.00 20.28 30 LYS D N 1
ATOM 14972 C CA . LYS D 1 30 ? 11.303 -16.713 10.672 1.00 18.69 30 LYS D CA 1
ATOM 14973 C C . LYS D 1 30 ? 10.850 -15.363 11.173 1.00 16.66 30 LYS D C 1
ATOM 14974 O O . LYS D 1 30 ? 9.829 -15.271 11.859 1.00 20.42 30 LYS D O 1
ATOM 14993 N N . ALA D 1 31 ? 11.562 -14.248 10.839 1.00 17.51 31 ALA D N 1
ATOM 14994 C CA . ALA D 1 31 ? 11.163 -12.907 11.207 1.00 15.99 31 ALA D CA 1
ATOM 14995 C C . ALA D 1 31 ? 10.039 -12.485 10.262 1.00 18.38 31 ALA D C 1
ATOM 14996 O O . ALA D 1 31 ? 9.970 -12.968 9.124 1.00 20.45 31 ALA D O 1
ATOM 15003 N N . GLY D 1 32 ? 9.122 -11.634 10.698 1.00 16.67 32 GLY D N 1
ATOM 15004 C CA . GLY D 1 32 ? 8.095 -11.097 9.865 1.00 16.66 32 GLY D CA 1
ATOM 15005 C C . GLY D 1 32 ? 7.057 -12.118 9.427 1.00 17.63 32 GLY D C 1
ATOM 15006 O O . GLY D 1 32 ? 6.628 -12.026 8.259 1.00 21.05 32 GLY D O 1
ATOM 15010 N N . ALA D 1 33 ? 6.710 -13.066 10.318 1.00 17.80 33 ALA D N 1
ATOM 15011 C CA . ALA D 1 33 ? 5.709 -14.110 10.038 1.00 18.13 33 ALA D CA 1
ATOM 15012 C C . ALA D 1 33 ? 4.278 -13.883 10.501 1.00 19.07 33 ALA D C 1
ATOM 15013 O O . ALA D 1 33 ? 3.338 -14.449 9.894 1.00 25.50 33 ALA D O 1
ATOM 15020 N N . LEU D 1 34 ? 4.035 -13.105 11.548 1.00 14.94 34 LEU D N 1
ATOM 15021 C CA . LEU D 1 34 ? 2.778 -12.900 12.222 1.00 14.28 34 LEU D CA 1
ATOM 15022 C C . LEU D 1 34 ? 2.183 -11.565 11.838 1.00 13.66 34 LEU D C 1
ATOM 15023 O O . LEU D 1 34 ? 2.924 -10.585 11.653 1.00 13.88 34 LEU D O 1
ATOM 15039 N N . GLY D 1 35 ? 0.865 -11.470 11.722 1.00 13.22 35 GLY D N 1
ATOM 15040 C CA . GLY D 1 35 ? 0.256 -10.202 11.378 1.00 14.12 35 GLY D CA 1
ATOM 15041 C C . GLY D 1 35 ? 0.110 -9.306 12.620 1.00 12.94 35 GLY D C 1
ATOM 15042 O O . GLY D 1 35 ? 0.127 -9.720 13.765 1.00 14.12 35 GLY D O 1
ATOM 15046 N N . VAL D 1 36 ? -0.092 -7.982 12.361 1.00 12.71 36 VAL D N 1
ATOM 15047 C CA . VAL D 1 36 ? -0.215 -7.019 13.438 1.00 13.47 36 VAL D CA 1
ATOM 15048 C C . VAL D 1 36 ? -1.347 -7.313 14.397 1.00 13.91 36 VAL D C 1
ATOM 15049 O O . VAL D 1 36 ? -1.174 -7.087 15.619 1.00 14.60 36 VAL D O 1
ATOM 15062 N N . ASP D 1 37 ? -2.486 -7.811 13.932 1.00 14.74 37 ASP D N 1
ATOM 15063 C CA . ASP D 1 37 ? -3.578 -8.064 14.851 1.00 16.63 37 ASP D CA 1
ATOM 15064 C C . ASP D 1 37 ? -3.240 -9.226 15.803 1.00 16.41 37 ASP D C 1
ATOM 15065 O O . ASP D 1 37 ? -3.683 -9.207 16.979 1.00 17.33 37 ASP D O 1
ATOM 15074 N N . THR D 1 38 ? -2.438 -10.191 15.371 1.00 16.19 38 THR D N 1
ATOM 15075 C CA . THR D 1 38 ? -1.941 -11.240 16.257 1.00 15.92 38 THR D CA 1
ATOM 15076 C C . THR D 1 38 ? -1.086 -10.682 17.366 1.00 16.10 38 THR D C 1
ATOM 15077 O O . THR D 1 38 ? -1.134 -11.123 18.504 1.00 19.02 38 THR D O 1
ATOM 15088 N N . LEU D 1 39 ? -0.245 -9.680 17.027 1.00 14.29 39 LEU D N 1
ATOM 15089 C CA . LEU D 1 39 ? 0.558 -9.033 18.072 1.00 14.05 39 LEU D CA 1
ATOM 15090 C C . LEU D 1 39 ? -0.331 -8.321 19.074 1.00 13.66 39 LEU D C 1
ATOM 15091 O O . LEU D 1 39 ? -0.129 -8.378 20.280 1.00 14.44 39 LEU D O 1
ATOM 15107 N N . ILE D 1 40 ? -1.302 -7.557 18.602 1.00 13.58 40 ILE D N 1
ATOM 15108 C CA . ILE D 1 40 ? -2.198 -6.820 19.482 1.00 14.57 40 ILE D CA 1
ATOM 15109 C C . ILE D 1 40 ? -2.989 -7.761 20.385 1.00 15.30 40 ILE D C 1
ATOM 15110 O O . ILE D 1 40 ? -3.129 -7.544 21.601 1.00 17.93 40 ILE D O 1
ATOM 15126 N N . ASN D 1 41 ? -3.486 -8.846 19.794 1.00 17.35 41 ASN D N 1
ATOM 15127 C CA . ASN D 1 41 ? -4.344 -9.776 20.531 1.00 18.03 41 ASN D CA 1
ATOM 15128 C C . ASN D 1 41 ? -3.584 -10.553 21.604 1.00 18.94 41 ASN D C 1
ATOM 15129 O O . ASN D 1 41 ? -4.255 -11.034 22.483 1.00 22.80 41 ASN D O 1
ATOM 15140 N N . ALA D 1 42 ? -2.247 -10.602 21.494 1.00 18.41 42 ALA D N 1
ATOM 15141 C CA . ALA D 1 42 ? -1.412 -11.253 22.524 1.00 19.61 42 ALA D CA 1
ATOM 15142 C C . ALA D 1 42 ? -1.317 -10.385 23.748 1.00 21.85 42 ALA D C 1
ATOM 15143 O O . ALA D 1 42 ? -0.962 -10.948 24.765 1.00 27.06 42 ALA D O 1
ATOM 15150 N N . VAL D 1 43 ? -1.617 -9.068 23.622 1.00 21.09 43 VAL D N 1
ATOM 15151 C CA . VAL D 1 43 ? -1.498 -8.131 24.722 1.00 20.80 43 VAL D CA 1
ATOM 15152 C C . VAL D 1 43 ? -2.683 -7.178 24.794 1.00 23.33 43 VAL D C 1
ATOM 15153 O O . VAL D 1 43 ? -2.613 -5.969 24.586 1.00 28.20 43 VAL D O 1
ATOM 15166 N N . PRO D 1 44 ? -3.800 -7.794 25.118 1.00 22.56 44 PRO D N 1
ATOM 15167 C CA . PRO D 1 44 ? -5.013 -6.966 25.099 1.00 26.05 44 PRO D CA 1
ATOM 15168 C C . PRO D 1 44 ? -5.041 -5.892 26.141 1.00 25.55 44 PRO D C 1
ATOM 15169 O O . PRO D 1 44 ? -5.885 -5.002 26.037 1.00 27.88 44 PRO D O 1
ATOM 15180 N N . GLU D 1 45 ? -4.142 -5.971 27.125 1.00 21.75 45 GLU D N 1
ATOM 15181 C CA . GLU D 1 45 ? -3.856 -4.898 28.051 1.00 21.34 45 GLU D CA 1
ATOM 15182 C C . GLU D 1 45 ? -3.617 -3.583 27.316 1.00 20.40 45 GLU D C 1
ATOM 15183 O O . GLU D 1 45 ? -3.896 -2.561 27.993 1.00 21.77 45 GLU D O 1
ATOM 15195 N N . VAL D 1 46 ? -3.158 -3.606 26.041 1.00 22.77 46 VAL D N 1
ATOM 15196 C CA . VAL D 1 46 ? -2.914 -2.347 25.332 1.00 21.93 46 VAL D CA 1
ATOM 15197 C C . VAL D 1 46 ? -4.195 -1.544 25.211 1.00 21.53 46 VAL D C 1
ATOM 15198 O O . VAL D 1 46 ? -4.160 -0.311 25.128 1.00 21.22 46 VAL D O 1
ATOM 15206 N N . LYS D 1 47 ? -5.332 -2.224 25.181 1.00 25.68 47 LYS D N 1
ATOM 15207 C CA . LYS D 1 47 ? -6.593 -1.534 24.928 1.00 30.12 47 LYS D CA 1
ATOM 15208 C C . LYS D 1 47 ? -6.996 -0.692 26.132 1.00 30.56 47 LYS D C 1
ATOM 15209 O O . LYS D 1 47 ? -7.866 0.182 26.085 1.00 31.96 47 LYS D O 1
ATOM 15228 N N . LYS D 1 48 ? -6.374 -0.876 27.300 1.00 27.34 48 LYS D N 1
ATOM 15229 C CA . LYS D 1 48 ? -6.587 -0.031 28.470 1.00 29.60 48 LYS D CA 1
ATOM 15230 C C . LYS D 1 48 ? -5.717 1.243 28.438 1.00 23.45 48 LYS D C 1
ATOM 15231 O O . LYS D 1 48 ? -5.988 2.210 29.154 1.00 29.87 48 LYS D O 1
ATOM 15250 N N . LEU D 1 49 ? -4.657 1.246 27.627 1.00 17.27 49 LEU D N 1
ATOM 15251 C CA . LEU D 1 49 ? -3.731 2.334 27.438 1.00 17.76 49 LEU D CA 1
ATOM 15252 C C . LEU D 1 49 ? -4.110 3.257 26.292 1.00 16.17 49 LEU D C 1
ATOM 15253 O O . LEU D 1 49 ? -3.720 4.433 26.276 1.00 17.83 49 LEU D O 1
ATOM 15269 N N . ALA D 1 50 ? -4.799 2.695 25.296 1.00 15.03 50 ALA D N 1
ATOM 15270 C CA . ALA D 1 50 ? -5.038 3.417 24.052 1.00 13.89 50 ALA D CA 1
ATOM 15271 C C . ALA D 1 50 ? -6.163 2.731 23.276 1.00 13.88 50 ALA D C 1
ATOM 15272 O O . ALA D 1 50 ? -6.369 1.568 23.449 1.00 15.57 50 ALA D O 1
ATOM 15279 N N . ASN D 1 51 ? -6.793 3.529 22.409 1.00 14.42 51 ASN D N 1
ATOM 15280 C CA . ASN D 1 51 ? -7.594 2.965 21.312 1.00 14.03 51 ASN D CA 1
ATOM 15281 C C . ASN D 1 51 ? -6.626 2.682 20.177 1.00 13.36 51 ASN D C 1
ATOM 15282 O O . ASN D 1 51 ? -6.072 3.616 19.581 1.00 14.40 51 ASN D O 1
ATOM 15293 N N . VAL D 1 52 ? -6.364 1.407 19.897 1.00 14.17 52 VAL D N 1
ATOM 15294 C CA . VAL D 1 52 ? -5.333 1.023 18.938 1.00 14.19 52 VAL D CA 1
ATOM 15295 C C . VAL D 1 52 ? -5.969 0.511 17.657 1.00 14.84 52 VAL D C 1
ATOM 15296 O O . VAL D 1 52 ? -7.024 -0.133 17.695 1.00 17.25 52 VAL D O 1
ATOM 15309 N N . LYS D 1 53 ? -5.306 0.786 16.558 1.00 14.71 53 LYS D N 1
ATOM 15310 C CA . LYS D 1 53 ? -5.616 0.234 15.223 1.00 15.27 53 LYS D CA 1
ATOM 15311 C C . LYS D 1 53 ? -4.361 -0.275 14.552 1.00 13.18 53 LYS D C 1
ATOM 15312 O O . LYS D 1 53 ? -3.376 0.502 14.453 1.00 13.82 53 LYS D O 1
ATOM 15331 N N . GLY D 1 54 ? -4.340 -1.515 14.139 1.00 14.40 54 GLY D N 1
ATOM 15332 C CA . GLY D 1 54 ? -3.221 -2.092 13.448 1.00 13.62 54 GLY D CA 1
ATOM 15333 C C . GLY D 1 54 ? -3.285 -1.794 11.953 1.00 13.03 54 GLY D C 1
ATOM 15334 O O . GLY D 1 54 ? -4.380 -1.880 11.375 1.00 17.26 54 GLY D O 1
ATOM 15338 N N . GLU D 1 55 ? -2.147 -1.550 11.344 1.00 12.09 55 GLU D N 1
ATOM 15339 C CA . GLU D 1 55 ? -1.988 -1.381 9.916 1.00 12.86 55 GLU D CA 1
ATOM 15340 C C . GLU D 1 55 ? -0.772 -2.165 9.453 1.00 11.91 55 GLU D C 1
ATOM 15341 O O . GLU D 1 55 ? 0.335 -1.932 9.956 1.00 13.30 55 GLU D O 1
ATOM 15353 N N . GLN D 1 56 ? -0.942 -3.073 8.509 1.00 12.27 56 GLN D N 1
ATOM 15354 C CA . GLN D 1 56 ? 0.179 -3.889 8.008 1.00 12.14 56 GLN D CA 1
ATOM 15355 C C . GLN D 1 56 ? 0.890 -3.194 6.839 1.00 12.65 56 GLN D C 1
ATOM 15356 O O . GLN D 1 56 ? 0.455 -3.313 5.699 1.00 17.42 56 GLN D O 1
ATOM 15370 N N . PHE D 1 57 ? 1.983 -2.499 7.086 1.00 11.04 57 PHE D N 1
ATOM 15371 C CA . PHE D 1 57 ? 2.763 -1.816 6.092 1.00 10.93 57 PHE D CA 1
ATOM 15372 C C . PHE D 1 57 ? 3.636 -2.801 5.287 1.00 10.83 57 PHE D C 1
ATOM 15373 O O . PHE D 1 57 ? 3.716 -2.702 4.057 1.00 12.09 57 PHE D O 1
ATOM 15390 N N . SER D 1 58 ? 4.324 -3.705 5.987 1.00 11.02 58 SER D N 1
ATOM 15391 C CA . SER D 1 58 ? 5.177 -4.729 5.384 1.00 11.28 58 SER D CA 1
ATOM 15392 C C . SER D 1 58 ? 5.326 -5.862 6.403 1.00 10.61 58 SER D C 1
ATOM 15393 O O . SER D 1 58 ? 4.833 -5.762 7.524 1.00 11.54 58 SER D O 1
ATOM 15401 N N . ASN D 1 59 ? 6.031 -6.915 6.007 1.00 11.18 59 ASN D N 1
ATOM 15402 C CA . ASN D 1 59 ? 6.275 -8.017 6.950 1.00 11.27 59 ASN D CA 1
ATOM 15403 C C . ASN D 1 59 ? 7.588 -8.688 6.561 1.00 11.42 59 ASN D C 1
ATOM 15404 O O . ASN D 1 59 ? 7.612 -9.785 5.992 1.00 14.76 59 ASN D O 1
ATOM 15415 N N . MET D 1 60 ? 8.699 -8.008 6.847 1.00 10.16 60 MET D N 1
ATOM 15416 C CA . MET D 1 60 ? 10.015 -8.455 6.439 1.00 10.04 60 MET D CA 1
ATOM 15417 C C . MET D 1 60 ? 10.984 -8.476 7.622 1.00 9.63 60 MET D C 1
ATOM 15418 O O . MET D 1 60 ? 10.840 -7.731 8.618 1.00 10.23 60 MET D O 1
ATOM 15432 N N . ALA D 1 61 ? 12.034 -9.276 7.491 1.00 10.52 61 ALA D N 1
ATOM 15433 C CA . ALA D 1 61 ? 13.182 -9.230 8.396 1.00 10.00 61 ALA D CA 1
ATOM 15434 C C . ALA D 1 61 ? 13.923 -7.938 8.128 1.00 9.47 61 ALA D C 1
ATOM 15435 O O . ALA D 1 61 ? 14.092 -7.529 6.970 1.00 10.18 61 ALA D O 1
ATOM 15442 N N . SER D 1 62 ? 14.403 -7.256 9.180 1.00 8.87 62 SER D N 1
ATOM 15443 C CA . SER D 1 62 ? 14.905 -5.892 8.945 1.00 8.73 62 SER D CA 1
ATOM 15444 C C . SER D 1 62 ? 16.210 -5.821 8.223 1.00 8.29 62 SER D C 1
ATOM 15445 O O . SER D 1 62 ? 16.536 -4.725 7.671 1.00 9.03 62 SER D O 1
ATOM 15453 N N . GLU D 1 63 ? 16.987 -6.888 8.101 1.00 8.93 63 GLU D N 1
ATOM 15454 C CA . GLU D 1 63 ? 18.156 -6.868 7.235 1.00 9.39 63 GLU D CA 1
ATOM 15455 C C . GLU D 1 63 ? 17.785 -6.617 5.776 1.00 9.14 63 GLU D C 1
ATOM 15456 O O . GLU D 1 63 ? 18.678 -6.259 4.973 1.00 10.14 63 GLU D O 1
ATOM 15468 N N . ASN D 1 64 ? 16.505 -6.826 5.428 1.00 9.05 64 ASN D N 1
ATOM 15469 C CA . ASN D 1 64 ? 16.020 -6.584 4.075 1.00 9.61 64 ASN D CA 1
ATOM 15470 C C . ASN D 1 64 ? 15.334 -5.249 3.873 1.00 9.78 64 ASN D C 1
ATOM 15471 O O . ASN D 1 64 ? 14.925 -4.928 2.752 1.00 10.50 64 ASN D O 1
ATOM 15482 N N . MET D 1 65 ? 15.224 -4.413 4.921 1.00 10.18 65 MET D N 1
ATOM 15483 C CA . MET D 1 65 ? 14.655 -3.070 4.776 1.00 9.68 65 MET D CA 1
ATOM 15484 C C . MET D 1 65 ? 15.610 -2.243 3.898 1.00 9.72 65 MET D C 1
ATOM 15485 O O . MET D 1 65 ? 16.832 -2.293 4.024 1.00 10.58 65 MET D O 1
ATOM 15499 N N . THR D 1 66 ? 14.999 -1.510 2.938 1.00 10.65 66 THR D N 1
ATOM 15500 C CA . THR D 1 66 ? 15.728 -0.753 1.961 1.00 10.43 66 THR D CA 1
ATOM 15501 C C . THR D 1 66 ? 15.313 0.708 2.000 1.00 10.15 66 THR D C 1
ATOM 15502 O O . THR D 1 66 ? 14.195 1.037 2.420 1.00 10.39 66 THR D O 1
ATOM 15513 N N . GLY D 1 67 ? 16.186 1.618 1.540 1.00 11.87 67 GLY D N 1
ATOM 15514 C CA . GLY D 1 67 ? 15.875 3.023 1.523 1.00 11.78 67 GLY D CA 1
ATOM 15515 C C . GLY D 1 67 ? 14.618 3.385 0.800 1.00 11.38 67 GLY D C 1
ATOM 15516 O O . GLY D 1 67 ? 13.873 4.283 1.225 1.00 12.07 67 GLY D O 1
ATOM 15520 N N . ASP D 1 68 ? 14.302 2.717 -0.326 1.00 12.55 68 ASP D N 1
ATOM 15521 C CA . ASP D 1 68 ? 13.060 3.044 -1.042 1.00 13.16 68 ASP D CA 1
ATOM 15522 C C . ASP D 1 68 ? 11.843 2.742 -0.188 1.00 12.11 68 ASP D C 1
ATOM 15523 O O . ASP D 1 68 ? 10.835 3.459 -0.227 1.00 13.09 68 ASP D O 1
ATOM 15533 N N . VAL D 1 69 ? 11.901 1.664 0.612 1.00 10.83 69 VAL D N 1
ATOM 15534 C CA . VAL D 1 69 ? 10.809 1.310 1.497 1.00 10.54 69 VAL D CA 1
ATOM 15535 C C . VAL D 1 69 ? 10.773 2.246 2.721 1.00 10.20 69 VAL D C 1
ATOM 15536 O O . VAL D 1 69 ? 9.669 2.650 3.145 1.00 10.85 69 VAL D O 1
ATOM 15549 N N . VAL D 1 70 ? 11.947 2.611 3.250 1.00 10.23 70 VAL D N 1
ATOM 15550 C CA . VAL D 1 70 ? 11.960 3.568 4.387 1.00 10.42 70 VAL D CA 1
ATOM 15551 C C . VAL D 1 70 ? 11.355 4.896 3.967 1.00 10.66 70 VAL D C 1
ATOM 15552 O O . VAL D 1 70 ? 10.667 5.573 4.746 1.00 10.78 70 VAL D O 1
ATOM 15565 N N . LEU D 1 71 ? 11.600 5.313 2.726 1.00 11.68 71 LEU D N 1
ATOM 15566 C CA . LEU D 1 71 ? 10.971 6.542 2.195 1.00 11.91 71 LEU D CA 1
ATOM 15567 C C . LEU D 1 71 ? 9.460 6.427 2.302 1.00 11.04 71 LEU D C 1
ATOM 15568 O O . LEU D 1 71 ? 8.770 7.350 2.738 1.00 12.42 71 LEU D O 1
ATOM 15578 N N . LYS D 1 72 ? 8.891 5.302 1.812 1.00 10.61 72 LYS D N 1
ATOM 15579 C CA . LYS D 1 72 ? 7.454 5.097 1.887 1.00 11.41 72 LYS D CA 1
ATOM 15580 C C . LYS D 1 72 ? 6.984 5.085 3.334 1.00 10.66 72 LYS D C 1
ATOM 15581 O O . LYS D 1 72 ? 5.867 5.568 3.632 1.00 11.88 72 LYS D O 1
ATOM 15600 N N . LEU D 1 73 ? 7.757 4.471 4.251 1.00 9.55 73 LEU D N 1
ATOM 15601 C CA . LEU D 1 73 ? 7.399 4.450 5.666 1.00 9.67 73 LEU D CA 1
ATOM 15602 C C . LEU D 1 73 ? 7.299 5.863 6.226 1.00 9.53 73 LEU D C 1
ATOM 15603 O O . LEU D 1 73 ? 6.338 6.216 6.919 1.00 10.10 73 LEU D O 1
ATOM 15619 N N . SER D 1 74 ? 8.304 6.699 5.938 1.00 9.55 74 SER D N 1
ATOM 15620 C CA . SER D 1 74 ? 8.283 8.068 6.393 1.00 10.17 74 SER D CA 1
ATOM 15621 C C . SER D 1 74 ? 7.080 8.825 5.833 1.00 10.29 74 SER D C 1
ATOM 15622 O O . SER D 1 74 ? 6.427 9.593 6.548 1.00 10.99 74 SER D O 1
ATOM 15628 N N . GLN D 1 75 ? 6.772 8.628 4.549 1.00 10.88 75 GLN D N 1
ATOM 15629 C CA . GLN D 1 75 ? 5.625 9.292 3.954 1.00 11.45 75 GLN D CA 1
ATOM 15630 C C . GLN D 1 75 ? 4.338 8.881 4.622 1.00 11.42 75 GLN D C 1
ATOM 15631 O O . GLN D 1 75 ? 3.458 9.714 4.904 1.00 11.88 75 GLN D O 1
ATOM 15645 N N . ARG D 1 76 ? 4.173 7.561 4.889 1.00 11.18 76 ARG D N 1
ATOM 15646 C CA . ARG D 1 76 ? 2.947 7.084 5.547 1.00 11.28 76 ARG D CA 1
ATOM 15647 C C . ARG D 1 76 ? 2.793 7.650 6.952 1.00 10.57 76 ARG D C 1
ATOM 15648 O O . ARG D 1 76 ? 1.707 8.029 7.386 1.00 11.70 76 ARG D O 1
ATOM 15669 N N . VAL D 1 77 ? 3.911 7.662 7.708 1.00 10.40 77 VAL D N 1
ATOM 15670 C CA . VAL D 1 77 ? 3.853 8.210 9.062 1.00 10.39 77 VAL D CA 1
ATOM 15671 C C . VAL D 1 77 ? 3.491 9.705 9.019 1.00 11.05 77 VAL D C 1
ATOM 15672 O O . VAL D 1 77 ? 2.681 10.162 9.837 1.00 11.80 77 VAL D O 1
ATOM 15685 N N . ASN D 1 78 ? 4.096 10.457 8.092 1.00 11.27 78 ASN D N 1
ATOM 15686 C CA . ASN D 1 78 ? 3.691 11.866 7.964 1.00 12.01 78 ASN D CA 1
ATOM 15687 C C . ASN D 1 78 ? 2.189 12.006 7.682 1.00 12.34 78 ASN D C 1
ATOM 15688 O O . ASN D 1 78 ? 1.532 12.886 8.267 1.00 13.72 78 ASN D O 1
ATOM 15699 N N . GLU D 1 79 ? 1.645 11.173 6.819 1.00 12.64 79 GLU D N 1
ATOM 15700 C CA . GLU D 1 79 ? 0.229 11.205 6.540 1.00 13.66 79 GLU D CA 1
ATOM 15701 C C . GLU D 1 79 ? -0.621 10.908 7.773 1.00 12.95 79 GLU D C 1
ATOM 15702 O O . GLU D 1 79 ? -1.632 11.588 8.045 1.00 14.87 79 GLU D O 1
ATOM 15714 N N . LEU D 1 80 ? -0.268 9.876 8.511 1.00 11.78 80 LEU D N 1
ATOM 15715 C CA . LEU D 1 80 ? -1.014 9.488 9.697 1.00 11.96 80 LEU D CA 1
ATOM 15716 C C . LEU D 1 80 ? -1.015 10.610 10.730 1.00 11.46 80 LEU D C 1
ATOM 15717 O O . LEU D 1 80 ? -2.061 10.930 11.333 1.00 12.53 80 LEU D O 1
ATOM 15733 N N . LEU D 1 81 ? 0.152 11.190 10.991 1.00 11.92 81 LEU D N 1
ATOM 15734 C CA . LEU D 1 81 ? 0.288 12.204 12.043 1.00 11.78 81 LEU D CA 1
ATOM 15735 C C . LEU D 1 81 ? -0.400 13.518 11.662 1.00 12.32 81 LEU D C 1
ATOM 15736 O O . LEU D 1 81 ? -0.673 14.345 12.561 1.00 13.33 81 LEU D O 1
ATOM 15752 N N . ALA D 1 82 ? -0.635 13.763 10.377 1.00 14.50 82 ALA D N 1
ATOM 15753 C CA . ALA D 1 82 ? -1.409 14.936 9.928 1.00 15.20 82 ALA D CA 1
ATOM 15754 C C . ALA D 1 82 ? -2.859 14.819 10.337 1.00 15.76 82 ALA D C 1
ATOM 15755 O O . ALA D 1 82 ? -3.598 15.817 10.327 1.00 20.70 82 ALA D O 1
ATOM 15762 N N . ARG D 1 83 ? -3.364 13.634 10.689 1.00 14.45 83 ARG D N 1
ATOM 15763 C CA . ARG D 1 83 ? -4.758 13.459 11.035 1.00 14.99 83 ARG D CA 1
ATOM 15764 C C . ARG D 1 83 ? -5.043 13.851 12.491 1.00 13.63 83 ARG D C 1
ATOM 15765 O O . ARG D 1 83 ? -4.301 13.486 13.452 1.00 13.51 83 ARG D O 1
ATOM 15786 N N . ASP D 1 84 ? -6.168 14.538 12.715 1.00 12.77 84 ASP D N 1
ATOM 15787 C CA . ASP D 1 84 ? -6.547 14.894 14.078 1.00 12.63 84 ASP D CA 1
ATOM 15788 C C . ASP D 1 84 ? -6.812 13.672 14.948 1.00 13.71 84 ASP D C 1
ATOM 15789 O O . ASP D 1 84 ? -6.604 13.735 16.169 1.00 16.15 84 ASP D O 1
ATOM 15798 N N . ASP D 1 85 ? -7.268 12.563 14.365 1.00 14.32 85 ASP D N 1
ATOM 15799 C CA . ASP D 1 85 ? -7.665 11.391 15.096 1.00 15.80 85 ASP D CA 1
ATOM 15800 C C . ASP D 1 85 ? -6.515 10.404 15.319 1.00 14.76 85 ASP D C 1
ATOM 15801 O O . ASP D 1 85 ? -6.770 9.256 15.734 1.00 18.23 85 ASP D O 1
ATOM 15810 N N . VAL D 1 86 ? -5.280 10.787 15.112 1.00 12.75 86 VAL D N 1
ATOM 15811 C CA . VAL D 1 86 ? -4.105 9.992 15.437 1.00 12.26 86 VAL D CA 1
ATOM 15812 C C . VAL D 1 86 ? -3.244 10.824 16.397 1.00 11.67 86 VAL D C 1
ATOM 15813 O O . VAL D 1 86 ? -2.732 11.908 16.043 1.00 13.33 86 VAL D O 1
ATOM 15826 N N . ASP D 1 87 ? -3.046 10.297 17.610 1.00 11.55 87 ASP D N 1
ATOM 15827 C CA . ASP D 1 87 ? -2.215 10.976 18.613 1.00 10.97 87 ASP D CA 1
ATOM 15828 C C . ASP D 1 87 ? -0.756 10.548 18.568 1.00 10.41 87 ASP D C 1
ATOM 15829 O O . ASP D 1 87 ? 0.114 11.282 19.059 1.00 11.33 87 ASP D O 1
ATOM 15838 N N . GLY D 1 88 ? -0.461 9.372 18.036 1.00 10.86 88 GLY D N 1
ATOM 15839 C CA . GLY D 1 88 ? 0.902 8.860 17.966 1.00 10.15 88 GLY D CA 1
ATOM 15840 C C . GLY D 1 88 ? 0.897 7.569 17.137 1.00 9.63 88 GLY D C 1
ATOM 15841 O O . GLY D 1 88 ? -0.147 7.003 16.871 1.00 10.44 88 GLY D O 1
ATOM 15845 N N . VAL D 1 89 ? 2.120 7.159 16.772 1.00 9.43 89 VAL D N 1
ATOM 15846 C CA . VAL D 1 89 ? 2.319 5.950 15.974 1.00 9.49 89 VAL D CA 1
ATOM 15847 C C . VAL D 1 89 ? 3.389 5.090 16.630 1.00 8.81 89 VAL D C 1
ATOM 15848 O O . VAL D 1 89 ? 4.461 5.605 16.965 1.00 10.37 89 VAL D O 1
ATOM 15861 N N . VAL D 1 90 ? 3.083 3.789 16.765 1.00 9.17 90 VAL D N 1
ATOM 15862 C CA . VAL D 1 90 ? 4.068 2.767 17.156 1.00 9.05 90 VAL D CA 1
ATOM 15863 C C . VAL D 1 90 ? 4.424 1.993 15.883 1.00 8.85 90 VAL D C 1
ATOM 15864 O O . VAL D 1 90 ? 3.485 1.503 15.208 1.00 10.48 90 VAL D O 1
ATOM 15877 N N . ILE D 1 91 ? 5.676 1.835 15.574 1.00 8.64 91 ILE D N 1
ATOM 15878 C CA . ILE D 1 91 ? 6.127 1.112 14.392 1.00 8.63 91 ILE D CA 1
ATOM 15879 C C . ILE D 1 91 ? 6.824 -0.164 14.852 1.00 8.59 91 ILE D C 1
ATOM 15880 O O . ILE D 1 91 ? 7.902 -0.091 15.446 1.00 8.86 91 ILE D O 1
ATOM 15896 N N . THR D 1 92 ? 6.214 -1.330 14.576 1.00 8.45 92 THR D N 1
ATOM 15897 C CA . THR D 1 92 ? 6.871 -2.577 14.892 1.00 8.37 92 THR D CA 1
ATOM 15898 C C . THR D 1 92 ? 7.880 -2.894 13.802 1.00 8.23 92 THR D C 1
ATOM 15899 O O . THR D 1 92 ? 7.598 -2.779 12.593 1.00 9.62 92 THR D O 1
ATOM 15910 N N . HIS D 1 93 ? 9.110 -3.238 14.167 1.00 8.37 93 HIS D N 1
ATOM 15911 C CA . HIS D 1 93 ? 10.235 -3.342 13.229 1.00 8.27 93 HIS D CA 1
ATOM 15912 C C . HIS D 1 93 ? 11.250 -4.342 13.715 1.00 8.13 93 HIS D C 1
ATOM 15913 O O . HIS D 1 93 ? 11.357 -4.619 14.926 1.00 8.62 93 HIS D O 1
ATOM 15927 N N . GLY D 1 94 ? 12.084 -4.850 12.816 1.00 8.01 94 GLY D N 1
ATOM 15928 C CA . GLY D 1 94 ? 13.165 -5.697 13.237 1.00 8.07 94 GLY D CA 1
ATOM 15929 C C . GLY D 1 94 ? 14.254 -4.924 13.985 1.00 8.25 94 GLY D C 1
ATOM 15930 O O . GLY D 1 94 ? 14.422 -3.718 13.825 1.00 8.97 94 GLY D O 1
ATOM 15934 N N . THR D 1 95 ? 15.032 -5.643 14.813 1.00 7.89 95 THR D N 1
ATOM 15935 C CA . THR D 1 95 ? 16.115 -4.989 15.555 1.00 7.62 95 THR D CA 1
ATOM 15936 C C . THR D 1 95 ? 17.328 -4.661 14.709 1.00 7.33 95 THR D C 1
ATOM 15937 O O . THR D 1 95 ? 18.014 -3.654 14.985 1.00 8.19 95 THR D O 1
ATOM 15948 N N . ASP D 1 96 ? 17.681 -5.474 13.714 1.00 7.63 96 ASP D N 1
ATOM 15949 C CA . ASP D 1 96 ? 18.972 -5.348 13.057 1.00 7.91 96 ASP D CA 1
ATOM 15950 C C . ASP D 1 96 ? 19.216 -3.975 12.465 1.00 7.93 96 ASP D C 1
ATOM 15951 O O . ASP D 1 96 ? 20.338 -3.443 12.528 1.00 9.18 96 ASP D O 1
ATOM 15960 N N . THR D 1 97 ? 18.170 -3.381 11.844 1.00 7.78 97 THR D N 1
ATOM 15961 C CA . THR D 1 97 ? 18.315 -2.085 11.185 1.00 7.97 97 THR D CA 1
ATOM 15962 C C . THR D 1 97 ? 17.343 -1.044 11.718 1.00 7.57 97 THR D C 1
ATOM 15963 O O . THR D 1 97 ? 17.156 0.016 11.056 1.00 7.77 97 THR D O 1
ATOM 15974 N N . VAL D 1 98 ? 16.735 -1.258 12.886 1.00 7.72 98 VAL D N 1
ATOM 15975 C CA . VAL D 1 98 ? 15.846 -0.231 13.436 1.00 7.68 98 VAL D CA 1
ATOM 15976 C C . VAL D 1 98 ? 16.589 1.088 13.593 1.00 7.68 98 VAL D C 1
ATOM 15977 O O . VAL D 1 98 ? 15.963 2.151 13.438 1.00 8.28 98 VAL D O 1
ATOM 15990 N N . GLU D 1 99 ? 17.876 1.093 13.909 1.00 7.67 99 GLU D N 1
ATOM 15991 C CA . GLU D 1 99 ? 18.569 2.370 14.128 1.00 8.19 99 GLU D CA 1
ATOM 15992 C C . GLU D 1 99 ? 18.618 3.194 12.843 1.00 7.68 99 GLU D C 1
ATOM 15993 O O . GLU D 1 99 ? 18.609 4.422 12.864 1.00 9.01 99 GLU D O 1
ATOM 16005 N N . GLU D 1 100 ? 18.697 2.491 11.671 1.00 7.64 100 GLU D N 1
ATOM 16006 C CA . GLU D 1 100 ? 18.726 3.153 10.377 1.00 7.78 100 GLU D CA 1
ATOM 16007 C C . GLU D 1 100 ? 17.321 3.714 10.040 1.00 7.70 100 GLU D C 1
ATOM 16008 O O . GLU D 1 100 ? 17.192 4.906 9.705 1.00 8.07 100 GLU D O 1
ATOM 16020 N N . SER D 1 101 ? 16.282 2.880 10.115 1.00 7.48 101 SER D N 1
ATOM 16021 C CA . SER D 1 101 ? 14.935 3.361 9.808 1.00 7.74 101 SER D CA 1
ATOM 16022 C C . SER D 1 101 ? 14.497 4.477 10.751 1.00 7.62 101 SER D C 1
ATOM 16023 O O . SER D 1 101 ? 13.879 5.474 10.363 1.00 7.86 101 SER D O 1
ATOM 16031 N N . ALA D 1 102 ? 14.792 4.292 12.042 1.00 7.61 102 ALA D N 1
ATOM 16032 C CA . ALA D 1 102 ? 14.355 5.268 13.064 1.00 7.56 102 ALA D CA 1
ATOM 16033 C C . ALA D 1 102 ? 15.061 6.604 12.830 1.00 7.38 102 ALA D C 1
ATOM 16034 O O . ALA D 1 102 ? 14.402 7.663 12.918 1.00 7.71 102 ALA D O 1
ATOM 16041 N N . TYR D 1 103 ? 16.364 6.588 12.569 1.00 7.54 103 TYR D N 1
ATOM 16042 C CA . TYR D 1 103 ? 17.083 7.854 12.318 1.00 7.48 103 TYR D CA 1
ATOM 16043 C C . TYR D 1 103 ? 16.576 8.519 11.041 1.00 7.53 103 TYR D C 1
ATOM 16044 O O . TYR D 1 103 ? 16.441 9.746 10.969 1.00 8.19 103 TYR D O 1
ATOM 16062 N N . PHE D 1 104 ? 16.280 7.738 9.980 1.00 7.48 104 PHE D N 1
ATOM 16063 C CA . PHE D 1 104 ? 15.689 8.330 8.790 1.00 7.79 104 PHE D CA 1
ATOM 16064 C C . PHE D 1 104 ? 14.395 9.079 9.130 1.00 7.89 104 PHE D C 1
ATOM 16065 O O . PHE D 1 104 ? 14.230 10.242 8.716 1.00 8.65 104 PHE D O 1
ATOM 16082 N N . LEU D 1 105 ? 13.465 8.442 9.857 1.00 7.80 105 LEU D N 1
ATOM 16083 C CA . LEU D 1 105 ? 12.227 9.106 10.214 1.00 7.92 105 LEU D CA 1
ATOM 16084 C C . LEU D 1 105 ? 12.450 10.295 11.152 1.00 7.99 105 LEU D C 1
ATOM 16085 O O . LEU D 1 105 ? 11.736 11.316 11.087 1.00 8.34 105 LEU D O 1
ATOM 16101 N N . HIS D 1 106 ? 13.445 10.202 12.036 1.00 7.81 106 HIS D N 1
ATOM 16102 C CA . HIS D 1 106 ? 13.811 11.305 12.931 1.00 7.55 106 HIS D CA 1
ATOM 16103 C C . HIS D 1 106 ? 14.124 12.582 12.133 1.00 7.87 106 HIS D C 1
ATOM 16104 O O . HIS D 1 106 ? 13.894 13.688 12.612 1.00 8.76 106 HIS D O 1
ATOM 16118 N N . LEU D 1 107 ? 14.690 12.397 10.926 1.00 8.31 107 LEU D N 1
ATOM 16119 C CA . LEU D 1 107 ? 15.117 13.500 10.079 1.00 8.77 107 LEU D CA 1
ATOM 16120 C C . LEU D 1 107 ? 14.017 13.963 9.109 1.00 8.74 107 LEU D C 1
ATOM 16121 O O . LEU D 1 107 ? 14.140 15.031 8.512 1.00 10.37 107 LEU D O 1
ATOM 16137 N N . THR D 1 108 ? 12.957 13.171 8.910 1.00 9.21 108 THR D N 1
ATOM 16138 C CA . THR D 1 108 ? 12.000 13.410 7.835 1.00 9.74 108 THR D CA 1
ATOM 16139 C C . THR D 1 108 ? 10.527 13.495 8.258 1.00 9.80 108 THR D C 1
ATOM 16140 O O . THR D 1 108 ? 9.688 13.908 7.431 1.00 11.30 108 THR D O 1
ATOM 16151 N N . VAL D 1 109 ? 10.169 13.140 9.474 1.00 9.56 109 VAL D N 1
ATOM 16152 C CA . VAL D 1 109 ? 8.791 13.237 9.948 1.00 9.51 109 VAL D CA 1
ATOM 16153 C C . VAL D 1 109 ? 8.584 14.615 10.579 1.00 9.64 109 VAL D C 1
ATOM 16154 O O . VAL D 1 109 ? 9.244 14.935 11.575 1.00 12.57 109 VAL D O 1
ATOM 16167 N N . LYS D 1 110 ? 7.725 15.404 10.006 1.00 11.26 110 LYS D N 1
ATOM 16168 C CA . LYS D 1 110 ? 7.562 16.808 10.374 1.00 14.00 110 LYS D CA 1
ATOM 16169 C C . LYS D 1 110 ? 6.439 16.962 11.360 1.00 13.36 110 LYS D C 1
ATOM 16170 O O . LYS D 1 110 ? 5.450 17.657 11.164 1.00 17.71 110 LYS D O 1
ATOM 16185 N N . SER D 1 111 ? 6.564 16.348 12.527 1.00 13.23 111 SER D N 1
ATOM 16186 C CA . SER D 1 111 ? 5.547 16.350 13.567 1.00 12.36 111 SER D CA 1
ATOM 16187 C C . SER D 1 111 ? 6.172 16.271 14.937 1.00 11.19 111 SER D C 1
ATOM 16188 O O . SER D 1 111 ? 7.263 15.667 15.069 1.00 13.20 111 SER D O 1
ATOM 16196 N N . ASP D 1 112 ? 5.491 16.810 15.932 1.00 10.87 112 ASP D N 1
ATOM 16197 C CA . ASP D 1 112 ? 5.839 16.655 17.334 1.00 11.12 112 ASP D CA 1
ATOM 16198 C C . ASP D 1 112 ? 5.097 15.468 17.966 1.00 10.24 112 ASP D C 1
ATOM 16199 O O . ASP D 1 112 ? 5.382 15.187 19.143 1.00 11.05 112 ASP D O 1
ATOM 16208 N N . LYS D 1 113 ? 4.161 14.855 17.303 1.00 10.01 113 LYS D N 1
ATOM 16209 C CA . LYS D 1 113 ? 3.436 13.717 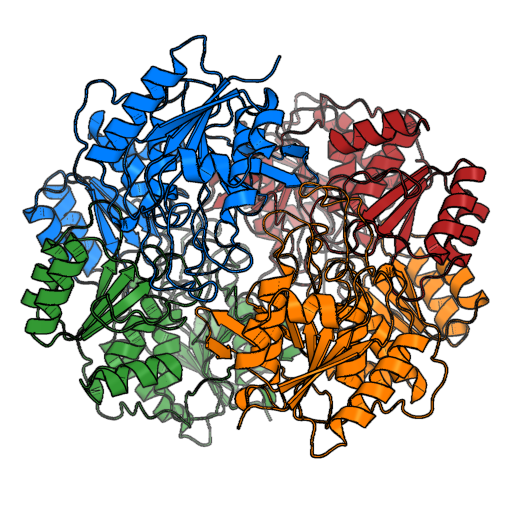17.889 1.00 9.99 113 LYS D CA 1
ATOM 16210 C C . LYS D 1 113 ? 4.415 12.541 18.012 1.00 9.14 113 LYS D C 1
ATOM 16211 O O . LYS D 1 113 ? 5.283 12.350 17.157 1.00 9.85 113 LYS D O 1
ATOM 16230 N N . PRO D 1 114 ? 4.257 11.681 19.028 1.00 9.45 114 PRO D N 1
ATOM 16231 C CA . PRO D 1 114 ? 5.248 10.576 19.196 1.00 9.54 114 PRO D CA 1
ATOM 16232 C C . PRO D 1 114 ? 5.264 9.584 18.034 1.00 9.33 114 PRO D C 1
ATOM 16233 O O . PRO D 1 114 ? 4.202 9.076 17.617 1.00 9.95 114 PRO D O 1
ATOM 16244 N N . VAL D 1 115 ? 6.492 9.251 17.638 1.00 8.89 115 VAL D N 1
ATOM 16245 C CA . VAL D 1 115 ? 6.816 8.193 16.703 1.00 9.18 115 VAL D CA 1
ATOM 16246 C C . VAL D 1 115 ? 7.753 7.228 17.461 1.00 8.49 115 VAL D C 1
ATOM 16247 O O . VAL D 1 115 ? 8.891 7.617 17.784 1.00 9.47 115 VAL D O 1
ATOM 16260 N N . VAL D 1 116 ? 7.236 6.046 17.777 1.00 8.57 116 VAL D N 1
ATOM 16261 C CA . VAL D 1 116 ? 7.922 5.123 18.653 1.00 8.12 116 VAL D CA 1
ATOM 16262 C C . VAL D 1 116 ? 8.150 3.795 17.913 1.00 8.20 116 VAL D C 1
ATOM 16263 O O . VAL D 1 116 ? 7.192 3.049 17.667 1.00 9.95 116 VAL D O 1
ATOM 16276 N N . PHE D 1 117 ? 9.394 3.535 17.502 1.00 7.89 117 PHE D N 1
ATOM 16277 C CA . PHE D 1 117 ? 9.775 2.219 16.985 1.00 7.98 117 PHE D CA 1
ATOM 16278 C C . PHE D 1 117 ? 9.864 1.248 18.156 1.00 7.95 117 PHE D C 1
ATOM 16279 O O . PHE D 1 117 ? 10.351 1.585 19.234 1.00 9.23 117 PHE D O 1
ATOM 16296 N N . VAL D 1 118 ? 9.398 0.014 17.911 1.00 8.04 118 VAL D N 1
ATOM 16297 C CA . VAL D 1 118 ? 9.477 -1.052 18.918 1.00 7.98 118 VAL D CA 1
ATOM 16298 C C . VAL D 1 118 ? 9.952 -2.312 18.171 1.00 7.77 118 VAL D C 1
ATOM 16299 O O . VAL D 1 118 ? 9.674 -2.499 16.982 1.00 8.49 118 VAL D O 1
ATOM 16312 N N . ALA D 1 119 ? 10.642 -3.180 18.894 1.00 8.52 119 ALA D N 1
ATOM 16313 C CA . ALA D 1 119 ? 11.274 -4.370 18.322 1.00 8.36 119 ALA D CA 1
ATOM 16314 C C . ALA D 1 119 ? 11.366 -5.414 19.434 1.00 8.02 119 ALA D C 1
ATOM 16315 O O . ALA D 1 119 ? 11.013 -5.131 20.584 1.00 8.84 119 ALA D O 1
ATOM 16322 N N . ALA D 1 120 ? 11.861 -6.599 19.085 1.00 8.38 120 ALA D N 1
ATOM 16323 C CA . ALA D 1 120 ? 12.067 -7.683 20.043 1.00 8.04 120 ALA D CA 1
ATOM 16324 C C . ALA D 1 120 ? 13.310 -8.475 19.605 1.00 7.44 120 ALA D C 1
ATOM 16325 O O . ALA D 1 120 ? 13.500 -8.683 18.424 1.00 8.45 120 ALA D O 1
ATOM 16332 N N . MET D 1 121 ? 14.064 -8.926 20.593 1.00 7.83 121 MET D N 1
ATOM 16333 C CA . MET D 1 121 ? 15.224 -9.786 20.360 1.00 7.86 121 MET D CA 1
ATOM 16334 C C . MET D 1 121 ? 14.911 -11.282 20.360 1.00 8.53 121 MET D C 1
ATOM 16335 O O . MET D 1 121 ? 15.715 -12.039 19.819 1.00 11.22 121 MET D O 1
ATOM 16349 N N . ARG D 1 122 ? 13.771 -11.679 20.915 1.00 8.03 122 ARG D N 1
ATOM 16350 C CA . ARG D 1 122 ? 13.290 -13.066 20.881 1.00 8.21 122 ARG D CA 1
ATOM 16351 C C . ARG D 1 122 ? 11.997 -13.089 20.064 1.00 8.67 122 ARG D C 1
ATOM 16352 O O . ARG D 1 122 ? 11.196 -12.163 20.122 1.00 9.01 122 ARG D O 1
ATOM 16373 N N . PRO D 1 123 ? 11.774 -14.175 19.284 1.00 9.40 123 PRO D N 1
ATOM 16374 C CA . PRO D 1 123 ? 10.505 -14.257 18.535 1.00 9.57 123 PRO D CA 1
ATOM 16375 C C . PRO D 1 123 ? 9.320 -14.386 19.444 1.00 9.59 123 PRO D C 1
ATOM 16376 O O . PRO D 1 123 ? 9.416 -14.734 20.608 1.00 9.91 123 PRO D O 1
ATOM 16387 N N . ALA D 1 124 ? 8.124 -14.139 18.905 1.00 10.12 124 ALA D N 1
ATOM 16388 C CA . ALA D 1 124 ? 6.880 -14.128 19.666 1.00 10.83 124 ALA D CA 1
ATOM 16389 C C . ALA D 1 124 ? 6.575 -15.466 20.324 1.00 10.82 124 ALA D C 1
ATOM 16390 O O . ALA D 1 124 ? 5.880 -15.506 21.347 1.00 12.56 124 ALA D O 1
ATOM 16397 N N . THR D 1 125 ? 7.096 -16.560 19.758 1.00 11.09 125 THR D N 1
ATOM 16398 C CA . THR D 1 125 ? 6.919 -17.921 20.236 1.00 11.21 125 THR D CA 1
ATOM 16399 C C . THR D 1 125 ? 7.908 -18.322 21.310 1.00 11.07 125 THR D C 1
ATOM 16400 O O . THR D 1 125 ? 7.792 -19.443 21.828 1.00 13.54 125 THR D O 1
ATOM 16411 N N . ALA D 1 126 ? 8.889 -17.502 21.632 1.00 10.41 126 ALA D N 1
ATOM 16412 C CA . ALA D 1 126 ? 9.949 -17.918 22.546 1.00 10.28 126 ALA D CA 1
ATOM 16413 C C . ALA D 1 126 ? 9.476 -17.914 23.989 1.00 9.86 126 ALA D C 1
ATOM 16414 O O . ALA D 1 126 ? 8.654 -17.105 24.427 1.00 10.97 126 ALA D O 1
ATOM 16421 N N . ILE D 1 127 ? 10.102 -18.798 24.759 1.00 10.35 127 ILE D N 1
ATOM 16422 C CA . ILE D 1 127 ? 10.069 -18.714 26.197 1.00 10.56 127 ILE D CA 1
ATOM 16423 C C . ILE D 1 127 ? 10.556 -17.296 26.604 1.00 9.54 127 ILE D C 1
ATOM 16424 O O . ILE D 1 127 ? 11.591 -16.842 26.138 1.00 10.10 127 ILE D O 1
ATOM 16440 N N . SER D 1 128 ? 9.812 -16.642 27.466 1.00 9.30 128 SER D N 1
ATOM 16441 C CA . SER D 1 128 ? 10.189 -15.293 27.948 1.00 8.70 128 SER D CA 1
ATOM 16442 C C . SER D 1 128 ? 10.378 -14.320 26.817 1.00 8.66 128 SER D C 1
ATOM 16443 O O . SER D 1 128 ? 11.250 -13.426 26.849 1.00 8.96 128 SER D O 1
ATOM 16451 N N . ALA D 1 129 ? 9.537 -14.415 25.786 1.00 9.03 129 ALA D N 1
ATOM 16452 C CA . ALA D 1 129 ? 9.605 -13.479 24.666 1.00 9.03 129 ALA D CA 1
ATOM 16453 C C . ALA D 1 129 ? 9.444 -12.042 25.207 1.00 8.19 129 ALA D C 1
ATOM 16454 O O . ALA D 1 129 ? 8.568 -11.767 26.048 1.00 8.76 129 ALA D O 1
ATOM 16461 N N . ASP D 1 130 ? 10.247 -11.118 24.693 1.00 8.57 130 ASP D N 1
ATOM 16462 C CA . ASP D 1 130 ? 10.286 -9.724 25.112 1.00 8.28 130 ASP D CA 1
ATOM 16463 C C . ASP D 1 130 ? 9.273 -8.816 24.398 1.00 8.36 130 ASP D C 1
ATOM 16464 O O . ASP D 1 130 ? 8.930 -7.748 24.884 1.00 9.07 130 ASP D O 1
ATOM 16473 N N . GLY D 1 131 ? 8.817 -9.256 23.222 1.00 8.62 131 GLY D N 1
ATOM 16474 C CA . GLY D 1 131 ? 7.959 -8.391 22.427 1.00 9.05 131 GLY D CA 1
ATOM 16475 C C . GLY D 1 131 ? 6.673 -7.966 23.067 1.00 8.66 131 GLY D C 1
ATOM 16476 O O . GLY D 1 131 ? 6.282 -6.792 22.874 1.00 9.27 131 GLY D O 1
ATOM 16480 N N . PRO D 1 132 ? 5.933 -8.820 23.797 1.00 8.89 132 PRO D N 1
ATOM 16481 C CA . PRO D 1 132 ? 4.682 -8.333 24.443 1.00 9.08 132 PRO D CA 1
ATOM 16482 C C . PRO D 1 132 ? 4.886 -7.132 25.338 1.00 9.28 132 PRO D C 1
ATOM 16483 O O . PRO D 1 132 ? 4.201 -6.104 25.206 1.00 9.32 132 PRO D O 1
ATOM 16494 N N . MET D 1 133 ? 5.853 -7.221 26.277 1.00 8.77 133 MET D N 1
ATOM 16495 C CA . MET D 1 133 ? 6.062 -6.051 27.153 1.00 8.99 133 MET D CA 1
ATOM 16496 C C . MET D 1 133 ? 6.636 -4.895 26.370 1.00 8.34 133 MET D C 1
ATOM 16497 O O . MET D 1 133 ? 6.276 -3.724 26.642 1.00 8.96 133 MET D O 1
ATOM 16511 N N . ASN D 1 134 ? 7.547 -5.128 25.422 1.00 8.55 134 ASN D N 1
ATOM 16512 C CA . ASN D 1 134 ? 8.098 -4.012 24.632 1.00 8.35 134 ASN D CA 1
ATOM 16513 C C . ASN D 1 134 ? 6.954 -3.249 23.948 1.00 8.12 134 ASN D C 1
ATOM 16514 O O . ASN D 1 134 ? 6.929 -2.013 23.935 1.00 8.56 134 ASN D O 1
ATOM 16525 N N . LEU D 1 135 ? 5.995 -3.977 23.344 1.00 8.75 135 LEU D N 1
ATOM 16526 C CA . LEU D 1 135 ? 4.864 -3.360 22.659 1.00 8.72 135 LEU D CA 1
ATOM 16527 C C . LEU D 1 135 ? 3.996 -2.576 23.636 1.00 8.71 135 LEU D C 1
ATOM 16528 O O . LEU D 1 135 ? 3.590 -1.432 23.310 1.00 9.53 135 LEU D O 1
ATOM 16544 N N . LEU D 1 136 ? 3.673 -3.131 24.792 1.00 9.09 136 LEU D N 1
ATOM 16545 C CA . LEU D 1 136 ? 2.875 -2.387 25.785 1.00 9.63 136 LEU D CA 1
ATOM 16546 C C . LEU D 1 136 ? 3.585 -1.084 26.173 1.00 9.50 136 LEU D C 1
ATOM 16547 O O . LEU D 1 136 ? 2.955 -0.023 26.274 1.00 9.85 136 LEU D O 1
ATOM 16557 N N . GLU D 1 137 ? 4.894 -1.174 26.459 1.00 8.87 137 GLU D N 1
ATOM 16558 C CA . GLU D 1 137 ? 5.669 0.016 26.803 1.00 9.12 137 GLU D CA 1
ATOM 16559 C C . GLU D 1 137 ? 5.653 1.040 25.664 1.00 8.50 137 GLU D C 1
ATOM 16560 O O . GLU D 1 137 ? 5.529 2.258 25.937 1.00 9.27 137 GLU D O 1
ATOM 16572 N N . ALA D 1 138 ? 5.800 0.606 24.419 1.00 8.49 138 ALA D N 1
ATOM 16573 C CA . ALA D 1 138 ? 5.819 1.511 23.304 1.00 8.77 138 ALA D CA 1
ATOM 16574 C C . ALA D 1 138 ? 4.468 2.242 23.191 1.00 8.42 138 ALA D C 1
ATOM 16575 O O . ALA D 1 138 ? 4.450 3.447 22.887 1.00 9.23 138 ALA D O 1
ATOM 16582 N N . VAL D 1 139 ? 3.348 1.543 23.357 1.00 8.70 139 VAL D N 1
ATOM 16583 C CA . VAL D 1 139 ? 2.046 2.180 23.319 1.00 9.43 139 VAL D CA 1
ATOM 16584 C C . VAL D 1 139 ? 1.871 3.187 24.456 1.00 9.34 139 VAL D C 1
ATOM 16585 O O . VAL D 1 139 ? 1.333 4.271 24.264 1.00 10.37 139 VAL D O 1
ATOM 16598 N N . ARG D 1 140 ? 2.343 2.822 25.675 1.00 9.24 140 ARG D N 1
ATOM 16599 C CA . ARG D 1 140 ? 2.313 3.767 26.786 1.00 9.86 140 ARG D CA 1
ATOM 16600 C C . ARG D 1 140 ? 3.080 5.047 26.423 1.00 9.32 140 ARG D C 1
ATOM 16601 O O . ARG D 1 140 ? 2.586 6.169 26.643 1.00 10.32 140 ARG D O 1
ATOM 16622 N N . VAL D 1 141 ? 4.292 4.896 25.878 1.00 9.34 141 VAL D N 1
ATOM 16623 C CA . VAL D 1 141 ? 5.101 6.049 25.507 1.00 9.40 141 VAL D CA 1
ATOM 16624 C C . VAL D 1 141 ? 4.399 6.871 24.416 1.00 9.40 141 VAL D C 1
ATOM 16625 O O . VAL D 1 141 ? 4.318 8.116 24.500 1.00 10.47 141 VAL D O 1
ATOM 16638 N N . ALA D 1 142 ? 3.868 6.214 23.394 1.00 9.01 142 ALA D N 1
ATOM 16639 C CA . ALA D 1 142 ? 3.290 6.939 22.266 1.00 9.73 142 ALA D CA 1
ATOM 16640 C C . ALA D 1 142 ? 2.035 7.731 22.683 1.00 9.84 142 ALA D C 1
ATOM 16641 O O . ALA D 1 142 ? 1.730 8.752 22.047 1.00 11.63 142 ALA D O 1
ATOM 16648 N N . GLY D 1 143 ? 1.296 7.251 23.672 1.00 10.28 143 GLY D N 1
ATOM 16649 C CA . GLY D 1 143 ? 0.074 7.887 24.114 1.00 11.55 143 GLY D CA 1
ATOM 16650 C C . GLY D 1 143 ? 0.193 8.907 25.210 1.00 12.52 143 GLY D C 1
ATOM 16651 O O . GLY D 1 143 ? -0.805 9.533 25.556 1.00 15.31 143 GLY D O 1
ATOM 16655 N N . ASP D 1 144 ? 1.388 9.103 25.750 1.00 12.20 144 ASP D N 1
ATOM 16656 C CA . ASP D 1 144 ? 1.539 10.024 26.880 1.00 13.57 144 ASP D CA 1
ATOM 16657 C C . ASP D 1 144 ? 1.826 11.446 26.334 1.00 13.49 144 ASP D C 1
ATOM 16658 O O . ASP D 1 144 ? 2.737 11.636 25.516 1.00 14.01 144 ASP D O 1
ATOM 16667 N N . LYS D 1 145 ? 1.077 12.408 26.843 1.00 18.92 145 LYS D N 1
ATOM 16668 C CA . LYS D 1 145 ? 1.293 13.793 26.404 1.00 20.70 145 LYS D CA 1
ATOM 16669 C C . LYS D 1 145 ? 2.734 14.247 26.608 1.00 17.91 145 LYS D C 1
ATOM 16670 O O . LYS D 1 145 ? 3.343 15.085 25.881 1.00 19.98 145 LYS D O 1
ATOM 16689 N N . GLN D 1 146 ? 3.313 13.715 27.685 1.00 15.86 146 GLN D N 1
ATOM 16690 C CA . GLN D 1 146 ? 4.687 14.106 27.996 1.00 15.80 146 GLN D CA 1
ATOM 16691 C C . GLN D 1 146 ? 5.753 13.670 26.976 1.00 13.86 146 GLN D C 1
ATOM 16692 O O . GLN D 1 146 ? 6.855 14.159 26.983 1.00 14.20 146 GLN D O 1
ATOM 16706 N N . SER D 1 147 ? 5.396 12.785 26.062 1.00 12.70 147 SER D N 1
ATOM 16707 C CA . SER D 1 147 ? 6.275 12.236 25.070 1.00 11.47 147 SER D CA 1
ATOM 16708 C C . SER D 1 147 ? 6.398 13.092 23.823 1.00 11.12 147 SER D C 1
ATOM 16709 O O . SER D 1 147 ? 7.223 12.784 22.950 1.00 12.41 147 SER D O 1
ATOM 16717 N N . ARG D 1 148 ? 5.637 14.181 23.695 1.00 11.17 148 ARG D N 1
ATOM 16718 C CA . ARG D 1 148 ? 5.663 15.010 22.501 1.00 11.24 148 ARG D CA 1
ATOM 16719 C C . ARG D 1 148 ? 6.952 15.796 22.361 1.00 10.68 148 ARG D C 1
ATOM 16720 O O . ARG D 1 148 ? 7.587 16.244 23.337 1.00 11.92 148 ARG D O 1
ATOM 16741 N N . GLY D 1 149 ? 7.362 16.024 21.110 1.00 10.28 149 GLY D N 1
ATOM 16742 C CA . GLY D 1 149 ? 8.512 16.858 20.832 1.00 11.08 149 GLY D CA 1
ATOM 16743 C C . GLY D 1 149 ? 9.881 16.331 21.123 1.00 10.67 149 GLY D C 1
ATOM 16744 O O . GLY D 1 149 ? 10.832 17.080 21.209 1.00 14.72 149 GLY D O 1
ATOM 16748 N N . ARG D 1 150 ? 10.018 15.022 21.300 1.00 9.78 150 ARG D N 1
ATOM 16749 C CA . ARG D 1 150 ? 11.256 14.395 21.765 1.00 9.60 150 ARG D CA 1
ATOM 16750 C C . ARG D 1 150 ? 12.098 13.823 20.615 1.00 8.68 150 ARG D C 1
ATOM 16751 O O . ARG D 1 150 ? 13.208 13.305 20.909 1.00 9.12 150 ARG D O 1
ATOM 16772 N N . GLY D 1 151 ? 11.664 13.926 19.391 1.00 8.69 151 GLY D N 1
ATOM 16773 C CA . GLY D 1 151 ? 12.313 13.253 18.285 1.00 8.74 151 GLY D CA 1
ATOM 16774 C C . GLY D 1 151 ? 11.869 11.801 18.223 1.00 8.35 151 GLY D C 1
ATOM 16775 O O . GLY D 1 151 ? 11.068 11.339 19.067 1.00 8.84 151 GLY D O 1
ATOM 16779 N N . VAL D 1 152 ? 12.319 11.065 17.206 1.00 8.02 152 VAL D N 1
ATOM 16780 C CA . VAL D 1 152 ? 11.881 9.675 17.082 1.00 8.13 152 VAL D CA 1
ATOM 16781 C C . VAL D 1 152 ? 12.549 8.844 18.165 1.00 7.86 152 VAL D C 1
ATOM 16782 O O . VAL D 1 152 ? 13.722 9.074 18.525 1.00 8.27 152 VAL D O 1
ATOM 16795 N N . MET D 1 153 ? 11.806 7.883 18.678 1.00 8.08 153 MET D N 1
ATOM 16796 C CA . MET D 1 153 ? 12.235 7.061 19.818 1.00 8.08 153 MET D CA 1
ATOM 16797 C C . MET D 1 153 ? 12.244 5.591 19.426 1.00 8.37 153 MET D C 1
ATOM 16798 O O . MET D 1 153 ? 11.477 5.148 18.553 1.00 9.64 153 MET D O 1
ATOM 16812 N N . VAL D 1 154 ? 13.097 4.818 20.104 1.00 8.05 154 VAL D N 1
ATOM 16813 C CA . VAL D 1 154 ? 13.152 3.360 20.020 1.00 8.04 154 VAL D CA 1
ATOM 16814 C C . VAL D 1 154 ? 12.923 2.837 21.434 1.00 7.91 154 VAL D C 1
ATOM 16815 O O . VAL D 1 154 ? 13.703 3.191 22.340 1.00 8.76 154 VAL D O 1
ATOM 16828 N N . VAL D 1 155 ? 11.877 2.036 21.633 1.00 7.78 155 VAL D N 1
ATOM 16829 C CA . VAL D 1 155 ? 11.472 1.534 22.925 1.00 7.97 155 VAL D CA 1
ATOM 16830 C C . VAL D 1 155 ? 11.633 0.015 22.928 1.00 7.93 155 VAL D C 1
ATOM 16831 O O . VAL D 1 155 ? 11.093 -0.687 22.082 1.00 8.55 155 VAL D O 1
ATOM 16844 N N . ILE D 1 156 ? 12.377 -0.465 23.946 1.00 8.14 156 ILE D N 1
ATOM 16845 C CA . ILE D 1 156 ? 12.681 -1.886 24.072 1.00 8.04 156 ILE D CA 1
ATOM 16846 C C . ILE D 1 156 ? 13.317 -2.085 25.443 1.00 7.58 156 ILE D C 1
ATOM 16847 O O . ILE D 1 156 ? 14.125 -1.233 25.884 1.00 7.86 156 ILE D O 1
ATOM 16863 N N . ASN D 1 157 ? 13.003 -3.165 26.121 1.00 7.65 157 ASN D N 1
ATOM 16864 C CA . ASN D 1 157 ? 13.712 -3.520 27.367 1.00 7.54 157 ASN D CA 1
ATOM 16865 C C . ASN D 1 157 ? 13.635 -2.397 28.427 1.00 7.27 157 ASN D C 1
ATOM 16866 O O . ASN D 1 157 ? 14.636 -2.131 29.088 1.00 7.42 157 ASN D O 1
ATOM 16877 N N . ASP D 1 158 ? 12.454 -1.781 28.571 1.00 7.73 158 ASP D N 1
ATOM 16878 C CA . ASP D 1 158 ? 12.183 -0.758 29.573 1.00 7.55 158 ASP D CA 1
ATOM 16879 C C . ASP D 1 158 ? 12.898 0.555 29.273 1.00 7.70 158 ASP D C 1
ATOM 16880 O O . ASP D 1 158 ? 12.868 1.454 30.165 1.00 8.30 158 ASP D O 1
ATOM 16889 N N . ARG D 1 159 ? 13.523 0.728 28.126 1.00 7.36 159 ARG D N 1
ATOM 16890 C CA . ARG D 1 159 ? 14.301 1.912 27.798 1.00 7.55 159 ARG D CA 1
ATOM 16891 C C . ARG D 1 159 ? 13.688 2.666 26.630 1.00 7.80 159 ARG D C 1
ATOM 16892 O O . ARG D 1 159 ? 13.124 2.062 25.701 1.00 8.71 159 ARG D O 1
ATOM 16913 N N . ILE D 1 160 ? 13.884 3.995 26.643 1.00 7.54 160 ILE D N 1
ATOM 16914 C CA . ILE D 1 160 ? 13.495 4.903 25.576 1.00 7.49 160 ILE D CA 1
ATOM 16915 C C . ILE D 1 160 ? 14.761 5.539 25.012 1.00 7.63 160 ILE D C 1
ATOM 16916 O O . ILE D 1 160 ? 15.374 6.388 25.692 1.00 8.40 160 ILE D O 1
ATOM 16932 N N . GLY D 1 161 ? 15.175 5.164 23.792 1.00 7.75 161 GLY D N 1
ATOM 16933 C CA . GLY D 1 161 ? 16.352 5.707 23.176 1.00 8.24 161 GLY D CA 1
ATOM 16934 C C . GLY D 1 161 ? 16.056 6.688 22.073 1.00 7.63 161 GLY D C 1
ATOM 16935 O O . GLY D 1 161 ? 15.123 6.509 21.308 1.00 8.72 161 GLY D O 1
ATOM 16939 N N . SER D 1 162 ? 16.878 7.748 21.955 1.00 7.64 162 SER D N 1
ATOM 16940 C CA . SER D 1 162 ? 16.747 8.638 20.793 1.00 7.04 162 SER D CA 1
ATOM 16941 C C . SER D 1 162 ? 17.228 7.936 19.551 1.00 7.41 162 SER D C 1
ATOM 16942 O O . SER D 1 162 ? 18.343 7.352 19.530 1.00 7.63 162 SER D O 1
ATOM 16950 N N . ALA D 1 163 ? 16.527 8.091 18.421 1.00 7.56 163 ALA D N 1
ATOM 16951 C CA . ALA D 1 163 ? 16.981 7.554 17.156 1.00 7.61 163 ALA D CA 1
ATOM 16952 C C . ALA D 1 163 ? 18.382 7.998 16.752 1.00 7.64 163 ALA D C 1
ATOM 16953 O O . ALA D 1 163 ? 19.083 7.287 16.028 1.00 8.76 163 ALA D O 1
ATOM 16960 N N . ARG D 1 164 ? 18.801 9.214 17.168 1.00 7.79 164 ARG D N 1
ATOM 16961 C CA . ARG D 1 164 ? 20.103 9.733 16.803 1.00 8.06 164 ARG D CA 1
ATOM 16962 C C . ARG D 1 164 ? 21.277 9.079 17.524 1.00 7.29 164 ARG D C 1
ATOM 16963 O O . ARG D 1 164 ? 22.406 9.094 17.031 1.00 8.49 164 ARG D O 1
ATOM 16984 N N . TYR D 1 165 ? 21.018 8.539 18.734 1.00 7.37 165 TYR D N 1
ATOM 16985 C CA . TYR D 1 165 ? 22.087 7.982 19.568 1.00 7.58 165 TYR D CA 1
ATOM 16986 C C . TYR D 1 165 ? 22.003 6.473 19.740 1.00 7.62 165 TYR D C 1
ATOM 16987 O O . TYR D 1 165 ? 23.047 5.817 19.894 1.00 8.53 165 TYR D O 1
ATOM 17005 N N . ILE D 1 166 ? 20.811 5.910 19.799 1.00 7.87 166 ILE D N 1
ATOM 17006 C CA . ILE D 1 166 ? 20.660 4.489 20.104 1.00 7.92 166 ILE D CA 1
ATOM 17007 C C . ILE D 1 166 ? 21.207 3.639 18.974 1.00 7.96 166 ILE D C 1
ATOM 17008 O O . ILE D 1 166 ? 21.102 3.969 17.789 1.00 8.89 166 ILE D O 1
ATOM 17024 N N . THR D 1 167 ? 21.774 2.490 19.351 1.00 7.97 167 THR D N 1
ATOM 17025 C CA . THR D 1 167 ? 22.330 1.556 18.379 1.00 7.71 167 THR D CA 1
ATOM 17026 C C . THR D 1 167 ? 22.217 0.150 19.015 1.00 7.36 167 THR D C 1
ATOM 17027 O O . THR D 1 167 ? 22.212 -0.033 20.223 1.00 7.75 167 THR D O 1
ATOM 17038 N N . LYS D 1 168 ? 22.149 -0.847 18.096 1.00 6.98 168 LYS D N 1
ATOM 17039 C CA . LYS D 1 168 ? 22.244 -2.247 18.503 1.00 7.12 168 LYS D CA 1
ATOM 17040 C C . LYS D 1 168 ? 23.709 -2.559 18.768 1.00 6.66 168 LYS D C 1
ATOM 17041 O O . LYS D 1 168 ? 24.539 -2.583 17.839 1.00 7.41 168 LYS D O 1
ATOM 17060 N N . THR D 1 169 ? 24.064 -2.752 20.060 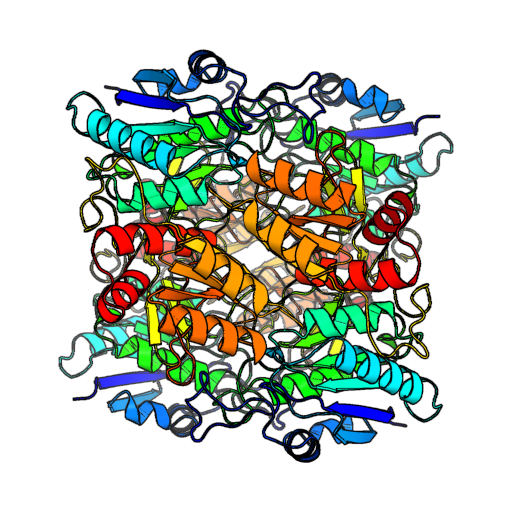1.00 6.95 169 THR D N 1
ATOM 17061 C CA . THR D 1 169 ? 25.469 -2.921 20.457 1.00 6.81 169 THR D CA 1
ATOM 17062 C C . THR D 1 169 ? 25.892 -4.373 20.634 1.00 6.96 169 THR D C 1
ATOM 17063 O O . THR D 1 169 ? 27.119 -4.644 20.705 1.00 8.10 169 THR D O 1
ATOM 17074 N N . ASN D 1 170 ? 24.934 -5.289 20.682 1.00 7.09 170 ASN D N 1
ATOM 17075 C CA . ASN D 1 170 ? 25.227 -6.706 20.880 1.00 7.22 170 ASN D CA 1
ATOM 17076 C C . ASN D 1 170 ? 24.416 -7.523 19.863 1.00 7.04 170 ASN D C 1
ATOM 17077 O O . ASN D 1 170 ? 23.249 -7.254 19.584 1.00 7.69 170 ASN D O 1
ATOM 17088 N N . ALA D 1 171 ? 25.076 -8.537 19.309 1.00 6.97 171 ALA D N 1
ATOM 17089 C CA . ALA D 1 171 ? 24.421 -9.372 18.314 1.00 7.36 171 ALA D CA 1
ATOM 17090 C C . ALA D 1 171 ? 23.121 -10.004 18.827 1.00 7.16 171 ALA D C 1
ATOM 17091 O O . ALA D 1 171 ? 22.239 -10.227 17.998 1.00 8.35 171 ALA D O 1
ATOM 17098 N N . SER D 1 172 ? 23.058 -10.380 20.108 1.00 7.39 172 SER D N 1
ATOM 17099 C CA . SER D 1 172 ? 22.094 -11.403 20.538 1.00 7.47 172 SER D CA 1
ATOM 17100 C C . SER D 1 172 ? 21.356 -11.174 21.864 1.00 7.64 172 SER D C 1
ATOM 17101 O O . SER D 1 172 ? 20.472 -11.979 22.161 1.00 9.54 172 SER D O 1
ATOM 17109 N N . THR D 1 173 ? 21.682 -10.163 22.666 1.00 7.53 173 THR D N 1
ATOM 17110 C CA . THR D 1 173 ? 21.109 -10.024 23.998 1.00 7.66 173 THR D CA 1
ATOM 17111 C C . THR D 1 173 ? 19.869 -9.104 24.021 1.00 7.38 173 THR D C 1
ATOM 17112 O O . THR D 1 173 ? 19.668 -8.235 23.160 1.00 7.73 173 THR D O 1
ATOM 17123 N N . LEU D 1 174 ? 19.019 -9.296 25.042 1.00 7.65 174 LEU D N 1
ATOM 17124 C CA . LEU D 1 174 ? 17.800 -8.471 25.205 1.00 7.59 174 LEU D CA 1
ATOM 17125 C C . LEU D 1 174 ? 18.124 -7.009 25.409 1.00 7.27 174 LEU D C 1
ATOM 17126 O O . LEU D 1 174 ? 17.297 -6.133 25.027 1.00 8.00 174 LEU D O 1
ATOM 17142 N N . ASP D 1 175 ? 19.247 -6.723 26.056 1.00 7.26 175 ASP D N 1
ATOM 17143 C CA . ASP D 1 175 ? 19.697 -5.399 26.490 1.00 7.13 175 ASP D CA 1
ATOM 17144 C C . ASP D 1 175 ? 20.643 -4.752 25.464 1.00 7.62 175 ASP D C 1
ATOM 17145 O O . ASP D 1 175 ? 21.316 -3.764 25.778 1.00 10.47 175 ASP D O 1
ATOM 17154 N N . THR D 1 176 ? 20.625 -5.227 24.250 1.00 7.23 176 THR D N 1
ATOM 17155 C CA . THR D 1 176 ? 21.532 -4.766 23.184 1.00 7.25 176 THR D CA 1
ATOM 17156 C C . THR D 1 176 ? 21.443 -3.282 22.863 1.00 6.93 176 THR D C 1
ATOM 17157 O O . THR D 1 176 ? 22.466 -2.682 22.495 1.00 7.38 176 THR D O 1
ATOM 17168 N N . PHE D 1 177 ? 20.250 -2.664 22.922 1.00 7.11 177 PHE D N 1
ATOM 17169 C CA . PHE D 1 177 ? 20.150 -1.252 22.518 1.00 7.27 177 PHE D CA 1
ATOM 17170 C C . PHE D 1 177 ? 20.634 -0.356 23.676 1.00 7.65 177 PHE D C 1
ATOM 17171 O O . PHE D 1 177 ? 20.038 -0.318 24.764 1.00 9.28 177 PHE D O 1
ATOM 17188 N N . ARG D 1 178 ? 21.689 0.384 23.374 1.00 7.97 178 ARG D N 1
ATOM 17189 C CA . ARG D 1 178 ? 22.363 1.282 24.307 1.00 7.94 178 ARG D CA 1
ATOM 17190 C C . ARG D 1 178 ? 22.871 2.481 23.552 1.00 8.05 178 ARG D C 1
ATOM 17191 O O . ARG D 1 178 ? 23.158 2.402 22.345 1.00 10.14 178 ARG D O 1
ATOM 17212 N N . ALA D 1 179 ? 23.034 3.584 24.266 1.00 8.23 179 ALA D N 1
ATOM 17213 C CA . ALA D 1 179 ? 23.772 4.782 23.768 1.00 8.54 179 ALA D CA 1
ATOM 17214 C C . ALA D 1 179 ? 24.830 5.067 24.827 1.00 8.76 179 ALA D C 1
ATOM 17215 O O . ALA D 1 179 ? 24.566 5.757 25.809 1.00 9.50 179 ALA D O 1
ATOM 17222 N N . ASN D 1 180 ? 26.005 4.446 24.700 1.00 8.62 180 ASN D N 1
ATOM 17223 C CA . ASN D 1 180 ? 26.880 4.441 25.842 1.00 9.14 180 ASN D CA 1
ATOM 17224 C C . ASN D 1 180 ? 27.211 5.824 26.377 1.00 8.91 180 ASN D C 1
ATOM 17225 O O . ASN D 1 180 ? 27.187 6.053 27.606 1.00 12.78 180 ASN D O 1
ATOM 17236 N N . GLU D 1 181 ? 27.546 6.753 25.490 1.00 7.71 181 GLU D N 1
ATOM 17237 C CA . GLU D 1 181 ? 27.978 8.099 25.899 1.00 7.51 181 GLU D CA 1
ATOM 17238 C C . GLU D 1 181 ? 26.840 9.062 26.136 1.00 7.46 181 GLU D C 1
ATOM 17239 O O . GLU D 1 181 ? 27.010 10.074 26.824 1.00 8.26 181 GLU D O 1
ATOM 17251 N N . GLU D 1 182 ? 25.663 8.798 25.527 1.00 7.68 182 GLU D N 1
ATOM 17252 C CA . GLU D 1 182 ? 24.523 9.710 25.540 1.00 7.97 182 GLU D CA 1
ATOM 17253 C C . GLU D 1 182 ? 23.368 9.291 26.417 1.00 8.46 182 GLU D C 1
ATOM 17254 O O . GLU D 1 182 ? 22.464 10.102 26.683 1.00 9.46 182 GLU D O 1
ATOM 17266 N N . GLY D 1 183 ? 23.343 8.050 26.884 1.00 8.48 183 GLY D N 1
ATOM 17267 C CA . GLY D 1 183 ? 22.251 7.563 27.694 1.00 9.59 183 GLY D CA 1
ATOM 17268 C C . GLY D 1 183 ? 20.936 7.438 26.978 1.00 7.77 183 GLY D C 1
ATOM 17269 O O . GLY D 1 183 ? 20.799 7.596 25.765 1.00 9.09 183 GLY D O 1
ATOM 17273 N N . TYR D 1 184 ? 19.927 7.118 27.767 1.00 7.56 184 TYR D N 1
ATOM 17274 C CA . TYR D 1 184 ? 18.538 7.006 27.328 1.00 7.55 184 TYR D CA 1
ATOM 17275 C C . TYR D 1 184 ? 17.803 8.309 27.532 1.00 7.50 184 TYR D C 1
ATOM 17276 O O . TYR D 1 184 ? 18.020 9.037 28.511 1.00 8.44 184 TYR D O 1
ATOM 17294 N N . LEU D 1 185 ? 16.846 8.606 26.647 1.00 7.46 185 LEU D N 1
ATOM 17295 C CA . LEU D 1 185 ? 15.915 9.708 26.871 1.00 7.71 185 LEU D CA 1
ATOM 17296 C C . LEU D 1 185 ? 15.071 9.476 28.108 1.00 7.63 185 LEU D C 1
ATOM 17297 O O . LEU D 1 185 ? 14.712 10.426 28.831 1.00 8.54 185 LEU D O 1
ATOM 17313 N N . GLY D 1 186 ? 14.692 8.223 28.382 1.00 7.87 186 GLY D N 1
ATOM 17314 C CA . GLY D 1 186 ? 13.846 7.887 29.503 1.00 8.70 186 GLY D CA 1
ATOM 17315 C C . GLY D 1 186 ? 13.805 6.387 29.728 1.00 7.97 186 GLY D C 1
ATOM 17316 O O . GLY D 1 186 ? 14.384 5.629 28.937 1.00 7.99 186 GLY D O 1
ATOM 17320 N N . VAL D 1 187 ? 13.114 5.990 30.776 1.00 8.62 187 VAL D N 1
ATOM 17321 C CA . VAL D 1 187 ? 12.891 4.593 31.125 1.00 8.75 187 VAL D CA 1
ATOM 17322 C C . VAL D 1 187 ? 11.428 4.400 31.506 1.00 9.40 187 VAL D C 1
ATOM 17323 O O . VAL D 1 187 ? 10.736 5.372 31.892 1.00 10.52 187 VAL D O 1
ATOM 17336 N N . ILE D 1 188 ? 10.939 3.158 31.437 1.00 9.82 188 ILE D N 1
ATOM 17337 C CA . ILE D 1 188 ? 9.559 2.792 31.809 1.00 9.32 188 ILE D CA 1
ATOM 17338 C C . ILE D 1 188 ? 9.624 1.720 32.874 1.00 8.66 188 ILE D C 1
ATOM 17339 O O . ILE D 1 188 ? 10.093 0.608 32.575 1.00 9.33 188 ILE D O 1
ATOM 17355 N N . ILE D 1 189 ? 9.246 2.044 34.098 1.00 8.88 189 ILE D N 1
ATOM 17356 C CA . ILE D 1 189 ? 9.329 1.133 35.262 1.00 9.20 189 ILE D CA 1
ATOM 17357 C C . ILE D 1 189 ? 7.998 1.206 35.991 1.00 9.84 189 ILE D C 1
ATOM 17358 O O . ILE D 1 189 ? 7.517 2.312 36.283 1.00 10.42 189 ILE D O 1
ATOM 17374 N N . GLY D 1 190 ? 7.407 0.067 36.353 1.00 11.84 190 GLY D N 1
ATOM 17375 C CA . GLY D 1 190 ? 6.197 0.053 37.117 1.00 13.24 190 GLY D CA 1
ATOM 17376 C C . GLY D 1 190 ? 5.084 0.833 36.487 1.00 12.17 190 GLY D C 1
ATOM 17377 O O . GLY D 1 190 ? 4.299 1.524 37.136 1.00 13.38 190 GLY D O 1
ATOM 17381 N N . ASN D 1 191 ? 4.964 0.727 35.134 1.00 12.66 191 ASN D N 1
ATOM 17382 C CA . ASN D 1 191 ? 3.850 1.320 34.404 1.00 13.66 191 ASN D CA 1
ATOM 17383 C C . ASN D 1 191 ? 3.911 2.850 34.446 1.00 12.83 191 ASN D C 1
ATOM 17384 O O . ASN D 1 191 ? 2.913 3.532 34.188 1.00 15.51 191 ASN D O 1
ATOM 17395 N N . ARG D 1 192 ? 5.092 3.412 34.668 1.00 11.60 192 ARG D N 1
ATOM 17396 C CA . ARG D 1 192 ? 5.287 4.860 34.694 1.00 10.84 192 ARG D CA 1
ATOM 17397 C C . ARG D 1 192 ? 6.527 5.216 33.867 1.00 9.21 192 ARG D C 1
ATOM 17398 O O . ARG D 1 192 ? 7.545 4.508 33.868 1.00 10.00 192 ARG D O 1
ATOM 17414 N N . ILE D 1 193 ? 6.440 6.332 33.139 1.00 9.61 193 ILE D N 1
ATOM 17415 C CA . ILE D 1 193 ? 7.542 6.829 32.318 1.00 9.50 193 ILE D CA 1
ATOM 17416 C C . ILE D 1 193 ? 8.338 7.849 33.134 1.00 9.39 193 ILE D C 1
ATOM 17417 O O . ILE D 1 193 ? 7.766 8.768 33.729 1.00 12.21 193 ILE D O 1
ATOM 17433 N N . TYR D 1 194 ? 9.662 7.708 33.082 1.00 8.78 194 TYR D N 1
ATOM 17434 C CA . TYR D 1 194 ? 10.610 8.614 33.713 1.00 8.77 194 TYR D CA 1
ATOM 17435 C C . TYR D 1 194 ? 11.463 9.209 32.602 1.00 8.77 194 TYR D C 1
ATOM 17436 O O . TYR D 1 194 ? 12.353 8.554 32.067 1.00 10.26 194 TYR D O 1
ATOM 17454 N N . TYR D 1 195 ? 11.212 10.466 32.259 1.00 8.82 195 TYR D N 1
ATOM 17455 C CA . TYR D 1 195 ? 11.997 11.168 31.249 1.00 8.65 195 TYR D CA 1
ATOM 17456 C C . TYR D 1 195 ? 13.238 11.829 31.901 1.00 8.41 195 TYR D C 1
ATOM 17457 O O . TYR D 1 195 ? 13.121 12.538 32.897 1.00 10.63 195 TYR D O 1
ATOM 17475 N N . GLN D 1 196 ? 14.385 11.574 31.295 1.00 8.15 196 GLN D N 1
ATOM 17476 C CA . GLN D 1 196 ? 15.691 11.940 31.799 1.00 8.52 196 GLN D CA 1
ATOM 17477 C C . GLN D 1 196 ? 16.363 13.066 31.020 1.00 7.68 196 GLN D C 1
ATOM 17478 O O . GLN D 1 196 ? 16.989 13.960 31.623 1.00 8.24 196 GLN D O 1
ATOM 17492 N N . ASN D 1 197 ? 16.305 13.008 29.696 1.00 8.06 197 ASN D N 1
ATOM 17493 C CA . ASN D 1 197 ? 17.045 13.879 28.791 1.00 7.97 197 ASN D CA 1
ATOM 17494 C C . ASN D 1 197 ? 16.137 14.316 27.654 1.00 8.40 197 ASN D C 1
ATOM 17495 O O . ASN D 1 197 ? 15.254 13.563 27.245 1.00 9.31 197 ASN D O 1
ATOM 17506 N N . ARG D 1 198 ? 16.462 15.493 27.093 1.00 8.52 198 ARG D N 1
ATOM 17507 C CA . ARG D 1 198 ? 16.034 15.905 25.763 1.00 8.63 198 ARG D CA 1
ATOM 17508 C C . ARG D 1 198 ? 17.250 15.982 24.868 1.00 8.18 198 ARG D C 1
ATOM 17509 O O . ARG D 1 198 ? 18.288 16.569 25.274 1.00 9.00 198 ARG D O 1
ATOM 17525 N N . ILE D 1 199 ? 17.208 15.424 23.660 1.00 8.58 199 ILE D N 1
ATOM 17526 C CA . ILE D 1 199 ? 18.389 15.503 22.806 1.00 8.63 199 ILE D CA 1
ATOM 17527 C C . ILE D 1 199 ? 18.593 16.952 22.346 1.00 9.14 199 ILE D C 1
ATOM 17528 O O . ILE D 1 199 ? 17.673 17.676 21.966 1.00 10.26 199 ILE D O 1
ATOM 17538 N N . ASP D 1 200 ? 19.882 17.345 22.367 1.00 8.57 200 ASP D N 1
ATOM 17539 C CA . ASP D 1 200 ? 20.270 18.724 21.993 1.00 9.05 200 ASP D CA 1
ATOM 17540 C C . ASP D 1 200 ? 20.717 18.792 20.543 1.00 8.87 200 ASP D C 1
ATOM 17541 O O . ASP D 1 200 ? 21.849 19.187 20.245 1.00 10.23 200 ASP D O 1
ATOM 17550 N N . LYS D 1 201 ? 19.827 18.396 19.629 1.00 8.55 201 LYS D N 1
ATOM 17551 C CA . LYS D 1 201 ? 20.087 18.314 18.211 1.00 8.58 201 LYS D CA 1
ATOM 17552 C C . LYS D 1 201 ? 18.823 18.676 17.461 1.00 8.53 201 LYS D C 1
ATOM 17553 O O . LYS D 1 201 ? 17.716 18.617 18.008 1.00 9.42 201 LYS D O 1
ATOM 17572 N N . LEU D 1 202 ? 18.986 19.012 16.170 1.00 8.70 202 LEU D N 1
ATOM 17573 C CA . LEU D 1 202 ? 17.863 19.257 15.281 1.00 8.33 202 LEU D CA 1
ATOM 17574 C C . LEU D 1 202 ? 17.197 17.934 14.854 1.00 8.23 202 LEU D C 1
ATOM 17575 O O . LEU D 1 202 ? 17.882 16.936 14.594 1.00 8.54 202 LEU D O 1
ATOM 17591 N N . HIS D 1 203 ? 15.868 17.942 14.761 1.00 8.41 203 HIS D N 1
ATOM 17592 C CA . HIS D 1 203 ? 15.111 16.772 14.324 1.00 8.11 203 HIS D CA 1
ATOM 17593 C C . HIS D 1 203 ? 13.689 17.204 13.963 1.00 8.49 203 HIS D C 1
ATOM 17594 O O . HIS D 1 203 ? 13.298 18.356 14.241 1.00 9.06 203 HIS D O 1
ATOM 17608 N N . THR D 1 204 ? 12.938 16.281 13.378 1.00 8.43 204 THR D N 1
ATOM 17609 C CA . THR D 1 204 ? 11.502 16.352 13.108 1.00 8.56 204 THR D CA 1
ATOM 17610 C C . THR D 1 204 ? 11.094 17.742 12.623 1.00 8.96 204 THR D C 1
ATOM 17611 O O . THR D 1 204 ? 11.405 18.103 11.496 1.00 9.14 204 THR D O 1
ATOM 17622 N N . THR D 1 205 ? 10.334 18.478 13.434 1.00 9.34 205 THR D N 1
ATOM 17623 C CA . THR D 1 205 ? 9.762 19.764 12.987 1.00 10.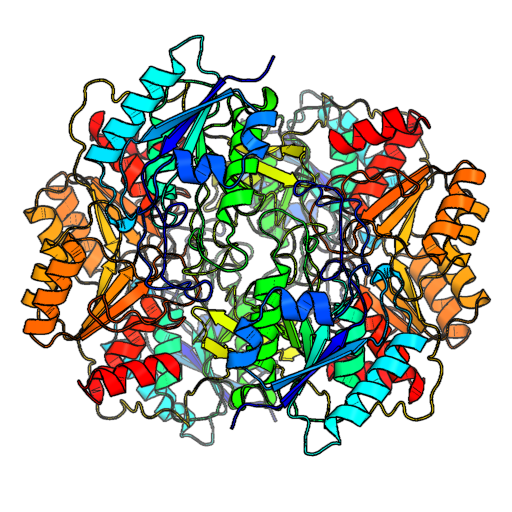15 205 THR D CA 1
ATOM 17624 C C . THR D 1 205 ? 10.794 20.817 12.637 1.00 10.24 205 THR D C 1
ATOM 17625 O O . THR D 1 205 ? 10.437 21.765 11.898 1.00 12.85 205 THR D O 1
ATOM 17636 N N . ARG D 1 206 ? 12.028 20.699 13.099 1.00 9.41 206 ARG D N 1
ATOM 17637 C CA . ARG D 1 206 ? 13.093 21.647 12.756 1.00 9.83 206 ARG D CA 1
ATOM 17638 C C . ARG D 1 206 ? 14.009 21.170 11.651 1.00 10.67 206 ARG D C 1
ATOM 17639 O O . ARG D 1 206 ? 14.958 21.861 11.275 1.00 13.46 206 ARG D O 1
ATOM 17660 N N . SER D 1 207 ? 13.696 20.017 11.017 1.00 9.68 207 SER D N 1
ATOM 17661 C CA . SER D 1 207 ? 14.558 19.478 10.000 1.00 9.47 207 SER D CA 1
ATOM 17662 C C . SER D 1 207 ? 14.279 20.086 8.622 1.00 9.48 207 SER D C 1
ATOM 17663 O O . SER D 1 207 ? 13.133 20.278 8.237 1.00 11.38 207 SER D O 1
ATOM 17671 N N . VAL D 1 208 ? 15.355 20.255 7.856 1.00 9.66 208 VAL D N 1
ATOM 17672 C CA . VAL D 1 208 ? 15.288 20.718 6.464 1.00 10.31 208 VAL D CA 1
ATOM 17673 C C . VAL D 1 208 ? 15.096 19.587 5.440 1.00 10.06 208 VAL D C 1
ATOM 17674 O O . VAL D 1 208 ? 14.932 19.881 4.243 1.00 12.19 208 VAL D O 1
ATOM 17687 N N . PHE D 1 209 ? 15.158 18.350 5.884 1.00 10.36 209 PHE D N 1
ATOM 17688 C CA . PHE D 1 209 ? 15.134 17.235 4.933 1.00 10.99 209 PHE D CA 1
ATOM 17689 C C . PHE D 1 209 ? 13.758 16.829 4.475 1.00 13.31 209 PHE D C 1
ATOM 17690 O O . PHE D 1 209 ? 13.168 15.840 4.927 1.00 18.10 209 PHE D O 1
ATOM 17707 N N . ASP D 1 210 ? 13.291 17.514 3.452 1.00 16.52 210 ASP D N 1
ATOM 17708 C CA . ASP D 1 210 ? 12.021 17.322 2.782 1.00 17.04 210 ASP D CA 1
ATOM 17709 C C . ASP D 1 210 ? 12.189 16.231 1.738 1.00 16.05 210 ASP D C 1
ATOM 17710 O O . ASP D 1 210 ? 12.953 16.426 0.816 1.00 21.72 210 ASP D O 1
ATOM 17719 N N . VAL D 1 211 ? 11.509 15.102 1.927 1.00 16.67 211 VAL D N 1
ATOM 17720 C CA . VAL D 1 211 ? 11.578 13.997 0.953 1.00 19.15 211 VAL D CA 1
ATOM 17721 C C . VAL D 1 211 ? 10.221 13.604 0.361 1.00 23.56 211 VAL D C 1
ATOM 17722 O O . VAL D 1 211 ? 9.996 12.546 -0.226 1.00 24.72 211 VAL D O 1
ATOM 17735 N N A ARG D 1 212 ? 9.356 14.610 0.340 0.58 25.94 212 ARG D N 1
ATOM 17736 N N B ARG D 1 212 ? 9.208 14.428 0.581 0.42 26.18 212 ARG D N 1
ATOM 17737 C CA A ARG D 1 212 ? 8.175 14.516 -0.541 0.58 26.46 212 ARG D CA 1
ATOM 17738 C CA B ARG D 1 212 ? 7.820 14.202 0.152 0.42 27.82 212 ARG D CA 1
ATOM 17739 C C A ARG D 1 212 ? 8.545 14.553 -2.030 0.58 22.91 212 ARG D C 1
ATOM 17740 C C B ARG D 1 212 ? 7.647 13.610 -1.234 0.42 23.60 212 ARG D C 1
ATOM 17741 O O A ARG D 1 212 ? 9.316 15.327 -2.597 0.58 25.90 212 ARG D O 1
ATOM 17742 O O B ARG D 1 212 ? 6.890 12.657 -1.455 0.42 26.34 212 ARG D O 1
ATOM 17757 N N A GLY D 1 213 ? 7.888 13.572 -2.649 0.58 26.15 213 GLY D N 1
ATOM 17758 N N B GLY D 1 213 ? 8.305 14.165 -2.269 0.42 26.39 213 GLY D N 1
ATOM 17759 C CA A GLY D 1 213 ? 7.859 13.100 -3.985 0.58 27.46 213 GLY D CA 1
ATOM 17760 C CA B GLY D 1 213 ? 8.128 13.641 -3.615 0.42 21.81 213 GLY D CA 1
ATOM 17761 C C A GLY D 1 213 ? 9.053 12.218 -4.292 0.58 28.53 213 GLY D C 1
ATOM 17762 C C B GLY D 1 213 ? 9.180 12.735 -4.179 0.42 25.40 213 GLY D C 1
ATOM 17763 O O A GLY D 1 213 ? 9.054 11.651 -5.393 0.58 31.00 213 GLY D O 1
ATOM 17764 O O B GLY D 1 213 ? 9.312 12.456 -5.381 0.42 21.49 213 GLY D O 1
ATOM 17765 N N . LEU D 1 214 ? 10.018 12.143 -3.371 1.00 25.58 214 LEU D N 1
ATOM 17766 C CA . LEU D 1 214 ? 11.152 11.338 -3.779 1.00 22.58 214 LEU D CA 1
ATOM 17767 C C . LEU D 1 214 ? 10.755 9.868 -3.829 1.00 19.60 214 LEU D C 1
ATOM 17768 O O . LEU D 1 214 ? 9.921 9.442 -3.020 1.00 24.36 214 LEU D O 1
ATOM 17783 N N . THR D 1 215 ? 11.335 9.062 -4.689 1.00 19.88 215 THR D N 1
ATOM 17784 C CA . THR D 1 215 ? 11.105 7.617 -4.679 1.00 21.34 215 THR D CA 1
ATOM 17785 C C . THR D 1 215 ? 12.393 6.830 -4.463 1.00 20.78 215 THR D C 1
ATOM 17786 O O . THR D 1 215 ? 12.308 5.602 -4.216 1.00 24.19 215 THR D O 1
ATOM 17797 N N . SER D 1 216 ? 13.549 7.507 -4.530 1.00 18.31 216 SER D N 1
ATOM 17798 C CA . SER D 1 216 ? 14.829 6.891 -4.256 1.00 18.88 216 SER D CA 1
ATOM 17799 C C . SER D 1 216 ? 15.777 7.943 -3.676 1.00 15.05 216 SER D C 1
ATOM 17800 O O . SER D 1 216 ? 15.486 9.138 -3.688 1.00 18.54 216 SER D O 1
ATOM 17806 N N . LEU D 1 217 ? 16.873 7.490 -3.135 1.00 16.77 217 LEU D N 1
ATOM 17807 C CA . LEU D 1 217 ? 17.846 8.274 -2.444 1.00 14.81 217 LEU D CA 1
ATOM 17808 C C . LEU D 1 217 ? 19.208 8.175 -3.103 1.00 12.54 217 LEU D C 1
ATOM 17809 O O . LEU D 1 217 ? 19.520 7.175 -3.742 1.00 14.38 217 LEU D O 1
ATOM 17825 N N . PRO D 1 218 ? 20.047 9.169 -2.910 1.00 12.15 218 PRO D N 1
ATOM 17826 C CA . PRO D 1 218 ? 21.444 9.061 -3.412 1.00 12.01 218 PRO D CA 1
ATOM 17827 C C . PRO D 1 218 ? 22.172 7.824 -2.890 1.00 11.32 218 PRO D C 1
ATOM 17828 O O . PRO D 1 218 ? 22.054 7.501 -1.715 1.00 13.78 218 PRO D O 1
ATOM 17839 N N . LYS D 1 219 ? 22.961 7.181 -3.748 1.00 10.38 219 LYS D N 1
ATOM 17840 C CA . LYS D 1 219 ? 23.649 5.956 -3.358 1.00 10.51 219 LYS D CA 1
ATOM 17841 C C . LYS D 1 219 ? 24.834 6.257 -2.469 1.00 9.80 219 LYS D C 1
ATOM 17842 O O . LYS D 1 219 ? 25.720 7.039 -2.830 1.00 10.59 219 LYS D O 1
ATOM 17855 N N . VAL D 1 220 ? 24.879 5.600 -1.298 1.00 9.45 220 VAL D N 1
ATOM 17856 C CA . VAL D 1 220 ? 25.940 5.763 -0.350 1.00 9.33 220 VAL D CA 1
ATOM 17857 C C . VAL D 1 220 ? 26.382 4.370 0.147 1.00 8.86 220 VAL D C 1
ATOM 17858 O O . VAL D 1 220 ? 25.546 3.629 0.669 1.00 9.93 220 VAL D O 1
ATOM 17871 N N . ASP D 1 221 ? 27.680 4.043 -0.009 1.00 8.98 221 ASP D N 1
ATOM 17872 C CA . ASP D 1 221 ? 28.178 2.771 0.508 1.00 8.90 221 ASP D CA 1
ATOM 17873 C C . ASP D 1 221 ? 29.101 3.006 1.675 1.00 8.46 221 ASP D C 1
ATOM 17874 O O . ASP D 1 221 ? 29.598 4.128 1.892 1.00 9.89 221 ASP D O 1
ATOM 17883 N N . ILE D 1 222 ? 29.341 1.962 2.482 1.00 8.66 222 ILE D N 1
ATOM 17884 C CA . ILE D 1 222 ? 30.167 1.990 3.669 1.00 8.19 222 ILE D CA 1
ATOM 17885 C C . ILE D 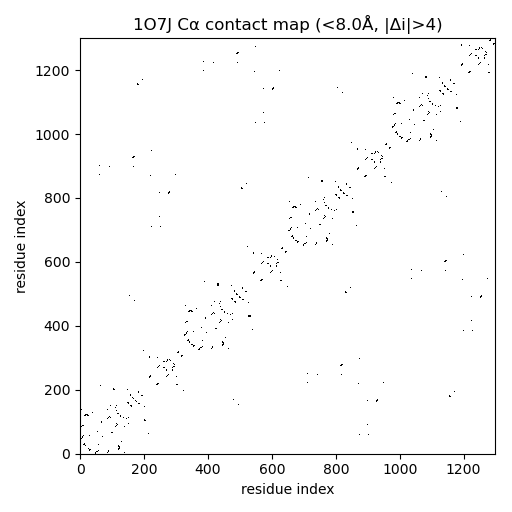1 222 ? 31.369 1.037 3.447 1.00 8.20 222 ILE D C 1
ATOM 17886 O O . ILE D 1 222 ? 31.134 -0.132 3.122 1.00 9.49 222 ILE D O 1
ATOM 17902 N N . LEU D 1 223 ? 32.571 1.543 3.625 1.00 8.24 223 LEU D N 1
ATOM 17903 C CA . LEU D 1 223 ? 33.831 0.804 3.525 1.00 8.37 223 LEU D CA 1
ATOM 17904 C C . LEU D 1 223 ? 34.496 0.763 4.877 1.00 7.98 223 LEU D C 1
ATOM 17905 O O . LEU D 1 223 ? 34.583 1.763 5.582 1.00 9.08 223 LEU D O 1
ATOM 17921 N N . TYR D 1 224 ? 34.977 -0.417 5.248 1.00 8.56 224 TYR D N 1
ATOM 17922 C CA . TYR D 1 224 ? 35.643 -0.631 6.551 1.00 8.32 224 TYR D CA 1
ATOM 17923 C C . TYR D 1 224 ? 37.114 -0.251 6.511 1.00 8.55 224 TYR D C 1
ATOM 17924 O O . TYR D 1 224 ? 37.787 -0.350 5.491 1.00 10.42 224 TYR D O 1
ATOM 17942 N N . GLY D 1 225 ? 37.631 0.151 7.693 1.00 8.63 225 GLY D N 1
ATOM 17943 C CA . GLY D 1 225 ? 39.054 0.427 7.888 1.00 9.30 225 GLY D CA 1
ATOM 17944 C C . GLY D 1 225 ? 39.706 -0.609 8.785 1.00 8.86 225 GLY D C 1
ATOM 17945 O O . GLY D 1 225 ? 39.148 -0.976 9.808 1.00 9.33 225 GLY D O 1
ATOM 17949 N N . TYR D 1 226 ? 40.888 -1.109 8.376 1.00 8.97 226 TYR D N 1
ATOM 17950 C CA . TYR D 1 226 ? 41.564 -2.229 9.046 1.00 8.54 226 TYR D CA 1
ATOM 17951 C C . TYR D 1 226 ? 42.960 -2.345 8.435 1.00 8.31 226 TYR D C 1
ATOM 17952 O O . TYR D 1 226 ? 43.247 -1.789 7.371 1.00 8.75 226 TYR D O 1
ATOM 17970 N N . GLN D 1 227 ? 43.832 -3.090 9.114 1.00 8.14 227 GLN D N 1
ATOM 17971 C CA . GLN D 1 227 ? 45.153 -3.343 8.575 1.00 8.37 227 GLN D CA 1
ATOM 17972 C C . GLN D 1 227 ? 45.024 -3.978 7.185 1.00 8.22 227 GLN D C 1
ATOM 17973 O O . GLN D 1 227 ? 44.232 -4.905 6.992 1.00 8.67 227 GLN D O 1
ATOM 17987 N N . ASP D 1 228 ? 45.846 -3.495 6.233 1.00 8.76 228 ASP D N 1
ATOM 17988 C CA . ASP D 1 228 ? 45.865 -4.035 4.853 1.00 9.14 228 ASP D CA 1
ATOM 17989 C C . ASP D 1 228 ? 44.613 -3.731 4.066 1.00 8.91 228 ASP D C 1
ATOM 17990 O O . ASP D 1 228 ? 44.351 -4.339 3.030 1.00 10.49 228 ASP D O 1
ATOM 17999 N N . ASP D 1 229 ? 43.791 -2.734 4.490 1.00 9.30 229 ASP D N 1
ATOM 18000 C CA . ASP D 1 229 ? 42.619 -2.403 3.747 1.00 9.39 229 ASP D CA 1
ATOM 18001 C C . ASP D 1 229 ? 42.925 -2.039 2.292 1.00 9.88 229 ASP D C 1
ATOM 18002 O O . ASP D 1 229 ? 43.890 -1.340 2.003 1.00 11.71 229 ASP D O 1
ATOM 18011 N N . PRO D 1 230 ? 42.118 -2.499 1.355 1.00 10.97 230 PRO D N 1
ATOM 18012 C CA . PRO D 1 230 ? 42.485 -2.355 -0.062 1.00 13.95 230 PRO D CA 1
ATOM 18013 C C . PRO D 1 230 ? 41.971 -1.091 -0.758 1.00 11.01 230 PRO D C 1
ATOM 18014 O O . PRO D 1 230 ? 40.839 -0.665 -0.583 1.00 11.85 230 PRO D O 1
ATOM 18025 N N . GLU D 1 231 ? 42.829 -0.546 -1.640 1.00 11.70 231 GLU D N 1
ATOM 18026 C CA . GLU D 1 231 ? 42.397 0.544 -2.482 1.00 11.78 231 GLU D CA 1
ATOM 18027 C C . GLU D 1 231 ? 41.279 0.122 -3.436 1.00 11.02 231 GLU D C 1
ATOM 18028 O O . GLU D 1 231 ? 40.414 0.962 -3.774 1.00 12.29 231 GLU D O 1
ATOM 18040 N N . TYR D 1 232 ? 41.239 -1.121 -3.858 1.00 11.73 232 TYR D N 1
ATOM 18041 C CA . TYR D 1 232 ? 40.328 -1.506 -4.963 1.00 12.58 232 TYR D CA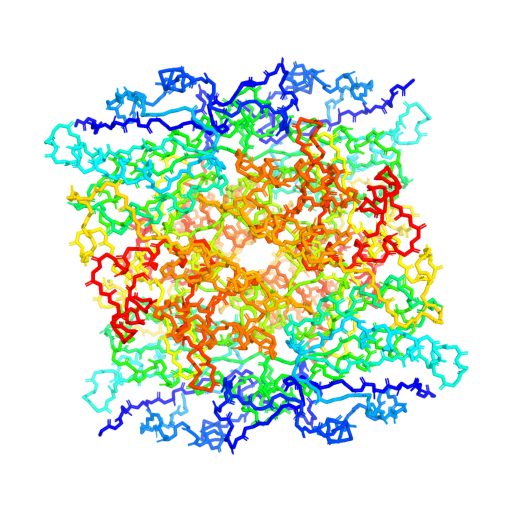 1
ATOM 18042 C C . TYR D 1 232 ? 38.878 -1.394 -4.558 1.00 11.90 232 TYR D C 1
ATOM 18043 O O . TYR D 1 232 ? 37.981 -1.256 -5.443 1.00 12.67 232 TYR D O 1
ATOM 18061 N N . LEU D 1 233 ? 38.514 -1.386 -3.274 1.00 11.45 233 LEU D N 1
ATOM 18062 C CA . LEU D 1 233 ? 37.125 -1.271 -2.899 1.00 11.97 233 LEU D CA 1
ATOM 18063 C C . LEU D 1 233 ? 36.636 0.168 -3.113 1.00 11.05 233 LEU D C 1
ATOM 18064 O O . LEU D 1 233 ? 35.474 0.364 -3.436 1.00 11.48 233 LEU D O 1
ATOM 18080 N N . TYR D 1 234 ? 37.525 1.151 -2.972 1.00 11.28 234 TYR D N 1
ATOM 18081 C CA . TYR D 1 234 ? 37.188 2.518 -3.377 1.00 11.52 234 TYR D CA 1
ATOM 18082 C C . TYR D 1 234 ? 36.956 2.582 -4.891 1.00 12.21 234 TYR D C 1
ATOM 18083 O O . TYR D 1 234 ? 35.991 3.205 -5.347 1.00 12.52 234 TYR D O 1
ATOM 18101 N N . ASP D 1 235 ? 37.853 1.995 -5.677 1.00 12.46 235 ASP D N 1
ATOM 18102 C CA . ASP D 1 235 ? 37.719 1.979 -7.127 1.00 12.72 235 ASP D CA 1
ATOM 18103 C C . ASP D 1 235 ? 36.364 1.376 -7.510 1.00 12.09 235 ASP D C 1
ATOM 18104 O O . ASP D 1 235 ? 35.667 1.884 -8.415 1.00 13.22 235 ASP D O 1
ATOM 18113 N N . ALA D 1 236 ? 35.984 0.263 -6.851 1.00 12.21 236 ALA D N 1
ATOM 18114 C CA . ALA D 1 236 ? 34.739 -0.407 -7.181 1.00 12.10 236 ALA D CA 1
ATOM 18115 C C . ALA D 1 236 ? 33.549 0.484 -6.877 1.00 11.90 236 ALA D C 1
ATOM 18116 O O . ALA D 1 236 ? 32.605 0.600 -7.687 1.00 12.54 236 ALA D O 1
ATOM 18123 N N . ALA D 1 237 ? 33.543 1.163 -5.728 1.00 11.95 237 ALA D N 1
ATOM 18124 C CA . ALA D 1 237 ? 32.444 2.037 -5.370 1.00 11.76 237 ALA D CA 1
ATOM 18125 C C . ALA D 1 237 ? 32.333 3.188 -6.356 1.00 11.78 237 ALA D C 1
ATOM 18126 O O . ALA D 1 237 ? 31.210 3.516 -6.798 1.00 13.17 237 ALA D O 1
ATOM 18133 N N . ILE D 1 238 ? 33.447 3.817 -6.727 1.00 12.76 238 ILE D N 1
ATOM 18134 C CA . ILE D 1 238 ? 33.459 4.864 -7.749 1.00 14.35 238 ILE D CA 1
ATOM 18135 C C . ILE D 1 238 ? 32.844 4.351 -9.050 1.00 15.15 238 ILE D C 1
ATOM 18136 O O . ILE D 1 238 ? 31.988 5.053 -9.623 1.00 15.85 238 ILE D O 1
ATOM 18152 N N . GLN D 1 239 ? 33.295 3.175 -9.480 1.00 14.00 239 GLN D N 1
ATOM 18153 C CA . GLN D 1 239 ? 32.795 2.634 -10.762 1.00 15.56 239 GLN D CA 1
ATOM 18154 C C . GLN D 1 239 ? 31.292 2.364 -10.762 1.00 14.29 239 GLN D C 1
ATOM 18155 O O . GLN D 1 239 ? 30.641 2.419 -11.824 1.00 18.82 239 GLN D O 1
ATOM 18169 N N . HIS D 1 240 ? 30.743 2.073 -9.582 1.00 13.94 240 HIS D N 1
ATOM 18170 C CA . HIS D 1 240 ? 29.316 1.801 -9.444 1.00 14.12 240 HIS D CA 1
ATOM 18171 C C . HIS D 1 240 ? 28.497 3.044 -9.110 1.00 16.44 240 HIS D C 1
ATOM 18172 O O . HIS D 1 240 ? 27.303 2.983 -8.782 1.00 19.91 240 HIS D O 1
ATOM 18186 N N . GLY D 1 241 ? 29.101 4.230 -9.269 1.00 15.66 241 GLY D N 1
ATOM 18187 C CA . GLY D 1 241 ? 28.284 5.412 -9.213 1.00 16.72 241 GLY D CA 1
ATOM 18188 C C . GLY D 1 241 ? 27.884 5.925 -7.864 1.00 14.31 241 GLY D C 1
ATOM 18189 O O . GLY D 1 241 ? 26.919 6.702 -7.728 1.00 16.70 241 GLY D O 1
ATOM 18193 N N . VAL D 1 242 ? 28.567 5.531 -6.805 1.00 12.84 242 VAL D N 1
ATOM 18194 C CA . VAL D 1 242 ? 28.185 6.098 -5.521 1.00 11.62 242 VAL D CA 1
ATOM 18195 C C . VAL D 1 242 ? 28.289 7.608 -5.535 1.00 10.83 242 VAL D C 1
ATOM 18196 O O . VAL D 1 242 ? 29.163 8.188 -6.179 1.00 12.52 242 VAL D O 1
ATOM 18209 N N . LYS D 1 243 ? 27.381 8.231 -4.764 1.00 10.59 243 LYS D N 1
ATOM 18210 C CA . LYS D 1 243 ? 27.420 9.661 -4.530 1.00 10.68 243 LYS D CA 1
ATOM 18211 C C . LYS D 1 243 ? 28.167 9.988 -3.240 1.00 10.49 243 LYS D C 1
ATOM 18212 O O . LYS D 1 243 ? 28.680 11.115 -3.065 1.00 11.35 243 LYS D O 1
ATOM 18231 N N . GLY D 1 244 ? 28.205 9.042 -2.295 1.00 10.13 244 GLY D N 1
ATOM 18232 C CA . GLY D 1 244 ? 28.913 9.205 -1.045 1.00 10.06 244 GLY D CA 1
ATOM 18233 C C . GLY D 1 244 ? 29.559 7.871 -0.648 1.00 9.30 244 GLY D C 1
ATOM 18234 O O . GLY D 1 244 ? 29.040 6.791 -0.971 1.00 9.83 244 GLY D O 1
ATOM 18238 N N . ILE D 1 245 ? 30.615 7.973 0.135 1.00 9.37 245 ILE D N 1
ATOM 18239 C CA . ILE D 1 245 ? 31.258 6.856 0.824 1.00 8.95 245 ILE D CA 1
ATOM 18240 C C . ILE D 1 245 ? 31.367 7.229 2.282 1.00 8.71 245 ILE D C 1
ATOM 18241 O O . ILE D 1 245 ? 31.957 8.269 2.617 1.00 9.77 245 ILE D O 1
ATOM 18257 N N . VAL D 1 246 ? 30.812 6.398 3.173 1.00 8.35 246 VAL D N 1
ATOM 18258 C CA . VAL D 1 246 ? 31.064 6.462 4.605 1.00 8.06 246 VAL D CA 1
ATOM 18259 C C . VAL D 1 246 ? 32.161 5.451 4.911 1.00 8.18 246 VAL D C 1
ATOM 18260 O O . VAL D 1 246 ? 32.107 4.292 4.541 1.00 8.96 246 VAL D O 1
ATOM 18273 N N . TYR D 1 247 ? 33.213 5.935 5.610 1.00 8.65 247 TYR D N 1
ATOM 18274 C CA . TYR D 1 247 ? 34.364 5.151 5.990 1.00 8.45 247 TYR D CA 1
ATOM 18275 C C . TYR D 1 247 ? 34.249 4.807 7.461 1.00 8.36 247 TYR D C 1
ATOM 18276 O O . TYR D 1 247 ? 34.227 5.681 8.327 1.00 8.87 247 TYR D O 1
ATOM 18294 N N . ALA D 1 248 ? 34.137 3.506 7.765 1.00 8.39 248 ALA D N 1
ATOM 18295 C CA . ALA D 1 248 ? 34.079 3.017 9.146 1.00 8.63 248 ALA D CA 1
ATOM 18296 C C . ALA D 1 248 ? 35.520 2.839 9.605 1.00 8.81 248 ALA D C 1
ATOM 18297 O O . ALA D 1 248 ? 36.110 1.765 9.567 1.00 9.76 248 ALA D O 1
ATOM 18304 N N . GLY D 1 249 ? 36.118 3.995 9.993 1.00 9.24 249 GLY D N 1
ATOM 18305 C CA . GLY D 1 249 ? 37.571 4.069 10.083 1.00 10.14 249 GLY D CA 1
ATOM 18306 C C . GLY D 1 249 ? 38.191 3.425 11.318 1.00 8.56 249 GLY D C 1
ATOM 18307 O O . GLY D 1 249 ? 37.566 3.205 12.356 1.00 9.04 249 GLY D O 1
ATOM 18311 N N . MET D 1 250 ? 39.498 3.215 11.181 1.00 9.88 250 MET D N 1
ATOM 18312 C CA . MET D 1 250 ? 40.336 2.862 12.330 1.00 9.41 250 MET D CA 1
ATOM 18313 C C . MET D 1 250 ? 40.334 4.032 13.294 1.00 9.15 250 MET D C 1
ATOM 18314 O O . MET D 1 250 ? 40.549 5.163 12.876 1.00 10.91 250 MET D O 1
ATOM 18328 N N . GLY D 1 251 ? 40.144 3.795 14.605 1.00 8.81 251 GLY D N 1
ATOM 18329 C CA . GLY D 1 251 ? 40.245 4.897 15.554 1.00 8.70 251 GLY D CA 1
ATOM 18330 C C . GLY D 1 251 ? 39.385 6.080 15.169 1.00 8.39 251 GLY D C 1
ATOM 18331 O O . GLY D 1 251 ? 38.200 5.927 14.810 1.00 9.28 251 GLY D O 1
ATOM 18335 N N . ALA D 1 252 ? 39.949 7.266 15.260 1.00 8.38 252 ALA D N 1
ATOM 18336 C CA . ALA D 1 252 ? 39.247 8.510 15.007 1.00 9.29 252 ALA D CA 1
ATOM 18337 C C . ALA D 1 252 ? 39.255 8.841 13.507 1.00 8.99 252 ALA D C 1
ATOM 18338 O O . ALA D 1 252 ? 39.751 9.854 13.046 1.00 10.16 252 ALA D O 1
ATOM 18345 N N . GLY D 1 253 ? 38.684 7.927 12.727 1.00 9.16 253 GLY D N 1
ATOM 18346 C CA . GLY D 1 253 ? 38.627 8.106 11.277 1.00 9.93 253 GLY D CA 1
ATOM 18347 C C . GLY D 1 253 ? 39.987 8.079 10.601 1.00 9.01 253 GLY D C 1
ATOM 18348 O O . GLY D 1 253 ? 40.126 8.662 9.509 1.00 10.26 253 GLY D O 1
ATOM 18352 N N . SER D 1 254 ? 40.998 7.436 11.147 1.00 8.92 254 SER D N 1
ATOM 18353 C CA . SER D 1 254 ? 42.345 7.421 10.588 1.00 9.16 254 SER D CA 1
ATOM 18354 C C . SER D 1 254 ? 42.391 6.560 9.336 1.00 9.13 254 SER D C 1
ATOM 18355 O O . SER D 1 254 ? 41.620 5.579 9.266 1.00 9.91 254 SER D O 1
ATOM 18361 N N . VAL D 1 255 ? 43.276 6.904 8.411 1.00 9.44 255 VAL D N 1
ATOM 18362 C CA . VAL D 1 255 ? 43.281 6.342 7.075 1.00 9.55 255 VAL D CA 1
ATOM 18363 C C . VAL D 1 255 ? 44.678 5.863 6.701 1.00 9.58 255 VAL D C 1
ATOM 18364 O O . VAL D 1 255 ? 45.669 6.605 6.842 1.00 10.23 255 VAL D O 1
ATOM 18377 N N . SER D 1 256 ? 44.780 4.633 6.201 1.00 9.44 256 SER D N 1
ATOM 18378 C CA . SER D 1 256 ? 46.055 4.100 5.733 1.00 9.41 256 SER D CA 1
ATOM 18379 C C . SER D 1 256 ? 46.459 4.780 4.420 1.00 9.35 256 SER D C 1
ATOM 18380 O O . SER D 1 256 ? 45.656 5.436 3.764 1.00 9.70 256 SER D O 1
ATOM 18388 N N . VAL D 1 257 ? 47.712 4.525 3.969 1.00 9.98 257 VAL D N 1
ATOM 18389 C CA . VAL D 1 257 ? 48.175 5.060 2.707 1.00 10.76 257 VAL D CA 1
ATOM 18390 C C . VAL D 1 257 ? 47.228 4.614 1.568 1.00 9.95 257 VAL D C 1
ATOM 18391 O O . VAL D 1 257 ? 46.958 5.390 0.634 1.00 10.74 257 VAL D O 1
ATOM 18399 N N . ARG D 1 258 ? 46.730 3.395 1.613 1.00 9.73 258 ARG D N 1
ATOM 18400 C CA . ARG D 1 258 ? 45.853 2.860 0.610 1.00 9.69 258 ARG D CA 1
ATOM 18401 C C . ARG D 1 258 ? 44.470 3.522 0.661 1.00 9.59 258 ARG D C 1
ATOM 18402 O O . ARG D 1 258 ? 43.886 3.863 -0.380 1.00 10.27 258 ARG D O 1
ATOM 18423 N N . GLY D 1 259 ? 43.921 3.703 1.867 1.00 9.56 259 GLY D N 1
ATOM 18424 C CA . GLY D 1 259 ? 42.669 4.409 1.999 1.00 9.91 259 GLY D CA 1
ATOM 18425 C C . GLY D 1 259 ? 42.741 5.842 1.500 1.00 9.83 259 GLY D C 1
ATOM 18426 O O . GLY D 1 259 ? 41.806 6.355 0.903 1.00 10.76 259 GLY D O 1
ATOM 18430 N N . ILE D 1 260 ? 43.883 6.495 1.746 1.00 10.10 260 ILE D N 1
ATOM 18431 C CA . ILE D 1 260 ? 44.042 7.878 1.289 1.00 10.75 260 ILE D CA 1
ATOM 18432 C C . ILE D 1 260 ? 44.019 7.919 -0.215 1.00 11.30 260 ILE D C 1
ATOM 18433 O O . ILE D 1 260 ? 43.359 8.804 -0.814 1.00 11.75 260 ILE D O 1
ATOM 18449 N N . ALA D 1 261 ? 44.736 7.009 -0.876 1.00 10.70 261 ALA D N 1
ATOM 18450 C CA . ALA D 1 261 ? 44.737 6.968 -2.341 1.00 10.89 261 ALA D CA 1
ATOM 18451 C C . ALA D 1 261 ? 43.319 6.739 -2.857 1.00 11.05 261 ALA D C 1
ATOM 18452 O O . ALA D 1 261 ? 42.853 7.395 -3.814 1.00 12.15 261 ALA D O 1
ATOM 18459 N N . GLY D 1 262 ? 42.569 5.813 -2.221 1.00 10.48 262 GLY D N 1
ATOM 18460 C CA . GLY D 1 262 ? 41.206 5.556 -2.642 1.00 11.09 262 GLY D CA 1
ATOM 18461 C C . GLY D 1 262 ? 40.292 6.758 -2.465 1.00 10.28 262 GLY D C 1
ATOM 18462 O O . GLY D 1 262 ? 39.445 7.081 -3.339 1.00 11.19 262 GLY D O 1
ATOM 18466 N N . MET D 1 263 ? 40.412 7.416 -1.325 1.00 10.01 263 MET D N 1
ATOM 18467 C CA . MET D 1 263 ? 39.582 8.603 -1.047 1.00 11.15 263 MET D CA 1
ATOM 18468 C C . MET D 1 263 ? 39.928 9.747 -1.980 1.00 11.42 263 MET D C 1
ATOM 18469 O O . MET D 1 263 ? 38.994 10.454 -2.424 1.00 12.20 263 MET D O 1
ATOM 18483 N N . ARG D 1 264 ? 41.189 9.933 -2.311 1.00 12.20 264 ARG D N 1
ATOM 18484 C CA . ARG D 1 264 ? 41.529 11.011 -3.259 1.00 13.97 264 ARG D CA 1
ATOM 18485 C C . ARG D 1 264 ? 40.949 10.689 -4.638 1.00 13.21 264 ARG D C 1
ATOM 18486 O O . ARG D 1 264 ? 40.442 11.599 -5.329 1.00 14.37 264 ARG D O 1
ATOM 18507 N N . LYS D 1 265 ? 40.954 9.431 -5.068 1.00 13.59 265 LYS D N 1
ATOM 18508 C CA . LYS D 1 265 ? 40.313 9.075 -6.343 1.00 13.89 265 LYS D CA 1
ATOM 18509 C C . LYS D 1 265 ? 38.826 9.403 -6.291 1.00 13.29 265 LYS D C 1
ATOM 18510 O O . LYS D 1 265 ? 38.243 9.917 -7.262 1.00 15.90 265 LYS D O 1
ATOM 18529 N N . ALA D 1 266 ? 38.168 9.114 -5.176 1.00 12.05 266 ALA D N 1
ATOM 18530 C CA . ALA D 1 266 ? 36.729 9.340 -5.017 1.00 11.95 266 ALA D CA 1
ATOM 18531 C C . ALA D 1 266 ? 36.422 10.853 -5.069 1.00 12.67 266 ALA D C 1
ATOM 18532 O O . ALA D 1 266 ? 35.487 11.311 -5.745 1.00 12.98 266 ALA D O 1
ATOM 18539 N N . LEU D 1 267 ? 37.212 11.631 -4.339 1.00 12.30 267 LEU D N 1
ATOM 18540 C CA . LEU D 1 267 ? 37.010 13.070 -4.320 1.00 13.38 267 LEU D CA 1
ATOM 18541 C C . LEU D 1 267 ? 37.178 13.675 -5.718 1.00 14.08 267 LEU D C 1
ATOM 18542 O O . LEU D 1 267 ? 36.435 14.582 -6.103 1.00 15.81 267 LEU D O 1
ATOM 18558 N N . GLU D 1 268 ? 38.152 13.179 -6.463 1.00 14.71 268 GLU D N 1
ATOM 18559 C CA . GLU D 1 268 ? 38.380 13.709 -7.827 1.00 17.79 268 GLU D CA 1
ATOM 18560 C C . GLU D 1 268 ? 37.201 13.445 -8.730 1.00 16.74 268 GLU D C 1
ATOM 18561 O O . GLU D 1 268 ? 36.994 14.242 -9.650 1.00 21.33 268 GLU D O 1
ATOM 18573 N N . LYS D 1 269 ? 36.409 12.411 -8.500 1.00 15.83 269 LYS D N 1
ATOM 18574 C CA . LYS D 1 269 ? 35.210 12.037 -9.243 1.00 16.80 269 LYS D CA 1
ATOM 18575 C C . LYS D 1 269 ? 33.956 12.665 -8.646 1.00 16.43 269 LYS D C 1
ATOM 18576 O O . LYS D 1 269 ? 32.842 12.453 -9.117 1.00 22.00 269 LYS D O 1
ATOM 18595 N N . GLY D 1 270 ? 34.082 13.495 -7.595 1.00 15.09 270 GLY D N 1
ATOM 18596 C CA . GLY D 1 270 ? 32.943 14.241 -7.043 1.00 16.46 270 GLY D CA 1
ATOM 18597 C C . GLY D 1 270 ? 32.164 13.465 -5.984 1.00 14.27 270 GLY D C 1
ATOM 18598 O O . GLY D 1 270 ? 31.077 13.938 -5.575 1.00 15.46 270 GLY D O 1
ATOM 18602 N N . VAL D 1 271 ? 32.645 12.333 -5.519 1.00 11.72 271 VAL D N 1
ATOM 18603 C CA . VAL D 1 271 ? 32.029 11.585 -4.430 1.00 11.71 271 VAL D CA 1
ATOM 18604 C C . VAL D 1 271 ? 32.283 12.348 -3.127 1.00 11.14 271 VAL D C 1
ATOM 18605 O O . VAL D 1 271 ? 33.432 12.807 -2.915 1.00 13.81 271 VAL D O 1
ATOM 18618 N N . VAL D 1 272 ? 31.294 12.424 -2.250 1.00 10.63 272 VAL D N 1
ATOM 18619 C CA . VAL D 1 272 ? 31.511 12.967 -0.909 1.00 10.14 272 VAL D CA 1
ATOM 18620 C C . VAL D 1 272 ? 32.000 11.859 -0.006 1.00 9.81 272 VAL D C 1
ATOM 18621 O O . VAL D 1 272 ? 31.359 10.793 0.090 1.00 11.14 272 VAL D O 1
ATOM 18634 N N . VAL D 1 273 ? 33.138 12.088 0.654 1.00 10.11 273 VAL D N 1
ATOM 18635 C CA . VAL D 1 273 ? 33.747 11.102 1.568 1.00 9.21 273 VAL D CA 1
ATOM 18636 C C . VAL D 1 273 ? 33.507 11.555 2.986 1.00 9.10 273 VAL D C 1
ATOM 18637 O O . VAL D 1 273 ? 33.840 12.688 3.331 1.00 9.78 273 VAL D O 1
ATOM 18650 N N . MET D 1 274 ? 32.963 10.672 3.809 1.00 8.69 274 MET D N 1
ATOM 18651 C CA . MET D 1 274 ? 32.615 10.933 5.202 1.00 8.23 274 MET D CA 1
ATOM 18652 C C . MET D 1 274 ? 33.365 9.951 6.100 1.00 8.36 274 MET D C 1
ATOM 18653 O O . MET D 1 274 ? 33.086 8.727 6.002 1.00 9.66 274 MET D O 1
ATOM 18667 N N . ARG D 1 275 ? 34.256 10.434 6.948 1.00 8.06 275 ARG D N 1
ATOM 18668 C CA . ARG D 1 275 ? 35.056 9.586 7.842 1.00 7.71 275 ARG D CA 1
ATOM 18669 C C . ARG D 1 275 ? 34.330 9.435 9.181 1.00 7.81 275 ARG D C 1
ATOM 18670 O O . ARG D 1 275 ? 34.215 10.377 9.955 1.00 8.40 275 ARG D O 1
ATOM 18691 N N . SER D 1 276 ? 33.829 8.210 9.432 1.00 8.09 276 SER D N 1
ATOM 18692 C CA . SER D 1 276 ? 33.284 7.759 10.715 1.00 7.74 276 SER D CA 1
ATOM 18693 C C . SER D 1 276 ? 34.338 6.823 11.349 1.00 7.57 276 SER D C 1
ATOM 18694 O O . SER D 1 276 ? 35.540 6.871 11.036 1.00 8.48 276 SER D O 1
ATOM 18702 N N . THR D 1 277 ? 33.860 5.980 12.272 1.00 7.94 277 THR D N 1
ATOM 18703 C CA . THR D 1 277 ? 34.725 5.089 13.062 1.00 7.61 277 THR D CA 1
ATOM 18704 C C . THR D 1 277 ? 34.068 3.731 13.197 1.00 7.77 277 THR D C 1
ATOM 18705 O O . THR D 1 277 ? 32.838 3.610 13.351 1.00 8.29 277 THR D O 1
ATOM 18716 N N . ARG D 1 278 ? 34.908 2.691 13.156 1.00 7.75 278 ARG D N 1
ATOM 18717 C CA . ARG D 1 278 ? 34.461 1.320 13.437 1.00 7.80 278 ARG D CA 1
ATOM 18718 C C . ARG D 1 278 ? 34.354 1.027 14.908 1.00 7.77 278 ARG D C 1
ATOM 18719 O O . ARG D 1 278 ? 33.874 -0.061 15.320 1.00 8.49 278 ARG D O 1
ATOM 18740 N N . THR D 1 279 ? 34.832 1.944 15.775 1.00 7.57 279 THR D N 1
ATOM 18741 C CA . THR D 1 279 ? 35.028 1.614 17.185 1.00 7.35 279 THR D CA 1
ATOM 18742 C C . THR D 1 279 ? 33.744 1.326 17.929 1.00 7.66 279 THR D C 1
ATOM 18743 O O . THR D 1 279 ? 33.721 0.483 18.849 1.00 7.82 279 THR D O 1
ATOM 18754 N N . GLY D 1 280 ? 32.673 2.068 17.612 1.00 7.79 280 GLY D N 1
ATOM 18755 C CA . GLY D 1 280 ? 31.385 1.963 18.232 1.00 8.06 280 GLY D CA 1
ATOM 18756 C C . GLY D 1 280 ? 30.839 3.249 18.851 1.00 7.68 280 GLY D C 1
ATOM 18757 O O . GLY D 1 280 ? 29.627 3.348 19.056 1.00 8.53 280 GLY D O 1
ATOM 18761 N N . ASN D 1 281 ? 31.708 4.185 19.203 1.00 7.75 281 ASN D N 1
ATOM 18762 C CA . ASN D 1 281 ? 31.309 5.332 20.027 1.00 8.08 281 ASN D CA 1
ATOM 18763 C C . ASN D 1 281 ? 32.256 6.491 19.764 1.00 7.64 281 ASN D C 1
ATOM 18764 O O . ASN D 1 281 ? 33.433 6.308 19.439 1.00 8.18 281 ASN D O 1
ATOM 18775 N N . GLY D 1 282 ? 31.750 7.696 20.071 1.00 8.47 282 GLY D N 1
ATOM 18776 C CA . GLY D 1 282 ? 32.629 8.849 20.231 1.00 8.70 282 GLY D CA 1
ATOM 18777 C C . GLY D 1 282 ? 32.772 9.725 18.999 1.00 8.08 282 GLY D C 1
ATOM 18778 O O . GLY D 1 282 ? 32.116 9.538 17.983 1.00 9.47 282 GLY D O 1
ATOM 18782 N N . ILE D 1 283 ? 33.665 10.718 19.149 1.00 8.62 283 ILE D N 1
ATOM 18783 C CA . ILE D 1 283 ? 33.805 11.801 18.193 1.00 8.65 283 ILE D CA 1
ATOM 18784 C C . ILE D 1 283 ? 34.954 11.564 17.232 1.00 8.46 283 ILE D C 1
ATOM 18785 O O . ILE D 1 283 ? 36.096 11.315 17.624 1.00 9.25 283 ILE D O 1
ATOM 18801 N N . VAL D 1 284 ? 34.654 11.678 15.917 1.00 8.19 284 VAL D N 1
ATOM 18802 C CA . VAL D 1 284 ? 35.694 11.794 14.904 1.00 8.36 284 VAL D CA 1
ATOM 18803 C C . VAL D 1 284 ? 35.942 13.292 14.692 1.00 8.47 284 VAL D C 1
ATOM 18804 O O . VAL D 1 284 ? 35.037 13.966 14.177 1.00 9.14 284 VAL D O 1
ATOM 18817 N N . PRO D 1 285 ? 37.085 13.804 15.120 1.00 9.16 285 PRO D N 1
ATOM 18818 C CA . PRO D 1 285 ? 37.333 15.263 15.075 1.00 10.07 285 PRO D CA 1
ATOM 18819 C C . PRO D 1 285 ? 37.802 15.684 13.695 1.00 9.90 285 PRO D C 1
ATOM 18820 O O . PRO D 1 285 ? 38.355 14.880 12.955 1.00 10.72 285 PRO D O 1
ATOM 18831 N N . PRO D 1 286 ? 37.681 16.967 13.347 1.00 11.05 286 PRO D N 1
ATOM 18832 C CA . PRO D 1 286 ? 38.226 17.448 12.079 1.00 11.54 286 PRO D CA 1
ATOM 18833 C C . PRO D 1 286 ? 39.760 17.285 12.040 1.00 12.01 286 PRO D C 1
ATOM 18834 O O . PRO D 1 286 ? 40.455 17.349 13.024 1.00 13.02 286 PRO D O 1
ATOM 18845 N N . ASP D 1 287 ? 40.247 17.094 10.803 1.00 12.28 287 ASP D N 1
ATOM 18846 C CA . ASP D 1 287 ? 41.701 17.043 10.520 1.00 12.73 287 ASP D CA 1
ATOM 18847 C C . ASP D 1 287 ? 41.961 17.416 9.081 1.00 12.91 287 ASP D C 1
ATOM 18848 O O . ASP D 1 287 ? 41.708 16.634 8.160 1.00 14.16 287 ASP D O 1
ATOM 18857 N N . GLU D 1 288 ? 42.494 18.638 8.887 1.00 15.92 288 GLU D N 1
ATOM 18858 C CA . GLU D 1 288 ? 42.674 19.187 7.559 1.00 22.69 288 GLU D CA 1
ATOM 18859 C C . GLU D 1 288 ? 43.756 18.428 6.778 1.00 19.54 288 GLU D C 1
ATOM 18860 O O . GLU D 1 288 ? 43.836 18.613 5.538 1.00 24.70 288 GLU D O 1
ATOM 18872 N N . GLU D 1 289 ? 44.557 17.588 7.401 1.00 17.44 289 GLU D N 1
ATOM 18873 C CA . GLU D 1 289 ? 45.590 16.842 6.677 1.00 18.77 289 GLU D CA 1
ATOM 18874 C C . GLU D 1 289 ? 45.021 15.570 6.091 1.00 16.21 289 GLU D C 1
ATOM 18875 O O . GLU D 1 289 ? 45.721 14.892 5.298 1.00 20.26 289 GLU D O 1
ATOM 18887 N N . LEU D 1 290 ? 43.788 15.207 6.414 1.00 13.85 290 LEU D N 1
ATOM 18888 C CA . LEU D 1 290 ? 43.179 13.987 5.883 1.00 12.90 290 LEU D CA 1
ATOM 18889 C C . LEU D 1 290 ? 42.092 14.319 4.885 1.00 12.62 290 LEU D C 1
ATOM 18890 O O . LEU D 1 290 ? 41.416 15.378 5.014 1.00 13.49 290 LEU D O 1
ATOM 18906 N N . PRO D 1 291 ? 41.811 13.461 3.915 1.00 13.12 291 PRO D N 1
ATOM 18907 C CA . PRO D 1 291 ? 40.714 13.695 2.998 1.00 12.63 291 PRO D CA 1
ATOM 18908 C C . PRO D 1 291 ? 39.365 13.566 3.641 1.00 10.96 291 PRO D C 1
ATOM 18909 O O . PRO D 1 291 ? 39.181 12.871 4.651 1.00 13.32 291 PRO D O 1
ATOM 18920 N N . GLY D 1 292 ? 38.390 14.239 3.050 1.00 11.57 292 GLY D N 1
ATOM 18921 C CA . GLY D 1 292 ? 36.982 14.049 3.393 1.00 11.92 292 GLY D CA 1
ATOM 18922 C C . GLY D 1 292 ? 36.513 14.844 4.574 1.00 10.28 292 GLY D C 1
ATOM 18923 O O . GLY D 1 292 ? 37.201 15.696 5.129 1.00 11.96 292 GLY D O 1
ATOM 18927 N N . LEU D 1 293 ? 35.267 14.536 4.964 1.00 9.14 293 LEU D N 1
ATOM 18928 C CA . LEU D 1 293 ? 34.555 15.128 6.081 1.00 8.69 293 LEU D CA 1
ATOM 18929 C C . LEU D 1 293 ? 34.652 14.195 7.285 1.00 8.41 293 LEU D C 1
ATOM 18930 O O . LEU D 1 293 ? 35.133 13.054 7.151 1.00 8.82 293 LEU D O 1
ATOM 18946 N N . VAL D 1 294 ? 34.171 14.677 8.435 1.00 8.29 294 VAL D N 1
ATOM 18947 C CA . VAL D 1 294 ? 34.153 13.857 9.674 1.00 8.41 294 VAL D CA 1
ATOM 18948 C C . VAL D 1 294 ? 32.756 13.738 10.219 1.00 7.99 294 VAL D C 1
ATOM 18949 O O . VAL D 1 294 ? 31.864 14.591 10.073 1.00 8.48 294 VAL D O 1
ATOM 18962 N N . SER D 1 295 ? 32.472 12.582 10.881 1.00 8.01 295 SER D N 1
ATOM 18963 C CA . SER D 1 295 ? 31.130 12.229 11.229 1.00 7.94 295 SER D CA 1
ATOM 18964 C C . SER D 1 295 ? 30.626 12.670 12.606 1.00 7.69 295 SER D C 1
ATOM 18965 O O . SER D 1 295 ? 29.535 12.290 13.004 1.00 8.54 295 SER D O 1
ATOM 18973 N N . ASP D 1 296 ? 31.403 13.508 13.323 1.00 8.33 296 ASP D N 1
ATOM 18974 C CA . ASP D 1 296 ? 30.934 13.933 14.662 1.00 8.32 296 ASP D CA 1
ATOM 18975 C C . ASP D 1 296 ? 30.781 12.641 15.467 1.00 8.27 296 ASP D C 1
ATOM 18976 O O . ASP D 1 296 ? 31.676 11.777 15.391 1.00 9.10 296 ASP D O 1
ATOM 18985 N N . SER D 1 297 ? 29.686 12.461 16.195 1.00 7.84 297 SER D N 1
ATOM 18986 C CA . SER D 1 297 ? 29.444 11.219 16.948 1.00 8.04 297 SER D CA 1
ATOM 18987 C C . SER D 1 297 ? 28.560 10.215 16.213 1.00 8.04 297 SER D C 1
ATOM 18988 O O . SER D 1 297 ? 28.113 9.222 16.814 1.00 9.11 297 SER D O 1
ATOM 18996 N N . LEU D 1 298 ? 28.284 10.424 14.929 1.00 8.02 298 LEU D N 1
ATOM 18997 C CA . LEU D 1 298 ? 27.475 9.470 14.202 1.00 7.46 298 LEU D CA 1
ATOM 18998 C C . LEU D 1 298 ? 28.309 8.223 13.831 1.00 7.90 298 LEU D C 1
ATOM 18999 O O . LEU D 1 298 ? 29.400 8.320 13.241 1.00 8.44 298 LEU D O 1
ATOM 19015 N N . ASN D 1 299 ? 27.742 7.055 14.168 1.00 7.71 299 ASN D N 1
ATOM 19016 C CA . ASN D 1 299 ? 28.360 5.778 13.774 1.00 7.59 299 ASN D CA 1
ATOM 19017 C C . ASN D 1 299 ? 28.128 5.561 12.268 1.00 7.46 299 ASN D C 1
ATOM 19018 O O . ASN D 1 299 ? 27.437 6.344 11.607 1.00 7.88 299 ASN D O 1
ATOM 19029 N N . PRO D 1 300 ? 28.731 4.513 11.687 1.00 7.70 300 PRO D N 1
ATOM 19030 C CA . PRO D 1 300 ? 28.662 4.392 10.224 1.00 7.85 300 PRO D CA 1
ATOM 19031 C C . PRO D 1 300 ? 27.238 4.281 9.707 1.00 7.51 300 PRO D C 1
ATOM 19032 O O . PRO D 1 300 ? 26.896 4.896 8.679 1.00 8.44 300 PRO D O 1
ATOM 19043 N N . ALA D 1 301 ? 26.399 3.466 10.345 1.00 8.05 301 ALA D N 1
ATOM 19044 C CA . ALA D 1 301 ? 25.025 3.267 9.870 1.00 8.71 301 ALA D CA 1
ATOM 19045 C C . ALA D 1 301 ? 24.230 4.546 9.903 1.00 8.16 301 ALA D C 1
ATOM 19046 O O . ALA D 1 301 ? 23.487 4.879 8.971 1.00 8.70 301 ALA D O 1
ATOM 19053 N N . HIS D 1 302 ? 24.340 5.315 10.999 1.00 7.78 302 HIS D N 1
ATOM 19054 C CA . HIS D 1 302 ? 23.658 6.612 11.091 1.00 7.82 302 HIS D CA 1
ATOM 19055 C C . HIS D 1 302 ? 24.266 7.630 10.098 1.00 7.58 302 HIS D C 1
ATOM 19056 O O . HIS D 1 302 ? 23.521 8.409 9.497 1.00 8.03 302 HIS D O 1
ATOM 19070 N N . ALA D 1 303 ? 25.595 7.620 9.984 1.00 7.60 303 ALA D N 1
ATOM 19071 C CA . ALA D 1 303 ? 26.277 8.549 9.058 1.00 7.69 303 ALA D CA 1
ATOM 19072 C C . ALA D 1 303 ? 25.796 8.331 7.651 1.00 7.90 303 ALA D C 1
ATOM 19073 O O . ALA D 1 303 ? 25.619 9.294 6.892 1.00 8.29 303 ALA D O 1
ATOM 19080 N N . ARG D 1 304 ? 25.597 7.078 7.240 1.00 7.77 304 ARG D N 1
ATOM 19081 C CA . ARG D 1 304 ? 25.096 6.832 5.887 1.00 7.87 304 ARG D CA 1
ATOM 19082 C C . ARG D 1 304 ? 23.712 7.440 5.690 1.00 7.71 304 ARG D C 1
ATOM 19083 O O . ARG D 1 304 ? 23.446 8.060 4.651 1.00 8.33 304 ARG D O 1
ATOM 19104 N N . ILE D 1 305 ? 22.803 7.256 6.662 1.00 7.61 305 ILE D N 1
ATOM 19105 C CA . ILE D 1 305 ? 21.462 7.832 6.551 1.00 8.13 305 ILE D CA 1
ATOM 19106 C C . ILE D 1 305 ? 21.516 9.346 6.398 1.00 8.14 305 ILE D C 1
ATOM 19107 O O . ILE D 1 305 ? 20.874 9.937 5.529 1.00 8.54 305 ILE D O 1
ATOM 19123 N N . LEU D 1 306 ? 22.284 10.012 7.269 1.00 8.33 306 LEU D N 1
ATOM 19124 C CA . LEU D 1 306 ? 22.364 11.470 7.195 1.00 8.14 306 LEU D CA 1
ATOM 19125 C C . LEU D 1 306 ? 23.035 11.895 5.887 1.00 8.22 306 LEU D C 1
ATOM 19126 O O . LEU D 1 306 ? 22.627 12.914 5.315 1.00 8.95 306 LEU D O 1
ATOM 19142 N N . LEU D 1 307 ? 24.064 11.196 5.427 1.00 8.46 307 LEU D N 1
ATOM 19143 C CA . LEU D 1 307 ? 24.757 11.589 4.189 1.00 8.67 307 LEU D CA 1
ATOM 19144 C C . LEU D 1 307 ? 23.796 11.476 3.000 1.00 8.75 307 LEU D C 1
ATOM 19145 O O . LEU D 1 307 ? 23.753 12.352 2.135 1.00 9.42 307 LEU D O 1
ATOM 19161 N N . MET D 1 308 ? 23.017 10.378 2.910 1.00 9.10 308 MET D N 1
ATOM 19162 C CA . MET D 1 308 ? 22.017 10.232 1.855 1.00 9.66 308 MET D CA 1
ATOM 19163 C C . MET D 1 308 ? 21.074 11.408 1.849 1.00 9.34 308 MET D C 1
ATOM 19164 O O . MET D 1 308 ? 20.751 11.995 0.808 1.00 10.56 308 MET D O 1
ATOM 19178 N N . LEU D 1 309 ? 20.527 11.769 3.026 1.00 9.32 309 LEU D N 1
ATOM 19179 C CA . LEU D 1 309 ? 19.591 12.863 3.103 1.00 9.49 309 LEU D CA 1
ATOM 19180 C C . LEU D 1 309 ? 20.278 14.194 2.817 1.00 9.52 309 LEU D C 1
ATOM 19181 O O . LEU D 1 309 ? 19.711 15.085 2.148 1.00 10.16 309 LEU D O 1
ATOM 19197 N N . ALA D 1 310 ? 21.496 14.409 3.291 1.00 9.29 310 ALA D N 1
ATOM 19198 C CA . ALA D 1 310 ? 22.256 15.619 2.987 1.00 9.39 310 ALA D CA 1
ATOM 19199 C C . ALA D 1 310 ? 22.328 15.819 1.476 1.00 9.94 310 ALA D C 1
ATOM 19200 O O . ALA D 1 310 ? 22.174 16.951 0.973 1.00 9.74 310 ALA D O 1
ATOM 19207 N N . LEU D 1 311 ? 22.625 14.735 0.744 1.00 9.71 311 LEU D N 1
ATOM 19208 C CA . LEU D 1 311 ? 22.794 14.770 -0.710 1.00 10.38 311 LEU D CA 1
ATOM 19209 C C . LEU D 1 311 ? 21.500 15.036 -1.440 1.00 10.86 311 LEU D C 1
ATOM 19210 O O . LEU D 1 311 ? 21.588 15.378 -2.620 1.00 13.28 311 LEU D O 1
ATOM 19226 N N . THR D 1 312 ? 20.336 14.975 -0.779 1.00 10.67 312 THR D N 1
ATOM 19227 C CA . THR D 1 312 ? 19.068 15.459 -1.366 1.00 10.42 312 THR D CA 1
ATOM 19228 C C . THR D 1 312 ? 18.966 16.970 -1.364 1.00 10.36 312 THR D C 1
ATOM 19229 O O . THR D 1 312 ? 18.071 17.512 -2.023 1.00 11.50 312 THR D O 1
ATOM 19240 N N . ARG D 1 313 ? 19.867 17.659 -0.665 1.00 10.13 313 ARG D N 1
ATOM 19241 C CA . ARG D 1 313 ? 19.885 19.114 -0.583 1.00 9.99 313 ARG D CA 1
ATOM 19242 C C . ARG D 1 313 ? 21.077 19.732 -1.281 1.00 10.22 313 ARG D C 1
ATOM 19243 O O . ARG D 1 313 ? 20.938 20.817 -1.911 1.00 11.04 313 ARG D O 1
ATOM 19264 N N . THR D 1 314 ? 22.256 19.145 -1.185 1.00 10.24 314 THR D N 1
ATOM 19265 C CA . THR D 1 314 ? 23.496 19.736 -1.683 1.00 10.55 314 THR D CA 1
ATOM 19266 C C . THR D 1 314 ? 24.602 18.687 -1.713 1.00 10.85 314 THR D C 1
ATOM 19267 O O . THR D 1 314 ? 24.559 17.733 -0.949 1.00 12.91 314 THR D O 1
ATOM 19278 N N . SER D 1 315 ? 25.639 18.955 -2.522 1.00 11.63 315 SER D N 1
ATOM 19279 C CA . SER D 1 315 ? 26.907 18.218 -2.456 1.00 12.87 315 SER D CA 1
ATOM 19280 C C . SER D 1 315 ? 28.027 19.072 -1.925 1.00 12.42 315 SER D C 1
ATOM 19281 O O . SER 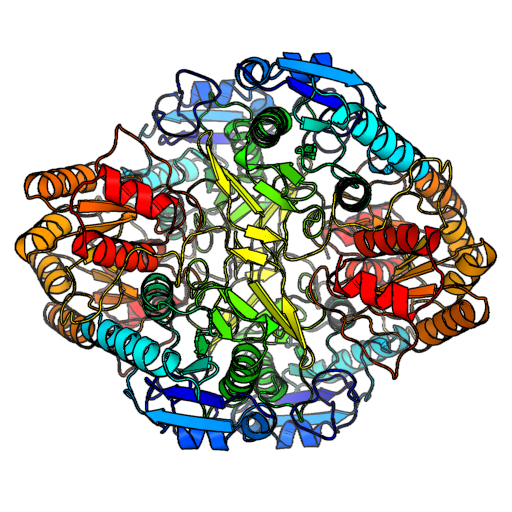D 1 315 ? 29.187 18.622 -1.894 1.00 14.99 315 SER D O 1
ATOM 19289 N N . ASP D 1 316 ? 27.715 20.283 -1.425 1.00 11.82 316 ASP D N 1
ATOM 19290 C CA . ASP D 1 316 ? 28.758 21.137 -0.897 1.00 11.76 316 ASP D CA 1
ATOM 19291 C C . ASP D 1 316 ? 29.343 20.556 0.397 1.00 10.82 316 ASP D C 1
ATOM 19292 O O . ASP D 1 316 ? 28.583 20.349 1.349 1.00 10.88 316 ASP D O 1
ATOM 19301 N N . PRO D 1 317 ? 30.636 20.294 0.448 1.00 12.72 317 PRO D N 1
ATOM 19302 C CA . PRO D 1 317 ? 31.178 19.611 1.642 1.00 13.68 317 PRO D CA 1
ATOM 19303 C C . PRO D 1 317 ? 31.089 20.428 2.907 1.00 11.54 317 PRO D C 1
ATOM 19304 O O . PRO D 1 317 ? 30.877 19.845 3.995 1.00 12.56 317 PRO D O 1
ATOM 19311 N N . LYS D 1 318 ? 31.170 21.760 2.861 1.00 12.71 318 LYS D N 1
ATOM 19312 C CA . LYS D 1 318 ? 31.073 22.547 4.096 1.00 12.37 318 LYS D CA 1
ATOM 19313 C C . LYS D 1 318 ? 29.642 22.510 4.628 1.00 10.85 318 LYS D C 1
ATOM 19314 O O . LYS D 1 318 ? 29.457 22.433 5.859 1.00 11.55 318 LYS D O 1
ATOM 19333 N N . VAL D 1 319 ? 28.623 22.568 3.775 1.00 10.58 319 VAL D N 1
ATOM 19334 C CA . VAL D 1 319 ? 27.240 22.445 4.264 1.00 9.77 319 VAL D CA 1
ATOM 19335 C C . VAL D 1 319 ? 27.016 21.069 4.885 1.00 9.14 319 VAL D C 1
ATOM 19336 O O . VAL D 1 319 ? 26.424 20.946 5.965 1.00 9.46 319 VAL D O 1
ATOM 19349 N N . ILE D 1 320 ? 27.439 20.016 4.174 1.00 9.03 320 ILE D N 1
ATOM 19350 C CA . ILE D 1 320 ? 27.238 18.664 4.703 1.00 9.14 320 ILE D CA 1
ATOM 19351 C C . ILE D 1 320 ? 27.934 18.527 6.052 1.00 8.69 320 ILE D C 1
ATOM 19352 O O . ILE D 1 320 ? 27.380 17.928 6.989 1.00 8.93 320 ILE D O 1
ATOM 19368 N N . GLN D 1 321 ? 29.151 19.075 6.196 1.00 8.96 321 GLN D N 1
ATOM 19369 C CA . GLN D 1 321 ? 29.836 19.004 7.482 1.00 8.65 321 GLN D CA 1
ATOM 19370 C C . GLN D 1 321 ? 29.001 19.635 8.576 1.00 8.77 321 GLN D C 1
ATOM 19371 O O . GLN D 1 321 ? 28.954 19.111 9.706 1.00 9.04 321 GLN D O 1
ATOM 19385 N N . GLU D 1 322 ? 28.377 20.786 8.293 1.00 8.95 322 GLU D N 1
ATOM 19386 C CA . GLU D 1 322 ? 27.544 21.415 9.306 1.00 9.28 322 GLU D CA 1
ATOM 19387 C C . GLU D 1 322 ? 26.288 20.602 9.634 1.00 8.77 322 GLU D C 1
ATOM 19388 O O . GLU D 1 322 ? 25.907 20.540 10.813 1.00 8.86 322 GLU D O 1
ATOM 19400 N N . TYR D 1 323 ? 25.676 19.956 8.654 1.00 8.51 323 TYR D N 1
ATOM 19401 C CA . TYR D 1 323 ? 24.583 19.009 8.985 1.00 8.33 323 TYR D CA 1
ATOM 19402 C C . TYR D 1 323 ? 25.073 17.964 9.989 1.00 7.82 323 TYR D C 1
ATOM 19403 O O . TYR D 1 323 ? 24.348 17.630 10.950 1.00 8.21 323 TYR D O 1
ATOM 19421 N N . PHE D 1 324 ? 26.269 17.424 9.775 1.00 8.31 324 PHE D N 1
ATOM 19422 C CA . PHE D 1 324 ? 26.795 16.374 10.648 1.00 8.24 324 PHE D CA 1
ATOM 19423 C C . PHE D 1 324 ? 27.081 16.879 12.053 1.00 8.01 324 PHE D C 1
ATOM 19424 O O . PHE D 1 324 ? 27.047 16.078 12.998 1.00 9.13 324 PHE D O 1
ATOM 19441 N N . HIS D 1 325 ? 27.309 18.184 12.242 1.00 8.08 325 HIS D N 1
ATOM 19442 C CA . HIS D 1 325 ? 27.483 18.739 13.586 1.00 8.45 325 HIS D CA 1
ATOM 19443 C C . HIS D 1 325 ? 26.193 19.160 14.262 1.00 8.19 325 HIS D C 1
ATOM 19444 O O . HIS D 1 325 ? 26.220 19.498 15.456 1.00 9.18 325 HIS D O 1
ATOM 19458 N N . THR D 1 326 ? 25.040 19.143 13.557 1.00 8.28 326 THR D N 1
ATOM 19459 C CA . THR D 1 326 ? 23.797 19.685 14.091 1.00 8.33 326 THR D CA 1
ATOM 19460 C C . THR D 1 326 ? 22.625 18.710 14.140 1.00 7.75 326 THR D C 1
ATOM 19461 O O . THR D 1 326 ? 21.682 18.978 14.903 1.00 8.66 326 THR D O 1
ATOM 19472 N N . TYR D 1 327 ? 22.629 17.635 13.355 1.00 7.80 327 TYR D N 1
ATOM 19473 C CA . TYR D 1 327 ? 21.578 16.623 13.303 1.00 7.76 327 TYR D CA 1
ATOM 19474 C C . TYR D 1 327 ? 21.978 15.329 14.021 1.00 8.14 327 TYR D C 1
ATOM 19475 O O . TYR D 1 327 ? 23.056 15.294 14.658 1.00 9.35 327 TYR D O 1
#